Protein AF-0000000072961557 (afdb_homodimer)

Foldseek 3Di:
DPPQDPPFDWDADPDPVGTQGPDDPFQWDDRRSDTDGDQLCVPQVQEEPQWDWDCDPRWIKTDQDAAQWDWDNIDIDTHNVVSNVRRTDTHGDQCCVVPVPAPLQFRWDRDGNDTDTHHDVAADQDVVVRDGDHQQHDPPGDGWDPQWGWFALDRRRIFIGGAFQWADQRNDIAGQQQRQRAHCDQAPDPDPSNHHQQDRLHRDNLQDQLCPPSHRLRPDQQRNPLPDGQVQALDSSHHDVVSDQQCPLSHRCRQALCSNDRDVVQDQLCPPSHGCVPDQQRNPLVDGPVQALDSSHRDVPQDQPCPLSHRLVQALCSNDRDVPQDDPFPLSHGPRLQDADQQQQQLDHLVQALDSNFHDVQQDQLCPPSRGPRPDQQRNPLPDGQVQALQRSDRDVPQDDPPPPSHRPRPPQQNNPLPDGSLQAQESVDSVGRWAALVAWDKFAQAPPDDPFDGWDWDADPRHQKIKTAGQGAKMWTWGDDWAFWKKKKWKKAFADPPDWQWWWKWWLDSTLQWTKTKIATAAKDWDPDQPPHTAIAHHFIWIKTFRAPVGRHDVLSRCVRHDADDPRGMHTQFTFPVSHGDDHSFMKMKIWTAHLQQQWIWIWIDGSNHTPDIGATTGDNNGGITIIIIIDHRGGTMMIHSITMHHDNAAAPVNLVSDDPVCNVVHHHDRRHDRDSNPRPCPPD/DQDQDPPFDWDADPDPVGTQGPADPFQWDDSRSDTHGDQLCVPQVQEEPQWDWDCDVRWIKTDQDAAQWDWDNIDIDTHNVVSNVRRTDTHGDQCCVVPVPAPLQFRWDRDRNDTDTHHDVAADQDVVVRDGDHQQHDPPGDGWDPQWGWFALDRRQIFIGGAFQWADQRNDIAGQQQRQRAHCDQAPDPDPSNDHQLDRQHRDNLQDQLCPPSHRLRPDQQRNPLPDGQVQALDSSHHDVVSDQQCPLSHRCRQALCSNDRDVVQDQLCPPSHGCVPDQQRNPLVDGPVQALDSSHRDVPQDQPCPLSHRLVQALCSNDRDVPQDDPFPLSHGPVLQDADQQQQQLDHLVQALDSNFRDVQQDQLCPPSRGPRPDQQRNPLPDGQVQALQRSDRDVPQDDPPPPSHRPRPPQQNNPLPDGSLQAQESVDSVGRWAALVAWDKFALAPPDPPFDGWDWDADPRHQKIKTAGQGAKMWTWGDDWAFWKKKKWKKAFADPPDWQWWWKWWLDSGLQWTKTKIATAAKDWDPDQPPHTAIAHHFIWIKTFRAPVGRHDLLSRCVRHDADDPRGMHTQFTFPVSHGDDHSFMKMKIWTAHLQQQWIWIWIDGSNHTDDIGATTGDNNGGITIIIIIDHRGGTMMIHSITMHHDNAAAPVNLVSDDPVCNVVHHHDRRHDRDSNPRPSPPD

Nearest PDB structures (foldseek):
  2rhp-assembly1_A  TM=7.991E-01  e=2.447E-78  unclassified
  3fby-assembly3_C  TM=9.555E-01  e=1.127E-70  Homo sapiens
  1yo8-assembly1_A  TM=7.985E-01  e=4.852E-77  Homo sapiens
  1ux6-assembly1_A  TM=9.608E-01  e=1.301E-47  Homo sapiens
  7bre-assembly1_A  TM=4.359E-01  e=3.534E-04  Homo sapiens

Radius of gyration: 40.3 Å; Cα contacts (8 Å, |Δi|>4): 3473; chains: 2; bounding box: 108×128×76 Å

Sequence (1372 aa):
MGTPLIGVRCYPIEEYPFYHCEGCPPGSTGNGTNCHDLDECDLAQPCDENVRCTNLSPGYRCDPCPPGFTGSRGSQGVGLEEARRNKQRCEDIDECRQAAPCGQNAYCVNTVGSYDCVECANGRYDPSIGSCLGENYCPGGIQCDANAKCVQHGPNSYSCECKTGWAGNGLYCGPDHDLDGWSDQRLPCRDPRCKLDNCLDVPNSGQEDSDGDGVGDACDNDADKDRIPNDKDNCPFVPNFDQKDSDGDRVGDACDNCPYDSNPDQKDTDHDRKGDRCDDDIDNDGIRNERDNCPLIANRDQSDRDHDGIGDVCDNCPHNYNPKQKDSDFDNIGDECDVGPDQDHDGIPDQIDNCPTVPNGNQLDTDGDNIGDACDDDKDNDGHKDHQDNCYLVYNPDQLDSDGDGRGDACQCDTDNDTRCDNVDNCPNNSLIYQTDFSKYQTVALDPEGSSQMDPVWEIYNQGAEITQTVNSDPGLAVGNDKFDGVDFEGTFYVGTDVDDDYAGFIFSYQSNKQFYVVMWKQNQQTYWDSNPFRAVGEAGIQIKLVDSQTGPGKMLRNSLWHTGDTPNQVKLLWKDARNMGWRPKTSYRWYLIHRPRIGLIRLQIYEKDKKITDSGNIFDRTLHGGRLGVFCFSQETIVWSDLAYRCNERLPESMWNELPNNLRGSINKDFNRAHRISSGNPFLQMGTPLIGVRCYPIEEYPFYHCEGCPPGSTGNGTNCHDLDECDLAQPCDENVRCTNLSPGYRCDPCPPGFTGSRGSQGVGLEEARRNKQRCEDIDECRQAAPCGQNAYCVNTVGSYDCVECANGRYDPSIGSCLGENYCPGGIQCDANAKCVQHGPNSYSCECKTGWAGNGLYCGPDHDLDGWSDQRLPCRDPRCKLDNCLDVPNSGQEDSDGDGVGDACDNDADKDRIPNDKDNCPFVPNFDQKDSDGDRVGDACDNCPYDSNPDQKDTDHDRKGDRCDDDIDNDGIRNERDNCPLIANRDQSDRDHDGIGDVCDNCPHNYNPKQKDSDFDNIGDECDVGPDQDHDGIPDQIDNCPTVPNGNQLDTDGDNIGDACDDDKDNDGHKDHQDNCYLVYNPDQLDSDGDGRGDACQCDTDNDTRCDNVDNCPNNSLIYQTDFSKYQTVALDPEGSSQMDPVWEIYNQGAEITQTVNSDPGLAVGNDKFDGVDFEGTFYVGTDVDDDYAGFIFSYQSNKQFYVVMWKQNQQTYWDSNPFRAVGEAGIQIKLVDSQTGPGKMLRNSLWHTGDTPNQVKLLWKDARNMGWRPKTSYRWYLIHRPRIGLIRLQIYEKDKKITDSGNIFDRTLHGGRLGVFCFSQETIVWSDLAYRCNERLPESMWNELPNNLRGSINKDFNRAHRISSGNPFLQ

Organism: Tribolium castaneum (NCBI:txid7070)

Solvent-accessible surface area (backbone atoms only — not comparable to full-atom values): 70438 Å² total; per-residue (Å²): 131,84,76,77,65,93,81,41,63,57,47,79,42,94,54,92,91,33,52,52,26,64,47,35,51,77,13,32,49,45,76,28,82,59,57,39,67,34,56,32,40,81,75,41,48,20,35,25,94,85,30,61,53,43,62,34,90,64,7,33,37,24,49,39,43,47,83,36,34,46,60,55,80,40,52,73,48,55,25,58,65,48,27,58,71,58,53,47,61,58,40,64,34,49,38,34,70,42,62,50,75,31,56,93,70,24,45,46,41,61,37,92,45,37,62,43,61,47,64,36,94,48,32,23,68,36,75,92,74,72,40,61,35,57,42,24,22,27,74,59,71,48,65,29,15,90,57,14,30,43,19,34,73,48,91,68,33,59,30,30,39,36,36,74,28,32,9,30,54,2,60,49,50,31,56,8,71,23,48,24,59,35,3,69,43,69,45,68,48,85,44,69,41,19,40,54,41,36,38,62,76,48,61,46,50,56,55,51,41,65,58,66,79,66,49,12,39,91,74,34,61,43,25,26,68,48,85,48,46,39,95,76,32,41,34,40,62,44,62,52,78,78,57,51,39,78,47,65,44,67,44,12,42,85,71,33,38,35,43,80,48,70,51,72,80,56,54,40,77,59,67,77,72,45,11,44,90,72,36,63,38,34,33,67,46,83,50,46,43,94,76,33,42,36,41,79,47,66,52,74,78,58,52,40,83,43,68,44,68,46,14,41,92,73,33,46,35,44,83,48,75,52,72,80,60,52,41,89,48,65,55,73,44,13,56,89,64,60,52,79,58,43,81,40,35,19,66,50,30,36,89,80,33,48,38,44,78,47,61,49,47,57,56,52,37,76,59,65,78,68,46,13,42,86,76,36,61,40,31,31,69,43,83,46,44,41,95,76,30,43,37,44,55,42,74,50,70,79,57,53,38,87,48,54,78,65,46,11,45,66,27,62,47,21,48,34,68,61,54,37,27,43,66,64,24,36,21,42,86,37,63,89,40,48,63,50,52,43,68,54,56,43,80,43,64,33,44,70,80,62,86,83,51,47,72,66,46,79,45,73,38,54,75,20,20,20,42,33,35,65,40,61,11,40,40,27,34,46,30,32,72,62,55,29,56,26,30,40,40,35,30,16,42,33,32,75,44,84,66,74,47,42,32,38,42,32,35,37,34,37,39,30,67,28,32,29,35,36,41,39,33,15,32,51,65,45,65,53,87,63,44,69,82,46,80,23,46,24,56,33,10,42,35,36,33,40,35,53,29,76,80,27,55,24,56,64,44,46,37,36,68,47,22,69,47,70,33,92,65,31,25,41,59,76,46,64,52,88,79,38,56,37,68,55,61,69,40,42,32,39,39,42,34,41,36,35,35,92,77,10,37,35,34,46,36,35,23,46,44,71,41,76,77,44,68,69,50,88,37,76,56,70,76,54,29,16,19,19,40,37,37,35,36,34,50,37,37,35,35,36,41,18,46,39,42,53,30,59,41,76,53,31,49,53,78,60,48,72,68,46,58,77,89,52,49,83,78,46,52,69,35,72,54,57,59,84,53,72,48,37,38,57,62,47,83,85,131,84,74,77,63,93,78,39,63,58,50,78,44,95,56,91,89,34,52,52,27,62,46,37,49,77,13,32,49,46,76,28,84,58,58,40,70,34,53,33,40,80,75,41,47,20,34,26,94,82,31,61,52,42,62,35,90,63,8,32,34,25,51,40,44,49,82,36,32,47,60,54,82,41,50,75,47,55,22,56,67,49,26,56,70,59,53,45,60,57,41,64,33,48,38,34,68,43,61,48,74,30,57,96,69,25,47,46,41,60,36,91,45,37,62,43,60,46,63,36,93,48,32,20,67,36,77,91,72,69,41,59,35,57,42,22,23,26,73,62,71,49,64,30,16,91,58,14,30,41,20,34,74,49,90,67,33,60,29,28,38,34,34,74,28,32,9,31,54,2,59,48,52,32,55,7,71,24,48,25,57,34,4,68,44,69,44,69,48,86,42,68,40,18,39,54,40,36,39,61,75,47,60,49,49,55,54,50,40,64,59,66,80,66,52,12,40,91,73,34,62,42,24,27,69,47,86,48,46,38,96,77,33,42,36,40,62,45,63,49,78,79,59,50,39,77,47,66,44,68,42,11,42,84,72,34,40,36,45,80,47,70,50,71,80,57,53,39,77,60,68,77,73,44,11,43,92,74,35,63,38,33,33,68,47,83,50,44,43,94,77,33,42,37,43,80,48,66,52,75,80,58,53,39,82,46,67,44,68,45,13,40,93,73,33,46,36,46,82,47,75,51,72,80,60,55,40,89,50,66,54,73,43,13,56,90,63,60,50,80,59,42,79,42,36,18,66,49,31,37,88,78,32,46,38,43,78,48,60,48,49,58,57,53,38,78,59,66,79,68,46,12,41,86,75,36,61,41,32,30,70,44,84,47,43,41,95,77,31,42,36,43,53,41,72,51,70,78,56,52,37,86,48,54,79,65,46,10,44,66,28,61,48,20,48,33,68,60,54,37,27,43,68,64,22,35,19,41,86,35,62,88,41,49,63,51,53,43,69,53,56,44,79,43,65,34,41,71,78,62,86,84,51,47,72,64,47,80,45,74,38,54,76,19,19,20,41,34,34,65,41,61,12,38,39,28,34,46,30,30,72,61,54,30,58,26,30,40,40,36,31,16,43,33,31,74,44,84,67,76,46,41,32,37,42,33,34,37,35,37,38,30,66,28,31,29,34,37,39,39,33,14,33,52,65,45,64,53,87,62,44,68,82,46,81,23,46,24,57,32,11,43,35,36,33,41,36,54,28,76,81,27,55,23,56,63,43,45,36,37,68,46,22,71,49,70,32,91,66,30,25,41,57,76,46,62,52,89,78,38,57,38,69,55,59,68,40,40,30,38,39,44,34,41,38,31,36,92,77,10,37,37,34,44,35,34,21,48,46,71,40,78,76,46,67,68,50,87,37,76,56,71,75,56,28,16,20,18,40,36,39,35,37,35,50,37,38,34,36,35,41,19,44,38,42,52,30,60,40,76,53,31,50,54,77,60,47,70,68,45,58,78,88,52,49,83,76,46,52,70,36,73,54,56,56,86,55,73,47,38,35,56,61,47,81,88

pLDDT: mean 86.51, std 14.73, range [19.45, 98.81]

Secondary structure (DSSP, 8-state):
-----TTS-EEE-SSTT-EEE-SPPTTEEESSSSEEE--HHHHT--S-TTSPEEEPSSSEEEPPPPTTEES-S-EEE-SHHHHHHS---PEE--HHHHT--S-TTEEEEEETTEEEEEE-SSS-EETTTTEE--TTB-TTSPBPPTTEEEEEEETTEEEEEEPTTEEESSSSEEE-TT-SS-BSS--SSSSGGGSBPS-SSS--TT---TT-SSS-GGG-TTTT-SSS-GGG-SSTTS--TT---TT-SSS-GGG-SSTTS--TT---TT-SSS-GGG-SSTT-SSS-GGG-SSTTS--TT---TT-SSS-GGG-SSTTS--TT---TTSSSS-TTT--S--TT-SSS-GGG-SSTTS--TT---TT-SS--GGG-SSTT-SSS-GGG-SSTTS--TT---TT-SSS-GGGSS-TT-SSS-GGG-S-TT-TT-SS---SSEEEEES--S-SSSBPP-EEEEGGGTEEEE-S-BSSEEEEEEEEESSEEEEEEEEE--SS---EEEEEEEEEETTEEEEEEEESS-EE-S--SSS--EEPSEEEEEEEE-SS-TTHHHHHHHHSSS-BTTTEEEEEE-TT-PPP-TT-EEEEEEEEETTTTEEEEEEEETTEEEEE---EE--S---EEEEEEEES--SEEEEEEEEEE---EEHHHHTTS-HHHHTTSPEEP-B-SS-----TT--/-----TTS-EEE-SSTT-EEE--PPTTEEESSSSEEEP-HHHHT--S-TTSPEEEPSSSEEEPPPPTTEES-S-EEE-SHHHHHHS---PEE--HHHHT--S-TTEEEEEETTEEEEEE-SSS-EETTTTEE--TTB-TTSPBPPTTEEEEEEETTEEEEEEPTTEEESSSSEEE-TT-SS-BSS--SSSSGGGSBPS-SSS--TT---TT-SSS-GGG-TTTT-SSS-GGG-SSTTS--TT---TT-SSS-GGG-SSTTS--TT---TT-SSS-GGG-SSTT-SSS-GGG-SSTTS--TT---TT-SSS-GGG-SSTTS--TT---TTSSSS-TTT--S--TT-SSS-GGG-SSTTS--TT---TT-SS--GGG-SSTT-SSS-GGG-SSTTS--TT---TT-SSS-GGGSS-TT-SSS-GGG-S-TT-TT-SS---SSEEEEES--S-SSSBPP-EEEEGGGTEEEE-S-BSSEEEEEEEEESSEEEEEEEEE--SS---EEEEEEEEEETTEEEEEEEESS-EE-S--SSS--EEPSEEEEEEEE-SS-TTHHHHHHHHSSS-BTTTEEEEEE-TT-PPP-TT-EEEEEEEEETTTTEEEEEEEETTEEEEE---EE--S---EEEEEEEES--SEEEEEEEEEE---EEHHHHTTS-HHHHTTS-EE--B-SS-----TT--

InterPro domains:
  IPR000742 EGF-like domain [PS01186] (160-173)
  IPR000742 EGF-like domain [PS50026] (37-75)
  IPR000742 EGF-like domain [PS50026] (134-174)
  IPR000742 EGF-like domain [SM00181] (40-91)
  IPR000742 EGF-like domain [SM00181] (95-133)
  IPR000742 EGF-like domain [SM00181] (137-174)
  IPR001881 EGF-like calcium-binding domain [SM00179] (37-91)
  IPR001881 EGF-like calcium-binding domain [SM00179] (92-133)
  IPR001881 EGF-like calcium-binding domain [SM00179] (134-174)
  IPR003367 Thrombospondin, type 3-like repeat [PF02412] (208-243)
  IPR003367 Thrombospondin, type 3-like repeat [PF02412] (267-302)
  IPR003367 Thrombospondin, type 3-like repeat [PF02412] (303-325)
  IPR003367 Thrombospondin, type 3-like repeat [PF02412] (326-363)
  IPR003367 Thrombospondin, type 3-like repeat [PF02412] (365-399)
  IPR003367 Thrombospondin, type 3-like repeat [PF02412] (401-433)
  IPR008859 Thrombospondin, C-terminal [PF05735] (453-650)
  IPR008859 Thrombospondin, C-terminal [PS51236] (439-653)
  IPR013320 Concanavalin A-like lectin/glucanase domain superfamily [SSF49899] (436-650)
  IPR017897 Thrombospondin, type 3 repeat [PS51234] (208-243)
  IPR017897 Thrombospondin, type 3 repeat [PS51234] (267-302)

Structure (mmCIF, N/CA/C/O backbone):
data_AF-0000000072961557-model_v1
#
loop_
_entity.id
_entity.type
_entity.pdbx_description
1 polymer 'Thrombospondin-4-B-like Protein'
#
loop_
_atom_site.group_PDB
_atom_site.id
_atom_site.type_symbol
_atom_site.label_atom_id
_atom_site.label_alt_id
_atom_site.label_comp_id
_atom_site.label_asym_id
_atom_site.label_entity_id
_atom_site.label_seq_id
_atom_site.pdbx_PDB_ins_code
_atom_site.Cartn_x
_atom_site.Cartn_y
_atom_site.Cartn_z
_atom_site.occupancy
_atom_site.B_iso_or_equiv
_atom_site.auth_seq_id
_atom_site.auth_comp_id
_atom_site.auth_asym_id
_atom_site.auth_atom_id
_atom_site.pdbx_PDB_model_num
ATOM 1 N N . MET A 1 1 ? 63.094 57.75 -36.5 1 27.75 1 MET A N 1
ATOM 2 C CA . MET A 1 1 ? 62.656 58.344 -35.25 1 27.75 1 MET A CA 1
ATOM 3 C C . MET A 1 1 ? 61.562 57.5 -34.594 1 27.75 1 MET A C 1
ATOM 5 O O . MET A 1 1 ? 60.438 57.469 -35.094 1 27.75 1 MET A O 1
ATOM 9 N N . GLY A 1 2 ? 62 56.312 -34.094 1 34.28 2 GLY A N 1
ATOM 10 C CA . GLY A 1 2 ? 61.031 55.344 -33.625 1 34.28 2 GLY A CA 1
ATOM 11 C C . GLY A 1 2 ? 60.188 55.844 -32.469 1 34.28 2 GLY A C 1
ATOM 12 O O . GLY A 1 2 ? 60.688 56.594 -31.609 1 34.28 2 GLY A O 1
ATOM 13 N N . THR A 1 3 ? 58.938 56.156 -32.688 1 39.62 3 THR A N 1
ATOM 14 C CA . THR A 1 3 ? 57.906 56.656 -31.781 1 39.62 3 THR A CA 1
ATOM 15 C C . THR A 1 3 ? 57.875 55.844 -30.484 1 39.62 3 THR A C 1
ATOM 17 O O . THR A 1 3 ? 57.906 54.625 -30.516 1 39.62 3 THR A O 1
ATOM 20 N N . PRO A 1 4 ? 58.344 56.406 -29.25 1 42.69 4 PRO A N 1
ATOM 21 C CA . PRO A 1 4 ? 58.156 55.812 -27.938 1 42.69 4 PRO A CA 1
ATOM 22 C C . PRO A 1 4 ? 56.781 55.188 -27.766 1 42.69 4 PRO A C 1
ATOM 24 O O . PRO A 1 4 ? 55.781 55.688 -28.312 1 42.69 4 PRO A O 1
ATOM 27 N N . LEU A 1 5 ? 56.75 53.969 -27.688 1 46.47 5 LEU A N 1
ATOM 28 C CA . LEU A 1 5 ? 55.5 53.281 -27.438 1 46.47 5 LEU A CA 1
ATOM 29 C C . LEU A 1 5 ? 54.781 53.875 -26.25 1 46.47 5 LEU A C 1
ATOM 31 O O . LEU A 1 5 ? 55.406 54.312 -25.281 1 46.47 5 LEU A O 1
ATOM 35 N N . ILE A 1 6 ? 53.5 54.375 -26.375 1 47.94 6 ILE A N 1
ATOM 36 C CA . ILE A 1 6 ? 52.531 54.969 -25.469 1 47.94 6 ILE A CA 1
ATOM 37 C C . ILE A 1 6 ? 52.344 54.062 -24.25 1 47.94 6 ILE A C 1
ATOM 39 O O . ILE A 1 6 ? 52.062 52.875 -24.391 1 47.94 6 ILE A O 1
ATOM 43 N N . GLY A 1 7 ? 52.906 54.594 -23 1 49.78 7 GLY A N 1
ATOM 44 C CA . GLY A 1 7 ? 52.688 54.094 -21.656 1 49.78 7 GLY A CA 1
ATOM 45 C C . GLY A 1 7 ? 54 53.906 -20.891 1 49.78 7 GLY A C 1
ATOM 46 O O . GLY A 1 7 ? 54 53.406 -19.75 1 49.78 7 GLY A O 1
ATOM 47 N N . VAL A 1 8 ? 55.188 53.75 -21.531 1 55.5 8 VAL A N 1
ATOM 48 C CA . VAL A 1 8 ? 56.406 53.625 -20.781 1 55.5 8 VAL A CA 1
ATOM 49 C C . VAL A 1 8 ? 57.031 55.031 -20.562 1 55.5 8 VAL A C 1
ATOM 51 O O . VAL A 1 8 ? 57 55.844 -21.469 1 55.5 8 VAL A O 1
ATOM 54 N N . ARG A 1 9 ? 57.312 55.5 -19.312 1 61.22 9 ARG A N 1
ATOM 55 C CA . ARG A 1 9 ? 57.969 56.781 -18.984 1 61.22 9 ARG A CA 1
ATOM 56 C C . ARG A 1 9 ? 59.375 56.844 -19.547 1 61.22 9 ARG A C 1
ATOM 58 O O . ARG A 1 9 ? 60.188 55.938 -19.312 1 61.22 9 ARG A O 1
ATOM 65 N N . CYS A 1 10 ? 59.656 57.562 -20.641 1 61.03 10 CYS A N 1
ATOM 66 C CA . CYS A 1 10 ? 60.969 57.781 -21.219 1 61.03 10 CYS A CA 1
ATOM 67 C C . CYS A 1 10 ? 61.594 59.062 -20.719 1 61.03 10 CYS A C 1
ATOM 69 O O . CYS A 1 10 ? 60.875 60.062 -20.516 1 61.03 10 CYS A O 1
ATOM 71 N N . TYR A 1 11 ? 62.719 59.031 -19.953 1 67.31 11 TYR A N 1
ATOM 72 C CA . TYR A 1 11 ? 63.438 60.219 -19.547 1 67.31 11 TYR A CA 1
ATOM 73 C C . TYR A 1 11 ? 64.5 60.594 -20.562 1 67.31 11 TYR A C 1
ATOM 75 O O . TYR A 1 11 ? 65.062 59.75 -21.219 1 67.31 11 TYR A O 1
ATOM 83 N N . PRO A 1 12 ? 64.625 61.875 -20.938 1 65.06 12 PRO A N 1
ATOM 84 C CA . PRO A 1 12 ? 65.625 62.344 -21.891 1 65.06 12 PRO A CA 1
ATOM 85 C C . PRO A 1 12 ? 67.062 62.156 -21.406 1 65.06 12 PRO A C 1
ATOM 87 O O . PRO A 1 12 ? 67.312 62.312 -20.219 1 65.06 12 PRO A O 1
ATOM 90 N N . ILE A 1 13 ? 67.875 61.281 -21.938 1 66.5 13 ILE A N 1
ATOM 91 C CA . ILE A 1 13 ? 69.312 61.281 -21.609 1 66.5 13 ILE A CA 1
ATOM 92 C C . ILE A 1 13 ? 70.125 62.031 -22.688 1 66.5 13 ILE A C 1
ATOM 94 O O . ILE A 1 13 ? 69.562 62.25 -23.781 1 66.5 13 ILE A O 1
ATOM 98 N N . GLU A 1 14 ? 71.25 62.656 -22.312 1 64.81 14 GLU A N 1
ATOM 99 C CA . GLU A 1 14 ? 72.062 63.531 -23.125 1 64.81 14 GLU A CA 1
ATOM 100 C C . GLU A 1 14 ? 72.688 62.812 -24.297 1 64.81 14 GLU A C 1
ATOM 102 O O . GLU A 1 14 ? 73.188 63.438 -25.25 1 64.81 14 GLU A O 1
ATOM 107 N N . GLU A 1 15 ? 73 61.531 -24.141 1 61.16 15 GLU A N 1
ATOM 108 C CA . GLU A 1 15 ? 73.625 60.844 -25.266 1 61.16 15 GLU A CA 1
ATOM 109 C C . GLU A 1 15 ? 72.625 60.188 -26.172 1 61.16 15 GLU A C 1
ATOM 111 O O . GLU A 1 15 ? 71.5 59.906 -25.75 1 61.16 15 GLU A O 1
ATOM 116 N N . TYR A 1 16 ? 73 60.125 -27.531 1 56.25 16 TYR A N 1
ATOM 117 C CA . TYR A 1 16 ? 72.125 59.469 -28.5 1 56.25 16 TYR A CA 1
ATOM 118 C C . TYR A 1 16 ? 71.688 58.094 -28 1 56.25 16 TYR A C 1
ATOM 120 O O . TYR A 1 16 ? 72.5 57.344 -27.391 1 56.25 16 TYR A O 1
ATOM 128 N N . PRO A 1 17 ? 70.312 57.562 -28.203 1 60.47 17 PRO A N 1
ATOM 129 C CA . PRO A 1 17 ? 69.188 58.094 -28.906 1 60.47 17 PRO A CA 1
ATOM 130 C C . PRO A 1 17 ? 68.312 58.969 -28 1 60.47 17 PRO A C 1
ATOM 132 O O . PRO A 1 17 ? 67.125 59.281 -28.359 1 60.47 17 PRO A O 1
ATOM 135 N N . PHE A 1 18 ? 68.625 59.594 -27.047 1 60.66 18 PHE A N 1
ATOM 136 C CA . PHE A 1 18 ? 68.25 60.719 -26.203 1 60.66 18 PHE A CA 1
ATOM 137 C C . PHE A 1 18 ? 67.125 60.344 -25.297 1 60.66 18 PHE A C 1
ATOM 139 O O . PHE A 1 18 ? 66.5 61.219 -24.703 1 60.66 18 PHE A O 1
ATOM 146 N N . TYR A 1 19 ? 66.562 59.375 -25.547 1 57.16 19 TYR A N 1
ATOM 147 C CA . TYR A 1 19 ? 65.5 59.031 -24.578 1 57.16 19 TYR A CA 1
ATOM 148 C C . TYR A 1 19 ? 65.75 57.625 -24.016 1 57.16 19 TYR A C 1
ATOM 150 O O . TYR A 1 19 ? 66.375 56.781 -24.672 1 57.16 19 TYR A O 1
ATOM 158 N N . HIS A 1 20 ? 66.062 57.312 -22.766 1 60.91 20 HIS A N 1
ATOM 159 C CA . HIS A 1 20 ? 66.062 56 -22.094 1 60.91 20 HIS A CA 1
ATOM 160 C C . HIS A 1 20 ? 64.688 55.688 -21.469 1 60.91 20 HIS A C 1
ATOM 162 O O . HIS A 1 20 ? 64.188 56.469 -20.688 1 60.91 20 HIS A O 1
ATOM 168 N N . CYS A 1 21 ? 63.844 55 -22.109 1 55.91 21 CYS A N 1
ATOM 169 C CA . CYS A 1 21 ? 62.531 54.625 -21.578 1 55.91 21 CYS A CA 1
ATOM 170 C C . CYS A 1 21 ? 62.656 53.438 -20.625 1 55.91 21 CYS A C 1
ATOM 172 O O . CYS A 1 21 ? 63.406 52.5 -20.891 1 55.91 21 CYS A O 1
ATOM 174 N N . GLU A 1 22 ? 62.562 53.656 -19.312 1 59.53 22 GLU A N 1
ATOM 175 C CA . GLU A 1 22 ? 62.625 52.625 -18.266 1 59.53 22 GLU A CA 1
ATOM 176 C C . GLU A 1 22 ? 61.344 51.812 -18.219 1 59.53 22 GLU A C 1
ATOM 178 O O . GLU A 1 22 ? 60.25 52.344 -18.016 1 59.53 22 GLU A O 1
ATOM 183 N N . GLY A 1 23 ? 61.5 50.688 -18.656 1 61.03 23 GLY A N 1
ATOM 184 C CA . GLY A 1 23 ? 60.625 49.562 -18.328 1 61.03 23 GLY A CA 1
ATOM 185 C C . GLY A 1 23 ? 59.594 49.281 -19.422 1 61.03 23 GLY A C 1
ATOM 186 O O . GLY A 1 23 ? 59.562 50 -20.438 1 61.03 23 GLY A O 1
ATOM 187 N N . CYS A 1 24 ? 59.125 48.125 -19.891 1 68.69 24 CYS A N 1
ATOM 188 C CA . CYS A 1 24 ? 58.062 47.75 -20.828 1 68.69 24 CYS A CA 1
ATOM 189 C C . CYS A 1 24 ? 56.719 47.625 -20.109 1 68.69 24 CYS A C 1
ATOM 191 O O . CYS A 1 24 ? 56.688 47.344 -18.922 1 68.69 24 CYS A O 1
ATOM 193 N N . PRO A 1 25 ? 55.594 48.188 -20.719 1 67.31 25 PRO A N 1
ATOM 194 C CA . PRO A 1 25 ? 54.281 48.031 -20.078 1 67.31 25 PRO A CA 1
ATOM 195 C C . PRO A 1 25 ? 54.031 46.594 -19.625 1 67.31 25 PRO A C 1
ATOM 197 O O . PRO A 1 25 ? 54.656 45.656 -20.109 1 67.31 25 PRO A O 1
ATOM 200 N N . PRO A 1 26 ? 53.188 46.438 -18.594 1 70.12 26 PRO A N 1
ATOM 201 C CA . PRO A 1 26 ? 52.812 45.094 -18.156 1 70.12 26 PRO A CA 1
ATOM 202 C C . PRO A 1 26 ? 52.375 44.188 -19.297 1 70.12 26 PRO A C 1
ATOM 204 O O . PRO A 1 26 ? 51.656 44.625 -20.188 1 70.12 26 PRO A O 1
ATOM 207 N N . GLY A 1 27 ? 52.969 42.969 -19.469 1 69.5 27 GLY A N 1
ATOM 208 C CA . GLY A 1 27 ? 52.75 42 -20.531 1 69.5 27 GLY A CA 1
ATOM 209 C C . GLY A 1 27 ? 53.844 42 -21.578 1 69.5 27 GLY A C 1
ATOM 210 O O . GLY A 1 27 ? 53.75 41.25 -22.562 1 69.5 27 GLY A O 1
ATOM 211 N N . SER A 1 28 ? 54.844 42.938 -21.484 1 74.5 28 SER A N 1
ATOM 212 C CA . SER A 1 28 ? 56 43 -22.375 1 74.5 28 SER A CA 1
ATOM 213 C C . SER A 1 28 ? 57.281 43.062 -21.594 1 74.5 28 SER A C 1
ATOM 215 O O . SER A 1 28 ? 57.312 43.406 -20.406 1 74.5 28 SER A O 1
ATOM 217 N N . THR A 1 29 ? 58.312 42.344 -22.109 1 72.94 29 THR A N 1
ATOM 218 C CA . THR A 1 29 ? 59.656 42.438 -21.547 1 72.94 29 THR A CA 1
ATOM 219 C C . THR A 1 29 ? 60.625 43.031 -22.562 1 72.94 29 THR A C 1
ATOM 221 O O . THR A 1 29 ? 60.438 42.906 -23.781 1 72.94 29 THR A O 1
ATOM 224 N N . GLY A 1 30 ? 61.469 43.969 -22.141 1 71.06 30 GLY A N 1
ATOM 225 C CA . GLY A 1 30 ? 62.438 44.625 -22.984 1 71.06 30 GLY A CA 1
ATOM 226 C C . GLY A 1 30 ? 63.156 45.75 -22.281 1 71.06 30 GLY A C 1
ATOM 227 O O . GLY A 1 30 ? 63 45.938 -21.062 1 71.06 30 GLY A O 1
ATOM 228 N N . ASN A 1 31 ? 64.062 46.312 -22.938 1 63.22 31 ASN A N 1
ATOM 229 C CA . ASN A 1 31 ? 64.938 47.344 -22.391 1 63.22 31 ASN A CA 1
ATOM 230 C C . ASN A 1 31 ? 64.312 48.719 -22.531 1 63.22 31 ASN A C 1
ATOM 232 O O . ASN A 1 31 ? 64.938 49.75 -22.469 1 63.22 31 ASN A O 1
ATOM 236 N N . GLY A 1 32 ? 62.906 48.688 -22.672 1 60.88 32 GLY A N 1
ATOM 237 C CA . GLY A 1 32 ? 62.25 49.969 -22.75 1 60.88 32 GLY A CA 1
ATOM 238 C C . GLY A 1 32 ? 62.062 50.469 -24.172 1 60.88 32 GLY A C 1
ATOM 239 O O . GLY A 1 32 ? 61.062 51.125 -24.484 1 60.88 32 GLY A O 1
ATOM 240 N N . THR A 1 33 ? 63.062 50.406 -25.141 1 63.53 33 THR A N 1
ATOM 241 C CA . THR A 1 33 ? 63 50.812 -26.531 1 63.53 33 THR A CA 1
ATOM 242 C C . THR A 1 33 ? 62.469 49.688 -27.406 1 63.53 33 THR A C 1
ATOM 244 O O . THR A 1 33 ? 61.812 49.938 -28.422 1 63.53 33 THR A O 1
ATOM 247 N N . ASN A 1 34 ? 62.781 48.531 -27.203 1 62.78 34 ASN A N 1
ATOM 248 C CA . ASN A 1 34 ? 62.281 47.312 -27.891 1 62.78 34 ASN A CA 1
ATOM 249 C C . ASN A 1 34 ? 61.562 46.375 -26.938 1 62.78 34 ASN A C 1
ATOM 251 O O . ASN A 1 34 ? 62.188 45.688 -26.125 1 62.78 34 ASN A O 1
ATOM 255 N N . CYS A 1 35 ? 60.344 46.688 -26.812 1 68.25 35 CYS A N 1
ATOM 256 C CA . CYS A 1 35 ? 59.562 45.844 -25.922 1 68.25 35 CYS A CA 1
ATOM 257 C C . CYS A 1 35 ? 58.906 44.719 -26.688 1 68.25 35 CYS A C 1
ATOM 259 O O . CYS A 1 35 ? 58.406 44.906 -27.812 1 68.25 35 CYS A O 1
ATOM 261 N N . HIS A 1 36 ? 59.281 43.469 -26.281 1 74.25 36 HIS A N 1
ATOM 262 C CA . HIS A 1 36 ? 58.656 42.312 -26.906 1 74.25 36 HIS A CA 1
ATOM 263 C C . HIS A 1 36 ? 57.625 41.688 -25.984 1 74.25 36 HIS A C 1
ATOM 265 O O . HIS A 1 36 ? 57.719 41.75 -24.75 1 74.25 36 HIS A O 1
ATOM 271 N N . ASP A 1 37 ? 56.562 41.312 -26.547 1 78.75 37 ASP A N 1
ATOM 272 C CA . ASP A 1 37 ? 55.469 40.688 -25.797 1 78.75 37 ASP A CA 1
ATOM 273 C C . ASP A 1 37 ? 55.969 39.5 -24.984 1 78.75 37 ASP A C 1
ATOM 275 O O . ASP A 1 37 ? 56.844 38.75 -25.438 1 78.75 37 ASP A O 1
ATOM 279 N N . LEU A 1 38 ? 55.5 39.5 -23.703 1 76.5 38 LEU A N 1
ATOM 280 C CA . LEU A 1 38 ? 55.719 38.344 -22.844 1 76.5 38 LEU A CA 1
ATOM 281 C C . LEU A 1 38 ? 54.656 37.281 -23.078 1 76.5 38 LEU A C 1
ATOM 283 O O . LEU A 1 38 ? 53.438 37.594 -23.109 1 76.5 38 LEU A O 1
ATOM 287 N N . ASP A 1 39 ? 55.156 36.125 -23.438 1 80.12 39 ASP A N 1
ATOM 288 C CA . ASP A 1 39 ? 54.219 35.031 -23.562 1 80.12 39 ASP A CA 1
ATOM 289 C C . ASP A 1 39 ? 53.875 34.438 -22.188 1 80.12 39 ASP A C 1
ATOM 291 O O . ASP A 1 39 ? 54.562 33.562 -21.688 1 80.12 39 ASP A O 1
ATOM 295 N N . GLU A 1 40 ? 52.844 35.031 -21.656 1 82.94 40 GLU A N 1
ATOM 296 C CA . GLU A 1 40 ? 52.406 34.625 -20.328 1 82.94 40 GLU A CA 1
ATOM 297 C C . GLU A 1 40 ? 52 33.156 -20.297 1 82.94 40 GLU A C 1
ATOM 299 O O . GLU A 1 40 ? 52.062 32.5 -19.266 1 82.94 40 GLU A O 1
ATOM 304 N N . CYS A 1 41 ? 51.5 32.625 -21.344 1 81 41 CYS A N 1
ATOM 305 C CA . CYS A 1 41 ? 51.031 31.234 -21.422 1 81 41 CYS A CA 1
ATOM 306 C C . CYS A 1 41 ? 52.188 30.25 -21.219 1 81 41 CYS A C 1
ATOM 308 O O . CYS A 1 41 ? 52 29.219 -20.562 1 81 41 CYS A O 1
ATOM 310 N N . ASP A 1 42 ? 53.344 30.531 -21.734 1 80.69 42 ASP A N 1
ATOM 311 C CA . ASP A 1 42 ? 54.5 29.656 -21.656 1 80.69 42 ASP A CA 1
ATOM 312 C C . ASP A 1 42 ? 55.25 29.844 -20.344 1 80.69 42 ASP A C 1
ATOM 314 O O . ASP A 1 42 ? 55.719 28.859 -19.734 1 80.69 42 ASP A O 1
ATOM 318 N N . LEU A 1 43 ? 55.219 31.109 -19.844 1 79.62 43 LEU A N 1
ATOM 319 C CA . LEU A 1 43 ? 56.094 31.422 -18.719 1 79.62 43 LEU A CA 1
ATOM 320 C C . LEU A 1 43 ? 55.375 31.141 -17.391 1 79.62 43 LEU A C 1
ATOM 322 O O . LEU A 1 43 ? 56 30.719 -16.422 1 79.62 43 LEU A O 1
ATOM 326 N N . ALA A 1 44 ? 54.062 31.438 -17.297 1 79.94 44 ALA A N 1
ATOM 327 C CA . ALA A 1 44 ? 53.344 31.359 -16.031 1 79.94 44 ALA A CA 1
ATOM 328 C C . ALA A 1 44 ? 52.25 30.297 -16.094 1 79.94 44 ALA A C 1
ATOM 330 O O . ALA A 1 44 ? 51.719 29.891 -15.062 1 79.94 44 ALA A O 1
ATOM 331 N N . GLN A 1 45 ? 51.875 29.75 -17.172 1 81 45 GLN A N 1
ATOM 332 C CA . GLN A 1 45 ? 50.844 28.766 -17.375 1 81 45 GLN A CA 1
ATOM 333 C C . GLN A 1 45 ? 49.594 29.125 -16.562 1 81 45 GLN A C 1
ATOM 335 O O . GLN A 1 45 ? 49.188 28.359 -15.664 1 81 45 GLN A O 1
ATOM 340 N N . PRO A 1 46 ? 49.094 30.281 -16.844 1 83.31 46 PRO A N 1
ATOM 341 C CA . PRO A 1 46 ? 47.938 30.75 -16.062 1 83.31 46 PRO A CA 1
ATOM 342 C C . PRO A 1 46 ? 46.688 29.891 -16.266 1 83.31 46 PRO A C 1
ATOM 344 O O . PRO A 1 46 ? 45.781 29.891 -15.43 1 83.31 46 PRO A O 1
ATOM 347 N N . CYS A 1 47 ? 46.562 29.359 -17.328 1 81.31 47 CYS A N 1
ATOM 348 C CA . CYS A 1 47 ? 45.375 28.562 -17.656 1 81.31 47 CYS A CA 1
ATOM 349 C C . CYS A 1 47 ? 45.531 27.125 -17.188 1 81.31 47 CYS A C 1
ATOM 351 O O . CYS A 1 47 ? 46.656 26.625 -17.062 1 81.31 47 CYS A O 1
ATOM 353 N N . ASP A 1 48 ? 44.406 26.438 -16.844 1 80.81 48 ASP A N 1
ATOM 354 C CA . ASP A 1 48 ? 44.375 25.031 -16.469 1 80.81 48 ASP A CA 1
ATOM 355 C C . ASP A 1 48 ? 45 24.156 -17.578 1 80.81 48 ASP A C 1
ATOM 357 O O . ASP A 1 48 ? 44.906 24.5 -18.75 1 80.81 48 ASP A O 1
ATOM 361 N N . GLU A 1 49 ? 45.594 23.062 -17.234 1 78.62 49 GLU A N 1
ATOM 362 C CA . GLU A 1 49 ? 46.312 22.188 -18.156 1 78.62 49 GLU A CA 1
ATOM 363 C C . GLU A 1 49 ? 45.406 21.719 -19.297 1 78.62 49 GLU A C 1
ATOM 365 O O . GLU A 1 49 ? 45.875 21.422 -20.391 1 78.62 49 GLU A O 1
ATOM 370 N N . ASN A 1 50 ? 44.094 21.797 -19.094 1 76 50 ASN A N 1
ATOM 371 C CA . ASN A 1 50 ? 43.156 21.266 -20.094 1 76 50 ASN A CA 1
ATOM 372 C C . ASN A 1 50 ? 42.531 22.391 -20.906 1 76 50 ASN A C 1
ATOM 374 O O . ASN A 1 50 ? 41.625 22.156 -21.703 1 76 50 ASN A O 1
ATOM 378 N N . VAL A 1 51 ? 43.094 23.656 -20.656 1 80.25 51 VAL A N 1
ATOM 379 C CA . VAL A 1 51 ? 42.562 24.828 -21.328 1 80.25 51 VAL A CA 1
ATOM 380 C C . VAL A 1 51 ? 43.625 25.484 -22.188 1 80.25 51 VAL A C 1
ATOM 382 O O . VAL A 1 51 ? 44.812 25.516 -21.812 1 80.25 51 VAL A O 1
ATOM 385 N N . ARG A 1 52 ? 43.25 25.953 -23.344 1 81.19 52 ARG A N 1
ATOM 386 C CA . ARG A 1 52 ? 44.156 26.656 -24.234 1 81.19 52 ARG A CA 1
ATOM 387 C C . ARG A 1 52 ? 44.5 28.047 -23.703 1 81.19 52 ARG A C 1
ATOM 389 O O . ARG A 1 52 ? 43.594 28.812 -23.359 1 81.19 52 ARG A O 1
ATOM 396 N N . CYS A 1 53 ? 45.656 28.234 -23.594 1 80.88 53 CYS A N 1
ATOM 397 C CA . CYS A 1 53 ? 46.156 29.578 -23.266 1 80.88 53 CYS A CA 1
ATOM 398 C C . CYS A 1 53 ? 46.594 30.312 -24.516 1 80.88 53 CYS A C 1
ATOM 400 O O . CYS A 1 53 ? 47.406 29.812 -25.297 1 80.88 53 CYS A O 1
ATOM 402 N N . THR A 1 54 ? 45.875 31.422 -24.766 1 81.12 54 THR A N 1
ATOM 403 C CA . THR A 1 54 ? 46.25 32.25 -25.906 1 81.12 54 THR A CA 1
ATOM 404 C C . THR A 1 54 ? 47.031 33.5 -25.438 1 81.12 54 THR A C 1
ATOM 406 O O . THR A 1 54 ? 46.562 34.25 -24.594 1 81.12 54 THR A O 1
ATOM 409 N N . ASN A 1 55 ? 48.219 33.531 -25.984 1 80.81 55 ASN A N 1
ATOM 410 C CA . ASN A 1 55 ? 49.031 34.719 -25.719 1 80.81 55 ASN A CA 1
ATOM 411 C C . ASN A 1 55 ? 48.5 35.906 -26.516 1 80.81 55 ASN A C 1
ATOM 413 O O . ASN A 1 55 ? 48.375 35.844 -27.75 1 80.81 55 ASN A O 1
ATOM 417 N N . LEU A 1 56 ? 48.156 36.938 -25.734 1 79.75 56 LEU A N 1
ATOM 418 C CA . LEU A 1 56 ? 47.75 38.219 -26.344 1 79.75 56 LEU A CA 1
ATOM 419 C C . LEU A 1 56 ? 48.906 39.219 -26.281 1 79.75 56 LEU A C 1
ATOM 421 O O . LEU A 1 56 ? 49.875 39.031 -25.547 1 79.75 56 LEU A O 1
ATOM 425 N N . SER A 1 57 ? 48.875 40.25 -27.172 1 77.06 57 SER A N 1
ATOM 426 C CA . SER A 1 57 ? 49.75 41.406 -27.156 1 77.06 57 SER A CA 1
ATOM 427 C C . SER A 1 57 ? 49 42.688 -26.828 1 77.06 57 SER A C 1
ATOM 429 O O . SER A 1 57 ? 48.375 43.281 -27.703 1 77.06 57 SER A O 1
ATOM 431 N N . PRO A 1 58 ? 48.969 42.969 -25.578 1 76 58 PRO A N 1
ATOM 432 C CA . PRO A 1 58 ? 49.562 42.406 -24.359 1 76 58 PRO A CA 1
ATOM 433 C C . PRO A 1 58 ? 48.594 41.469 -23.609 1 76 58 PRO A C 1
ATOM 435 O O . PRO A 1 58 ? 47.375 41.5 -23.859 1 76 58 PRO A O 1
ATOM 438 N N . GLY A 1 59 ? 49.156 40.531 -22.844 1 81.38 59 GLY A N 1
ATOM 439 C CA . GLY A 1 59 ? 48.312 39.75 -21.938 1 81.38 59 GLY A CA 1
ATOM 440 C C . GLY A 1 59 ? 48.062 38.344 -22.422 1 81.38 59 GLY A C 1
ATOM 441 O O . GLY A 1 59 ? 48.75 37.875 -23.344 1 81.38 59 GLY A O 1
ATOM 442 N N . TYR A 1 60 ? 47.188 37.562 -21.609 1 82.88 60 TYR A N 1
ATOM 443 C CA . TYR A 1 60 ? 46.812 36.188 -21.922 1 82.88 60 TYR A CA 1
ATOM 444 C C . TYR A 1 60 ? 45.312 35.969 -21.75 1 82.88 60 TYR A C 1
ATOM 446 O O . TYR A 1 60 ? 44.625 36.781 -21.109 1 82.88 60 TYR A O 1
ATOM 454 N N . ARG A 1 61 ? 44.844 35.125 -22.5 1 82.25 61 ARG A N 1
ATOM 455 C CA . ARG A 1 61 ? 43.469 34.688 -22.375 1 82.25 61 ARG A CA 1
ATOM 456 C C . ARG A 1 61 ? 43.344 33.188 -22.188 1 82.25 61 ARG A C 1
ATOM 458 O O . ARG A 1 61 ? 43.969 32.406 -22.953 1 82.25 61 ARG A O 1
ATOM 465 N N . CYS A 1 62 ? 42.688 32.812 -21.078 1 82.5 62 CYS A N 1
ATOM 466 C CA . CYS A 1 62 ? 42.375 31.406 -20.875 1 82.5 62 CYS A CA 1
ATOM 467 C C . CYS A 1 62 ? 40.969 31.109 -21.375 1 82.5 62 CYS A C 1
ATOM 469 O O . CYS A 1 62 ? 40 31.828 -21.047 1 82.5 62 CYS A O 1
ATOM 471 N N . ASP A 1 63 ? 40.75 30.109 -22.203 1 80.06 63 ASP A N 1
ATOM 472 C CA . ASP A 1 63 ? 39.438 29.672 -22.641 1 80.06 63 ASP A CA 1
ATOM 473 C C . ASP A 1 63 ? 38.625 29.094 -21.469 1 80.06 63 ASP A C 1
ATOM 475 O O . ASP A 1 63 ? 39.188 28.719 -20.438 1 80.06 63 ASP A O 1
ATOM 479 N N . PRO A 1 64 ? 37.312 29.141 -21.656 1 78.56 64 PRO A N 1
ATOM 480 C CA . PRO A 1 64 ? 36.469 28.531 -20.609 1 78.56 64 PRO A CA 1
ATOM 481 C C . PRO A 1 64 ? 36.812 27.062 -20.375 1 78.56 64 PRO A C 1
ATOM 483 O O . PRO A 1 64 ? 37.281 26.375 -21.281 1 78.56 64 PRO A O 1
ATOM 486 N N . CYS A 1 65 ? 36.656 26.656 -19.125 1 79.69 65 CYS A N 1
ATOM 487 C CA . CYS A 1 65 ? 36.844 25.234 -18.828 1 79.69 65 CYS A CA 1
ATOM 488 C C . CYS A 1 65 ? 36.031 24.359 -19.75 1 79.69 65 CYS A C 1
ATOM 490 O O . CYS A 1 65 ? 34.875 24.672 -20.031 1 79.69 65 CYS A O 1
ATOM 492 N N . PRO A 1 66 ? 36.75 23.344 -20.406 1 74.5 66 PRO A N 1
ATOM 493 C CA . PRO A 1 66 ? 36.031 22.484 -21.344 1 74.5 66 PRO A CA 1
ATOM 494 C C . PRO A 1 66 ? 34.844 21.766 -20.719 1 74.5 66 PRO A C 1
ATOM 496 O O . PRO A 1 66 ? 34.719 21.734 -19.5 1 74.5 66 PRO A O 1
ATOM 499 N N . PRO A 1 67 ? 33.875 21.219 -21.656 1 72.25 67 PRO A N 1
ATOM 500 C CA . PRO A 1 67 ? 32.75 20.438 -21.125 1 72.25 67 PRO A CA 1
ATOM 501 C C . PRO A 1 67 ? 33.219 19.266 -20.25 1 72.25 67 PRO A C 1
ATOM 503 O O . PRO A 1 67 ? 34.219 18.609 -20.562 1 72.25 67 PRO A O 1
ATOM 506 N N . GLY A 1 68 ? 32.625 19 -19.016 1 69 68 GLY A N 1
ATOM 507 C CA . GLY A 1 68 ? 32.969 17.984 -18.047 1 69 68 GLY A CA 1
ATOM 508 C C . GLY A 1 68 ? 33.719 18.531 -16.859 1 69 68 GLY A C 1
ATOM 509 O O . GLY A 1 68 ? 34 17.812 -15.898 1 69 68 GLY A O 1
ATOM 510 N N . PHE A 1 69 ? 34.156 19.75 -17 1 71.81 69 PHE A N 1
ATOM 511 C CA . PHE A 1 69 ? 34.844 20.453 -15.922 1 71.81 69 PHE A CA 1
ATOM 512 C C . PHE A 1 69 ? 34.062 21.688 -15.484 1 71.81 69 PHE A C 1
ATOM 514 O O . PHE A 1 69 ? 33.312 22.25 -16.281 1 71.81 69 PHE A O 1
ATOM 521 N N . THR A 1 70 ? 34 21.859 -14.094 1 71.5 70 THR A N 1
ATOM 522 C CA . THR A 1 70 ? 33.438 23.109 -13.602 1 71.5 70 THR A CA 1
ATOM 523 C C . THR A 1 70 ? 34.562 24.062 -13.148 1 71.5 70 THR A C 1
ATOM 525 O O . THR A 1 70 ? 35.625 23.625 -12.703 1 71.5 70 THR A O 1
ATOM 528 N N . GLY A 1 71 ? 34.469 25.391 -13.484 1 66.62 71 GLY A N 1
ATOM 529 C CA . GLY A 1 71 ? 35.406 26.453 -13.141 1 66.62 71 GLY A CA 1
ATOM 530 C C . GLY A 1 71 ? 35.094 27.766 -13.82 1 66.62 71 GLY A C 1
ATOM 531 O O . GLY A 1 71 ? 33.938 28.016 -14.188 1 66.62 71 GLY A O 1
ATOM 532 N N . SER A 1 72 ? 36.219 28.516 -14.234 1 64.94 72 SER A N 1
ATOM 533 C CA . SER A 1 72 ? 36.125 29.859 -14.789 1 64.94 72 SER A CA 1
ATOM 534 C C . SER A 1 72 ? 35.594 29.828 -16.219 1 64.94 72 SER A C 1
ATOM 536 O O . SER A 1 72 ? 35.875 28.891 -16.969 1 64.94 72 SER A O 1
ATOM 538 N N . ARG A 1 73 ? 34.688 30.625 -16.672 1 71 73 ARG A N 1
ATOM 539 C CA . ARG A 1 73 ? 34.188 30.812 -18.031 1 71 73 ARG A CA 1
ATOM 540 C C . ARG A 1 73 ? 35.25 31.453 -18.906 1 71 73 ARG A C 1
ATOM 542 O O . ARG A 1 73 ? 34.969 31.891 -20.031 1 71 73 ARG A O 1
ATOM 549 N N . GLY A 1 74 ? 36.344 31.469 -18.531 1 69.44 74 GLY A N 1
ATOM 550 C CA . GLY A 1 74 ? 37.406 32.156 -19.203 1 69.44 74 GLY A CA 1
ATOM 551 C C . GLY A 1 74 ? 38 33.281 -18.375 1 69.44 74 GLY A C 1
ATOM 552 O O . GLY A 1 74 ? 37.312 33.875 -17.531 1 69.44 74 GLY A O 1
ATOM 553 N N . SER A 1 75 ? 39.344 33.375 -18.312 1 75.06 75 SER A N 1
ATOM 554 C CA . SER A 1 75 ? 40 34.5 -17.641 1 75.06 75 SER A CA 1
ATOM 555 C C . SER A 1 75 ? 41 35.156 -18.562 1 75.06 75 SER A C 1
ATOM 557 O O . SER A 1 75 ? 41.5 34.562 -19.5 1 75.06 75 SER A O 1
ATOM 559 N N . GLN A 1 76 ? 40.969 36.531 -18.453 1 76.75 76 GLN A N 1
ATOM 560 C CA . GLN A 1 76 ? 41.969 37.312 -19.172 1 76.75 76 GLN A CA 1
ATOM 561 C C . GLN A 1 76 ? 42.781 38.156 -18.203 1 76.75 76 GLN A C 1
ATOM 563 O O . GLN A 1 76 ? 42.281 38.562 -17.156 1 76.75 76 GLN A O 1
ATOM 568 N N . GLY A 1 77 ? 44.125 38.25 -18.469 1 77.69 77 GLY A N 1
ATOM 569 C CA . GLY A 1 77 ? 45.031 39.062 -17.656 1 77.69 77 GLY A CA 1
ATOM 570 C C . GLY A 1 77 ? 46.219 39.562 -18.438 1 77.69 77 GLY A C 1
ATOM 571 O O . GLY A 1 77 ? 46.406 39.219 -19.594 1 77.69 77 GLY A O 1
ATOM 572 N N . VAL A 1 78 ? 46.812 40.562 -17.828 1 79.5 78 VAL A N 1
ATOM 573 C CA . VAL A 1 78 ? 48.031 41.156 -18.406 1 79.5 78 VAL A CA 1
ATOM 574 C C . VAL A 1 78 ? 49.156 41.062 -17.391 1 79.5 78 VAL A C 1
ATOM 576 O O . VAL A 1 78 ? 49 41.375 -16.219 1 79.5 78 VAL A O 1
ATOM 579 N N . GLY A 1 79 ? 50.406 40.531 -17.828 1 78.25 79 GLY A N 1
ATOM 580 C CA . GLY A 1 79 ? 51.594 40.531 -17.016 1 78.25 79 GLY A CA 1
ATOM 581 C C . GLY A 1 79 ? 51.844 39.219 -16.312 1 78.25 79 GLY A C 1
ATOM 582 O O . GLY A 1 79 ? 50.938 38.438 -16.109 1 78.25 79 GLY A O 1
ATOM 583 N N . LEU A 1 80 ? 53 38.844 -16 1 77.25 80 LEU A N 1
ATOM 584 C CA . LEU A 1 80 ? 53.438 37.562 -15.406 1 77.25 80 LEU A CA 1
ATOM 585 C C . LEU A 1 80 ? 52.938 37.438 -13.969 1 77.25 80 LEU A C 1
ATOM 587 O O . LEU A 1 80 ? 52.562 36.344 -13.531 1 77.25 80 LEU A O 1
ATOM 591 N N . GLU A 1 81 ? 52.875 38.531 -13.312 1 75.69 81 GLU A N 1
ATOM 592 C CA . GLU A 1 81 ? 52.469 38.469 -11.922 1 75.69 81 GLU A CA 1
ATOM 593 C C . GLU A 1 81 ? 50.969 38.094 -11.812 1 75.69 81 GLU A C 1
ATOM 595 O O . GLU A 1 81 ? 50.594 37.281 -10.969 1 75.69 81 GLU A O 1
ATOM 600 N N . GLU A 1 82 ? 50.281 38.719 -12.641 1 77.81 82 GLU A N 1
ATOM 601 C CA . GLU A 1 82 ? 48.875 38.406 -12.656 1 77.81 82 GLU A CA 1
ATOM 602 C C . GLU A 1 82 ? 48.625 36.969 -13.094 1 77.81 82 GLU A C 1
ATOM 604 O O . GLU A 1 82 ? 47.75 36.281 -12.547 1 77.81 82 GLU A O 1
ATOM 609 N N . ALA A 1 83 ? 49.312 36.562 -14.023 1 78.31 83 ALA A N 1
ATOM 610 C CA . ALA A 1 83 ? 49.188 35.219 -14.555 1 78.31 83 ALA A CA 1
ATOM 611 C C . ALA A 1 83 ? 49.531 34.156 -13.492 1 78.31 83 ALA A C 1
ATOM 613 O O . ALA A 1 83 ? 48.906 33.094 -13.453 1 78.31 83 ALA A O 1
ATOM 614 N N . ARG A 1 84 ? 50.438 34.469 -12.695 1 77.81 84 ARG A N 1
ATOM 615 C CA . ARG A 1 84 ? 50.875 33.562 -11.641 1 77.81 84 ARG A CA 1
ATOM 616 C C . ARG A 1 84 ? 49.875 33.562 -10.484 1 77.81 84 ARG A C 1
ATOM 618 O O . ARG A 1 84 ? 49.688 32.531 -9.82 1 77.81 84 ARG A O 1
ATOM 625 N N . ARG A 1 85 ? 49.219 34.625 -10.25 1 74.69 85 ARG A N 1
ATOM 626 C CA . ARG A 1 85 ? 48.344 34.812 -9.109 1 74.69 85 ARG A CA 1
ATOM 627 C C . ARG A 1 85 ? 46.938 34.25 -9.414 1 74.69 85 ARG A C 1
ATOM 629 O O . ARG A 1 85 ? 46.281 33.719 -8.523 1 74.69 85 ARG A O 1
ATOM 636 N N . ASN A 1 86 ? 46.531 34.406 -10.602 1 74.75 86 ASN A N 1
ATOM 637 C CA . ASN A 1 86 ? 45.156 34.062 -10.945 1 74.75 86 ASN A CA 1
ATOM 638 C C . ASN A 1 86 ? 45.125 32.844 -11.867 1 74.75 86 ASN A C 1
ATOM 640 O O . ASN A 1 86 ? 44.812 32.938 -13.047 1 74.75 86 ASN A O 1
ATOM 644 N N . LYS A 1 87 ? 45.594 31.828 -11.375 1 78.88 87 LYS A N 1
ATOM 645 C CA . LYS A 1 87 ? 45.594 30.609 -12.18 1 78.88 87 LYS A CA 1
ATOM 646 C C . LYS A 1 87 ? 44.188 30 -12.258 1 78.88 87 LYS A C 1
ATOM 648 O O . LYS A 1 87 ? 43.5 29.875 -11.242 1 78.88 87 LYS A O 1
ATOM 653 N N . GLN A 1 88 ? 43.875 29.812 -13.562 1 78.31 88 GLN A N 1
ATOM 654 C CA . GLN A 1 88 ? 42.625 29.141 -13.805 1 78.31 88 GLN A CA 1
ATOM 655 C C . GLN A 1 88 ? 42.688 27.688 -13.352 1 78.31 88 GLN A C 1
ATOM 657 O O . GLN A 1 88 ? 43.656 26.984 -13.633 1 78.31 88 GLN A O 1
ATOM 662 N N . ARG A 1 89 ? 41.75 27.188 -12.578 1 78.44 89 ARG A N 1
ATOM 663 C CA . ARG A 1 89 ? 41.625 25.797 -12.172 1 78.44 89 ARG A CA 1
ATOM 664 C C . ARG A 1 89 ? 40.25 25.234 -12.578 1 78.44 89 ARG A C 1
ATOM 666 O O . ARG A 1 89 ? 39.219 25.797 -12.234 1 78.44 89 ARG A O 1
ATOM 673 N N . CYS A 1 90 ? 40.375 24.297 -13.5 1 75 90 CYS A N 1
ATOM 674 C CA . CYS A 1 90 ? 39.156 23.562 -13.891 1 75 90 CYS A CA 1
ATOM 675 C C . CYS A 1 90 ? 39.031 22.266 -13.086 1 75 90 CYS A C 1
ATOM 677 O O . CYS A 1 90 ? 39.969 21.453 -13.055 1 75 90 CYS A O 1
ATOM 679 N N . GLU A 1 91 ? 38 22.141 -12.312 1 74.88 91 GLU A N 1
ATOM 680 C CA . GLU A 1 91 ? 37.75 20.953 -11.516 1 74.88 91 GLU A CA 1
ATOM 681 C C . GLU A 1 91 ? 36.781 20.016 -12.219 1 74.88 91 GLU A C 1
ATOM 683 O O . GLU A 1 91 ? 35.844 20.453 -12.875 1 74.88 91 GLU A O 1
ATOM 688 N N . ASP A 1 92 ? 37.156 18.719 -12.219 1 70.69 92 ASP A N 1
ATOM 689 C CA . ASP A 1 92 ? 36.344 17.703 -12.852 1 70.69 92 ASP A CA 1
ATOM 690 C C . ASP A 1 92 ? 34.906 17.703 -12.266 1 70.69 92 ASP A C 1
ATOM 692 O O . ASP A 1 92 ? 34.75 17.812 -11.055 1 70.69 92 ASP A O 1
ATOM 696 N N . ILE A 1 93 ? 34.031 17.844 -13.266 1 65.94 93 ILE A N 1
ATOM 697 C CA . ILE A 1 93 ? 32.625 17.656 -12.883 1 65.94 93 ILE A CA 1
ATOM 698 C C . ILE A 1 93 ? 32.344 16.172 -12.727 1 65.94 93 ILE A C 1
ATOM 700 O O . ILE A 1 93 ? 32.625 15.367 -13.625 1 65.94 93 ILE A O 1
ATOM 704 N N . ASP A 1 94 ? 32.062 15.734 -11.562 1 63.03 94 ASP A N 1
ATOM 705 C CA . ASP A 1 94 ? 31.562 14.367 -11.414 1 63.03 94 ASP A CA 1
ATOM 706 C C . ASP A 1 94 ? 30.156 14.234 -11.984 1 63.03 94 ASP A C 1
ATOM 708 O O . ASP A 1 94 ? 29.172 14.391 -11.266 1 63.03 94 ASP A O 1
ATOM 712 N N . GLU A 1 95 ? 30.219 13.969 -13.297 1 65.56 95 GLU A N 1
ATOM 713 C CA . GLU A 1 95 ? 28.953 13.859 -14.023 1 65.56 95 GLU A CA 1
ATOM 714 C C . GLU A 1 95 ? 28.062 12.773 -13.422 1 65.56 95 GLU A C 1
ATOM 716 O O . GLU A 1 95 ? 26.844 12.828 -13.539 1 65.56 95 GLU A O 1
ATOM 721 N N . CYS A 1 96 ? 28.75 11.859 -12.953 1 62.97 96 CYS A N 1
ATOM 722 C CA . CYS A 1 96 ? 27.984 10.75 -12.406 1 62.97 96 CYS A CA 1
ATOM 723 C C . CYS A 1 96 ? 27.188 11.18 -11.18 1 62.97 96 CYS A C 1
ATOM 725 O O . CYS A 1 96 ? 26.078 10.703 -10.953 1 62.97 96 CYS A O 1
ATOM 727 N N . ARG A 1 97 ? 27.844 12.016 -10.516 1 59.66 97 ARG A N 1
ATOM 728 C CA . ARG A 1 97 ? 27.188 12.531 -9.312 1 59.66 97 ARG A CA 1
ATOM 729 C C . ARG A 1 97 ? 26.188 13.625 -9.664 1 59.66 97 ARG A C 1
ATOM 731 O O . ARG A 1 97 ? 25.141 13.75 -9.008 1 59.66 97 ARG A O 1
ATOM 738 N N . GLN A 1 98 ? 26.562 14.422 -10.695 1 54.88 98 GLN A N 1
ATOM 739 C CA . GLN A 1 98 ? 25.797 15.625 -10.977 1 54.88 98 GLN A CA 1
ATOM 740 C C . GLN A 1 98 ? 24.562 15.32 -11.812 1 54.88 98 GLN A C 1
ATOM 742 O O . GLN A 1 98 ? 23.484 15.867 -11.57 1 54.88 98 GLN A O 1
ATOM 747 N N . ALA A 1 99 ? 24.75 14.461 -12.945 1 53.09 99 ALA A N 1
ATOM 748 C CA . ALA A 1 99 ? 23.672 14.328 -13.914 1 53.09 99 ALA A CA 1
ATOM 749 C C . ALA A 1 99 ? 23.297 12.867 -14.133 1 53.09 99 ALA A C 1
ATOM 751 O O . ALA A 1 99 ? 22.344 12.562 -14.844 1 53.09 99 ALA A O 1
ATOM 752 N N . ALA A 1 100 ? 23.812 12.031 -13.367 1 52.94 100 ALA A N 1
ATOM 753 C CA . ALA A 1 100 ? 23.594 10.602 -13.555 1 52.94 100 ALA A CA 1
ATOM 754 C C . ALA A 1 100 ? 23.359 10.266 -15.031 1 52.94 100 ALA A C 1
ATOM 756 O O . ALA A 1 100 ? 22.297 9.766 -15.406 1 52.94 100 ALA A O 1
ATOM 757 N N . PRO A 1 101 ? 24.312 10.711 -15.828 1 59.22 101 PRO A N 1
ATOM 758 C CA . PRO A 1 101 ? 24.109 10.602 -17.281 1 59.22 101 PRO A CA 1
ATOM 759 C C . PRO A 1 101 ? 23.922 9.164 -17.75 1 59.22 101 PRO A C 1
ATOM 761 O O . PRO A 1 101 ? 23.484 8.922 -18.875 1 59.22 101 PRO A O 1
ATOM 764 N N . CYS A 1 102 ? 24.359 8.336 -16.922 1 59.38 102 CYS A N 1
ATOM 765 C CA . CYS A 1 102 ? 24.266 6.953 -17.391 1 59.38 102 CYS A CA 1
ATOM 766 C C . CYS A 1 102 ? 22.891 6.375 -17.094 1 59.38 102 CYS A C 1
ATOM 768 O O . CYS A 1 102 ? 22.219 6.789 -16.141 1 59.38 102 CYS A O 1
ATOM 770 N N . GLY A 1 103 ? 22.406 5.719 -18.094 1 53 103 GLY A N 1
ATOM 771 C CA . GLY A 1 103 ? 21.109 5.09 -17.938 1 53 103 GLY A CA 1
ATOM 772 C C . GLY A 1 103 ? 21 4.238 -16.688 1 53 103 GLY A C 1
ATOM 773 O O . GLY A 1 103 ? 21.969 4.07 -15.953 1 53 103 GLY A O 1
ATOM 774 N N . GLN A 1 104 ? 19.891 3.908 -16.25 1 50.41 104 GLN A N 1
ATOM 775 C CA . GLN A 1 104 ? 19.516 3.203 -15.031 1 50.41 104 GLN A CA 1
ATOM 776 C C . GLN A 1 104 ? 20.422 1.997 -14.805 1 50.41 104 GLN A C 1
ATOM 778 O O . GLN A 1 104 ? 20.734 1.653 -13.656 1 50.41 104 GLN A O 1
ATOM 783 N N . ASN A 1 105 ? 20.891 1.36 -15.82 1 51.12 105 ASN A N 1
ATOM 784 C CA . ASN A 1 105 ? 21.625 0.11 -15.672 1 51.12 105 ASN A CA 1
ATOM 785 C C . ASN A 1 105 ? 23.125 0.307 -15.914 1 51.12 105 ASN A C 1
ATOM 787 O O . ASN A 1 105 ? 23.844 -0.655 -16.172 1 51.12 105 ASN A O 1
ATOM 791 N N . ALA A 1 106 ? 23.516 1.533 -15.93 1 57.59 106 ALA A N 1
ATOM 792 C CA . ALA A 1 106 ? 24.938 1.771 -16.172 1 57.59 106 ALA A CA 1
ATOM 793 C C . ALA A 1 106 ? 25.562 2.545 -15.023 1 57.59 106 ALA A C 1
ATOM 795 O O . ALA A 1 106 ? 24.906 3.355 -14.375 1 57.59 106 ALA A O 1
ATOM 796 N N . TYR A 1 107 ? 26.641 1.968 -14.547 1 59.34 107 TYR A N 1
ATOM 797 C CA . TYR A 1 107 ? 27.406 2.688 -13.539 1 59.34 107 TYR A CA 1
ATOM 798 C C . TYR A 1 107 ? 28.188 3.838 -14.172 1 59.34 107 TYR A C 1
ATOM 800 O O . TYR A 1 107 ? 28.891 3.648 -15.164 1 59.34 107 TYR A O 1
ATOM 808 N N . CYS A 1 108 ? 27.734 4.945 -13.703 1 61.97 108 CYS A N 1
ATOM 809 C CA . CYS A 1 108 ? 28.484 6.121 -14.148 1 61.97 108 CYS A CA 1
ATOM 810 C C . CYS A 1 108 ? 29.828 6.215 -13.445 1 61.97 108 CYS A C 1
ATOM 812 O O . CYS A 1 108 ? 29.891 6.215 -12.211 1 61.97 108 CYS A O 1
ATOM 814 N N . VAL A 1 109 ? 30.844 5.887 -14.172 1 62.84 109 VAL A N 1
ATOM 815 C CA . VAL A 1 109 ? 32.188 6.074 -13.672 1 62.84 109 VAL A CA 1
ATOM 816 C C . VAL A 1 109 ? 32.719 7.434 -14.117 1 62.84 109 VAL A C 1
ATOM 818 O O . VAL A 1 109 ? 32.875 7.688 -15.312 1 62.84 109 VAL A O 1
ATOM 821 N N . ASN A 1 110 ? 32.812 8.25 -13.031 1 65.88 110 ASN A N 1
ATOM 822 C CA . ASN A 1 110 ? 33.375 9.555 -13.344 1 65.88 110 ASN A CA 1
ATOM 823 C C . ASN A 1 110 ? 34.844 9.438 -13.789 1 65.88 110 ASN A C 1
ATOM 825 O O . ASN A 1 110 ? 35.656 8.805 -13.102 1 65.88 110 ASN A O 1
ATOM 829 N N . THR A 1 111 ? 35.094 9.844 -15.023 1 65.5 111 THR A N 1
ATOM 830 C CA . THR A 1 111 ? 36.438 9.984 -15.531 1 65.5 111 THR A CA 1
ATOM 831 C C . THR A 1 111 ? 36.844 11.453 -15.672 1 65.5 111 THR A C 1
ATOM 833 O O . THR A 1 111 ? 35.969 12.32 -15.75 1 65.5 111 THR A O 1
ATOM 836 N N . VAL A 1 112 ? 38.094 11.773 -15.461 1 65 112 VAL A N 1
ATOM 837 C CA . VAL A 1 112 ? 38.531 13.156 -15.547 1 65 112 VAL A CA 1
ATOM 838 C C . VAL A 1 112 ? 38.062 13.773 -16.859 1 65 112 VAL A C 1
ATOM 840 O O . VAL A 1 112 ? 38.438 13.328 -17.938 1 65 112 VAL A O 1
ATOM 843 N N . GLY A 1 113 ? 37.188 14.898 -16.844 1 64.38 113 GLY A N 1
ATOM 844 C CA . GLY A 1 113 ? 36.688 15.641 -17.969 1 64.38 113 GLY A CA 1
ATOM 845 C C . GLY A 1 113 ? 35.469 14.984 -18.625 1 64.38 113 GLY A C 1
ATOM 846 O O . GLY A 1 113 ? 34.875 15.539 -19.547 1 64.38 113 GLY A O 1
ATOM 847 N N . SER A 1 114 ? 35.219 13.711 -18.328 1 71.56 114 SER A N 1
ATOM 848 C CA . SER A 1 114 ? 34.125 12.961 -18.922 1 71.56 114 SER A CA 1
ATOM 849 C C . SER A 1 114 ? 33.594 11.906 -17.969 1 71.56 114 SER A C 1
ATOM 851 O O . SER A 1 114 ? 33.844 11.953 -16.766 1 71.56 114 SER A O 1
ATOM 853 N N . TYR A 1 115 ? 32.594 11.164 -18.359 1 67.62 115 TYR A N 1
ATOM 854 C CA . TYR A 1 115 ? 32.031 10.023 -17.625 1 67.62 115 TYR A CA 1
ATOM 855 C C . TYR A 1 115 ? 31.859 8.82 -18.531 1 67.62 115 TYR A C 1
ATOM 857 O O . TYR A 1 115 ? 31.812 8.961 -19.766 1 67.62 115 TYR A O 1
ATOM 865 N N . ASP A 1 116 ? 32.281 7.688 -18.031 1 66.25 116 ASP A N 1
ATOM 866 C CA . ASP A 1 116 ? 31.969 6.453 -18.75 1 66.25 116 ASP A CA 1
ATOM 867 C C . ASP A 1 116 ? 30.812 5.703 -18.109 1 66.25 116 ASP A C 1
ATOM 869 O O . ASP A 1 116 ? 30.641 5.727 -16.891 1 66.25 116 ASP A O 1
ATOM 873 N N . CYS A 1 117 ? 29.922 5.375 -19 1 64.44 117 CYS A N 1
ATOM 874 C CA . CYS A 1 117 ? 28.844 4.516 -18.531 1 64.44 117 CYS A CA 1
ATOM 875 C C . CYS A 1 117 ? 29.188 3.043 -18.719 1 64.44 117 CYS A C 1
ATOM 877 O O . CYS A 1 117 ? 29.422 2.596 -19.844 1 64.44 117 CYS A O 1
ATOM 879 N N . VAL A 1 118 ? 29.672 2.447 -17.672 1 61.59 118 VAL A N 1
ATOM 880 C CA . VAL A 1 118 ? 29.984 1.022 -17.719 1 61.59 118 VAL A CA 1
ATOM 881 C C . VAL A 1 118 ? 28.719 0.209 -17.453 1 61.59 118 VAL A C 1
ATOM 883 O O . VAL A 1 118 ? 28.047 0.407 -16.438 1 61.59 118 VAL A O 1
ATOM 886 N N . GLU A 1 119 ? 28.344 -0.434 -18.469 1 59.34 119 GLU A N 1
ATOM 887 C CA . GLU A 1 119 ? 27.203 -1.319 -18.328 1 59.34 119 GLU A CA 1
ATOM 888 C C . GLU A 1 119 ? 27.625 -2.717 -17.891 1 59.34 119 GLU A C 1
ATOM 890 O O . GLU A 1 119 ? 28.484 -3.334 -18.531 1 59.34 119 GLU A O 1
ATOM 895 N N . CYS A 1 120 ? 27.516 -2.967 -16.656 1 60.38 120 CYS A N 1
ATOM 896 C CA . CYS A 1 120 ? 27.703 -4.359 -16.266 1 60.38 120 CYS A CA 1
ATOM 897 C C . CYS A 1 120 ? 26.484 -5.195 -16.625 1 60.38 120 CYS A C 1
ATOM 899 O O . CYS A 1 120 ? 25.359 -4.832 -16.281 1 60.38 120 CYS A O 1
ATOM 901 N N . ALA A 1 121 ? 26.609 -6.027 -17.672 1 54.69 121 ALA A N 1
ATOM 902 C CA . ALA A 1 121 ? 25.484 -6.879 -18.047 1 54.69 121 ALA A CA 1
ATOM 903 C C . ALA A 1 121 ? 24.828 -7.496 -16.828 1 54.69 121 ALA A C 1
ATOM 905 O O . ALA A 1 121 ? 23.594 -7.625 -16.766 1 54.69 121 ALA A O 1
ATOM 906 N N . ASN A 1 122 ? 25.703 -8.086 -15.984 1 56.78 122 ASN A N 1
ATOM 907 C CA . ASN A 1 122 ? 25.312 -8.648 -14.695 1 56.78 122 ASN A CA 1
ATOM 908 C C . ASN A 1 122 ? 26.234 -8.18 -13.578 1 56.78 122 ASN A C 1
ATOM 910 O O . ASN A 1 122 ? 27.422 -7.965 -13.797 1 56.78 122 ASN A O 1
ATOM 914 N N . GLY A 1 123 ? 25.797 -7.699 -12.43 1 58.91 123 GLY A N 1
ATOM 915 C CA . GLY A 1 123 ? 26.625 -7.363 -11.281 1 58.91 123 GLY A CA 1
ATOM 916 C C . GLY A 1 123 ? 26.828 -5.867 -11.109 1 58.91 123 GLY A C 1
ATOM 917 O O . GLY A 1 123 ? 25.953 -5.07 -11.477 1 58.91 123 GLY A O 1
ATOM 918 N N . ARG A 1 124 ? 27.766 -5.496 -10.227 1 61.22 124 ARG A N 1
ATOM 919 C CA . ARG A 1 124 ? 28.062 -4.109 -9.898 1 61.22 124 ARG A CA 1
ATOM 920 C C . ARG A 1 124 ? 29.469 -3.725 -10.359 1 61.22 124 ARG A C 1
ATOM 922 O O . ARG A 1 124 ? 30.375 -4.559 -10.359 1 61.22 124 ARG A O 1
ATOM 929 N N . TYR A 1 125 ? 29.438 -2.574 -10.961 1 58.59 125 TYR A N 1
ATOM 930 C CA . TYR A 1 125 ? 30.766 -2.043 -11.281 1 58.59 125 TYR A CA 1
ATOM 931 C C . TYR A 1 125 ? 31.484 -1.581 -10.016 1 58.59 125 TYR A C 1
ATOM 933 O O . TYR A 1 125 ? 30.906 -0.875 -9.188 1 58.59 125 TYR A O 1
ATOM 941 N N . ASP A 1 126 ? 32.5 -2.164 -9.648 1 56.47 126 ASP A N 1
ATOM 942 C CA . ASP A 1 126 ? 33.375 -1.731 -8.547 1 56.47 126 ASP A CA 1
ATOM 943 C C . ASP A 1 126 ? 34.438 -0.761 -9.047 1 56.47 126 ASP A C 1
ATOM 945 O O . ASP A 1 126 ? 35.406 -1.174 -9.672 1 56.47 126 ASP A O 1
ATOM 949 N N . PRO A 1 127 ? 34.188 0.506 -8.773 1 56.78 127 PRO A N 1
ATOM 950 C CA . PRO A 1 127 ? 35.156 1.472 -9.258 1 56.78 127 PRO A CA 1
ATOM 951 C C . PRO A 1 127 ? 36.562 1.219 -8.703 1 56.78 127 PRO A C 1
ATOM 953 O O . PRO A 1 127 ? 37.562 1.612 -9.32 1 56.78 127 PRO A O 1
ATOM 956 N N . SER A 1 128 ? 36.656 0.68 -7.543 1 53.56 128 SER A N 1
ATOM 957 C CA . SER A 1 128 ? 37.969 0.464 -6.922 1 53.56 128 SER A CA 1
ATOM 958 C C . SER A 1 128 ? 38.812 -0.527 -7.727 1 53.56 128 SER A C 1
ATOM 960 O O . SER A 1 128 ? 40.031 -0.398 -7.801 1 53.56 128 SER A O 1
ATOM 962 N N . ILE A 1 129 ? 38.031 -1.443 -8.328 1 55.72 129 ILE A N 1
ATOM 963 C CA . ILE A 1 129 ? 38.781 -2.434 -9.102 1 55.72 129 ILE A CA 1
ATOM 964 C C . ILE A 1 129 ? 38.531 -2.195 -10.594 1 55.72 129 ILE A C 1
ATOM 966 O O . ILE A 1 129 ? 39.25 -2.768 -11.43 1 55.72 129 ILE A O 1
ATOM 970 N N . GLY A 1 130 ? 37.812 -1.193 -10.836 1 55.19 130 GLY A N 1
ATOM 971 C CA . GLY A 1 130 ? 37.562 -0.835 -12.227 1 55.19 130 GLY A CA 1
ATOM 972 C C . GLY A 1 130 ? 36.906 -1.945 -13.016 1 55.19 130 GLY A C 1
ATOM 973 O O . GLY A 1 130 ? 37.156 -2.094 -14.211 1 55.19 130 GLY A O 1
ATOM 974 N N . SER A 1 131 ? 36.312 -2.998 -12.32 1 58.91 131 SER A N 1
ATOM 975 C CA . SER A 1 131 ? 35.719 -4.125 -13.031 1 58.91 131 SER A CA 1
ATOM 976 C C . SER A 1 131 ? 34.312 -4.426 -12.523 1 58.91 131 SER A C 1
ATOM 978 O O . SER A 1 131 ? 33.938 -4.027 -11.406 1 58.91 131 SER A O 1
ATOM 980 N N . CYS A 1 132 ? 33.5 -5 -13.516 1 63.47 132 CYS A N 1
ATOM 981 C CA . CYS A 1 132 ? 32.188 -5.48 -13.148 1 63.47 132 CYS A CA 1
ATOM 982 C C . CYS A 1 132 ? 32.281 -6.727 -12.281 1 63.47 132 CYS A C 1
ATOM 984 O O . CYS A 1 132 ? 33.031 -7.645 -12.578 1 63.47 132 CYS A O 1
ATOM 986 N N . LEU A 1 133 ? 31.828 -6.543 -11.125 1 65.44 133 LEU A N 1
ATOM 987 C CA . LEU A 1 133 ? 31.734 -7.707 -10.258 1 65.44 133 LEU A CA 1
ATOM 988 C C . LEU A 1 133 ? 30.641 -8.664 -10.75 1 65.44 133 LEU A C 1
ATOM 990 O O . LEU A 1 133 ? 29.75 -8.266 -11.492 1 65.44 133 LEU A O 1
ATOM 994 N N . GLY A 1 134 ? 30.797 -9.93 -10.477 1 66.75 134 GLY A N 1
ATOM 995 C CA . GLY A 1 134 ? 29.953 -11.016 -10.945 1 66.75 134 GLY A CA 1
ATOM 996 C C . GLY A 1 134 ? 28.484 -10.82 -10.617 1 66.75 134 GLY A C 1
ATOM 997 O O . GLY A 1 134 ? 28.109 -9.812 -10.016 1 66.75 134 GLY A O 1
ATOM 998 N N . GLU A 1 135 ? 27.594 -11.719 -11.18 1 73.69 135 GLU A N 1
ATOM 999 C CA . GLU A 1 135 ? 26.141 -11.672 -11.07 1 73.69 135 GLU A CA 1
ATOM 1000 C C . GLU A 1 135 ? 25.703 -11.742 -9.617 1 73.69 135 GLU A C 1
ATOM 1002 O O . GLU A 1 135 ? 24.547 -11.422 -9.297 1 73.69 135 GLU A O 1
ATOM 1007 N N . ASN A 1 136 ? 26.641 -12.102 -8.789 1 76.94 136 ASN A N 1
ATOM 1008 C CA . ASN A 1 136 ? 26.266 -12.234 -7.383 1 76.94 136 ASN A CA 1
ATOM 1009 C C . ASN A 1 136 ? 26.484 -10.938 -6.617 1 76.94 136 ASN A C 1
ATOM 1011 O O . ASN A 1 136 ? 26.484 -10.938 -5.383 1 76.94 136 ASN A O 1
ATOM 1015 N N . TYR A 1 137 ? 26.766 -9.953 -7.359 1 74.56 137 TYR A N 1
ATOM 1016 C CA . TYR A 1 137 ? 26.906 -8.656 -6.699 1 74.56 137 TYR A CA 1
ATOM 1017 C C . TYR A 1 137 ? 25.781 -7.715 -7.109 1 74.56 137 TYR A C 1
ATOM 1019 O O . TYR A 1 137 ? 25.469 -7.598 -8.297 1 74.56 137 TYR A O 1
ATOM 1027 N N . CYS A 1 138 ? 25.094 -7.172 -6.16 1 71.12 138 CYS A N 1
ATOM 1028 C CA . CYS A 1 138 ? 24.047 -6.195 -6.43 1 71.12 138 CYS A CA 1
ATOM 1029 C C . CYS A 1 138 ? 24.594 -4.773 -6.367 1 71.12 138 CYS A C 1
ATOM 1031 O O . CYS A 1 138 ? 25.578 -4.516 -5.676 1 71.12 138 CYS A O 1
ATOM 1033 N N . PRO A 1 139 ? 23.797 -3.959 -7.051 1 60.12 139 PRO A N 1
ATOM 1034 C CA . PRO A 1 139 ? 24.141 -2.545 -6.863 1 60.12 139 PRO A CA 1
ATOM 1035 C C . PRO A 1 139 ? 23.953 -2.08 -5.422 1 60.12 139 PRO A C 1
ATOM 1037 O O . PRO A 1 139 ? 23.109 -2.609 -4.699 1 60.12 139 PRO A O 1
ATOM 1040 N N . GLY A 1 140 ? 24.875 -1.549 -4.672 1 54 140 GLY A N 1
ATOM 1041 C CA . GLY A 1 140 ? 24.812 -1.086 -3.295 1 54 140 GLY A CA 1
ATOM 1042 C C . GLY A 1 140 ? 25.781 -1.817 -2.381 1 54 140 GLY A C 1
ATOM 1043 O O . GLY A 1 140 ? 25.844 -1.53 -1.183 1 54 140 GLY A O 1
ATOM 1044 N N . GLY A 1 141 ? 26.297 -2.863 -2.941 1 59.5 141 GLY A N 1
ATOM 1045 C CA . GLY A 1 141 ? 27.375 -3.486 -2.191 1 59.5 141 GLY A CA 1
ATOM 1046 C C . GLY A 1 141 ? 27 -4.836 -1.608 1 59.5 141 GLY A C 1
ATOM 1047 O O . GLY A 1 141 ? 27.828 -5.492 -0.968 1 59.5 141 GLY A O 1
ATOM 1048 N N . ILE A 1 142 ? 25.781 -5.199 -1.885 1 64.56 142 ILE A N 1
ATOM 1049 C CA . ILE A 1 142 ? 25.359 -6.496 -1.369 1 64.56 142 ILE A CA 1
ATOM 1050 C C . ILE A 1 142 ? 25.984 -7.609 -2.211 1 64.56 142 ILE A C 1
ATOM 1052 O O . ILE A 1 142 ? 25.922 -7.574 -3.443 1 64.56 142 ILE A O 1
ATOM 1056 N N . GLN A 1 143 ? 26.641 -8.453 -1.548 1 72.56 143 GLN A N 1
ATOM 1057 C CA . GLN A 1 143 ? 27.172 -9.633 -2.23 1 72.56 143 GLN A CA 1
ATOM 1058 C C . GLN A 1 143 ? 26.281 -10.852 -1.972 1 72.56 143 GLN A C 1
ATOM 1060 O O . GLN A 1 143 ? 26.156 -11.305 -0.831 1 72.56 143 GLN A O 1
ATOM 1065 N N . CYS A 1 144 ? 25.719 -11.375 -2.979 1 82.69 144 CYS A N 1
ATOM 1066 C CA . CYS A 1 144 ? 24.906 -12.578 -2.891 1 82.69 144 CYS A CA 1
ATOM 1067 C C . CYS A 1 144 ? 25.766 -13.828 -2.777 1 82.69 144 CYS A C 1
ATOM 1069 O O . CYS A 1 144 ? 26.984 -13.758 -2.953 1 82.69 144 CYS A O 1
ATOM 1071 N N . ASP A 1 145 ? 25.141 -14.891 -2.393 1 86.31 145 ASP A N 1
ATOM 1072 C CA . ASP A 1 145 ? 25.797 -16.203 -2.414 1 86.31 145 ASP A CA 1
ATOM 1073 C C . ASP A 1 145 ? 26.359 -16.5 -3.799 1 86.31 145 ASP A C 1
ATOM 1075 O O . ASP A 1 145 ? 25.859 -15.992 -4.805 1 86.31 145 ASP A O 1
ATOM 1079 N N . ALA A 1 146 ? 27.422 -17.281 -3.832 1 86 146 ALA A N 1
ATOM 1080 C CA . ALA A 1 146 ? 28.031 -17.656 -5.102 1 86 146 ALA A CA 1
ATOM 1081 C C . ALA A 1 146 ? 27.031 -18.344 -6.02 1 86 146 ALA A C 1
ATOM 1083 O O . ALA A 1 146 ? 27.141 -18.266 -7.246 1 86 146 ALA A O 1
ATOM 1084 N N . ASN A 1 147 ? 26.125 -19.031 -5.391 1 91.12 147 ASN A N 1
ATOM 1085 C CA . ASN A 1 147 ? 25.109 -19.75 -6.156 1 91.12 147 ASN A CA 1
ATOM 1086 C C . ASN A 1 147 ? 23.797 -18.969 -6.215 1 91.12 147 ASN A C 1
ATOM 1088 O O . ASN A 1 147 ? 22.719 -19.547 -6.293 1 91.12 147 ASN A O 1
ATOM 1092 N N . ALA A 1 148 ? 23.891 -17.688 -6.066 1 89.88 148 ALA A N 1
ATOM 1093 C CA . ALA A 1 148 ? 22.75 -16.781 -6.168 1 89.88 148 ALA A CA 1
ATOM 1094 C C . ALA A 1 148 ? 23.031 -15.672 -7.18 1 89.88 148 ALA A C 1
ATOM 1096 O O . ALA A 1 148 ? 24.172 -15.492 -7.621 1 89.88 148 ALA A O 1
ATOM 1097 N N . LYS A 1 149 ? 22 -15.055 -7.598 1 84.31 149 LYS A N 1
ATOM 1098 C CA . LYS A 1 149 ? 22.109 -13.898 -8.484 1 84.31 149 LYS A CA 1
ATOM 1099 C C . LYS A 1 149 ? 21.406 -12.688 -7.883 1 84.31 149 LYS A C 1
ATOM 1101 O O . LYS A 1 149 ? 20.5 -12.828 -7.059 1 84.31 149 LYS A O 1
ATOM 1106 N N . CYS A 1 150 ? 21.938 -11.555 -8.305 1 80.44 150 CYS A N 1
ATOM 1107 C CA . CYS A 1 150 ? 21.297 -10.305 -7.914 1 80.44 150 CYS A CA 1
ATOM 1108 C C . CYS A 1 150 ? 20.094 -10.008 -8.812 1 80.44 150 CYS A C 1
ATOM 1110 O O . CYS A 1 150 ? 20.203 -10.109 -10.039 1 80.44 150 CYS A O 1
ATOM 1112 N N . VAL A 1 151 ? 18.969 -9.766 -8.18 1 78.5 151 VAL A N 1
ATOM 1113 C CA . VAL A 1 151 ? 17.75 -9.477 -8.945 1 78.5 151 VAL A CA 1
ATOM 1114 C C . VAL A 1 151 ? 17.219 -8.094 -8.57 1 78.5 151 VAL A C 1
ATOM 1116 O O . VAL A 1 151 ? 17.406 -7.629 -7.445 1 78.5 151 VAL A O 1
ATOM 1119 N N . GLN A 1 152 ? 16.641 -7.469 -9.516 1 71.06 152 GLN A N 1
ATOM 1120 C CA . GLN A 1 152 ? 16.125 -6.121 -9.32 1 71.06 152 GLN A CA 1
ATOM 1121 C C . GLN A 1 152 ? 14.602 -6.137 -9.18 1 71.06 152 GLN A C 1
ATOM 1123 O O . GLN A 1 152 ? 13.906 -6.777 -9.977 1 71.06 152 GLN A O 1
ATOM 1128 N N . HIS A 1 153 ? 14.031 -5.543 -8.141 1 65.81 153 HIS A N 1
ATOM 1129 C CA . HIS A 1 153 ? 12.594 -5.441 -7.93 1 65.81 153 HIS A CA 1
ATOM 1130 C C . HIS A 1 153 ? 12.062 -4.086 -8.391 1 65.81 153 HIS A C 1
ATOM 1132 O O . HIS A 1 153 ? 10.867 -3.945 -8.664 1 65.81 153 HIS A O 1
ATOM 1138 N N . GLY A 1 154 ? 12.758 -3.137 -8.398 1 59.75 154 GLY A N 1
ATOM 1139 C CA . GLY A 1 154 ? 12.43 -1.766 -8.758 1 59.75 154 GLY A CA 1
ATOM 1140 C C . GLY A 1 154 ? 13.656 -0.88 -8.914 1 59.75 154 GLY A C 1
ATOM 1141 O O . GLY A 1 154 ? 14.781 -1.368 -8.898 1 59.75 154 GLY A O 1
ATOM 1142 N N . PRO A 1 155 ? 13.227 0.333 -9.125 1 55.12 155 PRO A N 1
ATOM 1143 C CA . PRO A 1 155 ? 14.367 1.242 -9.227 1 55.12 155 PRO A CA 1
ATOM 1144 C C . PRO A 1 155 ? 15.234 1.238 -7.965 1 55.12 155 PRO A C 1
ATOM 1146 O O . PRO A 1 155 ? 14.742 1.516 -6.871 1 55.12 155 PRO A O 1
ATOM 1149 N N . ASN A 1 156 ? 16.406 0.704 -8.023 1 54.41 156 ASN A N 1
ATOM 1150 C CA . ASN A 1 156 ? 17.438 0.686 -6.984 1 54.41 156 ASN A CA 1
ATOM 1151 C C . ASN A 1 156 ? 17.094 -0.309 -5.879 1 54.41 156 ASN A C 1
ATOM 1153 O O . ASN A 1 156 ? 17.422 -0.082 -4.711 1 54.41 156 ASN A O 1
ATOM 1157 N N . SER A 1 157 ? 16.203 -1.104 -6.148 1 63.03 157 SER A N 1
ATOM 1158 C CA . SER A 1 157 ? 15.844 -2.164 -5.211 1 63.03 157 SER A CA 1
ATOM 1159 C C . SER A 1 157 ? 16.297 -3.529 -5.723 1 63.03 157 SER A C 1
ATOM 1161 O O . SER A 1 157 ? 15.883 -3.967 -6.793 1 63.03 157 SER A O 1
ATOM 1163 N N . TYR A 1 158 ? 17.281 -4.098 -4.945 1 67.38 158 TYR A N 1
ATOM 1164 C CA . TYR A 1 158 ? 17.875 -5.359 -5.379 1 67.38 158 TYR A CA 1
ATOM 1165 C C . TYR A 1 158 ? 17.781 -6.414 -4.281 1 67.38 158 TYR A C 1
ATOM 1167 O O . TYR A 1 158 ? 17.625 -6.082 -3.104 1 67.38 158 TYR A O 1
ATOM 1175 N N . SER A 1 159 ? 17.703 -7.609 -4.699 1 74.62 159 SER A N 1
ATOM 1176 C CA . SER A 1 159 ? 17.75 -8.742 -3.783 1 74.62 159 SER A CA 1
ATOM 1177 C C . SER A 1 159 ? 18.516 -9.914 -4.391 1 74.62 159 SER A C 1
ATOM 1179 O O . SER A 1 159 ? 18.859 -9.891 -5.574 1 74.62 159 SER A O 1
ATOM 1181 N N . CYS A 1 160 ? 18.906 -10.781 -3.545 1 80.31 160 CYS A N 1
ATOM 1182 C CA . CYS A 1 160 ? 19.609 -11.984 -3.994 1 80.31 160 CYS A CA 1
ATOM 1183 C C . CYS A 1 160 ? 18.641 -13.148 -4.16 1 80.31 160 CYS A C 1
ATOM 1185 O O . CYS A 1 160 ? 17.719 -13.312 -3.365 1 80.31 160 CYS A O 1
ATOM 1187 N N . GLU A 1 161 ? 18.781 -13.891 -5.207 1 87.5 161 GLU A N 1
ATOM 1188 C CA . GLU A 1 161 ? 17.984 -15.078 -5.477 1 87.5 161 GLU A CA 1
ATOM 1189 C C . GLU A 1 161 ? 18.875 -16.266 -5.832 1 87.5 161 GLU A C 1
ATOM 1191 O O . GLU A 1 161 ? 19.734 -16.156 -6.699 1 87.5 161 GLU A O 1
ATOM 1196 N N . CYS A 1 162 ? 18.641 -17.375 -5.16 1 91.5 162 CYS A N 1
ATOM 1197 C CA . CYS A 1 162 ? 19.422 -18.562 -5.453 1 91.5 162 CYS A CA 1
ATOM 1198 C C . CYS A 1 162 ? 19.156 -19.062 -6.867 1 91.5 162 CYS A C 1
ATOM 1200 O O . CYS A 1 162 ? 18.016 -19 -7.348 1 91.5 162 CYS A O 1
ATOM 1202 N N . LYS A 1 163 ? 20.156 -19.625 -7.473 1 90.88 163 LYS A N 1
ATOM 1203 C CA . LYS A 1 163 ? 20.031 -20.203 -8.805 1 90.88 163 LYS A CA 1
ATOM 1204 C C . LYS A 1 163 ? 19.25 -21.516 -8.766 1 90.88 163 LYS A C 1
ATOM 1206 O O . LYS A 1 163 ? 19.047 -22.094 -7.695 1 90.88 163 LYS A O 1
ATOM 1211 N N . THR A 1 164 ? 18.797 -21.938 -9.992 1 92.56 164 THR A N 1
ATOM 1212 C CA . THR A 1 164 ? 18.094 -23.219 -10.07 1 92.56 164 THR A CA 1
ATOM 1213 C C . THR A 1 164 ? 18.969 -24.344 -9.531 1 92.56 164 THR A C 1
ATOM 1215 O O . THR A 1 164 ? 20.156 -24.422 -9.852 1 92.56 164 THR A O 1
ATOM 1218 N N . GLY A 1 165 ? 18.391 -25.219 -8.766 1 95.25 165 GLY A N 1
ATOM 1219 C CA . GLY A 1 165 ? 19.141 -26.281 -8.133 1 95.25 165 GLY A CA 1
ATOM 1220 C C . GLY A 1 165 ? 19.609 -25.953 -6.73 1 95.25 165 GLY A C 1
ATOM 1221 O O . GLY A 1 165 ? 20.109 -26.812 -6.012 1 95.25 165 GLY A O 1
ATOM 1222 N N . TRP A 1 166 ? 19.484 -24.703 -6.383 1 94.81 166 TRP A N 1
ATOM 1223 C CA . TRP A 1 166 ? 19.844 -24.188 -5.062 1 94.81 166 TRP A CA 1
ATOM 1224 C C . TRP A 1 166 ? 18.656 -23.5 -4.402 1 94.81 166 TRP A C 1
ATOM 1226 O O . TRP A 1 166 ? 17.75 -23.016 -5.09 1 94.81 166 TRP A O 1
ATOM 1236 N N . ALA A 1 167 ? 18.656 -23.531 -3.072 1 94.56 167 ALA A N 1
ATOM 1237 C CA . ALA A 1 167 ? 17.578 -22.875 -2.338 1 94.56 167 ALA A CA 1
ATOM 1238 C C . ALA A 1 167 ? 18.125 -22.156 -1.105 1 94.56 167 ALA A C 1
ATOM 1240 O O . ALA A 1 167 ? 19.188 -22.516 -0.579 1 94.56 167 ALA A O 1
ATOM 1241 N N . GLY A 1 168 ? 17.422 -21.125 -0.712 1 92 168 GLY A N 1
ATOM 1242 C CA . GLY A 1 168 ? 17.797 -20.266 0.395 1 92 168 GLY A CA 1
ATOM 1243 C C . GLY A 1 168 ? 17.266 -18.844 0.256 1 92 168 GLY A C 1
ATOM 1244 O O . GLY A 1 168 ? 16.266 -18.625 -0.44 1 92 168 GLY A O 1
ATOM 1245 N N . ASN A 1 169 ? 17.891 -17.969 0.985 1 83.94 169 ASN A N 1
ATOM 1246 C CA . ASN A 1 169 ? 17.422 -16.594 0.942 1 83.94 169 ASN A CA 1
ATOM 1247 C C . ASN A 1 169 ? 18.25 -15.758 -0.041 1 83.94 169 ASN A C 1
ATOM 1249 O O . ASN A 1 169 ? 18.109 -14.531 -0.091 1 83.94 169 ASN A O 1
ATOM 1253 N N . GLY A 1 170 ? 19.062 -16.406 -0.802 1 87.75 170 GLY A N 1
ATOM 1254 C CA . GLY A 1 170 ? 19.875 -15.711 -1.778 1 87.75 170 GLY A CA 1
ATOM 1255 C C . GLY A 1 170 ? 21.234 -15.32 -1.238 1 87.75 170 GLY A C 1
ATOM 1256 O O . GLY A 1 170 ? 22.234 -15.328 -1.971 1 87.75 170 GLY A O 1
ATOM 1257 N N . LEU A 1 171 ? 21.328 -14.844 0.034 1 80.81 171 LEU A N 1
ATOM 1258 C CA . LEU A 1 171 ? 22.609 -14.562 0.689 1 80.81 171 LEU A CA 1
ATOM 1259 C C . LEU A 1 171 ? 23.328 -15.859 1.052 1 80.81 171 LEU A C 1
ATOM 1261 O O . LEU A 1 171 ? 24.562 -15.914 1.06 1 80.81 171 LEU A O 1
ATOM 1265 N N . TYR A 1 172 ? 22.453 -16.75 1.407 1 85.88 172 TYR A N 1
ATOM 1266 C CA . TYR A 1 172 ? 22.891 -18.125 1.629 1 85.88 172 TYR A CA 1
ATOM 1267 C C . TYR A 1 172 ? 22.109 -19.109 0.759 1 85.88 172 TYR A C 1
ATOM 1269 O O . TYR A 1 172 ? 20.875 -19.062 0.731 1 85.88 172 TYR A O 1
ATOM 1277 N N . CYS A 1 173 ? 22.797 -19.875 0.045 1 93.44 173 CYS A N 1
ATOM 1278 C CA . CYS A 1 173 ? 22.172 -20.891 -0.796 1 93.44 173 CYS A CA 1
ATOM 1279 C C . CYS A 1 173 ? 22.781 -22.266 -0.562 1 93.44 173 CYS A C 1
ATOM 1281 O O . CYS A 1 173 ? 24 -22.375 -0.365 1 93.44 173 CYS A O 1
ATOM 1283 N N . GLY A 1 174 ? 21.984 -23.219 -0.42 1 95.25 174 GLY A N 1
ATOM 1284 C CA . GLY A 1 174 ? 22.391 -24.625 -0.377 1 95.25 174 GLY A CA 1
ATOM 1285 C C . GLY A 1 174 ? 21.766 -25.453 -1.484 1 95.25 174 GLY A C 1
ATOM 1286 O O . GLY A 1 174 ? 20.875 -24.984 -2.186 1 95.25 174 GLY A O 1
ATOM 1287 N N . PRO A 1 175 ? 22.328 -26.656 -1.615 1 95.06 175 PRO A N 1
ATOM 1288 C CA . PRO A 1 175 ? 21.781 -27.5 -2.672 1 95.06 175 PRO A CA 1
ATOM 1289 C C . PRO A 1 175 ? 20.312 -27.875 -2.432 1 95.06 175 PRO A C 1
ATOM 1291 O O . PRO A 1 175 ? 19.906 -28.078 -1.285 1 95.06 175 PRO A O 1
ATOM 1294 N N . ASP A 1 176 ? 19.562 -27.938 -3.451 1 96.75 176 ASP A N 1
ATOM 1295 C CA . ASP A 1 176 ? 18.156 -28.328 -3.443 1 96.75 176 ASP A CA 1
ATOM 1296 C C . ASP A 1 176 ? 17.906 -29.5 -4.395 1 96.75 176 ASP A C 1
ATOM 1298 O O . ASP A 1 176 ? 17.516 -29.281 -5.547 1 96.75 176 ASP A O 1
ATOM 1302 N N . HIS A 1 177 ? 17.969 -30.609 -3.889 1 94 177 HIS A N 1
ATOM 1303 C CA . HIS A 1 177 ? 17.969 -31.828 -4.703 1 94 177 HIS A CA 1
ATOM 1304 C C . HIS A 1 177 ? 16.594 -32.094 -5.305 1 94 177 HIS A C 1
ATOM 1306 O O . HIS A 1 177 ? 16.484 -32.562 -6.434 1 94 177 HIS A O 1
ATOM 1312 N N . ASP A 1 178 ? 15.562 -31.797 -4.617 1 96.31 178 ASP A N 1
ATOM 1313 C CA . ASP A 1 178 ? 14.234 -32.125 -5.121 1 96.31 178 ASP A CA 1
ATOM 1314 C C . ASP A 1 178 ? 13.531 -30.891 -5.68 1 96.31 178 ASP A C 1
ATOM 1316 O O . ASP A 1 178 ? 12.367 -30.953 -6.059 1 96.31 178 ASP A O 1
ATOM 1320 N N . LEU A 1 179 ? 14.195 -29.766 -5.703 1 96.94 179 LEU A N 1
ATOM 1321 C CA . LEU A 1 179 ? 13.812 -28.531 -6.406 1 96.94 179 LEU A CA 1
ATOM 1322 C C . LEU A 1 179 ? 12.477 -28.016 -5.895 1 96.94 179 LEU A C 1
ATOM 1324 O O . LEU A 1 179 ? 11.625 -27.609 -6.688 1 96.94 179 LEU A O 1
ATOM 1328 N N . ASP A 1 180 ? 12.266 -28.078 -4.566 1 95.44 180 ASP A N 1
ATOM 1329 C CA . ASP A 1 180 ? 11.008 -27.578 -4.023 1 95.44 180 ASP A CA 1
ATOM 1330 C C . ASP A 1 180 ? 11.211 -26.266 -3.275 1 95.44 180 ASP A C 1
ATOM 1332 O O . ASP A 1 180 ? 10.328 -25.828 -2.533 1 95.44 180 ASP A O 1
ATOM 1336 N N . GLY A 1 181 ? 12.422 -25.766 -3.426 1 93.5 181 GLY A N 1
ATOM 1337 C CA . GLY A 1 181 ? 12.68 -24.438 -2.891 1 93.5 181 GLY A CA 1
ATOM 1338 C C . GLY A 1 181 ? 13.273 -24.453 -1.494 1 93.5 181 GLY A C 1
ATOM 1339 O O . GLY A 1 181 ? 13.453 -23.406 -0.874 1 93.5 181 GLY A O 1
ATOM 1340 N N . TRP A 1 182 ? 13.547 -25.656 -0.962 1 95.12 182 TRP A N 1
ATOM 1341 C CA . TRP A 1 182 ? 14.148 -25.781 0.36 1 95.12 182 TRP A CA 1
ATOM 1342 C C . TRP A 1 182 ? 15.5 -26.484 0.274 1 95.12 182 TRP A C 1
ATOM 1344 O O . TRP A 1 182 ? 15.641 -27.484 -0.45 1 95.12 182 TRP A O 1
ATOM 1354 N N . SER A 1 183 ? 16.469 -25.953 1.007 1 95.94 183 SER A N 1
ATOM 1355 C CA . SER A 1 183 ? 17.844 -26.453 0.944 1 95.94 183 SER A CA 1
ATOM 1356 C C . SER A 1 183 ? 17.969 -27.812 1.638 1 95.94 183 SER A C 1
ATOM 1358 O O . SER A 1 183 ? 17.328 -28.047 2.662 1 95.94 183 SER A O 1
ATOM 1360 N N . ASP A 1 184 ? 18.844 -28.656 1.087 1 96.12 184 ASP A N 1
ATOM 1361 C CA . ASP A 1 184 ? 19.125 -29.984 1.644 1 96.12 184 ASP A CA 1
ATOM 1362 C C . ASP A 1 184 ? 19.859 -29.875 2.975 1 96.12 184 ASP A C 1
ATOM 1364 O O . ASP A 1 184 ? 19.953 -30.844 3.721 1 96.12 184 ASP A O 1
ATOM 1368 N N . GLN A 1 185 ? 20.391 -28.688 3.236 1 93.19 185 GLN A N 1
ATOM 1369 C CA . GLN A 1 185 ? 21.109 -28.422 4.477 1 93.19 185 GLN A CA 1
ATOM 1370 C C . GLN A 1 185 ? 20.594 -27.172 5.168 1 93.19 185 GLN A C 1
ATOM 1372 O O . GLN A 1 185 ? 19.984 -26.312 4.527 1 93.19 185 GLN A O 1
ATOM 1377 N N . ARG A 1 186 ? 20.688 -27.219 6.445 1 91.31 186 ARG A N 1
ATOM 1378 C CA . ARG A 1 186 ? 20.344 -26 7.184 1 91.31 186 ARG A CA 1
ATOM 1379 C C . ARG A 1 186 ? 21.328 -24.875 6.883 1 91.31 186 ARG A C 1
ATOM 1381 O O . ARG A 1 186 ? 22.547 -25.094 6.867 1 91.31 186 ARG A O 1
ATOM 1388 N N . LEU A 1 187 ? 20.812 -23.734 6.516 1 88.19 187 LEU A N 1
ATOM 1389 C CA . LEU A 1 187 ? 21.641 -22.578 6.195 1 88.19 187 LEU A CA 1
ATOM 1390 C C . LEU A 1 187 ? 21.781 -21.656 7.402 1 88.19 187 LEU A C 1
ATOM 1392 O O . LEU A 1 187 ? 20.938 -21.688 8.305 1 88.19 187 LEU A O 1
ATOM 1396 N N . PRO A 1 188 ? 22.812 -20.875 7.488 1 76.75 188 PRO A N 1
ATOM 1397 C CA . PRO A 1 188 ? 23.094 -20.047 8.664 1 76.75 188 PRO A CA 1
ATOM 1398 C C . PRO A 1 188 ? 22.344 -18.719 8.641 1 76.75 188 PRO A C 1
ATOM 1400 O O . PRO A 1 188 ? 22.969 -17.641 8.688 1 76.75 188 PRO A O 1
ATOM 1403 N N . CYS A 1 189 ? 21.109 -18.719 8.531 1 74.56 189 CYS A N 1
ATOM 1404 C CA . CYS A 1 189 ? 20.297 -17.516 8.57 1 74.56 189 CYS A CA 1
ATOM 1405 C C . CYS A 1 189 ? 18.953 -17.781 9.258 1 74.56 189 CYS A C 1
ATOM 1407 O O . CYS A 1 189 ? 18.609 -18.938 9.523 1 74.56 189 CYS A O 1
ATOM 1409 N N . ARG A 1 190 ? 18.25 -16.75 9.664 1 69.81 190 ARG A N 1
ATOM 1410 C CA . ARG A 1 190 ? 16.984 -16.859 10.391 1 69.81 190 ARG A CA 1
ATOM 1411 C C . ARG A 1 190 ? 15.797 -16.875 9.438 1 69.81 190 ARG A C 1
ATOM 1413 O O . ARG A 1 190 ? 14.664 -17.125 9.852 1 69.81 190 ARG A O 1
ATOM 1420 N N . ASP A 1 191 ? 16.078 -16.703 8.172 1 76.31 191 ASP A N 1
ATOM 1421 C CA . ASP A 1 191 ? 15.023 -16.734 7.168 1 76.31 191 ASP A CA 1
ATOM 1422 C C . ASP A 1 191 ? 14.359 -18.109 7.113 1 76.31 191 ASP A C 1
ATOM 1424 O O . ASP A 1 191 ? 15.031 -19.141 7.234 1 76.31 191 ASP A O 1
ATOM 1428 N N . PRO A 1 192 ? 13.078 -18.094 6.969 1 80.38 192 PRO A N 1
ATOM 1429 C CA . PRO A 1 192 ? 12.391 -19.375 6.875 1 80.38 192 PRO A CA 1
ATOM 1430 C C . PRO A 1 192 ? 12.953 -20.266 5.77 1 80.38 192 PRO A C 1
ATOM 1432 O O . PRO A 1 192 ? 12.945 -21.5 5.898 1 80.38 192 PRO A O 1
ATOM 1435 N N . ARG A 1 193 ? 13.43 -19.703 4.73 1 87.69 193 ARG A N 1
ATOM 1436 C CA . ARG A 1 193 ? 13.922 -20.469 3.59 1 87.69 193 ARG A CA 1
ATOM 1437 C C . ARG A 1 193 ? 15.305 -21.062 3.879 1 87.69 193 ARG A C 1
ATOM 1439 O O . ARG A 1 193 ? 15.82 -21.844 3.088 1 87.69 193 ARG A O 1
ATOM 1446 N N . CYS A 1 194 ? 15.797 -20.703 5.062 1 87.12 194 CYS A N 1
ATOM 1447 C CA . CYS A 1 194 ? 17.109 -21.219 5.445 1 87.12 194 CYS A CA 1
ATOM 1448 C C . CYS A 1 194 ? 16.969 -22.5 6.266 1 87.12 194 CYS A C 1
ATOM 1450 O O . CYS A 1 194 ? 17.969 -23.141 6.586 1 87.12 194 CYS A O 1
ATOM 1452 N N . LYS A 1 195 ? 15.727 -22.906 6.488 1 89.81 195 LYS A N 1
ATOM 1453 C CA . LYS A 1 195 ? 15.484 -24.141 7.23 1 89.81 195 LYS A CA 1
ATOM 1454 C C . LYS A 1 195 ? 15.789 -25.359 6.371 1 89.81 195 LYS A C 1
ATOM 1456 O O . LYS A 1 195 ? 15.836 -25.281 5.145 1 89.81 195 LYS A O 1
ATOM 1461 N N . LEU A 1 196 ? 15.977 -26.375 7.082 1 94.62 196 LEU A N 1
ATOM 1462 C CA . LEU A 1 196 ? 16.25 -27.641 6.426 1 94.62 196 LEU A CA 1
ATOM 1463 C C . LEU A 1 196 ? 14.984 -28.188 5.758 1 94.62 196 LEU A C 1
ATOM 1465 O O . LEU A 1 196 ? 13.891 -28.125 6.336 1 94.62 196 LEU A O 1
ATOM 1469 N N . ASP A 1 197 ? 15.141 -28.734 4.531 1 96.25 197 ASP A N 1
ATOM 1470 C CA . ASP A 1 197 ? 14.078 -29.453 3.842 1 96.25 197 ASP A CA 1
ATOM 1471 C C . ASP A 1 197 ? 13.609 -30.656 4.66 1 96.25 197 ASP A C 1
ATOM 1473 O O . ASP A 1 197 ? 14.422 -31.516 5.035 1 96.25 197 ASP A O 1
ATOM 1477 N N . ASN A 1 198 ? 12.281 -30.688 4.836 1 96.62 198 ASN A N 1
ATOM 1478 C CA . ASN A 1 198 ? 11.82 -31.766 5.715 1 96.62 198 ASN A CA 1
ATOM 1479 C C . ASN A 1 198 ? 11.453 -33.031 4.93 1 96.62 198 ASN A C 1
ATOM 1481 O O . ASN A 1 198 ? 11.008 -34 5.508 1 96.62 198 ASN A O 1
ATOM 1485 N N . CYS A 1 199 ? 11.57 -33.031 3.67 1 97.12 199 CYS A N 1
ATOM 1486 C CA . CYS A 1 199 ? 11.555 -34.188 2.773 1 97.12 199 CYS A CA 1
ATOM 1487 C C . CYS A 1 199 ? 12.617 -34.031 1.688 1 97.12 199 CYS A C 1
ATOM 1489 O O . CYS A 1 199 ? 12.367 -33.438 0.644 1 97.12 199 CYS A O 1
ATOM 1491 N N . LEU A 1 200 ? 13.664 -34.625 1.747 1 95 200 LEU A N 1
ATOM 1492 C CA . LEU A 1 200 ? 14.859 -34.375 0.941 1 95 200 LEU A CA 1
ATOM 1493 C C . LEU A 1 200 ? 14.656 -34.875 -0.49 1 95 200 LEU A C 1
ATOM 1495 O O . LEU A 1 200 ? 15.18 -34.281 -1.435 1 95 200 LEU A O 1
ATOM 1499 N N . ASP A 1 201 ? 13.859 -35.969 -0.618 1 94.56 201 ASP A N 1
ATOM 1500 C CA . ASP A 1 201 ? 13.805 -36.594 -1.927 1 94.56 201 ASP A CA 1
ATOM 1501 C C . ASP A 1 201 ? 12.43 -36.406 -2.572 1 94.56 201 ASP A C 1
ATOM 1503 O O . ASP A 1 201 ? 12.227 -36.812 -3.723 1 94.56 201 ASP A O 1
ATOM 1507 N N . VAL A 1 202 ? 11.5 -35.844 -1.91 1 96.12 202 VAL A N 1
ATOM 1508 C CA . VAL A 1 202 ? 10.141 -35.625 -2.402 1 96.12 202 VAL A CA 1
ATOM 1509 C C . VAL A 1 202 ? 9.797 -34.125 -2.311 1 96.12 202 VAL A C 1
ATOM 1511 O O . VAL A 1 202 ? 9.859 -33.531 -1.229 1 96.12 202 VAL A O 1
ATOM 1514 N N . PRO A 1 203 ? 9.492 -33.594 -3.451 1 97.69 203 PRO A N 1
ATOM 1515 C CA . PRO A 1 203 ? 9.172 -32.156 -3.389 1 97.69 203 PRO A CA 1
ATOM 1516 C C . PRO A 1 203 ? 7.902 -31.875 -2.588 1 97.69 203 PRO A C 1
ATOM 1518 O O . PRO A 1 203 ? 6.887 -32.531 -2.777 1 97.69 203 PRO A O 1
ATOM 1521 N N . ASN A 1 204 ? 7.965 -31.047 -1.643 1 96.94 204 ASN A N 1
ATOM 1522 C CA . ASN A 1 204 ? 6.883 -30.547 -0.8 1 96.94 204 ASN A CA 1
ATOM 1523 C C . ASN A 1 204 ? 7.133 -29.109 -0.358 1 96.94 204 ASN A C 1
ATOM 1525 O O . ASN A 1 204 ? 7.414 -28.844 0.815 1 96.94 204 ASN A O 1
ATOM 1529 N N . SER A 1 205 ? 6.844 -28.219 -1.229 1 94.88 205 SER A N 1
ATOM 1530 C CA . SER A 1 205 ? 7.242 -26.828 -1.058 1 94.88 205 SER A CA 1
ATOM 1531 C C . SER A 1 205 ? 6.609 -26.219 0.191 1 94.88 205 SER A C 1
ATOM 1533 O O . SER A 1 205 ? 7.148 -25.281 0.772 1 94.88 205 SER A O 1
ATOM 1535 N N . GLY A 1 206 ? 5.48 -26.734 0.677 1 93.31 206 GLY A N 1
ATOM 1536 C CA . GLY A 1 206 ? 4.816 -26.234 1.867 1 93.31 206 GLY A CA 1
ATOM 1537 C C . GLY A 1 206 ? 5.441 -26.734 3.156 1 93.31 206 GLY A C 1
ATOM 1538 O O . GLY A 1 206 ? 5.191 -26.172 4.23 1 93.31 206 GLY A O 1
ATOM 1539 N N . GLN A 1 207 ? 6.203 -27.75 3.109 1 95.5 207 GLN A N 1
ATOM 1540 C CA . GLN A 1 207 ? 6.922 -28.344 4.23 1 95.5 207 GLN A CA 1
ATOM 1541 C C . GLN A 1 207 ? 5.969 -28.688 5.371 1 95.5 207 GLN A C 1
ATOM 1543 O O . GLN A 1 207 ? 6.324 -28.562 6.547 1 95.5 207 GLN A O 1
ATOM 1548 N N . GLU A 1 208 ? 4.719 -29.109 5.039 1 95.06 208 GLU A N 1
ATOM 1549 C CA . GLU A 1 208 ? 3.742 -29.484 6.059 1 95.06 208 GLU A CA 1
ATOM 1550 C C . GLU A 1 208 ? 4.27 -30.609 6.941 1 95.06 208 GLU A C 1
ATOM 1552 O O . GLU A 1 208 ? 4.906 -31.547 6.453 1 95.06 208 GLU A O 1
ATOM 1557 N N . ASP A 1 209 ? 4.109 -30.422 8.203 1 95.75 209 ASP A N 1
ATOM 1558 C CA . ASP A 1 209 ? 4.543 -31.359 9.227 1 95.75 209 ASP A CA 1
ATOM 1559 C C . ASP A 1 209 ? 3.521 -31.453 10.359 1 95.75 209 ASP A C 1
ATOM 1561 O O . ASP A 1 209 ? 3.695 -30.844 11.414 1 95.75 209 ASP A O 1
ATOM 1565 N N . SER A 1 210 ? 2.531 -32.281 10.172 1 94.88 210 SER A N 1
ATOM 1566 C CA . SER A 1 210 ? 1.342 -32.344 11.016 1 94.88 210 SER A CA 1
ATOM 1567 C C . SER A 1 210 ? 1.69 -32.719 12.445 1 94.88 210 SER A C 1
ATOM 1569 O O . SER A 1 210 ? 1.07 -32.25 13.398 1 94.88 210 SER A O 1
ATOM 1571 N N . ASP A 1 211 ? 2.678 -33.594 12.734 1 94.5 211 ASP A N 1
ATOM 1572 C CA . ASP A 1 211 ? 2.996 -34.062 14.086 1 94.5 211 ASP A CA 1
ATOM 1573 C C . ASP A 1 211 ? 4.234 -33.344 14.633 1 94.5 211 ASP A C 1
ATOM 1575 O O . ASP A 1 211 ? 4.648 -33.594 15.766 1 94.5 211 ASP A O 1
ATOM 1579 N N . GLY A 1 212 ? 4.91 -32.562 13.781 1 93.38 212 GLY A N 1
ATOM 1580 C CA . GLY A 1 212 ? 6.016 -31.719 14.211 1 93.38 212 GLY A CA 1
ATOM 1581 C C . GLY A 1 212 ? 7.289 -32.5 14.484 1 93.38 212 GLY A C 1
ATOM 1582 O O . GLY A 1 212 ? 8.125 -32.062 15.273 1 93.38 212 GLY A O 1
ATOM 1583 N N . ASP A 1 213 ? 7.438 -33.625 13.945 1 93.31 213 ASP A N 1
ATOM 1584 C CA . ASP A 1 213 ? 8.602 -34.438 14.258 1 93.31 213 ASP A CA 1
ATOM 1585 C C . ASP A 1 213 ? 9.766 -34.125 13.328 1 93.31 213 ASP A C 1
ATOM 1587 O O . ASP A 1 213 ? 10.797 -34.781 13.359 1 93.31 213 ASP A O 1
ATOM 1591 N N . GLY A 1 214 ? 9.57 -33.156 12.367 1 93.06 214 GLY A N 1
ATOM 1592 C CA . GLY A 1 214 ? 10.641 -32.719 11.484 1 93.06 214 GLY A CA 1
ATOM 1593 C C . GLY A 1 214 ? 10.625 -33.438 10.141 1 93.06 214 GLY A C 1
ATOM 1594 O O . GLY A 1 214 ? 11.375 -33.062 9.234 1 93.06 214 GLY A O 1
ATOM 1595 N N . VAL A 1 215 ? 9.797 -34.406 10.07 1 94.56 215 VAL A N 1
ATOM 1596 C CA . VAL A 1 215 ? 9.617 -35.094 8.797 1 94.56 215 VAL A CA 1
ATOM 1597 C C . VAL A 1 215 ? 8.336 -34.625 8.117 1 94.56 215 VAL A C 1
ATOM 1599 O O . VAL A 1 215 ? 7.258 -34.656 8.719 1 94.56 215 VAL A O 1
ATOM 1602 N N . GLY A 1 216 ? 8.461 -34.156 6.871 1 96.94 216 GLY A N 1
ATOM 1603 C CA . GLY A 1 216 ? 7.312 -33.594 6.168 1 96.94 216 GLY A CA 1
ATOM 1604 C C . GLY A 1 216 ? 6.223 -34.625 5.914 1 96.94 216 GLY A C 1
ATOM 1605 O O . GLY A 1 216 ? 6.508 -35.812 5.746 1 96.94 216 GLY A O 1
ATOM 1606 N N . ASP A 1 217 ? 5.039 -34.25 5.875 1 95.94 217 ASP A N 1
ATOM 1607 C CA . ASP A 1 217 ? 3.891 -35.094 5.637 1 95.94 217 ASP A CA 1
ATOM 1608 C C . ASP A 1 217 ? 4.047 -35.875 4.324 1 95.94 217 ASP A C 1
ATOM 1610 O O . ASP A 1 217 ? 3.613 -37.031 4.211 1 95.94 217 ASP A O 1
ATOM 1614 N N . ALA A 1 218 ? 4.66 -35.281 3.326 1 95.31 218 ALA A N 1
ATOM 1615 C CA . ALA A 1 218 ? 4.785 -35.844 1.979 1 95.31 218 ALA A CA 1
ATOM 1616 C C . ALA A 1 218 ? 5.645 -37.094 1.979 1 95.31 218 ALA A C 1
ATOM 1618 O O . ALA A 1 218 ? 5.543 -37.906 1.072 1 95.31 218 ALA A O 1
ATOM 1619 N N . CYS A 1 219 ? 6.516 -37.281 3.068 1 95.38 219 CYS A N 1
ATOM 1620 C CA . CYS A 1 219 ? 7.41 -38.438 3.098 1 95.38 219 CYS A CA 1
ATOM 1621 C C . CYS A 1 219 ? 7.293 -39.188 4.422 1 95.38 219 CYS A C 1
ATOM 1623 O O . CYS A 1 219 ? 8.188 -39.938 4.793 1 95.38 219 CYS A O 1
ATOM 1625 N N . ASP A 1 220 ? 6.246 -38.875 5.125 1 95.88 220 ASP A N 1
ATOM 1626 C CA . ASP A 1 220 ? 5.973 -39.531 6.402 1 95.88 220 ASP A CA 1
ATOM 1627 C C . ASP A 1 220 ? 4.84 -40.531 6.27 1 95.88 220 ASP A C 1
ATOM 1629 O O . ASP A 1 220 ? 3.721 -40.188 5.887 1 95.88 220 ASP A O 1
ATOM 1633 N N . ASN A 1 221 ? 5.07 -41.719 6.637 1 95.31 221 ASN A N 1
ATOM 1634 C CA . ASN A 1 221 ? 4.082 -42.781 6.461 1 95.31 221 ASN A CA 1
ATOM 1635 C C . ASN A 1 221 ? 2.998 -42.719 7.531 1 95.31 221 ASN A C 1
ATOM 1637 O O . ASN A 1 221 ? 1.949 -43.344 7.395 1 95.31 221 ASN A O 1
ATOM 1641 N N . ASP A 1 222 ? 3.277 -42.156 8.57 1 96.31 222 ASP A N 1
ATOM 1642 C CA . ASP A 1 222 ? 2.338 -41.844 9.648 1 96.31 222 ASP A CA 1
ATOM 1643 C C . ASP A 1 222 ? 2.408 -40.375 10.047 1 96.31 222 ASP A C 1
ATOM 1645 O O . ASP A 1 222 ? 2.971 -40.031 11.094 1 96.31 222 ASP A O 1
ATOM 1649 N N . ALA A 1 223 ? 1.798 -39.531 9.258 1 96.38 223 ALA A N 1
ATOM 1650 C CA . ALA A 1 223 ? 1.999 -38.094 9.266 1 96.38 223 ALA A CA 1
ATOM 1651 C C . ALA A 1 223 ? 1.529 -37.469 10.586 1 96.38 223 ALA A C 1
ATOM 1653 O O . ALA A 1 223 ? 1.994 -36.406 10.984 1 96.38 223 ALA A O 1
ATOM 1654 N N . ASP A 1 224 ? 0.584 -38.188 11.375 1 96.06 224 ASP A N 1
ATOM 1655 C CA . ASP A 1 224 ? 0.05 -37.625 12.602 1 96.06 224 ASP A CA 1
ATOM 1656 C C . ASP A 1 224 ? 0.437 -38.469 13.82 1 96.06 224 ASP A C 1
ATOM 1658 O O . ASP A 1 224 ? -0.016 -38.188 14.93 1 96.06 224 ASP A O 1
ATOM 1662 N N . LYS A 1 225 ? 1.144 -39.469 13.625 1 95 225 LYS A N 1
ATOM 1663 C CA . LYS A 1 225 ? 1.742 -40.312 14.672 1 95 225 LYS A CA 1
ATOM 1664 C C . LYS A 1 225 ? 0.669 -40.969 15.539 1 95 225 LYS A C 1
ATOM 1666 O O . LYS A 1 225 ? 0.8 -41 16.766 1 95 225 LYS A O 1
ATOM 1671 N N . ASP A 1 226 ? -0.412 -41.375 14.914 1 95.06 226 ASP A N 1
ATOM 1672 C CA . ASP A 1 226 ? -1.443 -42.062 15.68 1 95.06 226 ASP A CA 1
ATOM 1673 C C . ASP A 1 226 ? -1.327 -43.594 15.531 1 95.06 226 ASP A C 1
ATOM 1675 O O . ASP A 1 226 ? -2.254 -44.312 15.875 1 95.06 226 ASP A O 1
ATOM 1679 N N . ARG A 1 227 ? -0.252 -44.062 14.891 1 94.12 227 ARG A N 1
ATOM 1680 C CA . ARG A 1 227 ? 0.114 -45.469 14.75 1 94.12 227 ARG A CA 1
ATOM 1681 C C . ARG A 1 227 ? -0.674 -46.125 13.617 1 94.12 227 ARG A C 1
ATOM 1683 O O . ARG A 1 227 ? -0.664 -47.344 13.477 1 94.12 227 ARG A O 1
ATOM 1690 N N . ILE A 1 228 ? -1.441 -45.375 12.883 1 95.38 228 ILE A N 1
ATOM 1691 C CA . ILE A 1 228 ? -2.133 -45.875 11.688 1 95.38 228 ILE A CA 1
ATOM 1692 C C . ILE A 1 228 ? -1.499 -45.25 10.445 1 95.38 228 ILE A C 1
ATOM 1694 O O . ILE A 1 228 ? -1.456 -44 10.305 1 95.38 228 ILE A O 1
ATOM 1698 N N . PRO A 1 229 ? -1.016 -46.156 9.602 1 95.62 229 PRO A N 1
ATOM 1699 C CA . PRO A 1 229 ? -0.378 -45.594 8.398 1 95.62 229 PRO A CA 1
ATOM 1700 C C . PRO A 1 229 ? -1.327 -44.75 7.559 1 95.62 229 PRO A C 1
ATOM 1702 O O . PRO A 1 229 ? -2.535 -45 7.535 1 95.62 229 PRO A O 1
ATOM 1705 N N . ASN A 1 230 ? -0.781 -43.812 6.824 1 95.25 230 ASN A N 1
ATOM 1706 C CA . ASN A 1 230 ? -1.555 -42.844 6.07 1 95.25 230 ASN A CA 1
ATOM 1707 C C . ASN A 1 230 ? -2.543 -43.5 5.125 1 95.25 230 ASN A C 1
ATOM 1709 O O . ASN A 1 230 ? -3.674 -43.031 4.969 1 95.25 230 ASN A O 1
ATOM 1713 N N . ASP A 1 231 ? -2.182 -44.625 4.453 1 91.38 231 ASP A N 1
ATOM 1714 C CA . ASP A 1 231 ? -2.984 -45.281 3.418 1 91.38 231 ASP A CA 1
ATOM 1715 C C . ASP A 1 231 ? -4.211 -45.938 4.02 1 91.38 231 ASP A C 1
ATOM 1717 O O . ASP A 1 231 ? -5.164 -46.25 3.307 1 91.38 231 ASP A O 1
ATOM 1721 N N . LYS A 1 232 ? -4.211 -46.094 5.344 1 95 232 LYS A N 1
ATOM 1722 C CA . LYS A 1 232 ? -5.324 -46.75 6.027 1 95 232 LYS A CA 1
ATOM 1723 C C . LYS A 1 232 ? -6 -45.812 7.012 1 95 232 LYS A C 1
ATOM 1725 O O . LYS A 1 232 ? -7.008 -46.156 7.629 1 95 232 LYS A O 1
ATOM 1730 N N . ASP A 1 233 ? -5.465 -44.656 7.086 1 96.06 233 ASP A N 1
ATOM 1731 C CA . ASP A 1 233 ? -5.914 -43.656 8.039 1 96.06 233 ASP A CA 1
ATOM 1732 C C . ASP A 1 233 ? -7.016 -42.781 7.438 1 96.06 233 ASP A C 1
ATOM 1734 O O . ASP A 1 233 ? -6.848 -42.25 6.348 1 96.06 233 ASP A O 1
ATOM 1738 N N . ASN A 1 234 ? -8.156 -42.688 8.086 1 96.12 234 ASN A N 1
ATOM 1739 C CA . ASN A 1 234 ? -9.242 -41.875 7.555 1 96.12 234 ASN A CA 1
ATOM 1740 C C . ASN A 1 234 ? -9.109 -40.406 7.977 1 96.12 234 ASN A C 1
ATOM 1742 O O . ASN A 1 234 ? -9.938 -39.562 7.613 1 96.12 234 ASN A O 1
ATOM 1746 N N . CYS A 1 235 ? -8.094 -40.094 8.758 1 96.62 235 CYS A N 1
ATOM 1747 C CA . CYS A 1 235 ? -7.613 -38.75 9.062 1 96.62 235 CYS A CA 1
ATOM 1748 C C . CYS A 1 235 ? -6.09 -38.719 9.086 1 96.62 235 CYS A C 1
ATOM 1750 O O . CYS A 1 235 ? -5.48 -38.562 10.148 1 96.62 235 CYS A O 1
ATOM 1752 N N . PRO A 1 236 ? -5.457 -38.719 8 1 95 236 PRO A N 1
ATOM 1753 C CA . PRO A 1 236 ? -4.012 -38.938 7.926 1 95 236 PRO A CA 1
ATOM 1754 C C . PRO A 1 236 ? -3.217 -37.844 8.633 1 95 236 PRO A C 1
ATOM 1756 O O . PRO A 1 236 ? -2.074 -38.062 9.039 1 95 236 PRO A O 1
ATOM 1759 N N . PHE A 1 237 ? -3.787 -36.625 8.82 1 95.75 237 PHE A N 1
ATOM 1760 C CA . PHE A 1 237 ? -3.021 -35.5 9.336 1 95.75 237 PHE A CA 1
ATOM 1761 C C . PHE A 1 237 ? -3.506 -35.125 10.727 1 95.75 237 PHE A C 1
ATOM 1763 O O . PHE A 1 237 ? -2.992 -34.156 11.32 1 95.75 237 PHE A O 1
ATOM 1770 N N . VAL A 1 238 ? -4.559 -35.781 11.258 1 96.38 238 VAL A N 1
ATOM 1771 C CA . VAL A 1 238 ? -5.117 -35.531 12.594 1 96.38 238 VAL A CA 1
ATOM 1772 C C . VAL A 1 238 ? -5.211 -36.875 13.344 1 96.38 238 VAL A C 1
ATOM 1774 O O . VAL A 1 238 ? -5.84 -37.812 12.867 1 96.38 238 VAL A O 1
ATOM 1777 N N . PRO A 1 239 ? -4.598 -36.812 14.453 1 96.06 239 PRO A N 1
ATOM 1778 C CA . PRO A 1 239 ? -4.574 -38.094 15.188 1 96.06 239 PRO A CA 1
ATOM 1779 C C . PRO A 1 239 ? -5.969 -38.562 15.602 1 96.06 239 PRO A C 1
ATOM 1781 O O . PRO A 1 239 ? -6.785 -37.75 16.047 1 96.06 239 PRO A O 1
ATOM 1784 N N . ASN A 1 240 ? -6.348 -39.812 15.25 1 96.25 240 ASN A N 1
ATOM 1785 C CA . ASN A 1 240 ? -7.57 -40.469 15.68 1 96.25 240 ASN A CA 1
ATOM 1786 C C . ASN A 1 240 ? -7.375 -42 15.75 1 96.25 240 ASN A C 1
ATOM 1788 O O . ASN A 1 240 ? -7.75 -42.719 14.828 1 96.25 240 ASN A O 1
ATOM 1792 N N . PHE A 1 241 ? -7.102 -42.438 16.812 1 94.31 241 PHE A N 1
ATOM 1793 C CA . PHE A 1 241 ? -6.73 -43.844 17.047 1 94.31 241 PHE A CA 1
ATOM 1794 C C . PHE A 1 241 ? -7.906 -44.75 16.766 1 94.31 241 PHE A C 1
ATOM 1796 O O . PHE A 1 241 ? -7.719 -45.875 16.281 1 94.31 241 PHE A O 1
ATOM 1803 N N . ASP A 1 242 ? -9.062 -44.344 16.969 1 95 242 ASP A N 1
ATOM 1804 C CA . ASP A 1 242 ? -10.242 -45.188 16.859 1 95 242 ASP A CA 1
ATOM 1805 C C . ASP A 1 242 ? -10.797 -45.188 15.438 1 95 242 ASP A C 1
ATOM 1807 O O . ASP A 1 242 ? -11.664 -46 15.109 1 95 242 ASP A O 1
ATOM 1811 N N . GLN A 1 243 ? -10.328 -44.281 14.531 1 96.31 243 GLN A N 1
ATOM 1812 C CA . GLN A 1 243 ? -10.734 -44.188 13.133 1 96.31 243 GLN A CA 1
ATOM 1813 C C . GLN A 1 243 ? -12.25 -44.094 13 1 96.31 243 GLN A C 1
ATOM 1815 O O . GLN A 1 243 ? -12.836 -44.688 12.078 1 96.31 243 GLN A O 1
ATOM 1820 N N . LYS A 1 244 ? -12.859 -43.469 13.992 1 96.81 244 LYS A N 1
ATOM 1821 C CA . LYS A 1 244 ? -14.312 -43.344 14 1 96.81 244 LYS A CA 1
ATOM 1822 C C . LYS A 1 244 ? -14.805 -42.531 12.805 1 96.81 244 LYS A C 1
ATOM 1824 O O . LYS A 1 244 ? -14.227 -41.5 12.477 1 96.81 244 LYS A O 1
ATOM 1829 N N . ASP A 1 245 ? -15.781 -43.062 12.031 1 97.44 245 ASP A N 1
ATOM 1830 C CA . ASP A 1 245 ? -16.453 -42.438 10.891 1 97.44 245 ASP A CA 1
ATOM 1831 C C . ASP A 1 245 ? -17.969 -42.562 11.008 1 97.44 245 ASP A C 1
ATOM 1833 O O . ASP A 1 245 ? -18.562 -43.469 10.461 1 97.44 245 ASP A O 1
ATOM 1837 N N . SER A 1 246 ? -18.516 -41.562 11.633 1 96.5 246 SER A N 1
ATOM 1838 C CA . SER A 1 246 ? -19.906 -41.656 12.062 1 96.5 246 SER A CA 1
ATOM 1839 C C . SER A 1 246 ? -20.859 -41.656 10.867 1 96.5 246 SER A C 1
ATOM 1841 O O . SER A 1 246 ? -21.922 -42.281 10.914 1 96.5 246 SER A O 1
ATOM 1843 N N . ASP A 1 247 ? -20.531 -41.062 9.773 1 96.19 247 ASP A N 1
ATOM 1844 C CA . ASP A 1 247 ? -21.469 -40.938 8.648 1 96.19 247 ASP A CA 1
ATOM 1845 C C . ASP A 1 247 ? -21.016 -41.844 7.488 1 96.19 247 ASP A C 1
ATOM 1847 O O . ASP A 1 247 ? -21.703 -41.938 6.469 1 96.19 247 ASP A O 1
ATOM 1851 N N . GLY A 1 248 ? -19.781 -42.438 7.586 1 95.06 248 GLY A N 1
ATOM 1852 C CA . GLY A 1 248 ? -19.328 -43.438 6.645 1 95.06 248 GLY A CA 1
ATOM 1853 C C . GLY A 1 248 ? -18.812 -42.844 5.344 1 95.06 248 GLY A C 1
ATOM 1854 O O . GLY A 1 248 ? -18.828 -43.531 4.309 1 95.06 248 GLY A O 1
ATOM 1855 N N . ASP A 1 249 ? -18.531 -41.688 5.332 1 94.75 249 ASP A N 1
ATOM 1856 C CA . ASP A 1 249 ? -18.094 -41.062 4.078 1 94.75 249 ASP A CA 1
ATOM 1857 C C . ASP A 1 249 ? -16.578 -41.219 3.908 1 94.75 249 ASP A C 1
ATOM 1859 O O . ASP A 1 249 ? -15.969 -40.469 3.131 1 94.75 249 ASP A O 1
ATOM 1863 N N . ARG A 1 250 ? -15.922 -41.969 4.785 1 93.69 250 ARG A N 1
ATOM 1864 C CA . ARG A 1 250 ? -14.516 -42.344 4.707 1 93.69 250 ARG A CA 1
ATOM 1865 C C . ARG A 1 250 ? -13.617 -41.25 5.27 1 93.69 250 ARG A C 1
ATOM 1867 O O . ARG A 1 250 ? -12.391 -41.312 5.117 1 93.69 250 ARG A O 1
ATOM 1874 N N . VAL A 1 251 ? -14.219 -40.25 5.816 1 96 251 VAL A N 1
ATOM 1875 C CA . VAL A 1 251 ? -13.492 -39.219 6.547 1 96 251 VAL A CA 1
ATOM 1876 C C . VAL A 1 251 ? -13.758 -39.375 8.047 1 96 251 VAL A C 1
ATOM 1878 O O . VAL A 1 251 ? -14.914 -39.375 8.477 1 96 251 VAL A O 1
ATOM 1881 N N . GLY A 1 252 ? -12.68 -39.562 8.805 1 97.19 252 GLY A N 1
ATOM 1882 C CA . GLY A 1 252 ? -12.82 -39.75 10.242 1 97.19 252 GLY A CA 1
ATOM 1883 C C . GLY A 1 252 ? -13.477 -38.562 10.945 1 97.19 252 GLY A C 1
ATOM 1884 O O . GLY A 1 252 ? -13.32 -37.438 10.523 1 97.19 252 GLY A O 1
ATOM 1885 N N . ASP A 1 253 ? -14.18 -38.781 11.961 1 96.62 253 ASP A N 1
ATOM 1886 C CA . ASP A 1 253 ? -14.891 -37.781 12.719 1 96.62 253 ASP A CA 1
ATOM 1887 C C . ASP A 1 253 ? -13.945 -36.688 13.195 1 96.62 253 ASP A C 1
ATOM 1889 O O . ASP A 1 253 ? -14.32 -35.5 13.273 1 96.62 253 ASP A O 1
ATOM 1893 N N . ALA A 1 254 ? -12.688 -37.031 13.469 1 95.94 254 ALA A N 1
ATOM 1894 C CA . ALA A 1 254 ? -11.703 -36.125 14.047 1 95.94 254 ALA A CA 1
ATOM 1895 C C . ALA A 1 254 ? -11.367 -35 13.07 1 95.94 254 ALA A C 1
ATOM 1897 O O . ALA A 1 254 ? -10.992 -33.906 13.484 1 95.94 254 ALA A O 1
ATOM 1898 N N . CYS A 1 255 ? -11.469 -35.312 11.766 1 96.19 255 CYS A N 1
ATOM 1899 C CA . CYS A 1 255 ? -11.109 -34.312 10.773 1 96.19 255 CYS A CA 1
ATOM 1900 C C . CYS A 1 255 ? -12.281 -34 9.844 1 96.19 255 CYS A C 1
ATOM 1902 O O . CYS A 1 255 ? -12.117 -33.344 8.82 1 96.19 255 CYS A O 1
ATOM 1904 N N . ASP A 1 256 ? -13.453 -34.469 10.203 1 96.12 256 ASP A N 1
ATOM 1905 C CA . ASP A 1 256 ? -14.68 -34.312 9.422 1 96.12 256 ASP A CA 1
ATOM 1906 C C . ASP A 1 256 ? -15.383 -33 9.773 1 96.12 256 ASP A C 1
ATOM 1908 O O . ASP A 1 256 ? -15.766 -32.781 10.922 1 96.12 256 ASP A O 1
ATOM 1912 N N . ASN A 1 257 ? -15.586 -32.156 8.742 1 96.31 257 ASN A N 1
ATOM 1913 C CA . ASN A 1 257 ? -16.219 -30.859 9.016 1 96.31 257 ASN A CA 1
ATOM 1914 C C . ASN A 1 257 ? -17.734 -30.969 9.008 1 96.31 257 ASN A C 1
ATOM 1916 O O . ASN A 1 257 ? -18.438 -29.984 9.289 1 96.31 257 ASN A O 1
ATOM 1920 N N . CYS A 1 258 ? -18.234 -32.094 8.68 1 96.94 258 CYS A N 1
ATOM 1921 C CA . CYS A 1 258 ? -19.625 -32.5 8.867 1 96.94 258 CYS A CA 1
ATOM 1922 C C . CYS A 1 258 ? -19.719 -33.938 9.391 1 96.94 258 CYS A C 1
ATOM 1924 O O . CYS A 1 258 ? -20.062 -34.844 8.641 1 96.94 258 CYS A O 1
ATOM 1926 N N . PRO A 1 259 ? -19.484 -34.125 10.609 1 95.44 259 PRO A N 1
ATOM 1927 C CA . PRO A 1 259 ? -19.312 -35.469 11.164 1 95.44 259 PRO A CA 1
ATOM 1928 C C . PRO A 1 259 ? -20.547 -36.344 10.984 1 95.44 259 PRO A C 1
ATOM 1930 O O . PRO A 1 259 ? -20.438 -37.562 11 1 95.44 259 PRO A O 1
ATOM 1933 N N . TYR A 1 260 ? -21.719 -35.688 10.789 1 95.81 260 TYR A N 1
ATOM 1934 C CA . TYR A 1 260 ? -22.938 -36.5 10.75 1 95.81 260 TYR A CA 1
ATOM 1935 C C . TYR A 1 260 ? -23.609 -36.406 9.391 1 95.81 260 TYR A C 1
ATOM 1937 O O . TYR A 1 260 ? -24.719 -36.938 9.195 1 95.81 260 TYR A O 1
ATOM 1945 N N . ASP A 1 261 ? -23.062 -35.75 8.453 1 96.38 261 ASP A N 1
ATOM 1946 C CA . ASP A 1 261 ? -23.531 -35.656 7.07 1 96.38 261 ASP A CA 1
ATOM 1947 C C . ASP A 1 261 ? -22.422 -36 6.082 1 96.38 261 ASP A C 1
ATOM 1949 O O . ASP A 1 261 ? -21.344 -35.406 6.117 1 96.38 261 ASP A O 1
ATOM 1953 N N . SER A 1 262 ? -22.719 -36.875 5.258 1 96.12 262 SER A N 1
ATOM 1954 C CA . SER A 1 262 ? -21.703 -37.375 4.324 1 96.12 262 SER A CA 1
ATOM 1955 C C . SER A 1 262 ? -21.234 -36.281 3.377 1 96.12 262 SER A C 1
ATOM 1957 O O . SER A 1 262 ? -22.047 -35.656 2.703 1 96.12 262 SER A O 1
ATOM 1959 N N . ASN A 1 263 ? -20.078 -36 3.354 1 95.38 263 ASN A N 1
ATOM 1960 C CA . ASN A 1 263 ? -19.406 -35.062 2.453 1 95.38 263 ASN A CA 1
ATOM 1961 C C . ASN A 1 263 ? -17.938 -35.406 2.271 1 95.38 263 ASN A C 1
ATOM 1963 O O . ASN A 1 263 ? -17.062 -34.688 2.744 1 95.38 263 ASN A O 1
ATOM 1967 N N . PRO A 1 264 ? -17.609 -36.312 1.516 1 91 264 PRO A N 1
ATOM 1968 C CA . PRO A 1 264 ? -16.25 -36.812 1.362 1 91 264 PRO A CA 1
ATOM 1969 C C . PRO A 1 264 ? -15.273 -35.75 0.902 1 91 264 PRO A C 1
ATOM 1971 O O . PRO A 1 264 ? -14.07 -35.812 1.187 1 91 264 PRO A O 1
ATOM 1974 N N . ASP A 1 265 ? -15.688 -34.719 0.24 1 88.5 265 ASP A N 1
ATOM 1975 C CA . ASP A 1 265 ? -14.797 -33.688 -0.284 1 88.5 265 ASP A CA 1
ATOM 1976 C C . ASP A 1 265 ? -14.508 -32.625 0.772 1 88.5 265 ASP A C 1
ATOM 1978 O O . ASP A 1 265 ? -13.602 -31.797 0.603 1 88.5 265 ASP A O 1
ATOM 1982 N N . GLN A 1 266 ? -15.203 -32.625 1.863 1 93.5 266 GLN A N 1
ATOM 1983 C CA . GLN A 1 266 ? -14.977 -31.766 3.029 1 93.5 266 GLN A CA 1
ATOM 1984 C C . GLN A 1 266 ? -14.922 -30.297 2.641 1 93.5 266 GLN A C 1
ATOM 1986 O O . GLN A 1 266 ? -14.148 -29.531 3.207 1 93.5 266 GLN A O 1
ATOM 1991 N N . LYS A 1 267 ? -15.68 -29.859 1.615 1 91.38 267 LYS A N 1
ATOM 1992 C CA . LYS A 1 267 ? -15.688 -28.484 1.151 1 91.38 267 LYS A CA 1
ATOM 1993 C C . LYS A 1 267 ? -16.125 -27.531 2.266 1 91.38 267 LYS A C 1
ATOM 1995 O O . LYS A 1 267 ? -17.047 -27.828 3.021 1 91.38 267 LYS A O 1
ATOM 2000 N N . ASP A 1 268 ? -15.352 -26.5 2.484 1 93.06 268 ASP A N 1
ATOM 2001 C CA . ASP A 1 268 ? -15.594 -25.438 3.447 1 93.06 268 ASP A CA 1
ATOM 2002 C C . ASP A 1 268 ? -15.328 -24.062 2.824 1 93.06 268 ASP A C 1
ATOM 2004 O O . ASP A 1 268 ? -14.25 -23.5 2.988 1 93.06 268 ASP A O 1
ATOM 2008 N N . THR A 1 269 ? -16.328 -23.516 2.217 1 89.62 269 THR A N 1
ATOM 2009 C CA . THR A 1 269 ? -16.219 -22.344 1.356 1 89.62 269 THR A CA 1
ATOM 2010 C C . THR A 1 269 ? -15.734 -21.125 2.15 1 89.62 269 THR A C 1
ATOM 2012 O O . THR A 1 269 ? -14.867 -20.391 1.688 1 89.62 269 THR A O 1
ATOM 2015 N N . ASP A 1 270 ? -16.25 -20.891 3.342 1 87.06 270 ASP A N 1
ATOM 2016 C CA . ASP A 1 270 ? -15.922 -19.688 4.105 1 87.06 270 ASP A CA 1
ATOM 2017 C C . ASP A 1 270 ? -14.844 -19.984 5.145 1 87.06 270 ASP A C 1
ATOM 2019 O O . ASP A 1 270 ? -14.469 -19.109 5.93 1 87.06 270 ASP A O 1
ATOM 2023 N N . HIS A 1 271 ? -14.367 -21.297 5.223 1 86 271 HIS A N 1
ATOM 2024 C CA . HIS A 1 271 ? -13.273 -21.734 6.078 1 86 271 HIS A CA 1
ATOM 2025 C C . HIS A 1 271 ? -13.602 -21.516 7.551 1 86 271 HIS A C 1
ATOM 2027 O O . HIS A 1 271 ? -12.734 -21.125 8.336 1 86 271 HIS A O 1
ATOM 2033 N N . ASP A 1 272 ? -14.891 -21.609 7.945 1 85.81 272 ASP A N 1
ATOM 2034 C CA . ASP A 1 272 ? -15.289 -21.453 9.336 1 85.81 272 ASP A CA 1
ATOM 2035 C C . ASP A 1 272 ? -15.305 -22.797 10.062 1 85.81 272 ASP A C 1
ATOM 2037 O O . ASP A 1 272 ? -15.961 -22.938 11.102 1 85.81 272 ASP A O 1
ATOM 2041 N N . ARG A 1 273 ? -14.797 -24.047 9.539 1 88.31 273 ARG A N 1
ATOM 2042 C CA . ARG A 1 273 ? -14.625 -25.391 10.078 1 88.31 273 ARG A CA 1
ATOM 2043 C C . ARG A 1 273 ? -15.938 -26.156 10.07 1 88.31 273 ARG A C 1
ATOM 2045 O O . ARG A 1 273 ? -16 -27.312 10.516 1 88.31 273 ARG A O 1
ATOM 2052 N N . LYS A 1 274 ? -16.859 -25.359 9.422 1 93.19 274 LYS A N 1
ATOM 2053 C CA . LYS A 1 274 ? -18.109 -26.047 9.133 1 93.19 274 LYS A CA 1
ATOM 2054 C C . LYS A 1 274 ? -18.25 -26.344 7.645 1 93.19 274 LYS A C 1
ATOM 2056 O O . LYS A 1 274 ? -18.219 -25.438 6.816 1 93.19 274 LYS A O 1
ATOM 2061 N N . GLY A 1 275 ? -18.328 -27.609 7.328 1 95.88 275 GLY A N 1
ATOM 2062 C CA . GLY A 1 275 ? -18.422 -27.984 5.926 1 95.88 275 GLY A CA 1
ATOM 2063 C C . GLY A 1 275 ? -19.641 -27.422 5.23 1 95.88 275 GLY A C 1
ATOM 2064 O O . GLY A 1 275 ? -20.656 -27.172 5.871 1 95.88 275 GLY A O 1
ATOM 2065 N N . ASP A 1 276 ? -19.609 -27.156 4.039 1 95.75 276 ASP A N 1
ATOM 2066 C CA . ASP A 1 276 ? -20.688 -26.578 3.24 1 95.75 276 ASP A CA 1
ATOM 2067 C C . ASP A 1 276 ? -21.969 -27.391 3.396 1 95.75 276 ASP A C 1
ATOM 2069 O O . ASP A 1 276 ? -23.062 -26.828 3.424 1 95.75 276 ASP A O 1
ATOM 2073 N N . ARG A 1 277 ? -21.828 -28.688 3.523 1 96.12 277 ARG A N 1
ATOM 2074 C CA . ARG A 1 277 ? -22.969 -29.609 3.568 1 96.12 277 ARG A CA 1
ATOM 2075 C C . ARG A 1 277 ? -23.812 -29.359 4.809 1 96.12 277 ARG A C 1
ATOM 2077 O O . ARG A 1 277 ? -25.047 -29.5 4.77 1 96.12 277 ARG A O 1
ATOM 2084 N N . CYS A 1 278 ? -23.188 -28.953 5.926 1 96.81 278 CYS A N 1
ATOM 2085 C CA . CYS A 1 278 ? -23.922 -28.812 7.184 1 96.81 278 CYS A CA 1
ATOM 2086 C C . CYS A 1 278 ? -23.953 -27.359 7.641 1 96.81 278 CYS A C 1
ATOM 2088 O O . CYS A 1 278 ? -24.266 -27.062 8.797 1 96.81 278 CYS A O 1
ATOM 2090 N N . ASP A 1 279 ? -23.594 -26.469 6.793 1 97.12 279 ASP A N 1
ATOM 2091 C CA . ASP A 1 279 ? -23.547 -25.047 7.102 1 97.12 279 ASP A CA 1
ATOM 2092 C C . ASP A 1 279 ? -24.797 -24.344 6.594 1 97.12 279 ASP A C 1
ATOM 2094 O O . ASP A 1 279 ? -25.125 -24.422 5.41 1 97.12 279 ASP A O 1
ATOM 2098 N N . ASP A 1 280 ? -25.438 -23.562 7.445 1 96.19 280 ASP A N 1
ATOM 2099 C CA . ASP A 1 280 ? -26.672 -22.875 7.086 1 96.19 280 ASP A CA 1
ATOM 2100 C C . ASP A 1 280 ? -26.391 -21.594 6.312 1 96.19 280 ASP A C 1
ATOM 2102 O O . ASP A 1 280 ? -27.297 -21.031 5.68 1 96.19 280 ASP A O 1
ATOM 2106 N N . ASP A 1 281 ? -25.281 -21.141 6.383 1 96.94 281 ASP A N 1
ATOM 2107 C CA . ASP A 1 281 ? -24.781 -19.969 5.66 1 96.94 281 ASP A CA 1
ATOM 2108 C C . ASP A 1 281 ? -23.375 -20.234 5.125 1 96.94 281 ASP A C 1
ATOM 2110 O O . ASP A 1 281 ? -22.391 -19.797 5.727 1 96.94 281 ASP A O 1
ATOM 2114 N N . ILE A 1 282 ? -23.25 -20.812 4.07 1 95.81 282 ILE A N 1
ATOM 2115 C CA . ILE A 1 282 ? -22.047 -21.406 3.523 1 95.81 282 ILE A CA 1
ATOM 2116 C C . ILE A 1 282 ? -20.969 -20.344 3.312 1 95.81 282 ILE A C 1
ATOM 2118 O O . ILE A 1 282 ? -19.781 -20.578 3.512 1 95.81 282 ILE A O 1
ATOM 2122 N N . ASP A 1 283 ? -21.438 -19.078 2.977 1 93.81 283 ASP A N 1
ATOM 2123 C CA . ASP A 1 283 ? -20.469 -18.031 2.662 1 93.81 283 ASP A CA 1
ATOM 2124 C C . ASP A 1 283 ? -20.453 -16.953 3.734 1 93.81 283 ASP A C 1
ATOM 2126 O O . ASP A 1 283 ? -19.766 -15.938 3.594 1 93.81 283 ASP A O 1
ATOM 2130 N N . ASN A 1 284 ? -21.266 -17.094 4.766 1 92.31 284 ASN A N 1
ATOM 2131 C CA . ASN A 1 284 ? -21.328 -16.234 5.938 1 92.31 284 ASN A CA 1
ATOM 2132 C C . ASN A 1 284 ? -21.594 -14.781 5.547 1 92.31 284 ASN A C 1
ATOM 2134 O O . ASN A 1 284 ? -20.969 -13.867 6.09 1 92.31 284 ASN A O 1
ATOM 2138 N N . ASP A 1 285 ? -22.406 -14.516 4.578 1 91.38 285 ASP A N 1
ATOM 2139 C CA . ASP A 1 285 ? -22.734 -13.141 4.188 1 91.38 285 ASP A CA 1
ATOM 2140 C C . ASP A 1 285 ? -23.984 -12.641 4.898 1 91.38 285 ASP A C 1
ATOM 2142 O O . ASP A 1 285 ? -24.516 -11.578 4.566 1 91.38 285 ASP A O 1
ATOM 2146 N N . GLY A 1 286 ? -24.469 -13.484 5.809 1 92.62 286 GLY A N 1
ATOM 2147 C CA . GLY A 1 286 ? -25.578 -13.078 6.641 1 92.62 286 GLY A CA 1
ATOM 2148 C C . GLY A 1 286 ? -26.922 -13.516 6.09 1 92.62 286 GLY A C 1
ATOM 2149 O O . GLY A 1 286 ? -27.969 -13.297 6.719 1 92.62 286 GLY A O 1
ATOM 2150 N N . ILE A 1 287 ? -26.906 -14.133 4.914 1 94.25 287 ILE A N 1
ATOM 2151 C CA . ILE A 1 287 ? -28.125 -14.633 4.293 1 94.25 287 ILE A CA 1
ATOM 2152 C C . ILE A 1 287 ? -28.109 -16.156 4.289 1 94.25 287 ILE A C 1
ATOM 2154 O O . ILE A 1 287 ? -27.172 -16.781 3.789 1 94.25 287 ILE A O 1
ATOM 2158 N N . ARG A 1 288 ? -29.062 -16.75 4.816 1 95.69 288 ARG A N 1
ATOM 2159 C CA . ARG A 1 288 ? -29.109 -18.203 4.887 1 95.69 288 ARG A CA 1
ATOM 2160 C C . ARG A 1 288 ? -29.141 -18.812 3.492 1 95.69 288 ARG A C 1
ATOM 2162 O O . ARG A 1 288 ? -29.656 -18.219 2.553 1 95.69 288 ARG A O 1
ATOM 2169 N N . ASN A 1 289 ? -28.734 -20.062 3.332 1 96.88 289 ASN A N 1
ATOM 2170 C CA . ASN A 1 289 ? -28.578 -20.719 2.045 1 96.88 289 ASN A CA 1
ATOM 2171 C C . ASN A 1 289 ? -29.875 -20.766 1.266 1 96.88 289 ASN A C 1
ATOM 2173 O O . ASN A 1 289 ? -29.891 -20.562 0.052 1 96.88 289 ASN A O 1
ATOM 2177 N N . GLU A 1 290 ? -31.047 -20.969 1.943 1 95.31 290 GLU A N 1
ATOM 2178 C CA . GLU A 1 290 ? -32.344 -21.172 1.299 1 95.31 290 GLU A CA 1
ATOM 2179 C C . GLU A 1 290 ? -32.844 -19.875 0.64 1 95.31 290 GLU A C 1
ATOM 2181 O O . GLU A 1 290 ? -33.656 -19.922 -0.288 1 95.31 290 GLU A O 1
ATOM 2186 N N . ARG A 1 291 ? -32.281 -18.844 1.109 1 96.69 291 ARG A N 1
ATOM 2187 C CA . ARG A 1 291 ? -32.719 -17.547 0.599 1 96.69 291 ARG A CA 1
ATOM 2188 C C . ARG A 1 291 ? -31.578 -16.875 -0.165 1 96.69 291 ARG A C 1
ATOM 2190 O O . ARG A 1 291 ? -31.781 -15.805 -0.754 1 96.69 291 ARG A O 1
ATOM 2197 N N . ASP A 1 292 ? -30.438 -17.422 -0.224 1 97.44 292 ASP A N 1
ATOM 2198 C CA . ASP A 1 292 ? -29.234 -16.859 -0.826 1 97.44 292 ASP A CA 1
ATOM 2199 C C . ASP A 1 292 ? -29.156 -17.188 -2.316 1 97.44 292 ASP A C 1
ATOM 2201 O O . ASP A 1 292 ? -29.188 -18.359 -2.703 1 97.44 292 ASP A O 1
ATOM 2205 N N . ASN A 1 293 ? -29.109 -16.141 -3.094 1 97.5 293 ASN A N 1
ATOM 2206 C CA . ASN A 1 293 ? -29.078 -16.391 -4.531 1 97.5 293 ASN A CA 1
ATOM 2207 C C . ASN A 1 293 ? -27.672 -16.688 -5.027 1 97.5 293 ASN A C 1
ATOM 2209 O O . ASN A 1 293 ? -27.469 -16.984 -6.203 1 97.5 293 ASN A O 1
ATOM 2213 N N . CYS A 1 294 ? -26.672 -16.578 -4.211 1 97.44 294 CYS A N 1
ATOM 2214 C CA . CYS A 1 294 ? -25.312 -17.062 -4.414 1 97.44 294 CYS A CA 1
ATOM 2215 C C . CYS A 1 294 ? -24.781 -17.719 -3.145 1 97.44 294 CYS A C 1
ATOM 2217 O O . CYS A 1 294 ? -23.922 -17.141 -2.465 1 97.44 294 CYS A O 1
ATOM 2219 N N . PRO A 1 295 ? -25.094 -18.812 -2.842 1 96.12 295 PRO A N 1
ATOM 2220 C CA . PRO A 1 295 ? -24.797 -19.438 -1.546 1 96.12 295 PRO A CA 1
ATOM 2221 C C . PRO A 1 295 ? -23.297 -19.625 -1.317 1 96.12 295 PRO A C 1
ATOM 2223 O O . PRO A 1 295 ? -22.859 -19.734 -0.171 1 96.12 295 PRO A O 1
ATOM 2226 N N . LEU A 1 296 ? -22.5 -19.719 -2.396 1 94.75 296 LEU A N 1
ATOM 2227 C CA . LEU A 1 296 ? -21.078 -20.031 -2.268 1 94.75 296 LEU A CA 1
ATOM 2228 C C . LEU A 1 296 ? -20.234 -18.766 -2.34 1 94.75 296 LEU A C 1
ATOM 2230 O O . LEU A 1 296 ? -19.031 -18.797 -2.092 1 94.75 296 LEU A O 1
ATOM 2234 N N . ILE A 1 297 ? -20.859 -17.656 -2.688 1 94.31 297 ILE A N 1
ATOM 2235 C CA . ILE A 1 297 ? -20.172 -16.391 -2.824 1 94.31 297 ILE A CA 1
ATOM 2236 C C . ILE A 1 297 ? -20.938 -15.297 -2.074 1 94.31 297 ILE A C 1
ATOM 2238 O O . ILE A 1 297 ? -22.125 -15.117 -2.285 1 94.31 297 ILE A O 1
ATOM 2242 N N . ALA A 1 298 ? -20.25 -14.633 -1.276 1 93.69 298 ALA A N 1
ATOM 2243 C CA . ALA A 1 298 ? -20.891 -13.617 -0.433 1 93.69 298 ALA A CA 1
ATOM 2244 C C . ALA A 1 298 ? -21.438 -12.469 -1.273 1 93.69 298 ALA A C 1
ATOM 2246 O O . ALA A 1 298 ? -20.766 -11.984 -2.189 1 93.69 298 ALA A O 1
ATOM 2247 N N . ASN A 1 299 ? -22.625 -12.078 -1.182 1 94.06 299 ASN A N 1
ATOM 2248 C CA . ASN A 1 299 ? -23.312 -10.945 -1.797 1 94.06 299 ASN A CA 1
ATOM 2249 C C . ASN A 1 299 ? -24.5 -10.492 -0.969 1 94.06 299 ASN A C 1
ATOM 2251 O O . ASN A 1 299 ? -25.656 -10.742 -1.341 1 94.06 299 ASN A O 1
ATOM 2255 N N . ARG A 1 300 ? -24.25 -9.773 -0.069 1 90.31 300 ARG A N 1
ATOM 2256 C CA . ARG A 1 300 ? -25.266 -9.367 0.902 1 90.31 300 ARG A CA 1
ATOM 2257 C C . ARG A 1 300 ? -26.406 -8.617 0.223 1 90.31 300 ARG A C 1
ATOM 2259 O O . ARG A 1 300 ? -27.547 -8.688 0.661 1 90.31 300 ARG A O 1
ATOM 2266 N N . ASP A 1 301 ? -26.156 -7.953 -0.879 1 91.38 301 ASP A N 1
ATOM 2267 C CA . ASP A 1 301 ? -27.156 -7.141 -1.564 1 91.38 301 ASP A CA 1
ATOM 2268 C C . ASP A 1 301 ? -28.078 -8.016 -2.414 1 91.38 301 ASP A C 1
ATOM 2270 O O . ASP A 1 301 ? -29.141 -7.555 -2.861 1 91.38 301 ASP A O 1
ATOM 2274 N N . GLN A 1 302 ? -27.734 -9.25 -2.697 1 95.25 302 GLN A N 1
ATOM 2275 C CA . GLN A 1 302 ? -28.531 -10.234 -3.414 1 95.25 302 GLN A CA 1
ATOM 2276 C C . GLN A 1 302 ? -28.969 -9.703 -4.77 1 95.25 302 GLN A C 1
ATOM 2278 O O . GLN A 1 302 ? -30.078 -10.008 -5.238 1 95.25 302 GLN A O 1
ATOM 2283 N N . SER A 1 303 ? -28.062 -8.836 -5.332 1 95.5 303 SER A N 1
ATOM 2284 C CA . SER A 1 303 ? -28.359 -8.242 -6.625 1 95.5 303 SER A CA 1
ATOM 2285 C C . SER A 1 303 ? -28.562 -9.305 -7.699 1 95.5 303 SER A C 1
ATOM 2287 O O . SER A 1 303 ? -27.766 -10.242 -7.793 1 95.5 303 SER A O 1
ATOM 2289 N N . ASP A 1 304 ? -29.625 -9.234 -8.445 1 96.38 304 ASP A N 1
ATOM 2290 C CA . ASP A 1 304 ? -30.016 -10.125 -9.539 1 96.38 304 ASP A CA 1
ATOM 2291 C C . ASP A 1 304 ? -30.625 -9.344 -10.695 1 96.38 304 ASP A C 1
ATOM 2293 O O . ASP A 1 304 ? -31.844 -9.281 -10.836 1 96.38 304 ASP A O 1
ATOM 2297 N N . ARG A 1 305 ? -29.875 -8.867 -11.539 1 92 305 ARG A N 1
ATOM 2298 C CA . ARG A 1 305 ? -30.234 -7.863 -12.523 1 92 305 ARG A CA 1
ATOM 2299 C C . ARG A 1 305 ? -31.188 -8.445 -13.578 1 92 305 ARG A C 1
ATOM 2301 O O . ARG A 1 305 ? -32.062 -7.746 -14.086 1 92 305 ARG A O 1
ATOM 2308 N N . ASP A 1 306 ? -31 -9.742 -14.016 1 95.38 306 ASP A N 1
ATOM 2309 C CA . ASP A 1 306 ? -31.812 -10.336 -15.07 1 95.38 306 ASP A CA 1
ATOM 2310 C C . ASP A 1 306 ? -32.938 -11.18 -14.484 1 95.38 306 ASP A C 1
ATOM 2312 O O . ASP A 1 306 ? -33.688 -11.805 -15.219 1 95.38 306 ASP A O 1
ATOM 2316 N N . HIS A 1 307 ? -33.031 -11.32 -13.133 1 95.75 307 HIS A N 1
ATOM 2317 C CA . HIS A 1 307 ? -34.125 -11.922 -12.359 1 95.75 307 HIS A CA 1
ATOM 2318 C C . HIS A 1 307 ? -34.281 -13.406 -12.688 1 95.75 307 HIS A C 1
ATOM 2320 O O . HIS A 1 307 ? -35.375 -13.898 -12.859 1 95.75 307 HIS A O 1
ATOM 2326 N N . ASP A 1 308 ? -33.188 -14.07 -12.898 1 96.38 308 ASP A N 1
ATOM 2327 C CA . ASP A 1 308 ? -33.281 -15.5 -13.188 1 96.38 308 ASP A CA 1
ATOM 2328 C C . ASP A 1 308 ? -33.062 -16.328 -11.93 1 96.38 308 ASP A C 1
ATOM 2330 O O . ASP A 1 308 ? -32.969 -17.562 -11.992 1 96.38 308 ASP A O 1
ATOM 2334 N N . GLY A 1 309 ? -32.875 -15.641 -10.805 1 96.56 309 GLY A N 1
ATOM 2335 C CA . GLY A 1 309 ? -32.75 -16.312 -9.523 1 96.56 309 GLY A CA 1
ATOM 2336 C C . GLY A 1 309 ? -31.312 -16.531 -9.086 1 96.56 309 GLY A C 1
ATOM 2337 O O . GLY A 1 309 ? -31.062 -17 -7.98 1 96.56 309 GLY A O 1
ATOM 2338 N N . ILE A 1 310 ? -30.375 -16.219 -9.969 1 97.06 310 ILE A N 1
ATOM 2339 C CA . ILE A 1 310 ? -28.953 -16.328 -9.664 1 97.06 310 ILE A CA 1
ATOM 2340 C C . ILE A 1 310 ? -28.359 -14.938 -9.477 1 97.06 310 ILE A C 1
ATOM 2342 O O . ILE A 1 310 ? -28.531 -14.055 -10.32 1 97.06 310 ILE A O 1
ATOM 2346 N N . GLY A 1 311 ? -27.688 -14.766 -8.328 1 97.5 311 GLY A N 1
ATOM 2347 C CA . GLY A 1 311 ? -27.094 -13.469 -8.047 1 97.5 311 GLY A CA 1
ATOM 2348 C C . GLY A 1 311 ? -26.062 -13.047 -9.078 1 97.5 311 GLY A C 1
ATOM 2349 O O . GLY A 1 311 ? -25.375 -13.891 -9.664 1 97.5 311 GLY A O 1
ATOM 2350 N N . ASP A 1 312 ? -25.922 -11.812 -9.32 1 96 312 ASP A N 1
ATOM 2351 C CA . ASP A 1 312 ? -25.047 -11.25 -10.344 1 96 312 ASP A CA 1
ATOM 2352 C C . ASP A 1 312 ? -23.594 -11.703 -10.133 1 96 312 ASP A C 1
ATOM 2354 O O . ASP A 1 312 ? -22.875 -11.969 -11.102 1 96 312 ASP A O 1
ATOM 2358 N N . VAL A 1 313 ? -23.125 -11.898 -8.891 1 95.06 313 VAL A N 1
ATOM 2359 C CA . VAL A 1 313 ? -21.719 -12.156 -8.562 1 95.06 313 VAL A CA 1
ATOM 2360 C C . VAL A 1 313 ? -21.359 -13.586 -8.945 1 95.06 313 VAL A C 1
ATOM 2362 O O . VAL A 1 313 ? -20.188 -13.891 -9.164 1 95.06 313 VAL A O 1
ATOM 2365 N N . CYS A 1 314 ? -22.344 -14.414 -9.023 1 95.94 314 CYS A N 1
ATOM 2366 C CA . CYS A 1 314 ? -22.062 -15.805 -9.352 1 95.94 314 CYS A CA 1
ATOM 2367 C C . CYS A 1 314 ? -22.75 -16.203 -10.648 1 95.94 314 CYS A C 1
ATOM 2369 O O . CYS A 1 314 ? -22.766 -17.391 -11.016 1 95.94 314 CYS A O 1
ATOM 2371 N N . ASP A 1 315 ? -23.359 -15.266 -11.281 1 96.94 315 ASP A N 1
ATOM 2372 C CA . ASP A 1 315 ? -24.062 -15.477 -12.547 1 96.94 315 ASP A CA 1
ATOM 2373 C C . ASP A 1 315 ? -23.078 -15.453 -13.727 1 96.94 315 ASP A C 1
ATOM 2375 O O . ASP A 1 315 ? -22.359 -14.477 -13.914 1 96.94 315 ASP A O 1
ATOM 2379 N N . ASN A 1 316 ? -23.094 -16.547 -14.57 1 96.75 316 ASN A N 1
ATOM 2380 C CA . ASN A 1 316 ? -22.172 -16.609 -15.688 1 96.75 316 ASN A CA 1
ATOM 2381 C C . ASN A 1 316 ? -22.703 -15.859 -16.906 1 96.75 316 ASN A C 1
ATOM 2383 O O . ASN A 1 316 ? -22.016 -15.781 -17.938 1 96.75 316 ASN A O 1
ATOM 2387 N N . CYS A 1 317 ? -23.891 -15.344 -16.797 1 96.56 317 CYS A N 1
ATOM 2388 C CA . CYS A 1 317 ? -24.5 -14.383 -17.719 1 96.56 317 CYS A CA 1
ATOM 2389 C C . CYS A 1 317 ? -25.344 -13.367 -16.969 1 96.56 317 CYS A C 1
ATOM 2391 O O . CYS A 1 317 ? -26.578 -13.398 -17.062 1 96.56 317 CYS A O 1
ATOM 2393 N N . PRO A 1 318 ? -24.766 -12.438 -16.312 1 95.25 318 PRO A N 1
ATOM 2394 C CA . PRO A 1 318 ? -25.484 -11.562 -15.375 1 95.25 318 PRO A CA 1
ATOM 2395 C C . PRO A 1 318 ? -26.562 -10.734 -16.062 1 95.25 318 PRO A C 1
ATOM 2397 O O . PRO A 1 318 ? -27.5 -10.289 -15.406 1 95.25 318 PRO A O 1
ATOM 2400 N N . HIS A 1 319 ? -26.547 -10.602 -17.438 1 94.19 319 HIS A N 1
ATOM 2401 C CA . HIS A 1 319 ? -27.5 -9.742 -18.125 1 94.19 319 HIS A CA 1
ATOM 2402 C C . HIS A 1 319 ? -28.453 -10.562 -19 1 94.19 319 HIS A C 1
ATOM 2404 O O . HIS A 1 319 ? -29.297 -10 -19.703 1 94.19 319 HIS A O 1
ATOM 2410 N N . ASN A 1 320 ? -28.25 -11.82 -19 1 95.19 320 ASN A N 1
ATOM 2411 C CA . ASN A 1 320 ? -29.078 -12.719 -19.797 1 95.19 320 ASN A CA 1
ATOM 2412 C C . ASN A 1 320 ? -29.734 -13.789 -18.938 1 95.19 320 ASN A C 1
ATOM 2414 O O . ASN A 1 320 ? -29.078 -14.414 -18.094 1 95.19 320 ASN A O 1
ATOM 2418 N N . TYR A 1 321 ? -31.016 -13.969 -19.125 1 96.44 321 TYR A N 1
ATOM 2419 C CA . TYR A 1 321 ? -31.781 -14.953 -18.359 1 96.44 321 TYR A CA 1
ATOM 2420 C C . TYR A 1 321 ? -31.281 -16.375 -18.656 1 96.44 321 TYR A C 1
ATOM 2422 O O . TYR A 1 321 ? -31.391 -16.844 -19.797 1 96.44 321 TYR A O 1
ATOM 2430 N N . ASN A 1 322 ? -30.672 -17.094 -17.719 1 96.94 322 ASN A N 1
ATOM 2431 C CA . ASN A 1 322 ? -30.203 -18.469 -17.844 1 96.94 322 ASN A CA 1
ATOM 2432 C C . ASN A 1 322 ? -30.141 -19.172 -16.484 1 96.94 322 ASN A C 1
ATOM 2434 O O . ASN A 1 322 ? -29.062 -19.547 -16.031 1 96.94 322 ASN A O 1
ATOM 2438 N N . PRO A 1 323 ? -31.172 -19.484 -15.836 1 96.06 323 PRO A N 1
ATOM 2439 C CA . PRO A 1 323 ? -31.266 -20.031 -14.477 1 96.06 323 PRO A CA 1
ATOM 2440 C C . PRO A 1 323 ? -30.453 -21.312 -14.305 1 96.06 323 PRO A C 1
ATOM 2442 O O . PRO A 1 323 ? -30.031 -21.625 -13.188 1 96.06 323 PRO A O 1
ATOM 2445 N N . LYS A 1 324 ? -30.188 -22.047 -15.398 1 96.81 324 LYS A N 1
ATOM 2446 C CA . LYS A 1 324 ? -29.469 -23.312 -15.281 1 96.81 324 LYS A CA 1
ATOM 2447 C C . LYS A 1 324 ? -27.969 -23.094 -15.336 1 96.81 324 LYS A C 1
ATOM 2449 O O . LYS A 1 324 ? -27.188 -24 -15.016 1 96.81 324 LYS A O 1
ATOM 2454 N N . GLN A 1 325 ? -27.484 -22 -15.734 1 97.44 325 GLN A N 1
ATOM 2455 C CA . GLN A 1 325 ? -26.078 -21.594 -15.734 1 97.44 325 GLN A CA 1
ATOM 2456 C C . GLN A 1 325 ? -25.219 -22.547 -16.547 1 97.44 325 GLN A C 1
ATOM 2458 O O . GLN A 1 325 ? -24.094 -22.875 -16.156 1 97.44 325 GLN A O 1
ATOM 2463 N N . LYS A 1 326 ? -25.797 -23.047 -17.609 1 96.88 326 LYS A N 1
ATOM 2464 C CA . LYS A 1 326 ? -25.078 -24 -18.453 1 96.88 326 LYS A CA 1
ATOM 2465 C C . LYS A 1 326 ? -23.844 -23.359 -19.078 1 96.88 326 LYS A C 1
ATOM 2467 O O . LYS A 1 326 ? -23.891 -22.234 -19.547 1 96.88 326 LYS A O 1
ATOM 2472 N N . ASP A 1 327 ? -22.672 -24.031 -19.016 1 97.06 327 ASP A N 1
ATOM 2473 C CA . ASP A 1 327 ? -21.375 -23.656 -19.594 1 97.06 327 ASP A CA 1
ATOM 2474 C C . ASP A 1 327 ? -20.703 -24.859 -20.266 1 97.06 327 ASP A C 1
ATOM 2476 O O . ASP A 1 327 ? -19.875 -25.531 -19.656 1 97.06 327 ASP A O 1
ATOM 2480 N N . SER A 1 328 ? -20.984 -25.078 -21.438 1 95.25 328 SER A N 1
ATOM 2481 C CA . SER A 1 328 ? -20.641 -26.312 -22.141 1 95.25 328 SER A CA 1
ATOM 2482 C C . SER A 1 328 ? -19.141 -26.391 -22.406 1 95.25 328 SER A C 1
ATOM 2484 O O . SER A 1 328 ? -18.578 -27.484 -22.422 1 95.25 328 SER A O 1
ATOM 2486 N N . ASP A 1 329 ? -18.516 -25.328 -22.578 1 95.81 329 ASP A N 1
ATOM 2487 C CA . ASP A 1 329 ? -17.109 -25.406 -22.922 1 95.81 329 ASP A CA 1
ATOM 2488 C C . ASP A 1 329 ? -16.234 -25 -21.75 1 95.81 329 ASP A C 1
ATOM 2490 O O . ASP A 1 329 ? -15.016 -24.844 -21.891 1 95.81 329 ASP A O 1
ATOM 2494 N N . PHE A 1 330 ? -16.75 -24.75 -20.531 1 96.75 330 PHE A N 1
ATOM 2495 C CA . PHE A 1 330 ? -16.062 -24.594 -19.25 1 96.75 330 PHE A CA 1
ATOM 2496 C C . PHE A 1 330 ? -15.133 -23.391 -19.281 1 96.75 330 PHE A C 1
ATOM 2498 O O . PHE A 1 330 ? -13.992 -23.469 -18.812 1 96.75 330 PHE A O 1
ATOM 2505 N N . ASP A 1 331 ? -15.57 -22.297 -19.922 1 96.12 331 ASP A N 1
ATOM 2506 C CA . ASP A 1 331 ? -14.781 -21.062 -19.922 1 96.12 331 ASP A CA 1
ATOM 2507 C C . ASP A 1 331 ? -15.359 -20.031 -18.953 1 96.12 331 ASP A C 1
ATOM 2509 O O . ASP A 1 331 ? -14.953 -18.875 -18.953 1 96.12 331 ASP A O 1
ATOM 2513 N N . ASN A 1 332 ? -16.359 -20.406 -18.125 1 95.25 332 ASN A N 1
ATOM 2514 C CA . ASN A 1 332 ? -17.016 -19.609 -17.094 1 95.25 332 ASN A CA 1
ATOM 2515 C C . ASN A 1 332 ? -17.953 -18.562 -17.688 1 95.25 332 ASN A C 1
ATOM 2517 O O . ASN A 1 332 ? -18.344 -17.609 -17.016 1 95.25 332 ASN A O 1
ATOM 2521 N N . ILE A 1 333 ? -18.172 -18.688 -18.984 1 96.06 333 ILE A N 1
ATOM 2522 C CA . ILE A 1 333 ? -19.203 -17.891 -19.656 1 96.06 333 ILE A CA 1
ATOM 2523 C C . ILE A 1 333 ? -20.359 -18.781 -20.078 1 96.06 333 ILE A C 1
ATOM 2525 O O . ILE A 1 333 ? -20.156 -19.797 -20.766 1 96.06 333 ILE A O 1
ATOM 2529 N N . GLY A 1 334 ? -21.516 -18.422 -19.656 1 97.25 334 GLY A N 1
ATOM 2530 C CA . GLY A 1 334 ? -22.688 -19.234 -19.938 1 97.25 334 GLY A CA 1
ATOM 2531 C C . GLY A 1 334 ? -22.969 -19.359 -21.422 1 97.25 334 GLY A C 1
ATOM 2532 O O . GLY A 1 334 ? -22.672 -18.453 -22.203 1 97.25 334 GLY A O 1
ATOM 2533 N N . ASP A 1 335 ? -23.594 -20.391 -21.812 1 96.81 335 ASP A N 1
ATOM 2534 C CA . ASP A 1 335 ? -23.906 -20.688 -23.203 1 96.81 335 ASP A CA 1
ATOM 2535 C C . ASP A 1 335 ? -24.75 -19.578 -23.828 1 96.81 335 ASP A C 1
ATOM 2537 O O . ASP A 1 335 ? -24.594 -19.25 -25 1 96.81 335 ASP A O 1
ATOM 2541 N N . GLU A 1 336 ? -25.625 -18.984 -22.984 1 96 336 GLU A N 1
ATOM 2542 C CA . GLU A 1 336 ? -26.594 -18 -23.484 1 96 336 GLU A CA 1
ATOM 2543 C C . GLU A 1 336 ? -25.891 -16.703 -23.906 1 96 336 GLU A C 1
ATOM 2545 O O . GLU A 1 336 ? -26.391 -15.992 -24.781 1 96 336 GLU A O 1
ATOM 2550 N N . CYS A 1 337 ? -24.781 -16.453 -23.234 1 95 337 CYS A N 1
ATOM 2551 C CA . CYS A 1 337 ? -24.109 -15.203 -23.562 1 95 337 CYS A CA 1
ATOM 2552 C C . CYS A 1 337 ? -22.766 -15.469 -24.234 1 95 337 CYS A C 1
ATOM 2554 O O . CYS A 1 337 ? -22.031 -14.531 -24.578 1 95 337 CYS A O 1
ATOM 2556 N N . ASP A 1 338 ? -22.391 -16.656 -24.391 1 94.69 338 ASP A N 1
ATOM 2557 C CA . ASP A 1 338 ? -21.188 -17.062 -25.109 1 94.69 338 ASP A CA 1
ATOM 2558 C C . ASP A 1 338 ? -21.453 -17.234 -26.594 1 94.69 338 ASP A C 1
ATOM 2560 O O . ASP A 1 338 ? -21.312 -18.328 -27.141 1 94.69 338 ASP A O 1
ATOM 2564 N N . VAL A 1 339 ? -21.906 -16.188 -27.203 1 91.94 339 VAL A N 1
ATOM 2565 C CA . VAL A 1 339 ? -22.312 -16.203 -28.609 1 91.94 339 VAL A CA 1
ATOM 2566 C C . VAL A 1 339 ? -21.609 -15.055 -29.344 1 91.94 339 VAL A C 1
ATOM 2568 O O . VAL A 1 339 ? -21.156 -14.102 -28.734 1 91.94 339 VAL A O 1
ATOM 2571 N N . GLY A 1 340 ? -21.359 -15.297 -30.625 1 90.38 340 GLY A N 1
ATOM 2572 C CA . GLY A 1 340 ? -20.828 -14.219 -31.453 1 90.38 340 GLY A CA 1
ATOM 2573 C C . GLY A 1 340 ? -19.344 -14.344 -31.703 1 90.38 340 GLY A C 1
ATOM 2574 O O . GLY A 1 340 ? -18.719 -15.328 -31.312 1 90.38 340 GLY A O 1
ATOM 2575 N N . PRO A 1 341 ? -18.797 -13.383 -32.312 1 94.06 341 PRO A N 1
ATOM 2576 C CA . PRO A 1 341 ? -17.375 -13.422 -32.688 1 94.06 341 PRO A CA 1
ATOM 2577 C C . PRO A 1 341 ? -16.469 -12.992 -31.547 1 94.06 341 PRO A C 1
ATOM 2579 O O . PRO A 1 341 ? -16.922 -12.352 -30.594 1 94.06 341 PRO A O 1
ATOM 2582 N N . ASP A 1 342 ? -15.336 -13.406 -31.5 1 95.38 342 ASP A N 1
ATOM 2583 C CA . ASP A 1 342 ? -14.203 -12.984 -30.672 1 95.38 342 ASP A CA 1
ATOM 2584 C C . ASP A 1 342 ? -13.062 -12.461 -31.531 1 95.38 342 ASP A C 1
ATOM 2586 O O . ASP A 1 342 ? -12.109 -13.188 -31.828 1 95.38 342 ASP A O 1
ATOM 2590 N N . GLN A 1 343 ? -13.117 -11.258 -31.922 1 94.19 343 GLN A N 1
ATOM 2591 C CA . GLN A 1 343 ? -12.266 -10.672 -32.969 1 94.19 343 GLN A CA 1
ATOM 2592 C C . GLN A 1 343 ? -10.805 -10.695 -32.531 1 94.19 343 GLN A C 1
ATOM 2594 O O . GLN A 1 343 ? -9.914 -10.898 -33.375 1 94.19 343 GLN A O 1
ATOM 2599 N N . ASP A 1 344 ? -10.555 -10.547 -31.297 1 94.12 344 ASP A N 1
ATOM 2600 C CA . ASP A 1 344 ? -9.156 -10.43 -30.875 1 94.12 344 ASP A CA 1
ATOM 2601 C C . ASP A 1 344 ? -8.656 -11.734 -30.266 1 94.12 344 ASP A C 1
ATOM 2603 O O . ASP A 1 344 ? -7.5 -11.82 -29.844 1 94.12 344 ASP A O 1
ATOM 2607 N N . HIS A 1 345 ? -9.461 -12.789 -30.156 1 93.19 345 HIS A N 1
ATOM 2608 C CA . HIS A 1 345 ? -9.125 -14.164 -29.781 1 93.19 345 HIS A CA 1
ATOM 2609 C C . HIS A 1 345 ? -8.594 -14.234 -28.359 1 93.19 345 HIS A C 1
ATOM 2611 O O . HIS A 1 345 ? -7.625 -14.945 -28.094 1 93.19 345 HIS A O 1
ATOM 2617 N N . ASP A 1 346 ? -9.172 -13.414 -27.438 1 94.81 346 ASP A N 1
ATOM 2618 C CA . ASP A 1 346 ? -8.711 -13.461 -26.062 1 94.81 346 ASP A CA 1
ATOM 2619 C C . ASP A 1 346 ? -9.648 -14.297 -25.188 1 94.81 346 ASP A C 1
ATOM 2621 O O . ASP A 1 346 ? -9.523 -14.32 -23.969 1 94.81 346 ASP A O 1
ATOM 2625 N N . GLY A 1 347 ? -10.594 -14.922 -25.828 1 94.75 347 GLY A N 1
ATOM 2626 C CA . GLY A 1 347 ? -11.461 -15.867 -25.141 1 94.75 347 GLY A CA 1
ATOM 2627 C C . GLY A 1 347 ? -12.758 -15.25 -24.672 1 94.75 347 GLY A C 1
ATOM 2628 O O . GLY A 1 347 ? -13.602 -15.93 -24.078 1 94.75 347 GLY A O 1
ATOM 2629 N N . ILE A 1 348 ? -12.969 -13.945 -24.922 1 96 348 ILE A N 1
ATOM 2630 C CA . ILE A 1 348 ? -14.18 -13.242 -24.516 1 96 348 ILE A CA 1
ATOM 2631 C C . ILE A 1 348 ? -14.93 -12.758 -25.75 1 96 348 ILE A C 1
ATOM 2633 O O . ILE A 1 348 ? -14.398 -11.984 -26.547 1 96 348 ILE A O 1
ATOM 2637 N N . PRO A 1 349 ? -16.141 -13.203 -25.906 1 95.94 349 PRO A N 1
ATOM 2638 C CA . PRO A 1 349 ? -16.922 -12.75 -27.062 1 95.94 349 PRO A CA 1
ATOM 2639 C C . PRO A 1 349 ? -17.062 -11.227 -27.109 1 95.94 349 PRO A C 1
ATOM 2641 O O . PRO A 1 349 ? -17.203 -10.586 -26.062 1 95.94 349 PRO A O 1
ATOM 2644 N N . ASP A 1 350 ? -17.156 -10.695 -28.297 1 96.19 350 ASP A N 1
ATOM 2645 C CA . ASP A 1 350 ? -17.141 -9.258 -28.516 1 96.19 350 ASP A CA 1
ATOM 2646 C C . ASP A 1 350 ? -18.266 -8.57 -27.766 1 96.19 350 ASP A C 1
ATOM 2648 O O . ASP A 1 350 ? -18.109 -7.449 -27.281 1 96.19 350 ASP A O 1
ATOM 2652 N N . GLN A 1 351 ? -19.406 -9.188 -27.609 1 93.81 351 GLN A N 1
ATOM 2653 C CA . GLN A 1 351 ? -20.594 -8.57 -27.031 1 93.81 351 GLN A CA 1
ATOM 2654 C C . GLN A 1 351 ? -20.406 -8.281 -25.547 1 93.81 351 GLN A C 1
ATOM 2656 O O . GLN A 1 351 ? -21.078 -7.41 -24.984 1 93.81 351 GLN A O 1
ATOM 2661 N N . ILE A 1 352 ? -19.531 -9.062 -24.922 1 95.19 352 ILE A N 1
ATOM 2662 C CA . ILE A 1 352 ? -19.344 -8.859 -23.484 1 95.19 352 ILE A CA 1
ATOM 2663 C C . ILE A 1 352 ? -17.906 -8.461 -23.203 1 95.19 352 ILE A C 1
ATOM 2665 O O . ILE A 1 352 ? -17.484 -8.398 -22.047 1 95.19 352 ILE A O 1
ATOM 2669 N N . ASP A 1 353 ? -17.141 -8.234 -24.219 1 96.19 353 ASP A N 1
ATOM 2670 C CA . ASP A 1 353 ? -15.727 -7.844 -24.156 1 96.19 353 ASP A CA 1
ATOM 2671 C C . ASP A 1 353 ? -15.578 -6.34 -23.953 1 96.19 353 ASP A C 1
ATOM 2673 O O . ASP A 1 353 ? -16.125 -5.547 -24.719 1 96.19 353 ASP A O 1
ATOM 2677 N N . ASN A 1 354 ? -14.805 -5.934 -22.891 1 96.94 354 ASN A N 1
ATOM 2678 C CA . ASN A 1 354 ? -14.664 -4.508 -22.625 1 96.94 354 ASN A CA 1
ATOM 2679 C C . ASN A 1 354 ? -13.562 -3.879 -23.469 1 96.94 354 ASN A C 1
ATOM 2681 O O . ASN A 1 354 ? -13.32 -2.672 -23.391 1 96.94 354 ASN A O 1
ATOM 2685 N N . CYS A 1 355 ? -12.844 -4.68 -24.25 1 97.31 355 CYS A N 1
ATOM 2686 C CA . CYS A 1 355 ? -11.961 -4.262 -25.328 1 97.31 355 CYS A CA 1
ATOM 2687 C C . CYS A 1 355 ? -12.102 -5.184 -26.531 1 97.31 355 CYS A C 1
ATOM 2689 O O . CYS A 1 355 ? -11.242 -6.023 -26.797 1 97.31 355 CYS A O 1
ATOM 2691 N N . PRO A 1 356 ? -13.047 -5.059 -27.328 1 96.12 356 PRO A N 1
ATOM 2692 C CA . PRO A 1 356 ? -13.406 -6.043 -28.359 1 96.12 356 PRO A CA 1
ATOM 2693 C C . PRO A 1 356 ? -12.305 -6.238 -29.391 1 96.12 356 PRO A C 1
ATOM 2695 O O . PRO A 1 356 ? -12.227 -7.301 -30.016 1 96.12 356 PRO A O 1
ATOM 2698 N N . THR A 1 357 ? -11.43 -5.238 -29.562 1 95.69 357 THR A N 1
ATOM 2699 C CA . THR A 1 357 ? -10.445 -5.34 -30.641 1 95.69 357 THR A CA 1
ATOM 2700 C C . THR A 1 357 ? -9.031 -5.434 -30.078 1 95.69 357 THR A C 1
ATOM 2702 O O . THR A 1 357 ? -8.062 -5.543 -30.828 1 95.69 357 THR A O 1
ATOM 2705 N N . VAL A 1 358 ? -8.875 -5.34 -28.812 1 95.44 358 VAL A N 1
ATOM 2706 C CA . VAL A 1 358 ? -7.582 -5.441 -28.125 1 95.44 358 VAL A CA 1
ATOM 2707 C C . VAL A 1 358 ? -7.625 -6.57 -27.109 1 95.44 358 VAL A C 1
ATOM 2709 O O . VAL A 1 358 ? -8.453 -6.555 -26.188 1 95.44 358 VAL A O 1
ATOM 2712 N N . PRO A 1 359 ? -6.77 -7.488 -27.25 1 95.44 359 PRO A N 1
ATOM 2713 C CA . PRO A 1 359 ? -6.828 -8.648 -26.344 1 95.44 359 PRO A CA 1
ATOM 2714 C C . PRO A 1 359 ? -6.617 -8.266 -24.891 1 95.44 359 PRO A C 1
ATOM 2716 O O . PRO A 1 359 ? -5.703 -7.5 -24.562 1 95.44 359 PRO A O 1
ATOM 2719 N N . ASN A 1 360 ? -7.461 -8.688 -24.047 1 95.44 360 ASN A N 1
ATOM 2720 C CA . ASN A 1 360 ? -7.395 -8.547 -22.594 1 95.44 360 ASN A CA 1
ATOM 2721 C C . ASN A 1 360 ? -8.289 -9.562 -21.891 1 95.44 360 ASN A C 1
ATOM 2723 O O . ASN A 1 360 ? -9.258 -9.188 -21.219 1 95.44 360 ASN A O 1
ATOM 2727 N N . GLY A 1 361 ? -7.859 -10.758 -21.906 1 92.69 361 GLY A N 1
ATOM 2728 C CA . GLY A 1 361 ? -8.648 -11.852 -21.359 1 92.69 361 GLY A CA 1
ATOM 2729 C C . GLY A 1 361 ? -9.023 -11.656 -19.906 1 92.69 361 GLY A C 1
ATOM 2730 O O . GLY A 1 361 ? -10.047 -12.18 -19.453 1 92.69 361 GLY A O 1
ATOM 2731 N N . ASN A 1 362 ? -8.344 -10.867 -19.172 1 93.19 362 ASN A N 1
ATOM 2732 C CA . ASN A 1 362 ? -8.617 -10.625 -17.766 1 93.19 362 ASN A CA 1
ATOM 2733 C C . ASN A 1 362 ? -9.703 -9.562 -17.578 1 93.19 362 ASN A C 1
ATOM 2735 O O . ASN A 1 362 ? -10.258 -9.422 -16.484 1 93.19 362 ASN A O 1
ATOM 2739 N N . GLN A 1 363 ? -9.969 -8.789 -18.562 1 95.06 363 GLN A N 1
ATOM 2740 C CA . GLN A 1 363 ? -11.031 -7.785 -18.609 1 95.06 363 GLN A CA 1
ATOM 2741 C C . GLN A 1 363 ? -10.859 -6.762 -17.484 1 95.06 363 GLN A C 1
ATOM 2743 O O . GLN A 1 363 ? -11.844 -6.27 -16.938 1 95.06 363 GLN A O 1
ATOM 2748 N N . LEU A 1 364 ? -9.641 -6.508 -17.062 1 95.62 364 LEU A N 1
ATOM 2749 C CA . LEU A 1 364 ? -9.359 -5.531 -16 1 95.62 364 LEU A CA 1
ATOM 2750 C C . LEU A 1 364 ? -9.961 -4.176 -16.359 1 95.62 364 LEU A C 1
ATOM 2752 O O . LEU A 1 364 ? -9.852 -3.723 -17.5 1 95.62 364 LEU A O 1
ATOM 2756 N N . ASP A 1 365 ? -10.648 -3.668 -15.422 1 96.19 365 ASP A N 1
ATOM 2757 C CA . ASP A 1 365 ? -11.297 -2.363 -15.508 1 96.19 365 ASP A CA 1
ATOM 2758 C C . ASP A 1 365 ? -11.102 -1.565 -14.219 1 96.19 365 ASP A C 1
ATOM 2760 O O . ASP A 1 365 ? -12 -1.508 -13.383 1 96.19 365 ASP A O 1
ATOM 2764 N N . THR A 1 366 ? -9.992 -0.873 -14.102 1 94.81 366 THR A N 1
ATOM 2765 C CA . THR A 1 366 ? -9.523 -0.268 -12.859 1 94.81 366 THR A CA 1
ATOM 2766 C C . THR A 1 366 ? -10.523 0.76 -12.344 1 94.81 366 THR A C 1
ATOM 2768 O O . THR A 1 366 ? -10.828 0.794 -11.148 1 94.81 366 THR A O 1
ATOM 2771 N N . ASP A 1 367 ? -11.133 1.604 -13.188 1 92.81 367 ASP A N 1
ATOM 2772 C CA . ASP A 1 367 ? -12.016 2.668 -12.727 1 92.81 367 ASP A CA 1
ATOM 2773 C C . ASP A 1 367 ? -13.484 2.26 -12.852 1 92.81 367 ASP A C 1
ATOM 2775 O O . ASP A 1 367 ? -14.383 3.012 -12.461 1 92.81 367 ASP A O 1
ATOM 2779 N N . GLY A 1 368 ? -13.781 1.093 -13.477 1 92.5 368 GLY A N 1
ATOM 2780 C CA . GLY A 1 368 ? -15.125 0.539 -13.523 1 92.5 368 GLY A CA 1
ATOM 2781 C C . GLY A 1 368 ? -16.016 1.228 -14.531 1 92.5 368 GLY A C 1
ATOM 2782 O O . GLY A 1 368 ? -17.25 1.239 -14.383 1 92.5 368 GLY A O 1
ATOM 2783 N N . ASP A 1 369 ? -15.484 1.862 -15.555 1 92.5 369 ASP A N 1
ATOM 2784 C CA . ASP A 1 369 ? -16.297 2.582 -16.531 1 92.5 369 ASP A CA 1
ATOM 2785 C C . ASP A 1 369 ? -16.641 1.688 -17.719 1 92.5 369 ASP A C 1
ATOM 2787 O O . ASP A 1 369 ? -17.062 2.18 -18.766 1 92.5 369 ASP A O 1
ATOM 2791 N N . ASN A 1 370 ? -16.297 0.374 -17.594 1 94.12 370 ASN A N 1
ATOM 2792 C CA . ASN A 1 370 ? -16.641 -0.664 -18.562 1 94.12 370 ASN A CA 1
ATOM 2793 C C . ASN A 1 370 ? -15.734 -0.607 -19.797 1 94.12 370 ASN A C 1
ATOM 2795 O O . ASN A 1 370 ? -16.062 -1.178 -20.828 1 94.12 370 ASN A O 1
ATOM 2799 N N . ILE A 1 371 ? -14.727 0.18 -19.703 1 96.25 371 ILE A N 1
ATOM 2800 C CA . ILE A 1 371 ? -13.656 0.136 -20.688 1 96.25 371 ILE A CA 1
ATOM 2801 C C . ILE A 1 371 ? -12.422 -0.531 -20.078 1 96.25 371 ILE A C 1
ATOM 2803 O O . ILE A 1 371 ? -11.891 -0.065 -19.078 1 96.25 371 ILE A O 1
ATOM 2807 N N . GLY A 1 372 ? -12.062 -1.599 -20.703 1 97.19 372 GLY A N 1
ATOM 2808 C CA . GLY A 1 372 ? -10.938 -2.342 -20.141 1 97.19 372 GLY A CA 1
ATOM 2809 C C . GLY A 1 372 ? -9.648 -1.548 -20.125 1 97.19 372 GLY A C 1
ATOM 2810 O O . GLY A 1 372 ? -9.43 -0.689 -20.984 1 97.19 372 GLY A O 1
ATOM 2811 N N . ASP A 1 373 ? -8.828 -1.763 -19.219 1 96.5 373 ASP A N 1
ATOM 2812 C CA . ASP A 1 373 ? -7.551 -1.07 -19.047 1 96.5 373 ASP A CA 1
ATOM 2813 C C . ASP A 1 373 ? -6.719 -1.137 -20.328 1 96.5 373 ASP A C 1
ATOM 2815 O O . ASP A 1 373 ? -6.008 -0.187 -20.656 1 96.5 373 ASP A O 1
ATOM 2819 N N . ALA A 1 374 ? -6.781 -2.234 -21.047 1 95.44 374 ALA A N 1
ATOM 2820 C CA . ALA A 1 374 ? -5.949 -2.49 -22.219 1 95.44 374 ALA A CA 1
ATOM 2821 C C . ALA A 1 374 ? -6.223 -1.47 -23.328 1 95.44 374 ALA A C 1
ATOM 2823 O O . ALA A 1 374 ? -5.344 -1.173 -24.141 1 95.44 374 ALA A O 1
ATOM 2824 N N . CYS A 1 375 ? -7.453 -0.921 -23.359 1 96.44 375 CYS A N 1
ATOM 2825 C CA . CYS A 1 375 ? -7.797 0.01 -24.438 1 96.44 375 CYS A CA 1
ATOM 2826 C C . CYS A 1 375 ? -8.234 1.354 -23.859 1 96.44 375 CYS A C 1
ATOM 2828 O O . CYS A 1 375 ? -8.883 2.145 -24.547 1 96.44 375 CYS A O 1
ATOM 2830 N N . ASP A 1 376 ? -7.992 1.539 -22.578 1 96.44 376 ASP A N 1
ATOM 2831 C CA . ASP A 1 376 ? -8.328 2.787 -21.906 1 96.44 376 ASP A CA 1
ATOM 2832 C C . ASP A 1 376 ? -7.102 3.684 -21.766 1 96.44 376 ASP A C 1
ATOM 2834 O O . ASP A 1 376 ? -6.074 3.254 -21.234 1 96.44 376 ASP A O 1
ATOM 2838 N N . ASP A 1 377 ? -7.152 4.922 -22.172 1 95.19 377 ASP A N 1
ATOM 2839 C CA . ASP A 1 377 ? -6.008 5.824 -22.141 1 95.19 377 ASP A CA 1
ATOM 2840 C C . ASP A 1 377 ? -5.922 6.555 -20.797 1 95.19 377 ASP A C 1
ATOM 2842 O O . ASP A 1 377 ? -4.93 7.23 -20.516 1 95.19 377 ASP A O 1
ATOM 2846 N N . ASP A 1 378 ? -6.953 6.477 -20.047 1 96.06 378 ASP A N 1
ATOM 2847 C CA . ASP A 1 378 ? -7.004 6.988 -18.672 1 96.06 378 ASP A CA 1
ATOM 2848 C C . ASP A 1 378 ? -7.613 5.957 -17.719 1 96.06 378 ASP A C 1
ATOM 2850 O O . ASP A 1 378 ? -8.773 6.078 -17.344 1 96.06 378 ASP A O 1
ATOM 2854 N N . LYS A 1 379 ? -6.875 5.035 -17.25 1 96.81 379 LYS A N 1
ATOM 2855 C CA . LYS A 1 379 ? -7.336 3.805 -16.609 1 96.81 379 LYS A CA 1
ATOM 2856 C C . LYS A 1 379 ? -8 4.102 -15.266 1 96.81 379 LYS A C 1
ATOM 2858 O O . LYS A 1 379 ? -8.836 3.326 -14.797 1 96.81 379 LYS A O 1
ATOM 2863 N N . ASP A 1 380 ? -7.621 5.234 -14.594 1 95.06 380 ASP A N 1
ATOM 2864 C CA . ASP A 1 380 ? -8.188 5.523 -13.281 1 95.06 380 ASP A CA 1
ATOM 2865 C C . ASP A 1 380 ? -9.078 6.758 -13.328 1 95.06 380 ASP A C 1
ATOM 2867 O O . ASP A 1 380 ? -9.609 7.191 -12.305 1 95.06 380 ASP A O 1
ATOM 2871 N N . ASN A 1 381 ? -9.242 7.359 -14.484 1 94.38 381 ASN A N 1
ATOM 2872 C CA . ASN A 1 381 ? -10.141 8.484 -14.742 1 94.38 381 ASN A CA 1
ATOM 2873 C C . ASN A 1 381 ? -9.859 9.648 -13.797 1 94.38 381 ASN A C 1
ATOM 2875 O O . ASN A 1 381 ? -10.789 10.25 -13.25 1 94.38 381 ASN A O 1
ATOM 2879 N N . ASP A 1 382 ? -8.594 9.961 -13.516 1 90.69 382 ASP A N 1
ATOM 2880 C CA . ASP A 1 382 ? -8.281 11.078 -12.625 1 90.69 382 ASP A CA 1
ATOM 2881 C C . ASP A 1 382 ? -7.949 12.336 -13.422 1 90.69 382 ASP A C 1
ATOM 2883 O O . ASP A 1 382 ? -7.496 13.336 -12.852 1 90.69 382 ASP A O 1
ATOM 2887 N N . GLY A 1 383 ? -8.125 12.234 -14.773 1 91.56 383 GLY A N 1
ATOM 2888 C CA . GLY A 1 383 ? -7.961 13.414 -15.617 1 91.56 383 GLY A CA 1
ATOM 2889 C C . GLY A 1 383 ? -6.602 13.477 -16.281 1 91.56 383 GLY A C 1
ATOM 2890 O O . GLY A 1 383 ? -6.355 14.352 -17.109 1 91.56 383 GLY A O 1
ATOM 2891 N N . HIS A 1 384 ? -5.711 12.594 -15.906 1 91.69 384 HIS A N 1
ATOM 2892 C CA . HIS A 1 384 ? -4.391 12.5 -16.516 1 91.69 384 HIS A CA 1
ATOM 2893 C C . HIS A 1 384 ? -4.258 11.227 -17.344 1 91.69 384 HIS A C 1
ATOM 2895 O O . HIS A 1 384 ? -4.504 10.125 -16.844 1 91.69 384 HIS A O 1
ATOM 2901 N N . LYS A 1 385 ? -3.91 11.391 -18.562 1 94 385 LYS A N 1
ATOM 2902 C CA . LYS A 1 385 ? -3.715 10.219 -19.406 1 94 385 LYS A CA 1
ATOM 2903 C C . LYS A 1 385 ? -2.574 9.344 -18.906 1 94 385 LYS A C 1
ATOM 2905 O O . LYS A 1 385 ? -1.639 9.844 -18.266 1 94 385 LYS A O 1
ATOM 2910 N N . ASP A 1 386 ? -2.574 8.07 -19.234 1 93.75 386 ASP A N 1
ATOM 2911 C CA . ASP A 1 386 ? -1.67 7.074 -18.672 1 93.75 386 ASP A CA 1
ATOM 2912 C C . ASP A 1 386 ? -0.211 7.461 -18.906 1 93.75 386 ASP A C 1
ATOM 2914 O O . ASP A 1 386 ? 0.625 7.32 -18 1 93.75 386 ASP A O 1
ATOM 2918 N N . HIS A 1 387 ? 0.155 7.988 -20.047 1 90.25 387 HIS A N 1
ATOM 2919 C CA . HIS A 1 387 ? 1.545 8.273 -20.391 1 90.25 387 HIS A CA 1
ATOM 2920 C C . HIS A 1 387 ? 2.057 9.5 -19.641 1 90.25 387 HIS A C 1
ATOM 2922 O O . HIS A 1 387 ? 3.268 9.719 -19.547 1 90.25 387 HIS A O 1
ATOM 2928 N N . GLN A 1 388 ? 1.125 10.258 -19.031 1 91.56 388 GLN A N 1
ATOM 2929 C CA . GLN A 1 388 ? 1.49 11.445 -18.266 1 91.56 388 GLN A CA 1
ATOM 2930 C C . GLN A 1 388 ? 1.11 11.297 -16.797 1 91.56 388 GLN A C 1
ATOM 2932 O O . GLN A 1 388 ? 1.349 12.203 -15.992 1 91.56 388 GLN A O 1
ATOM 2937 N N . ASP A 1 389 ? 0.568 10.219 -16.484 1 93.44 389 ASP A N 1
ATOM 2938 C CA . ASP A 1 389 ? 0.056 9.938 -15.141 1 93.44 389 ASP A CA 1
ATOM 2939 C C . ASP A 1 389 ? 1.118 9.266 -14.273 1 93.44 389 ASP A C 1
ATOM 2941 O O . ASP A 1 389 ? 1.681 8.234 -14.656 1 93.44 389 ASP A O 1
ATOM 2945 N N . ASN A 1 390 ? 1.414 9.82 -13.086 1 92.56 390 ASN A N 1
ATOM 2946 C CA . ASN A 1 390 ? 2.467 9.242 -12.25 1 92.56 390 ASN A CA 1
ATOM 2947 C C . ASN A 1 390 ? 1.94 8.109 -11.383 1 92.56 390 ASN A C 1
ATOM 2949 O O . ASN A 1 390 ? 2.711 7.441 -10.688 1 92.56 390 ASN A O 1
ATOM 2953 N N . CYS A 1 391 ? 0.66 7.914 -11.328 1 95.31 391 CYS A N 1
ATOM 2954 C CA . CYS A 1 391 ? -0.015 6.73 -10.805 1 95.31 391 CYS A CA 1
ATOM 2955 C C . CYS A 1 391 ? -1.142 6.293 -11.734 1 95.31 391 CYS A C 1
ATOM 2957 O O . CYS A 1 391 ? -2.312 6.562 -11.469 1 95.31 391 CYS A O 1
ATOM 2959 N N . TYR A 1 392 ? -0.887 5.555 -12.711 1 95 392 TYR A N 1
ATOM 2960 C CA . TYR A 1 392 ? -1.81 5.352 -13.82 1 95 392 TYR A CA 1
ATOM 2961 C C . TYR A 1 392 ? -2.908 4.363 -13.445 1 95 392 TYR A C 1
ATOM 2963 O O . TYR A 1 392 ? -3.922 4.258 -14.141 1 95 392 TYR A O 1
ATOM 2971 N N . LEU A 1 393 ? -2.758 3.59 -12.289 1 96.44 393 LEU A N 1
ATOM 2972 C CA . LEU A 1 393 ? -3.787 2.645 -11.867 1 96.44 393 LEU A CA 1
ATOM 2973 C C . LEU A 1 393 ? -4.461 3.115 -10.578 1 96.44 393 LEU A C 1
ATOM 2975 O O . LEU A 1 393 ? -5.32 2.418 -10.039 1 96.44 393 LEU A O 1
ATOM 2979 N N . VAL A 1 394 ? -4.051 4.25 -10.016 1 95.12 394 VAL A N 1
ATOM 2980 C CA . VAL A 1 394 ? -4.586 4.754 -8.758 1 95.12 394 VAL A CA 1
ATOM 2981 C C . VAL A 1 394 ? -5.039 6.203 -8.93 1 95.12 394 VAL A C 1
ATOM 2983 O O . VAL A 1 394 ? -4.285 7.035 -9.445 1 95.12 394 VAL A O 1
ATOM 2986 N N . TYR A 1 395 ? -6.238 6.469 -8.492 1 92.81 395 TYR A N 1
ATOM 2987 C CA . TYR A 1 395 ? -6.82 7.801 -8.609 1 92.81 395 TYR A CA 1
ATOM 2988 C C . TYR A 1 395 ? -6.043 8.812 -7.773 1 92.81 395 TYR A C 1
ATOM 2990 O O . TYR A 1 395 ? -5.992 8.703 -6.547 1 92.81 395 TYR A O 1
ATOM 2998 N N . ASN A 1 396 ? -5.309 9.75 -8.375 1 91.5 396 ASN A N 1
ATOM 2999 C CA . ASN A 1 396 ? -4.566 10.82 -7.727 1 91.5 396 ASN A CA 1
ATOM 3000 C C . ASN A 1 396 ? -4.508 12.07 -8.602 1 91.5 396 ASN A C 1
ATOM 3002 O O . ASN A 1 396 ? -3.441 12.438 -9.102 1 91.5 396 ASN A O 1
ATOM 3006 N N . PRO A 1 397 ? -5.574 12.781 -8.672 1 87.31 397 PRO A N 1
ATOM 3007 C CA . PRO A 1 397 ? -5.664 13.93 -9.578 1 87.31 397 PRO A CA 1
ATOM 3008 C C . PRO A 1 397 ? -4.594 14.984 -9.297 1 87.31 397 PRO A C 1
ATOM 3010 O O . PRO A 1 397 ? -4.195 15.719 -10.211 1 87.31 397 PRO A O 1
ATOM 3013 N N . ASP A 1 398 ? -4.012 15.094 -8.148 1 83.69 398 ASP A N 1
ATOM 3014 C CA . ASP A 1 398 ? -3.033 16.109 -7.781 1 83.69 398 ASP A CA 1
ATOM 3015 C C . ASP A 1 398 ? -1.628 15.703 -8.219 1 83.69 398 ASP A C 1
ATOM 3017 O O . ASP A 1 398 ? -0.709 16.531 -8.219 1 83.69 398 ASP A O 1
ATOM 3021 N N . GLN A 1 399 ? -1.422 14.414 -8.609 1 89 399 GLN A N 1
ATOM 3022 C CA . GLN A 1 399 ? -0.153 13.898 -9.109 1 89 399 GLN A CA 1
ATOM 3023 C C . GLN A 1 399 ? 0.983 14.195 -8.133 1 89 399 GLN A C 1
ATOM 3025 O O . GLN A 1 399 ? 2.113 14.453 -8.547 1 89 399 GLN A O 1
ATOM 3030 N N . LEU A 1 400 ? 0.596 14.234 -6.863 1 84.81 400 LEU A N 1
ATOM 3031 C CA . LEU A 1 400 ? 1.58 14.57 -5.84 1 84.81 400 LEU A CA 1
ATOM 3032 C C . LEU A 1 400 ? 2.752 13.594 -5.875 1 84.81 400 LEU A C 1
ATOM 3034 O O . LEU A 1 400 ? 2.551 12.375 -5.945 1 84.81 400 LEU A O 1
ATOM 3038 N N . ASP A 1 401 ? 3.98 14.062 -5.992 1 82.88 401 ASP A N 1
ATOM 3039 C CA . ASP A 1 401 ? 5.246 13.336 -5.988 1 82.88 401 ASP A CA 1
ATOM 3040 C C . ASP A 1 401 ? 6.273 14.023 -5.098 1 82.88 401 ASP A C 1
ATOM 3042 O O . ASP A 1 401 ? 7.145 14.742 -5.59 1 82.88 401 ASP A O 1
ATOM 3046 N N . SER A 1 402 ? 6.156 13.719 -3.869 1 71 402 SER A N 1
ATOM 3047 C CA . SER A 1 402 ? 6.895 14.461 -2.852 1 71 402 SER A CA 1
ATOM 3048 C C . SER A 1 402 ? 8.398 14.25 -2.998 1 71 402 SER A C 1
ATOM 3050 O O . SER A 1 402 ? 9.188 15.141 -2.672 1 71 402 SER A O 1
ATOM 3052 N N . ASP A 1 403 ? 8.789 13.078 -3.619 1 69.06 403 ASP A N 1
ATOM 3053 C CA . ASP A 1 403 ? 10.219 12.82 -3.705 1 69.06 403 ASP A CA 1
ATOM 3054 C C . ASP A 1 403 ? 10.734 13.039 -5.125 1 69.06 403 ASP A C 1
ATOM 3056 O O . ASP A 1 403 ? 11.93 12.906 -5.387 1 69.06 403 ASP A O 1
ATOM 3060 N N . GLY A 1 404 ? 9.852 13.289 -6.043 1 70.62 404 GLY A N 1
ATOM 3061 C CA . GLY A 1 404 ? 10.219 13.688 -7.395 1 70.62 404 GLY A CA 1
ATOM 3062 C C . GLY A 1 404 ? 10.766 12.539 -8.227 1 70.62 404 GLY A C 1
ATOM 3063 O O . GLY A 1 404 ? 11.492 12.766 -9.195 1 70.62 404 GLY A O 1
ATOM 3064 N N . ASP A 1 405 ? 10.508 11.328 -7.898 1 72.31 405 ASP A N 1
ATOM 3065 C CA . ASP A 1 405 ? 11.07 10.203 -8.633 1 72.31 405 ASP A CA 1
ATOM 3066 C C . ASP A 1 405 ? 10.195 9.828 -9.828 1 72.31 405 ASP A C 1
ATOM 3068 O O . ASP A 1 405 ? 10.477 8.859 -10.531 1 72.31 405 ASP A O 1
ATOM 3072 N N . GLY A 1 406 ? 9.234 10.57 -9.977 1 80.44 406 GLY A N 1
ATOM 3073 C CA . GLY A 1 406 ? 8.359 10.336 -11.109 1 80.44 406 GLY A CA 1
ATOM 3074 C C . GLY A 1 406 ? 7.172 9.445 -10.781 1 80.44 406 GLY A C 1
ATOM 3075 O O . GLY A 1 406 ? 6.23 9.336 -11.57 1 80.44 406 GLY A O 1
ATOM 3076 N N . ARG A 1 407 ? 7.215 8.812 -9.656 1 85.69 407 ARG A N 1
ATOM 3077 C CA . ARG A 1 407 ? 6.102 8.008 -9.172 1 85.69 407 ARG A CA 1
ATOM 3078 C C . ARG A 1 407 ? 5.301 8.758 -8.109 1 85.69 407 ARG A C 1
ATOM 3080 O O . ARG A 1 407 ? 5.879 9.352 -7.191 1 85.69 407 ARG A O 1
ATOM 3087 N N . GLY A 1 408 ? 4.035 8.773 -8.273 1 87.94 408 GLY A N 1
ATOM 3088 C CA . GLY A 1 408 ? 3.186 9.492 -7.336 1 87.94 408 GLY A CA 1
ATOM 3089 C C . GLY A 1 408 ? 3.199 8.891 -5.941 1 87.94 408 GLY A C 1
ATOM 3090 O O . GLY A 1 408 ? 3.494 7.707 -5.77 1 87.94 408 GLY A O 1
ATOM 3091 N N . ASP A 1 409 ? 2.91 9.656 -4.93 1 85.81 409 ASP A N 1
ATOM 3092 C CA . ASP A 1 409 ? 2.855 9.219 -3.539 1 85.81 409 ASP A CA 1
ATOM 3093 C C . ASP A 1 409 ? 1.775 8.156 -3.336 1 85.81 409 ASP A C 1
ATOM 3095 O O . ASP A 1 409 ? 1.953 7.227 -2.551 1 85.81 409 ASP A O 1
ATOM 3099 N N . ALA A 1 410 ? 0.699 8.266 -4.09 1 89.44 410 ALA A N 1
ATOM 3100 C CA . ALA A 1 410 ? -0.473 7.41 -3.918 1 89.44 410 ALA A CA 1
ATOM 3101 C C . ALA A 1 410 ? -0.163 5.969 -4.312 1 89.44 410 ALA A C 1
ATOM 3103 O O . ALA A 1 410 ? -0.841 5.039 -3.873 1 89.44 410 ALA A O 1
ATOM 3104 N N . CYS A 1 411 ? 0.837 5.75 -5.203 1 92.25 411 CYS A N 1
ATOM 3105 C CA . CYS A 1 411 ? 1.172 4.406 -5.668 1 92.25 411 CYS A CA 1
ATOM 3106 C C . CYS A 1 411 ? 2.656 4.117 -5.48 1 92.25 411 CYS A C 1
ATOM 3108 O O . CYS A 1 411 ? 3.223 3.271 -6.176 1 92.25 411 CYS A O 1
ATOM 3110 N N . GLN A 1 412 ? 3.264 4.812 -4.594 1 85.75 412 GLN A N 1
ATOM 3111 C CA . GLN A 1 412 ? 4.707 4.789 -4.398 1 85.75 412 GLN A CA 1
ATOM 3112 C C . GLN A 1 412 ? 5.215 3.359 -4.219 1 85.75 412 GLN A C 1
ATOM 3114 O O . GLN A 1 412 ? 6.273 3.004 -4.738 1 85.75 412 GLN A O 1
ATOM 3119 N N . CYS A 1 413 ? 4.477 2.523 -3.498 1 84.19 413 CYS A N 1
ATOM 3120 C CA . CYS A 1 413 ? 4.977 1.188 -3.193 1 84.19 413 CYS A CA 1
ATOM 3121 C C . CYS A 1 413 ? 3.971 0.12 -3.602 1 84.19 413 CYS A C 1
ATOM 3123 O O . CYS A 1 413 ? 4.238 -1.075 -3.461 1 84.19 413 CYS A O 1
ATOM 3125 N N . ASP A 1 414 ? 2.906 0.513 -4.012 1 89.94 414 ASP A N 1
ATOM 3126 C CA . ASP A 1 414 ? 1.827 -0.367 -4.449 1 89.94 414 ASP A CA 1
ATOM 3127 C C . ASP A 1 414 ? 1.155 0.17 -5.711 1 89.94 414 ASP A C 1
ATOM 3129 O O . ASP A 1 414 ? 0.22 0.969 -5.633 1 89.94 414 ASP A O 1
ATOM 3133 N N . THR A 1 415 ? 1.567 -0.303 -6.77 1 91.31 415 THR A N 1
ATOM 3134 C CA . THR A 1 415 ? 1.214 0.245 -8.07 1 91.31 415 THR A CA 1
ATOM 3135 C C . THR A 1 415 ? -0.284 0.106 -8.328 1 91.31 415 THR A C 1
ATOM 3137 O O . THR A 1 415 ? -0.905 0.998 -8.914 1 91.31 415 THR A O 1
ATOM 3140 N N . ASP A 1 416 ? -0.9 -1.029 -7.879 1 93.06 416 ASP A N 1
ATOM 3141 C CA . ASP A 1 416 ? -2.289 -1.286 -8.242 1 93.06 416 ASP A CA 1
ATOM 3142 C C . ASP A 1 416 ? -3.207 -1.182 -7.031 1 93.06 416 ASP A C 1
ATOM 3144 O O . ASP A 1 416 ? -4.395 -1.501 -7.113 1 93.06 416 ASP A O 1
ATOM 3148 N N . ASN A 1 417 ? -2.629 -0.774 -5.898 1 90.69 417 ASN A N 1
ATOM 3149 C CA . ASN A 1 417 ? -3.375 -0.46 -4.688 1 90.69 417 ASN A CA 1
ATOM 3150 C C . ASN A 1 417 ? -4.227 -1.642 -4.23 1 90.69 417 ASN A C 1
ATOM 3152 O O . ASN A 1 417 ? -5.414 -1.486 -3.953 1 90.69 417 ASN A O 1
ATOM 3156 N N . ASP A 1 418 ? -3.586 -2.891 -4.211 1 89.44 418 ASP A N 1
ATOM 3157 C CA . ASP A 1 418 ? -4.301 -4.078 -3.754 1 89.44 418 ASP A CA 1
ATOM 3158 C C . ASP A 1 418 ? -3.811 -4.523 -2.377 1 89.44 418 ASP A C 1
ATOM 3160 O O . ASP A 1 418 ? -3.877 -5.707 -2.041 1 89.44 418 ASP A O 1
ATOM 3164 N N . THR A 1 419 ? -3.16 -3.609 -1.658 1 85 419 THR A N 1
ATOM 3165 C CA . THR A 1 419 ? -2.711 -3.779 -0.281 1 85 419 THR A CA 1
ATOM 3166 C C . THR A 1 419 ? -1.412 -4.582 -0.23 1 85 419 THR A C 1
ATOM 3168 O O . THR A 1 419 ? -0.878 -4.84 0.851 1 85 419 THR A O 1
ATOM 3171 N N . ARG A 1 420 ? -0.934 -5.035 -1.373 1 87.44 420 ARG A N 1
ATOM 3172 C CA . ARG A 1 420 ? 0.356 -5.715 -1.43 1 87.44 420 ARG A CA 1
ATOM 3173 C C . ARG A 1 420 ? 1.4 -4.852 -2.129 1 87.44 420 ARG A C 1
ATOM 3175 O O . ARG A 1 420 ? 1.193 -4.414 -3.264 1 87.44 420 ARG A O 1
ATOM 3182 N N . CYS A 1 421 ? 2.5 -4.715 -1.438 1 84.94 421 CYS A N 1
ATOM 3183 C CA . CYS A 1 421 ? 3.58 -3.941 -2.041 1 84.94 421 CYS A CA 1
ATOM 3184 C C . CYS A 1 421 ? 4.133 -4.652 -3.271 1 84.94 421 CYS A C 1
ATOM 3186 O O . CYS A 1 421 ? 4.09 -5.879 -3.357 1 84.94 421 CYS A O 1
ATOM 3188 N N . ASP A 1 422 ? 4.664 -3.877 -4.172 1 84.06 422 ASP A N 1
ATOM 3189 C CA . ASP A 1 422 ? 5.137 -4.383 -5.457 1 84.06 422 ASP A CA 1
ATOM 3190 C C . ASP A 1 422 ? 6.188 -5.477 -5.266 1 84.06 422 ASP A C 1
ATOM 3192 O O . ASP A 1 422 ? 6.25 -6.426 -6.047 1 84.06 422 ASP A O 1
ATOM 3196 N N . ASN A 1 423 ? 6.957 -5.434 -4.238 1 77.19 423 ASN A N 1
ATOM 3197 C CA . ASN A 1 423 ? 8.07 -6.363 -4.062 1 77.19 423 ASN A CA 1
ATOM 3198 C C . ASN A 1 423 ? 7.59 -7.719 -3.555 1 77.19 423 ASN A C 1
ATOM 3200 O O . ASN A 1 423 ? 8.336 -8.695 -3.586 1 77.19 423 ASN A O 1
ATOM 3204 N N . VAL A 1 424 ? 6.355 -7.812 -3.074 1 81.06 424 VAL A N 1
ATOM 3205 C CA . VAL A 1 424 ? 5.809 -9.086 -2.617 1 81.06 424 VAL A CA 1
ATOM 3206 C C . VAL A 1 424 ? 4.539 -9.414 -3.402 1 81.06 424 VAL A C 1
ATOM 3208 O O . VAL A 1 424 ? 3.713 -10.211 -2.953 1 81.06 424 VAL A O 1
ATOM 3211 N N . ASP A 1 425 ? 4.375 -8.727 -4.512 1 86.62 425 ASP A N 1
ATOM 3212 C CA . ASP A 1 425 ? 3.207 -8.883 -5.375 1 86.62 425 ASP A CA 1
ATOM 3213 C C . ASP A 1 425 ? 3.586 -9.555 -6.691 1 86.62 425 ASP A C 1
ATOM 3215 O O . ASP A 1 425 ? 4.402 -9.031 -7.449 1 86.62 425 ASP A O 1
ATOM 3219 N N . ASN A 1 426 ? 2.924 -10.664 -7.035 1 90 426 ASN A N 1
ATOM 3220 C CA . ASN A 1 426 ? 3.193 -11.391 -8.273 1 90 426 ASN A CA 1
ATOM 3221 C C . ASN A 1 426 ? 2.779 -10.578 -9.5 1 90 426 ASN A C 1
ATOM 3223 O O . ASN A 1 426 ? 3.363 -10.719 -10.57 1 90 426 ASN A O 1
ATOM 3227 N N . CYS A 1 427 ? 1.773 -9.805 -9.312 1 92.94 427 CYS A N 1
ATOM 3228 C CA . CYS A 1 427 ? 1.233 -9 -10.406 1 92.94 427 CYS A CA 1
ATOM 3229 C C . CYS A 1 427 ? 0.986 -7.566 -9.953 1 92.94 427 CYS A C 1
ATOM 3231 O O . CYS A 1 427 ? -0.161 -7.164 -9.75 1 92.94 427 CYS A O 1
ATOM 3233 N N . PRO A 1 428 ? 2.021 -6.75 -9.922 1 89.81 428 PRO A N 1
ATOM 3234 C CA . PRO A 1 428 ? 1.911 -5.387 -9.398 1 89.81 428 PRO A CA 1
ATOM 3235 C C . PRO A 1 428 ? 0.977 -4.508 -10.227 1 89.81 428 PRO A C 1
ATOM 3237 O O . PRO A 1 428 ? 0.58 -3.43 -9.781 1 89.81 428 PRO A O 1
ATOM 3240 N N . ASN A 1 429 ? 0.619 -4.953 -11.453 1 92.44 429 ASN A N 1
ATOM 3241 C CA . ASN A 1 429 ? -0.252 -4.141 -12.297 1 92.44 429 ASN A CA 1
ATOM 3242 C C . ASN A 1 429 ? -1.627 -4.777 -12.461 1 92.44 429 ASN A C 1
ATOM 3244 O O . ASN A 1 429 ? -2.383 -4.41 -13.359 1 92.44 429 ASN A O 1
ATOM 3248 N N . ASN A 1 430 ? -1.901 -5.801 -11.672 1 94.56 430 ASN A N 1
ATOM 3249 C CA . ASN A 1 430 ? -3.18 -6.504 -11.641 1 94.56 430 ASN A CA 1
ATOM 3250 C C . ASN A 1 430 ? -3.672 -6.703 -10.211 1 94.56 430 ASN A C 1
ATOM 3252 O O . ASN A 1 430 ? -3.213 -7.605 -9.508 1 94.56 430 ASN A O 1
ATOM 3256 N N . SER A 1 431 ? -4.598 -5.879 -9.836 1 92.88 431 SER A N 1
ATOM 3257 C CA . SER A 1 431 ? -5.039 -5.844 -8.445 1 92.88 431 SER A CA 1
ATOM 3258 C C . SER A 1 431 ? -5.789 -7.117 -8.062 1 92.88 431 SER A C 1
ATOM 3260 O O . SER A 1 431 ? -6.043 -7.367 -6.887 1 92.88 431 SER A O 1
ATOM 3262 N N . LEU A 1 432 ? -6.035 -8.039 -9.023 1 92.62 432 LEU A N 1
ATOM 3263 C CA . LEU A 1 432 ? -6.809 -9.25 -8.758 1 92.62 432 LEU A CA 1
ATOM 3264 C C . LEU A 1 432 ? -5.895 -10.398 -8.359 1 92.62 432 LEU A C 1
ATOM 3266 O O . LEU A 1 432 ? -6.359 -11.414 -7.836 1 92.62 432 LEU A O 1
ATOM 3270 N N . ILE A 1 433 ? -4.633 -10.195 -8.633 1 93.56 433 ILE A N 1
ATOM 3271 C CA . ILE A 1 433 ? -3.684 -11.273 -8.391 1 93.56 433 ILE A CA 1
ATOM 3272 C C . ILE A 1 433 ? -2.484 -10.742 -7.609 1 93.56 433 ILE A C 1
ATOM 3274 O O . ILE A 1 433 ? -1.812 -9.805 -8.047 1 93.56 433 ILE A O 1
ATOM 3278 N N . TYR A 1 434 ? -2.207 -11.352 -6.488 1 89.81 434 TYR A N 1
ATOM 3279 C CA . TYR A 1 434 ? -1.036 -10.906 -5.742 1 89.81 434 TYR A CA 1
ATOM 3280 C C . TYR A 1 434 ? -0.207 -12.094 -5.266 1 89.81 434 TYR A C 1
ATOM 3282 O O . TYR A 1 434 ? 0.908 -11.922 -4.77 1 89.81 434 TYR A O 1
ATOM 3290 N N . GLN A 1 435 ? -0.694 -13.305 -5.461 1 89.06 435 GLN A N 1
ATOM 3291 C CA . GLN A 1 435 ? 0.02 -14.516 -5.082 1 89.06 435 GLN A CA 1
ATOM 3292 C C . GLN A 1 435 ? -0.431 -15.703 -5.926 1 89.06 435 GLN A C 1
ATOM 3294 O O . GLN A 1 435 ? -1.517 -15.688 -6.508 1 89.06 435 GLN A O 1
ATOM 3299 N N . THR A 1 436 ? 0.434 -16.688 -6 1 92.62 436 THR A N 1
ATOM 3300 C CA . THR A 1 436 ? 0.056 -17.938 -6.645 1 92.62 436 THR A CA 1
ATOM 3301 C C . THR A 1 436 ? -0.947 -18.703 -5.789 1 92.62 436 THR A C 1
ATOM 3303 O O . THR A 1 436 ? -0.694 -18.969 -4.613 1 92.62 436 THR A O 1
ATOM 3306 N N . ASP A 1 437 ? -2.094 -18.984 -6.418 1 91.5 437 ASP A N 1
ATOM 3307 C CA . ASP A 1 437 ? -3.127 -19.672 -5.652 1 91.5 437 ASP A CA 1
ATOM 3308 C C . ASP A 1 437 ? -3.975 -20.562 -6.555 1 91.5 437 ASP A C 1
ATOM 3310 O O . ASP A 1 437 ? -4.914 -20.094 -7.199 1 91.5 437 ASP A O 1
ATOM 3314 N N . PHE A 1 438 ? -3.721 -21.828 -6.48 1 95.5 438 PHE A N 1
ATOM 3315 C CA . PHE A 1 438 ? -4.504 -22.797 -7.23 1 95.5 438 PHE A CA 1
ATOM 3316 C C . PHE A 1 438 ? -5.523 -23.484 -6.324 1 95.5 438 PHE A C 1
ATOM 3318 O O . PHE A 1 438 ? -6.07 -24.531 -6.676 1 95.5 438 PHE A O 1
ATOM 3325 N N . SER A 1 439 ? -5.691 -22.922 -5.125 1 90.81 439 SER A N 1
ATOM 3326 C CA . SER A 1 439 ? -6.695 -23.516 -4.242 1 90.81 439 SER A CA 1
ATOM 3327 C C . SER A 1 439 ? -8.102 -23.375 -4.828 1 90.81 439 SER A C 1
ATOM 3329 O O . SER A 1 439 ? -8.984 -24.172 -4.531 1 90.81 439 SER A O 1
ATOM 3331 N N . LYS A 1 440 ? -8.266 -22.344 -5.602 1 88.31 440 LYS A N 1
ATOM 3332 C CA . LYS A 1 440 ? -9.492 -22.188 -6.379 1 88.31 440 LYS A CA 1
ATOM 3333 C C . LYS A 1 440 ? -9.297 -22.672 -7.812 1 88.31 440 LYS A C 1
ATOM 3335 O O . LYS A 1 440 ? -8.727 -21.969 -8.641 1 88.31 440 LYS A O 1
ATOM 3340 N N . TYR A 1 441 ? -9.703 -23.891 -8.07 1 93 441 TYR A N 1
ATOM 3341 C CA . TYR A 1 441 ? -9.484 -24.469 -9.391 1 93 441 TYR A CA 1
ATOM 3342 C C . TYR A 1 441 ? -10.758 -25.125 -9.922 1 93 441 TYR A C 1
ATOM 3344 O O . TYR A 1 441 ? -11.703 -25.344 -9.164 1 93 441 TYR A O 1
ATOM 3352 N N . GLN A 1 442 ? -10.742 -25.344 -11.188 1 94.5 442 GLN A N 1
ATOM 3353 C CA . GLN A 1 442 ? -11.789 -26.047 -11.922 1 94.5 442 GLN A CA 1
ATOM 3354 C C . GLN A 1 442 ? -11.25 -27.344 -12.531 1 94.5 442 GLN A C 1
ATOM 3356 O O . GLN A 1 442 ? -10.18 -27.344 -13.148 1 94.5 442 GLN A O 1
ATOM 3361 N N . THR A 1 443 ? -11.969 -28.406 -12.25 1 94.88 443 THR A N 1
ATOM 3362 C CA . THR A 1 443 ? -11.594 -29.656 -12.891 1 94.88 443 THR A CA 1
ATOM 3363 C C . THR A 1 443 ? -12.258 -29.797 -14.258 1 94.88 443 THR A C 1
ATOM 3365 O O . THR A 1 443 ? -13.469 -29.594 -14.391 1 94.88 443 THR A O 1
ATOM 3368 N N . VAL A 1 444 ? -11.508 -30.109 -15.234 1 96.81 444 VAL A N 1
ATOM 3369 C CA . VAL A 1 444 ? -12.008 -30.297 -16.594 1 96.81 444 VAL A CA 1
ATOM 3370 C C . VAL A 1 444 ? -11.664 -31.703 -17.094 1 96.81 444 VAL A C 1
ATOM 3372 O O . VAL A 1 444 ? -10.484 -32.031 -17.25 1 96.81 444 VAL A O 1
ATOM 3375 N N . ALA A 1 445 ? -12.664 -32.438 -17.297 1 95 445 ALA A N 1
ATOM 3376 C CA . ALA A 1 445 ? -12.469 -33.75 -17.906 1 95 445 ALA A CA 1
ATOM 3377 C C . ALA A 1 445 ? -12.383 -33.656 -19.422 1 95 445 ALA A C 1
ATOM 3379 O O . ALA A 1 445 ? -13.266 -33.094 -20.062 1 95 445 ALA A O 1
ATOM 3380 N N . LEU A 1 446 ? -11.375 -34.188 -20.016 1 95.19 446 LEU A N 1
ATOM 3381 C CA . LEU A 1 446 ? -11.18 -34.062 -21.453 1 95.19 446 LEU A CA 1
ATOM 3382 C C . LEU A 1 446 ? -11.688 -35.312 -22.188 1 95.19 446 LEU A C 1
ATOM 3384 O O . LEU A 1 446 ? -11.773 -35.312 -23.422 1 95.19 446 LEU A O 1
ATOM 3388 N N . ASP A 1 447 ? -11.984 -36.312 -21.484 1 90.25 447 ASP A N 1
ATOM 3389 C CA . ASP A 1 447 ? -12.711 -37.469 -21.984 1 90.25 447 ASP A CA 1
ATOM 3390 C C . ASP A 1 447 ? -13.82 -37.875 -21.016 1 90.25 447 ASP A C 1
ATOM 3392 O O . ASP A 1 447 ? -13.711 -38.906 -20.328 1 90.25 447 ASP A O 1
ATOM 3396 N N . PRO A 1 448 ? -14.914 -37.219 -21.078 1 75.19 448 PRO A N 1
ATOM 3397 C CA . PRO A 1 448 ? -15.953 -37.438 -20.062 1 75.19 448 PRO A CA 1
ATOM 3398 C C . PRO A 1 448 ? -16.766 -38.688 -20.312 1 75.19 448 PRO A C 1
ATOM 3400 O O . PRO A 1 448 ? -17.438 -39.219 -19.391 1 75.19 448 PRO A O 1
ATOM 3403 N N . GLU A 1 449 ? -16.781 -39.062 -21.641 1 70.5 449 GLU A N 1
ATOM 3404 C CA . GLU A 1 449 ? -17.656 -40.188 -21.984 1 70.5 449 GLU A CA 1
ATOM 3405 C C . GLU A 1 449 ? -16.891 -41.5 -21.906 1 70.5 449 GLU A C 1
ATOM 3407 O O . GLU A 1 449 ? -15.766 -41.625 -22.375 1 70.5 449 GLU A O 1
ATOM 3412 N N . GLY A 1 450 ? -17.094 -42.344 -20.844 1 61.66 450 GLY A N 1
ATOM 3413 C CA . GLY A 1 450 ? -16.562 -43.688 -20.797 1 61.66 450 GLY A CA 1
ATOM 3414 C C . GLY A 1 450 ? -16.156 -44.125 -19.391 1 61.66 450 GLY A C 1
ATOM 3415 O O . GLY A 1 450 ? -15.914 -43.281 -18.531 1 61.66 450 GLY A O 1
ATOM 3416 N N . SER A 1 451 ? -16.641 -45.156 -18.984 1 56.62 451 SER A N 1
ATOM 3417 C CA . SER A 1 451 ? -16.547 -45.719 -17.641 1 56.62 451 SER A CA 1
ATOM 3418 C C . SER A 1 451 ? -15.18 -46.344 -17.391 1 56.62 451 SER A C 1
ATOM 3420 O O . SER A 1 451 ? -14.945 -46.938 -16.344 1 56.62 451 SER A O 1
ATOM 3422 N N . SER A 1 452 ? -14.211 -46.25 -18.375 1 54.44 452 SER A N 1
ATOM 3423 C CA . SER A 1 452 ? -13.086 -47.156 -18.188 1 54.44 452 SER A CA 1
ATOM 3424 C C . SER A 1 452 ? -12.102 -46.594 -17.156 1 54.44 452 SER A C 1
ATOM 3426 O O . SER A 1 452 ? -11.469 -47.375 -16.422 1 54.44 452 SER A O 1
ATOM 3428 N N . GLN A 1 453 ? -11.883 -45.25 -17.203 1 67.88 453 GLN A N 1
ATOM 3429 C CA . GLN A 1 453 ? -10.922 -44.75 -16.234 1 67.88 453 GLN A CA 1
ATOM 3430 C C . GLN A 1 453 ? -11.555 -43.656 -15.367 1 67.88 453 GLN A C 1
ATOM 3432 O O . GLN A 1 453 ? -12.594 -43.094 -15.719 1 67.88 453 GLN A O 1
ATOM 3437 N N . MET A 1 454 ? -11.039 -43.562 -14.188 1 85.06 454 MET A N 1
ATOM 3438 C CA . MET A 1 454 ? -11.469 -42.625 -13.18 1 85.06 454 MET A CA 1
ATOM 3439 C C . MET A 1 454 ? -11.062 -41.188 -13.562 1 85.06 454 MET A C 1
ATOM 3441 O O . MET A 1 454 ? -10.156 -41 -14.375 1 85.06 454 MET A O 1
ATOM 3445 N N . ASP A 1 455 ? -11.82 -40.312 -13.219 1 88.5 455 ASP A N 1
ATOM 3446 C CA . ASP A 1 455 ? -11.438 -38.906 -13.344 1 88.5 455 ASP A CA 1
ATOM 3447 C C . ASP A 1 455 ? -10.32 -38.531 -12.367 1 88.5 455 ASP A C 1
ATOM 3449 O O . ASP A 1 455 ? -10.156 -39.219 -11.336 1 88.5 455 ASP A O 1
ATOM 3453 N N . PRO A 1 456 ? -9.555 -37.562 -12.758 1 92.75 456 PRO A N 1
ATOM 3454 C CA . PRO A 1 456 ? -8.445 -37.188 -11.875 1 92.75 456 PRO A CA 1
ATOM 3455 C C . PRO A 1 456 ? -8.906 -36.688 -10.516 1 92.75 456 PRO A C 1
ATOM 3457 O O . PRO A 1 456 ? -9.961 -36.062 -10.414 1 92.75 456 PRO A O 1
ATOM 3460 N N . VAL A 1 457 ? -8.148 -36.969 -9.516 1 92.81 457 VAL A N 1
ATOM 3461 C CA . VAL A 1 457 ? -8.352 -36.5 -8.156 1 92.81 457 VAL A CA 1
ATOM 3462 C C . VAL A 1 457 ? -7.199 -35.562 -7.77 1 92.81 457 VAL A C 1
ATOM 3464 O O . VAL A 1 457 ? -6.035 -35.969 -7.77 1 92.81 457 VAL A O 1
ATOM 3467 N N . TRP A 1 458 ? -7.57 -34.344 -7.461 1 94.69 458 TRP A N 1
ATOM 3468 C CA . TRP A 1 458 ? -6.559 -33.344 -7.188 1 94.69 458 TRP A CA 1
ATOM 3469 C C . TRP A 1 458 ? -6.488 -33.031 -5.695 1 94.69 458 TRP A C 1
ATOM 3471 O O . TRP A 1 458 ? -7.52 -32.906 -5.031 1 94.69 458 TRP A O 1
ATOM 3481 N N . GLU A 1 459 ? -5.355 -32.938 -5.148 1 93.06 459 GLU A N 1
ATOM 3482 C CA . GLU A 1 459 ? -5.094 -32.5 -3.791 1 93.06 459 GLU A CA 1
ATOM 3483 C C . GLU A 1 459 ? -4.234 -31.234 -3.793 1 93.06 459 GLU A C 1
ATOM 3485 O O . GLU A 1 459 ? -3.211 -31.172 -4.477 1 93.06 459 GLU A O 1
ATOM 3490 N N . ILE A 1 460 ? -4.695 -30.219 -3.062 1 93.75 460 ILE A N 1
ATOM 3491 C CA . ILE A 1 460 ? -4.027 -28.922 -3.076 1 93.75 460 ILE A CA 1
ATOM 3492 C C . ILE A 1 460 ? -3.266 -28.719 -1.767 1 93.75 460 ILE A C 1
ATOM 3494 O O . ILE A 1 460 ? -3.809 -28.953 -0.684 1 93.75 460 ILE A O 1
ATOM 3498 N N . TYR A 1 461 ? -1.986 -28.312 -1.866 1 92.62 461 TYR A N 1
ATOM 3499 C CA . TYR A 1 461 ? -1.127 -28.047 -0.718 1 92.62 461 TYR A CA 1
ATOM 3500 C C . TYR A 1 461 ? -0.467 -26.672 -0.839 1 92.62 461 TYR A C 1
ATOM 3502 O O . TYR A 1 461 ? -0.644 -25.984 -1.842 1 92.62 461 TYR A O 1
ATOM 3510 N N . ASN A 1 462 ? 0.216 -26.234 0.239 1 91.75 462 ASN A N 1
ATOM 3511 C CA . ASN A 1 462 ? 1.007 -25 0.253 1 91.75 462 ASN A CA 1
ATOM 3512 C C . ASN A 1 462 ? 0.188 -23.797 -0.211 1 91.75 462 ASN A C 1
ATOM 3514 O O . ASN A 1 462 ? 0.614 -23.062 -1.098 1 91.75 462 ASN A O 1
ATOM 3518 N N . GLN A 1 463 ? -1.004 -23.781 0.23 1 85 463 GLN A N 1
ATOM 3519 C CA . GLN A 1 463 ? -1.888 -22.656 -0.039 1 85 463 GLN A CA 1
ATOM 3520 C C . GLN A 1 463 ? -2.084 -22.453 -1.539 1 85 463 GLN A C 1
ATOM 3522 O O . GLN A 1 463 ? -2.098 -21.328 -2.021 1 85 463 GLN A O 1
ATOM 3527 N N . GLY A 1 464 ? -2.021 -23.5 -2.295 1 91.75 464 GLY A N 1
ATOM 3528 C CA . GLY A 1 464 ? -2.326 -23.438 -3.715 1 91.75 464 GLY A CA 1
ATOM 3529 C C . GLY A 1 464 ? -1.088 -23.453 -4.594 1 91.75 464 GLY A C 1
ATOM 3530 O O . GLY A 1 464 ? -1.191 -23.484 -5.82 1 91.75 464 GLY A O 1
ATOM 3531 N N . ALA A 1 465 ? 0.087 -23.547 -4.004 1 94.44 465 ALA A N 1
ATOM 3532 C CA . ALA A 1 465 ? 1.316 -23.531 -4.793 1 94.44 465 ALA A CA 1
ATOM 3533 C C . ALA A 1 465 ? 1.84 -24.938 -5.031 1 94.44 465 ALA A C 1
ATOM 3535 O O . ALA A 1 465 ? 2.969 -25.125 -5.492 1 94.44 465 ALA A O 1
ATOM 3536 N N . GLU A 1 466 ? 1.02 -25.859 -4.648 1 96.19 466 GLU A N 1
ATOM 3537 C CA . GLU A 1 466 ? 1.358 -27.25 -4.879 1 96.19 466 GLU A CA 1
ATOM 3538 C C . GLU A 1 466 ? 0.11 -28.078 -5.164 1 96.19 466 GLU A C 1
ATOM 3540 O O . GLU A 1 466 ? -0.915 -27.922 -4.5 1 96.19 466 GLU A O 1
ATOM 3545 N N . ILE A 1 467 ? 0.19 -28.922 -6.23 1 97.5 467 ILE A N 1
ATOM 3546 C CA . ILE A 1 467 ? -0.91 -29.781 -6.641 1 97.5 467 ILE A CA 1
ATOM 3547 C C . ILE A 1 467 ? -0.411 -31.219 -6.777 1 97.5 467 ILE A C 1
ATOM 3549 O O . ILE A 1 467 ? 0.674 -31.453 -7.316 1 97.5 467 ILE A O 1
ATOM 3553 N N . THR A 1 468 ? -1.186 -32.094 -6.266 1 96.69 468 THR A N 1
ATOM 3554 C CA . THR A 1 468 ? -0.89 -33.531 -6.426 1 96.69 468 THR A CA 1
ATOM 3555 C C . THR A 1 468 ? -2.074 -34.25 -7.051 1 96.69 468 THR A C 1
ATOM 3557 O O . THR A 1 468 ? -3.227 -34 -6.699 1 96.69 468 THR A O 1
ATOM 3560 N N . GLN A 1 469 ? -1.816 -34.969 -8.039 1 96.44 469 GLN A N 1
ATOM 3561 C CA . GLN A 1 469 ? -2.789 -35.906 -8.641 1 96.44 469 GLN A CA 1
ATOM 3562 C C . GLN A 1 469 ? -2.49 -37.344 -8.258 1 96.44 469 GLN A C 1
ATOM 3564 O O . GLN A 1 469 ? -1.374 -37.812 -8.461 1 96.44 469 GLN A O 1
ATOM 3569 N N . THR A 1 470 ? -3.488 -38.156 -7.793 1 93.19 470 THR A N 1
ATOM 3570 C CA . THR A 1 470 ? -3.154 -39.375 -7.066 1 93.19 470 THR A CA 1
ATOM 3571 C C . THR A 1 470 ? -3.619 -40.625 -7.84 1 93.19 470 THR A C 1
ATOM 3573 O O . THR A 1 470 ? -3.205 -41.75 -7.539 1 93.19 470 THR A O 1
ATOM 3576 N N . VAL A 1 471 ? -4.398 -40.469 -8.852 1 93.31 471 VAL A N 1
ATOM 3577 C CA . VAL A 1 471 ? -5.004 -41.656 -9.461 1 93.31 471 VAL A CA 1
ATOM 3578 C C . VAL A 1 471 ? -4.594 -41.719 -10.93 1 93.31 471 VAL A C 1
ATOM 3580 O O . VAL A 1 471 ? -4.27 -40.719 -11.555 1 93.31 471 VAL A O 1
ATOM 3583 N N . ASN A 1 472 ? -4.504 -42.969 -11.391 1 93.5 472 ASN A N 1
ATOM 3584 C CA . ASN A 1 472 ? -4.391 -43.188 -12.828 1 93.5 472 ASN A CA 1
ATOM 3585 C C . ASN A 1 472 ? -5.699 -42.875 -13.547 1 93.5 472 ASN A C 1
ATOM 3587 O O . ASN A 1 472 ? -6.648 -43.688 -13.477 1 93.5 472 ASN A O 1
ATOM 3591 N N . SER A 1 473 ? -5.723 -41.812 -14.242 1 92.19 473 SER A N 1
ATOM 3592 C CA . SER A 1 473 ? -7.012 -41.312 -14.688 1 92.19 473 SER A CA 1
ATOM 3593 C C . SER A 1 473 ? -7.02 -41.062 -16.188 1 92.19 473 SER A C 1
ATOM 3595 O O . SER A 1 473 ? -5.973 -41.094 -16.844 1 92.19 473 SER A O 1
ATOM 3597 N N . ASP A 1 474 ? -8.258 -40.812 -16.672 1 92.56 474 ASP A N 1
ATOM 3598 C CA . ASP A 1 474 ? -8.453 -40.25 -18 1 92.56 474 ASP A CA 1
ATOM 3599 C C . ASP A 1 474 ? -7.848 -38.844 -18.094 1 92.56 474 ASP A C 1
ATOM 3601 O O . ASP A 1 474 ? -7.531 -38.219 -17.062 1 92.56 474 ASP A O 1
ATOM 3605 N N . PRO A 1 475 ? -7.582 -38.375 -19.375 1 95.19 475 PRO A N 1
ATOM 3606 C CA . PRO A 1 475 ? -7.008 -37.031 -19.469 1 95.19 475 PRO A CA 1
ATOM 3607 C C . PRO A 1 475 ? -7.879 -35.969 -18.812 1 95.19 475 PRO A C 1
ATOM 3609 O O . PRO A 1 475 ? -9.102 -35.969 -19 1 95.19 475 PRO A O 1
ATOM 3612 N N . GLY A 1 476 ? -7.262 -35.156 -18.016 1 96.56 476 GLY A N 1
ATOM 3613 C CA . GLY A 1 476 ? -7.969 -34.125 -17.281 1 96.56 476 GLY A CA 1
ATOM 3614 C C . GLY A 1 476 ? -7.09 -32.938 -16.906 1 96.56 476 GLY A C 1
ATOM 3615 O O . GLY A 1 476 ? -5.867 -33 -17.047 1 96.56 476 GLY A O 1
ATOM 3616 N N . LEU A 1 477 ? -7.809 -31.844 -16.547 1 97.94 477 LEU A N 1
ATOM 3617 C CA . LEU A 1 477 ? -7.137 -30.594 -16.203 1 97.94 477 LEU A CA 1
ATOM 3618 C C . LEU A 1 477 ? -7.594 -30.094 -14.828 1 97.94 477 LEU A C 1
ATOM 3620 O O . LEU A 1 477 ? -8.75 -30.312 -14.438 1 97.94 477 LEU A O 1
ATOM 3624 N N . ALA A 1 478 ? -6.699 -29.562 -14.055 1 98.19 478 ALA A N 1
ATOM 3625 C CA . ALA A 1 478 ? -7.008 -28.641 -12.969 1 98.19 478 ALA A CA 1
ATOM 3626 C C . ALA A 1 478 ? -6.641 -27.203 -13.352 1 98.19 478 ALA A C 1
ATOM 3628 O O . ALA A 1 478 ? -5.457 -26.875 -13.453 1 98.19 478 ALA A O 1
ATOM 3629 N N . VAL A 1 479 ? -7.66 -26.375 -13.531 1 98.25 479 VAL A N 1
ATOM 3630 C CA . VAL A 1 479 ? -7.453 -25.031 -14.086 1 98.25 479 VAL A CA 1
ATOM 3631 C C . VAL A 1 479 ? -7.68 -23.984 -13 1 98.25 479 VAL A C 1
ATOM 3633 O O . VAL A 1 479 ? -8.734 -23.969 -12.359 1 98.25 479 VAL A O 1
ATOM 3636 N N . GLY A 1 480 ? -6.648 -23.172 -12.836 1 97.38 480 GLY A N 1
ATOM 3637 C CA . GLY A 1 480 ? -6.785 -22.094 -11.875 1 97.38 480 GLY A CA 1
ATOM 3638 C C . GLY A 1 480 ? -7.777 -21.016 -12.312 1 97.38 480 GLY A C 1
ATOM 3639 O O . GLY A 1 480 ? -8.203 -21 -13.461 1 97.38 480 GLY A O 1
ATOM 3640 N N . ASN A 1 481 ? -8.094 -20.109 -11.398 1 94.44 481 ASN A N 1
ATOM 3641 C CA . ASN A 1 481 ? -9.117 -19.094 -11.648 1 94.44 481 ASN A CA 1
ATOM 3642 C C . ASN A 1 481 ? -8.516 -17.828 -12.25 1 94.44 481 ASN A C 1
ATOM 3644 O O . ASN A 1 481 ? -9.203 -17.078 -12.938 1 94.44 481 ASN A O 1
ATOM 3648 N N . ASP A 1 482 ? -7.258 -17.578 -12.023 1 95.31 482 ASP A N 1
ATOM 3649 C CA . ASP A 1 482 ? -6.621 -16.328 -12.43 1 95.31 482 ASP A CA 1
ATOM 3650 C C . ASP A 1 482 ? -6.367 -16.297 -13.93 1 95.31 482 ASP A C 1
ATOM 3652 O O . ASP A 1 482 ? -6 -17.312 -14.523 1 95.31 482 ASP A O 1
ATOM 3656 N N . LYS A 1 483 ? -6.586 -15.141 -14.523 1 96.25 483 LYS A N 1
ATOM 3657 C CA . LYS A 1 483 ? -6.387 -14.961 -15.953 1 96.25 483 LYS A CA 1
ATOM 3658 C C . LYS A 1 483 ? -5.195 -14.055 -16.234 1 96.25 483 LYS A C 1
ATOM 3660 O O . LYS A 1 483 ? -4.988 -13.055 -15.539 1 96.25 483 LYS A O 1
ATOM 3665 N N . PHE A 1 484 ? -4.5 -14.43 -17.312 1 96.38 484 PHE A N 1
ATOM 3666 C CA . PHE A 1 484 ? -3.256 -13.719 -17.594 1 96.38 484 PHE A CA 1
ATOM 3667 C C . PHE A 1 484 ? -3.178 -13.32 -19.062 1 96.38 484 PHE A C 1
ATOM 3669 O O . PHE A 1 484 ? -3.744 -13.992 -19.922 1 96.38 484 PHE A O 1
ATOM 3676 N N . ASP A 1 485 ? -2.518 -12.227 -19.328 1 94.38 485 ASP A N 1
ATOM 3677 C CA . ASP A 1 485 ? -1.925 -11.961 -20.641 1 94.38 485 ASP A CA 1
ATOM 3678 C C . ASP A 1 485 ? -0.492 -12.477 -20.719 1 94.38 485 ASP A C 1
ATOM 3680 O O . ASP A 1 485 ? -0.264 -13.688 -20.688 1 94.38 485 ASP A O 1
ATOM 3684 N N . GLY A 1 486 ? 0.493 -11.57 -20.547 1 94.56 486 GLY A N 1
ATOM 3685 C CA . GLY A 1 486 ? 1.856 -12.055 -20.406 1 94.56 486 GLY A CA 1
ATOM 3686 C C . GLY A 1 486 ? 2.139 -12.672 -19.062 1 94.56 486 GLY A C 1
ATOM 3687 O O . GLY A 1 486 ? 1.751 -12.125 -18.031 1 94.56 486 GLY A O 1
ATOM 3688 N N . VAL A 1 487 ? 2.787 -13.883 -19.047 1 96.31 487 VAL A N 1
ATOM 3689 C CA . VAL A 1 487 ? 2.951 -14.547 -17.766 1 96.31 487 VAL A CA 1
ATOM 3690 C C . VAL A 1 487 ? 4.25 -15.359 -17.766 1 96.31 487 VAL A C 1
ATOM 3692 O O . VAL A 1 487 ? 4.68 -15.852 -18.812 1 96.31 487 VAL A O 1
ATOM 3695 N N . ASP A 1 488 ? 4.973 -15.312 -16.703 1 95.19 488 ASP A N 1
ATOM 3696 C CA . ASP A 1 488 ? 6.012 -16.266 -16.344 1 95.19 488 ASP A CA 1
ATOM 3697 C C . ASP A 1 488 ? 5.453 -17.359 -15.43 1 95.19 488 ASP A C 1
ATOM 3699 O O . ASP A 1 488 ? 4.945 -17.078 -14.352 1 95.19 488 ASP A O 1
ATOM 3703 N N . PHE A 1 489 ? 5.426 -18.562 -15.922 1 96.88 489 PHE A N 1
ATOM 3704 C CA . PHE A 1 489 ? 4.879 -19.703 -15.18 1 96.88 489 PHE A CA 1
ATOM 3705 C C . PHE A 1 489 ? 5.961 -20.734 -14.898 1 96.88 489 PHE A C 1
ATOM 3707 O O . PHE A 1 489 ? 6.664 -21.172 -15.812 1 96.88 489 PHE A O 1
ATOM 3714 N N . GLU A 1 490 ? 6.141 -21.109 -13.594 1 96.31 490 GLU A N 1
ATOM 3715 C CA . GLU A 1 490 ? 7.184 -22.062 -13.234 1 96.31 490 GLU A CA 1
ATOM 3716 C C . GLU A 1 490 ? 6.688 -23.047 -12.188 1 96.31 490 GLU A C 1
ATOM 3718 O O . GLU A 1 490 ? 5.652 -22.828 -11.555 1 96.31 490 GLU A O 1
ATOM 3723 N N . GLY A 1 491 ? 7.367 -24.141 -12.039 1 96.88 491 GLY A N 1
ATOM 3724 C CA . GLY A 1 491 ? 7.039 -25.172 -11.062 1 96.88 491 GLY A CA 1
ATOM 3725 C C . GLY A 1 491 ? 7.984 -26.359 -11.102 1 96.88 491 GLY A C 1
ATOM 3726 O O . GLY A 1 491 ? 8.867 -26.422 -11.961 1 96.88 491 GLY A O 1
ATOM 3727 N N . THR A 1 492 ? 7.863 -27.188 -10.117 1 97.94 492 THR A N 1
ATOM 3728 C CA . THR A 1 492 ? 8.609 -28.438 -10.062 1 97.94 492 THR A CA 1
ATOM 3729 C C . THR A 1 492 ? 7.707 -29.625 -10.391 1 97.94 492 THR A C 1
ATOM 3731 O O . THR A 1 492 ? 6.629 -29.766 -9.812 1 97.94 492 THR A O 1
ATOM 3734 N N . PHE A 1 493 ? 8.172 -30.406 -11.352 1 96.88 493 PHE A N 1
ATOM 3735 C CA . PHE A 1 493 ? 7.473 -31.609 -11.797 1 96.88 493 PHE A CA 1
ATOM 3736 C C . PHE A 1 493 ? 8.117 -32.875 -11.211 1 96.88 493 PHE A C 1
ATOM 3738 O O . PHE A 1 493 ? 9.344 -33 -11.234 1 96.88 493 PHE A O 1
ATOM 3745 N N . TYR A 1 494 ? 7.18 -33.75 -10.633 1 97.88 494 TYR A N 1
ATOM 3746 C CA . TYR A 1 494 ? 7.66 -34.969 -9.969 1 97.88 494 TYR A CA 1
ATOM 3747 C C . TYR A 1 494 ? 6.633 -36.094 -10.055 1 97.88 494 TYR A C 1
ATOM 3749 O O . TYR A 1 494 ? 5.445 -35.875 -9.797 1 97.88 494 TYR A O 1
ATOM 3757 N N . VAL A 1 495 ? 7.09 -37.281 -10.508 1 97.44 495 VAL A N 1
ATOM 3758 C CA . VAL A 1 495 ? 6.25 -38.469 -10.477 1 97.44 495 VAL A CA 1
ATOM 3759 C C . VAL A 1 495 ? 6.75 -39.438 -9.406 1 97.44 495 VAL A C 1
ATOM 3761 O O . VAL A 1 495 ? 7.871 -39.938 -9.5 1 97.44 495 VAL A O 1
ATOM 3764 N N . GLY A 1 496 ? 5.93 -39.75 -8.438 1 95.56 496 GLY A N 1
ATOM 3765 C CA . GLY A 1 496 ? 6.355 -40.469 -7.234 1 95.56 496 GLY A CA 1
ATOM 3766 C C . GLY A 1 496 ? 6.184 -41.969 -7.332 1 95.56 496 GLY A C 1
ATOM 3767 O O . GLY A 1 496 ? 6.148 -42.656 -6.312 1 95.56 496 GLY A O 1
ATOM 3768 N N . THR A 1 497 ? 6.031 -42.469 -8.508 1 94.12 497 THR A N 1
ATOM 3769 C CA . THR A 1 497 ? 5.848 -43.906 -8.68 1 94.12 497 THR A CA 1
ATOM 3770 C C . THR A 1 497 ? 6.648 -44.406 -9.875 1 94.12 497 THR A C 1
ATOM 3772 O O . THR A 1 497 ? 7.039 -43.625 -10.742 1 94.12 497 THR A O 1
ATOM 3775 N N . ASP A 1 498 ? 6.965 -45.719 -9.828 1 93.06 498 ASP A N 1
ATOM 3776 C CA . ASP A 1 498 ? 7.641 -46.375 -10.953 1 93.06 498 ASP A CA 1
ATOM 3777 C C . ASP A 1 498 ? 6.641 -47.094 -11.836 1 93.06 498 ASP A C 1
ATOM 3779 O O . ASP A 1 498 ? 7.027 -47.75 -12.805 1 93.06 498 ASP A O 1
ATOM 3783 N N . VAL A 1 499 ? 5.461 -46.844 -11.438 1 92.69 499 VAL A N 1
ATOM 3784 C CA . VAL A 1 499 ? 4.41 -47.531 -12.172 1 92.69 499 VAL A CA 1
ATOM 3785 C C . VAL A 1 499 ? 3.881 -46.656 -13.297 1 92.69 499 VAL A C 1
ATOM 3787 O O . VAL A 1 499 ? 3.637 -45.469 -13.086 1 92.69 499 VAL A O 1
ATOM 3790 N N . ASP A 1 500 ? 3.746 -47.312 -14.508 1 91.75 500 ASP A N 1
ATOM 3791 C CA . ASP A 1 500 ? 3.215 -46.625 -15.68 1 91.75 500 ASP A CA 1
ATOM 3792 C C . ASP A 1 500 ? 4.203 -45.594 -16.203 1 91.75 500 ASP A C 1
ATOM 3794 O O . ASP A 1 500 ? 5.219 -45.312 -15.562 1 91.75 500 ASP A O 1
ATOM 3798 N N . ASP A 1 501 ? 4.02 -45 -17.312 1 95.38 501 ASP A N 1
ATOM 3799 C CA . ASP A 1 501 ? 4.977 -44.094 -17.922 1 95.38 501 ASP A CA 1
ATOM 3800 C C . ASP A 1 501 ? 4.285 -43.125 -18.906 1 95.38 501 ASP A C 1
ATOM 3802 O O . ASP A 1 501 ? 4.852 -42.781 -19.938 1 95.38 501 ASP A O 1
ATOM 3806 N N . ASP A 1 502 ? 3.121 -42.688 -18.547 1 96.69 502 ASP A N 1
ATOM 3807 C CA . ASP A 1 502 ? 2.281 -42 -19.516 1 96.69 502 ASP A CA 1
ATOM 3808 C C . ASP A 1 502 ? 2.393 -40.469 -19.328 1 96.69 502 ASP A C 1
ATOM 3810 O O . ASP A 1 502 ? 3.391 -39.969 -18.812 1 96.69 502 ASP A O 1
ATOM 3814 N N . TYR A 1 503 ? 1.433 -39.688 -19.891 1 97.56 503 TYR A N 1
ATOM 3815 C CA . TYR A 1 503 ? 1.591 -38.25 -20.078 1 97.56 503 TYR A CA 1
ATOM 3816 C C . TYR A 1 503 ? 1.27 -37.5 -18.781 1 97.56 503 TYR A C 1
ATOM 3818 O O . TYR A 1 503 ? 0.327 -37.844 -18.078 1 97.56 503 TYR A O 1
ATOM 3826 N N . ALA A 1 504 ? 2.035 -36.5 -18.484 1 97.88 504 ALA A N 1
ATOM 3827 C CA . ALA A 1 504 ? 1.804 -35.469 -17.469 1 97.88 504 ALA A CA 1
ATOM 3828 C C . ALA A 1 504 ? 2.383 -34.156 -17.906 1 97.88 504 ALA A C 1
ATOM 3830 O O . ALA A 1 504 ? 3.314 -34.094 -18.719 1 97.88 504 ALA A O 1
ATOM 3831 N N . GLY A 1 505 ? 1.803 -33.062 -17.438 1 98.31 505 GLY A N 1
ATOM 3832 C CA . GLY A 1 505 ? 2.281 -31.75 -17.797 1 98.31 505 GLY A CA 1
ATOM 3833 C C . GLY A 1 505 ? 1.436 -30.625 -17.234 1 98.31 505 GLY A C 1
ATOM 3834 O O . GLY A 1 505 ? 0.987 -30.703 -16.094 1 98.31 505 GLY A O 1
ATOM 3835 N N . PHE A 1 506 ? 1.403 -29.484 -17.938 1 98.62 506 PHE A N 1
ATOM 3836 C CA . PHE A 1 506 ? 0.65 -28.328 -17.484 1 98.62 506 PHE A CA 1
ATOM 3837 C C . PHE A 1 506 ? 0.123 -27.531 -18.672 1 98.62 506 PHE A C 1
ATOM 3839 O O . PHE A 1 506 ? 0.488 -27.797 -19.828 1 98.62 506 PHE A O 1
ATOM 3846 N N . ILE A 1 507 ? -0.8 -26.641 -18.406 1 98.75 507 ILE A N 1
ATOM 3847 C CA . ILE A 1 507 ? -1.455 -25.891 -19.484 1 98.75 507 ILE A CA 1
ATOM 3848 C C . ILE A 1 507 ? -1.299 -24.391 -19.234 1 98.75 507 ILE A C 1
ATOM 3850 O O . ILE A 1 507 ? -1.036 -23.969 -18.109 1 98.75 507 ILE A O 1
ATOM 3854 N N . PHE A 1 508 ? -1.407 -23.609 -20.266 1 98.56 508 PHE A N 1
ATOM 3855 C CA . PHE A 1 508 ? -1.432 -22.156 -20.219 1 98.56 508 PHE A CA 1
ATOM 3856 C C . PHE A 1 508 ? -2.301 -21.594 -21.328 1 98.56 508 PHE A C 1
ATOM 3858 O O . PHE A 1 508 ? -2.691 -22.312 -22.25 1 98.56 508 PHE A O 1
ATOM 3865 N N . SER A 1 509 ? -2.74 -20.328 -21.141 1 98.19 509 SER A N 1
ATOM 3866 C CA . SER A 1 509 ? -3.664 -19.672 -22.062 1 98.19 509 SER A CA 1
ATOM 3867 C C . SER A 1 509 ? -4.934 -20.484 -22.25 1 98.19 509 SER A C 1
ATOM 3869 O O . SER A 1 509 ? -5.395 -20.656 -23.391 1 98.19 509 SER A O 1
ATOM 3871 N N . TYR A 1 510 ? -5.418 -21.031 -21.203 1 98.56 510 TYR A N 1
ATOM 3872 C CA . TYR A 1 510 ? -6.688 -21.75 -21.25 1 98.56 510 TYR A CA 1
ATOM 3873 C C . TYR A 1 510 ? -7.852 -20.781 -21.438 1 98.56 510 TYR A C 1
ATOM 3875 O O . TYR A 1 510 ? -8.102 -19.922 -20.594 1 98.56 510 TYR A O 1
ATOM 3883 N N . GLN A 1 511 ? -8.57 -20.969 -22.516 1 97.88 511 GLN A N 1
ATOM 3884 C CA . GLN A 1 511 ? -9.727 -20.125 -22.797 1 97.88 511 GLN A CA 1
ATOM 3885 C C . GLN A 1 511 ? -11.023 -20.922 -22.734 1 97.88 511 GLN A C 1
ATOM 3887 O O . GLN A 1 511 ? -12.094 -20.359 -22.5 1 97.88 511 GLN A O 1
ATOM 3892 N N . SER A 1 512 ? -10.93 -22.25 -22.984 1 97.75 512 SER A N 1
ATOM 3893 C CA . SER A 1 512 ? -12.031 -23.203 -22.891 1 97.75 512 SER A CA 1
ATOM 3894 C C . SER A 1 512 ? -11.516 -24.641 -22.906 1 97.75 512 SER A C 1
ATOM 3896 O O . SER A 1 512 ? -10.32 -24.875 -23.078 1 97.75 512 SER A O 1
ATOM 3898 N N . ASN A 1 513 ? -12.461 -25.562 -22.703 1 97.88 513 ASN A N 1
ATOM 3899 C CA . ASN A 1 513 ? -12.047 -26.953 -22.75 1 97.88 513 ASN A CA 1
ATOM 3900 C C . ASN A 1 513 ? -11.742 -27.406 -24.172 1 97.88 513 ASN A C 1
ATOM 3902 O O . ASN A 1 513 ? -11.281 -28.531 -24.391 1 97.88 513 ASN A O 1
ATOM 3906 N N . LYS A 1 514 ? -11.805 -26.406 -25.125 1 97.12 514 LYS A N 1
ATOM 3907 C CA . LYS A 1 514 ? -11.516 -26.688 -26.531 1 97.12 514 LYS A CA 1
ATOM 3908 C C . LYS A 1 514 ? -10.242 -25.969 -26.984 1 97.12 514 LYS A C 1
ATOM 3910 O O . LYS A 1 514 ? -9.672 -26.297 -28.031 1 97.12 514 LYS A O 1
ATOM 3915 N N . GLN A 1 515 ? -9.898 -25 -26.234 1 98.06 515 GLN A N 1
ATOM 3916 C CA . GLN A 1 515 ? -8.812 -24.141 -26.703 1 98.06 515 GLN A CA 1
ATOM 3917 C C . GLN A 1 515 ? -7.844 -23.812 -25.562 1 98.06 515 GLN A C 1
ATOM 3919 O O . GLN A 1 515 ? -8.188 -23.094 -24.641 1 98.06 515 GLN A O 1
ATOM 3924 N N . PHE A 1 516 ? -6.625 -24.297 -25.641 1 98.62 516 PHE A N 1
ATOM 3925 C CA . PHE A 1 516 ? -5.539 -24.031 -24.688 1 98.62 516 PHE A CA 1
ATOM 3926 C C . PHE A 1 516 ? -4.223 -24.578 -25.219 1 98.62 516 PHE A C 1
ATOM 3928 O O . PHE A 1 516 ? -4.207 -25.359 -26.172 1 98.62 516 PHE A O 1
ATOM 3935 N N . TYR A 1 517 ? -3.123 -24.094 -24.656 1 98.81 517 TYR A N 1
ATOM 3936 C CA . TYR A 1 517 ? -1.822 -24.719 -24.891 1 98.81 517 TYR A CA 1
ATOM 3937 C C . TYR A 1 517 ? -1.501 -25.75 -23.828 1 98.81 517 TYR A C 1
ATOM 3939 O O . TYR A 1 517 ? -1.918 -25.609 -22.672 1 98.81 517 TYR A O 1
ATOM 3947 N N . VAL A 1 518 ? -0.768 -26.766 -24.203 1 98.75 518 VAL A N 1
ATOM 3948 C CA . VAL A 1 518 ? -0.431 -27.812 -23.234 1 98.75 518 VAL A CA 1
ATOM 3949 C C . VAL A 1 518 ? 1.009 -28.266 -23.438 1 98.75 518 VAL A C 1
ATOM 3951 O O . VAL A 1 518 ? 1.467 -28.391 -24.578 1 98.75 518 VAL A O 1
ATOM 3954 N N . VAL A 1 519 ? 1.734 -28.344 -22.375 1 98.75 519 VAL A N 1
ATOM 3955 C CA . VAL A 1 519 ? 3.025 -29.031 -22.344 1 98.75 519 VAL A CA 1
ATOM 3956 C C . VAL A 1 519 ? 2.848 -30.453 -21.844 1 98.75 519 VAL A C 1
ATOM 3958 O O . VAL A 1 519 ? 2.312 -30.672 -20.75 1 98.75 519 VAL A O 1
ATOM 3961 N N . MET A 1 520 ? 3.24 -31.406 -22.594 1 98.31 520 MET A N 1
ATOM 3962 C CA . MET A 1 520 ? 3.086 -32.812 -22.266 1 98.31 520 MET A CA 1
ATOM 3963 C C . MET A 1 520 ? 4.438 -33.531 -22.234 1 98.31 520 MET A C 1
ATOM 3965 O O . MET A 1 520 ? 5.285 -33.281 -23.094 1 98.31 520 MET A O 1
ATOM 3969 N N . TRP A 1 521 ? 4.602 -34.344 -21.297 1 98.38 521 TRP A N 1
ATOM 3970 C CA . TRP A 1 521 ? 5.84 -35.094 -21.141 1 98.38 521 TRP A CA 1
ATOM 3971 C C . TRP A 1 521 ? 5.559 -36.562 -20.922 1 98.38 521 TRP A C 1
ATOM 3973 O O . TRP A 1 521 ? 4.789 -36.938 -20.016 1 98.38 521 TRP A O 1
ATOM 3983 N N . LYS A 1 522 ? 6.086 -37.406 -21.703 1 97.75 522 LYS A N 1
ATOM 3984 C CA . LYS A 1 522 ? 5.887 -38.844 -21.641 1 97.75 522 LYS A CA 1
ATOM 3985 C C . LYS A 1 522 ? 7.215 -39.594 -21.469 1 97.75 522 LYS A C 1
ATOM 3987 O O . LYS A 1 522 ? 8.227 -39.188 -22.031 1 97.75 522 LYS A O 1
ATOM 3992 N N . GLN A 1 523 ? 7.203 -40.688 -20.75 1 96.19 523 GLN A N 1
ATOM 3993 C CA . GLN A 1 523 ? 8.422 -41.438 -20.469 1 96.19 523 GLN A CA 1
ATOM 3994 C C . GLN A 1 523 ? 8.844 -42.312 -21.641 1 96.19 523 GLN A C 1
ATOM 3996 O O . GLN A 1 523 ? 9.992 -42.25 -22.078 1 96.19 523 GLN A O 1
ATOM 4001 N N . ASN A 1 524 ? 7.945 -43.188 -22.156 1 95.75 524 ASN A N 1
ATOM 4002 C CA . ASN A 1 524 ? 8.25 -44.094 -23.25 1 95.75 524 ASN A CA 1
ATOM 4003 C C . ASN A 1 524 ? 7.172 -44.062 -24.328 1 95.75 524 ASN A C 1
ATOM 4005 O O . ASN A 1 524 ? 6.027 -43.688 -24.047 1 95.75 524 ASN A O 1
ATOM 4009 N N . GLN A 1 525 ? 7.594 -44.5 -25.484 1 95.5 525 GLN A N 1
ATOM 4010 C CA . GLN A 1 525 ? 6.648 -44.562 -26.594 1 95.5 525 GLN A CA 1
ATOM 4011 C C . GLN A 1 525 ? 5.594 -45.625 -26.359 1 95.5 525 GLN A C 1
ATOM 4013 O O . GLN A 1 525 ? 5.898 -46.719 -25.828 1 95.5 525 GLN A O 1
ATOM 4018 N N . GLN A 1 526 ? 4.414 -45.281 -26.781 1 95.94 526 GLN A N 1
ATOM 4019 C CA . GLN A 1 526 ? 3.326 -46.25 -26.609 1 95.94 526 GLN A CA 1
ATOM 4020 C C . GLN A 1 526 ? 2.158 -45.938 -27.547 1 95.94 526 GLN A C 1
ATOM 4022 O O . GLN A 1 526 ? 1.816 -44.75 -27.734 1 95.94 526 GLN A O 1
ATOM 4027 N N . THR A 1 527 ? 1.634 -46.938 -28.016 1 96.06 527 THR A N 1
ATOM 4028 C CA . THR A 1 527 ? 0.379 -46.781 -28.75 1 96.06 527 THR A CA 1
ATOM 4029 C C . THR A 1 527 ? -0.809 -46.812 -27.797 1 96.06 527 THR A C 1
ATOM 4031 O O . THR A 1 527 ? -0.876 -47.688 -26.906 1 96.06 527 THR A O 1
ATOM 4034 N N . TYR A 1 528 ? -1.686 -45.875 -28 1 94.06 528 TYR A N 1
ATOM 4035 C CA . TYR A 1 528 ? -2.867 -45.875 -27.141 1 94.06 528 TYR A CA 1
ATOM 4036 C C . TYR A 1 528 ? -3.662 -47.156 -27.297 1 94.06 528 TYR A C 1
ATOM 4038 O O . TYR A 1 528 ? -3.812 -47.688 -28.422 1 94.06 528 TYR A O 1
ATOM 4046 N N . TRP A 1 529 ? -4.199 -47.656 -26.297 1 89.19 529 TRP A N 1
ATOM 4047 C CA . TRP A 1 529 ? -4.805 -48.969 -26.297 1 89.19 529 TRP A CA 1
ATOM 4048 C C . TRP A 1 529 ? -6.094 -48.969 -27.125 1 89.19 529 TRP A C 1
ATOM 4050 O O . TRP A 1 529 ? -6.465 -50 -27.688 1 89.19 529 TRP A O 1
ATOM 4060 N N . ASP A 1 530 ? -6.828 -47.844 -27.062 1 88.19 530 ASP A N 1
ATOM 4061 C CA . ASP A 1 530 ? -8.055 -47.75 -27.844 1 88.19 530 ASP A CA 1
ATOM 4062 C C . ASP A 1 530 ? -7.797 -47.094 -29.188 1 88.19 530 ASP A C 1
ATOM 4064 O O . ASP A 1 530 ? -7.523 -45.875 -29.234 1 88.19 530 ASP A O 1
ATOM 4068 N N . SER A 1 531 ? -7.977 -47.781 -30.25 1 91.19 531 SER A N 1
ATOM 4069 C CA . SER A 1 531 ? -7.645 -47.281 -31.578 1 91.19 531 SER A CA 1
ATOM 4070 C C . SER A 1 531 ? -8.797 -46.469 -32.156 1 91.19 531 SER A C 1
ATOM 4072 O O . SER A 1 531 ? -8.68 -45.906 -33.25 1 91.19 531 SER A O 1
ATOM 4074 N N . ASN A 1 532 ? -9.922 -46.562 -31.547 1 89.5 532 ASN A N 1
ATOM 4075 C CA . ASN A 1 532 ? -11.031 -45.719 -31.969 1 89.5 532 ASN A CA 1
ATOM 4076 C C . ASN A 1 532 ? -10.922 -44.312 -31.375 1 89.5 532 ASN A C 1
ATOM 4078 O O . ASN A 1 532 ? -10.664 -44.156 -30.188 1 89.5 532 ASN A O 1
ATOM 4082 N N . PRO A 1 533 ? -11.086 -43.219 -32.031 1 93 533 PRO A N 1
ATOM 4083 C CA . PRO A 1 533 ? -11.523 -43.062 -33.406 1 93 533 PRO A CA 1
ATOM 4084 C C . PRO A 1 533 ? -10.383 -43.25 -34.406 1 93 533 PRO A C 1
ATOM 4086 O O . PRO A 1 533 ? -10.625 -43.406 -35.625 1 93 533 PRO A O 1
ATOM 4089 N N . PHE A 1 534 ? -9.133 -43.125 -34.031 1 94.44 534 PHE A N 1
ATOM 4090 C CA . PHE A 1 534 ? -7.977 -43.406 -34.875 1 94.44 534 PHE A CA 1
ATOM 4091 C C . PHE A 1 534 ? -6.809 -43.938 -34.031 1 94.44 534 PHE A C 1
ATOM 4093 O O . PHE A 1 534 ? -6.785 -43.75 -32.812 1 94.44 534 PHE A O 1
ATOM 4100 N N . ARG A 1 535 ? -5.906 -44.562 -34.688 1 95.69 535 ARG A N 1
ATOM 4101 C CA . ARG A 1 535 ? -4.719 -45.062 -34.031 1 95.69 535 ARG A CA 1
ATOM 4102 C C . ARG A 1 535 ? -3.781 -43.938 -33.625 1 95.69 535 ARG A C 1
ATOM 4104 O O . ARG A 1 535 ? -3.326 -43.156 -34.5 1 95.69 535 ARG A O 1
ATOM 4111 N N . ALA A 1 536 ? -3.543 -43.781 -32.312 1 96.5 536 ALA A N 1
ATOM 4112 C CA . ALA A 1 536 ? -2.691 -42.688 -31.812 1 96.5 536 ALA A CA 1
ATOM 4113 C C . ALA A 1 536 ? -1.426 -43.281 -31.172 1 96.5 536 ALA A C 1
ATOM 4115 O O . ALA A 1 536 ? -1.491 -44.219 -30.375 1 96.5 536 ALA A O 1
ATOM 4116 N N . VAL A 1 537 ? -0.326 -42.75 -31.547 1 97.31 537 VAL A N 1
ATOM 4117 C CA . VAL A 1 537 ? 0.952 -43.188 -30.984 1 97.31 537 VAL A CA 1
ATOM 4118 C C . VAL A 1 537 ? 1.592 -42 -30.219 1 97.31 537 VAL A C 1
ATOM 4120 O O . VAL A 1 537 ? 1.797 -40.938 -30.781 1 97.31 537 VAL A O 1
ATOM 4123 N N . GLY A 1 538 ? 1.847 -42.281 -28.984 1 97 538 GLY A N 1
ATOM 4124 C CA . GLY A 1 538 ? 2.553 -41.312 -28.156 1 97 538 GLY A CA 1
ATOM 4125 C C . GLY A 1 538 ? 4.047 -41.562 -28.078 1 97 538 GLY A C 1
ATOM 4126 O O . GLY A 1 538 ? 4.477 -42.625 -27.625 1 97 538 GLY A O 1
ATOM 4127 N N . GLU A 1 539 ? 4.805 -40.625 -28.5 1 97 539 GLU A N 1
ATOM 4128 C CA . GLU A 1 539 ? 6.262 -40.75 -28.438 1 97 539 GLU A CA 1
ATOM 4129 C C . GLU A 1 539 ? 6.801 -40.219 -27.109 1 97 539 GLU A C 1
ATOM 4131 O O . GLU A 1 539 ? 6.145 -39.438 -26.438 1 97 539 GLU A O 1
ATOM 4136 N N . ALA A 1 540 ? 7.953 -40.719 -26.781 1 96.88 540 ALA A N 1
ATOM 4137 C CA . ALA A 1 540 ? 8.609 -40.25 -25.562 1 96.88 540 ALA A CA 1
ATOM 4138 C C . ALA A 1 540 ? 9.109 -38.812 -25.734 1 96.88 540 ALA A C 1
ATOM 4140 O O . ALA A 1 540 ? 9.5 -38.406 -26.844 1 96.88 540 ALA A O 1
ATOM 4141 N N . GLY A 1 541 ? 9.102 -38.094 -24.562 1 97.25 541 GLY A N 1
ATOM 4142 C CA . GLY A 1 541 ? 9.703 -36.75 -24.594 1 97.25 541 GLY A CA 1
ATOM 4143 C C . GLY A 1 541 ? 8.711 -35.656 -24.281 1 97.25 541 GLY A C 1
ATOM 4144 O O . GLY A 1 541 ? 7.574 -35.906 -23.891 1 97.25 541 GLY A O 1
ATOM 4145 N N . ILE A 1 542 ? 9.234 -34.406 -24.438 1 98.06 542 ILE A N 1
ATOM 4146 C CA . ILE A 1 542 ? 8.477 -33.188 -24.109 1 98.06 542 ILE A CA 1
ATOM 4147 C C . ILE A 1 542 ? 7.875 -32.594 -25.375 1 98.06 542 ILE A C 1
ATOM 4149 O O . ILE A 1 542 ? 8.555 -32.5 -26.406 1 98.06 542 ILE A O 1
ATOM 4153 N N . GLN A 1 543 ? 6.637 -32.25 -25.297 1 98.12 543 GLN A N 1
ATOM 4154 C CA . GLN A 1 543 ? 5.926 -31.656 -26.422 1 98.12 543 GLN A CA 1
ATOM 4155 C C . GLN A 1 543 ? 5.137 -30.422 -25.984 1 98.12 543 GLN A C 1
ATOM 4157 O O . GLN A 1 543 ? 4.609 -30.391 -24.859 1 98.12 543 GLN A O 1
ATOM 4162 N N . ILE A 1 544 ? 5.098 -29.406 -26.828 1 98.69 544 ILE A N 1
ATOM 4163 C CA . ILE A 1 544 ? 4.176 -28.281 -26.703 1 98.69 544 ILE A CA 1
ATOM 4164 C C . ILE A 1 544 ? 3.123 -28.359 -27.812 1 98.69 544 ILE A C 1
ATOM 4166 O O . ILE A 1 544 ? 3.461 -28.438 -29 1 98.69 544 ILE A O 1
ATOM 4170 N N . LYS A 1 545 ? 1.871 -28.297 -27.406 1 98.75 545 LYS A N 1
ATOM 4171 C CA . LYS A 1 545 ? 0.789 -28.438 -28.375 1 98.75 545 LYS A CA 1
ATOM 4172 C C . LYS A 1 545 ? -0.236 -27.312 -28.219 1 98.75 545 LYS A C 1
ATOM 4174 O O . LYS A 1 545 ? -0.437 -26.797 -27.125 1 98.75 545 LYS A O 1
ATOM 4179 N N . LEU A 1 546 ? -0.807 -26.953 -29.312 1 98.69 546 LEU A N 1
ATOM 4180 C CA . LEU A 1 546 ? -2.002 -26.109 -29.344 1 98.69 546 LEU A CA 1
ATOM 4181 C C . LEU A 1 546 ? -3.258 -26.969 -29.484 1 98.69 546 LEU A C 1
ATOM 4183 O O . LEU A 1 546 ? -3.402 -27.703 -30.469 1 98.69 546 LEU A O 1
ATOM 4187 N N . VAL A 1 547 ? -4.035 -26.953 -28.531 1 98.69 547 VAL A N 1
ATOM 4188 C CA . VAL A 1 547 ? -5.348 -27.594 -28.625 1 98.69 547 VAL A CA 1
ATOM 4189 C C . VAL A 1 547 ? -6.363 -26.578 -29.156 1 98.69 547 VAL A C 1
ATOM 4191 O O . VAL A 1 547 ? -6.688 -25.594 -28.469 1 98.69 547 VAL A O 1
ATOM 4194 N N . ASP A 1 548 ? -6.75 -26.672 -30.266 1 97.88 548 ASP A N 1
ATOM 4195 C CA . ASP A 1 548 ? -7.82 -25.938 -30.938 1 97.88 548 ASP A CA 1
ATOM 4196 C C . ASP A 1 548 ? -8.836 -26.906 -31.547 1 97.88 548 ASP A C 1
ATOM 4198 O O . ASP A 1 548 ? -8.914 -27.016 -32.781 1 97.88 548 ASP A O 1
ATOM 4202 N N . SER A 1 549 ? -9.609 -27.453 -30.672 1 98 549 SER A N 1
ATOM 4203 C CA . SER A 1 549 ? -10.422 -28.609 -31.016 1 98 549 SER A CA 1
ATOM 4204 C C . SER A 1 549 ? -11.828 -28.188 -31.422 1 98 549 SER A C 1
ATOM 4206 O O . SER A 1 549 ? -12.508 -27.469 -30.688 1 98 549 SER A O 1
ATOM 4208 N N . GLN A 1 550 ? -12.25 -28.719 -32.531 1 95.5 550 GLN A N 1
ATOM 4209 C CA . GLN A 1 550 ? -13.602 -28.453 -33 1 95.5 550 GLN A CA 1
ATOM 4210 C C . GLN A 1 550 ? -14.633 -29.234 -32.188 1 95.5 550 GLN A C 1
ATOM 4212 O O . GLN A 1 550 ? -15.727 -28.719 -31.922 1 95.5 550 GLN A O 1
ATOM 4217 N N . THR A 1 551 ? -14.305 -30.406 -31.734 1 94.81 551 THR A N 1
ATOM 4218 C CA . THR A 1 551 ? -15.258 -31.281 -31.062 1 94.81 551 THR A CA 1
ATOM 4219 C C . THR A 1 551 ? -15.266 -31 -29.562 1 94.81 551 THR A C 1
ATOM 4221 O O . THR A 1 551 ? -16.281 -31.188 -28.891 1 94.81 551 THR A O 1
ATOM 4224 N N . GLY A 1 552 ? -14.141 -30.578 -29.016 1 95.69 552 GLY A N 1
ATOM 4225 C CA . GLY A 1 552 ? -14.008 -30.5 -27.562 1 95.69 552 GLY A CA 1
ATOM 4226 C C . GLY A 1 552 ? -13.75 -31.844 -26.906 1 95.69 552 GLY A C 1
ATOM 4227 O O . GLY A 1 552 ? -13.352 -32.812 -27.578 1 95.69 552 GLY A O 1
ATOM 4228 N N . PRO A 1 553 ? -13.984 -31.906 -25.656 1 95.62 553 PRO A N 1
ATOM 4229 C CA . PRO A 1 553 ? -13.727 -33.156 -24.922 1 95.62 553 PRO A CA 1
ATOM 4230 C C . PRO A 1 553 ? -14.438 -34.344 -25.531 1 95.62 553 PRO A C 1
ATOM 4232 O O . PRO A 1 553 ? -15.594 -34.219 -25.953 1 95.62 553 PRO A O 1
ATOM 4235 N N . GLY A 1 554 ? -13.781 -35.5 -25.562 1 93.44 554 GLY A N 1
ATOM 4236 C CA . GLY A 1 554 ? -14.281 -36.75 -26.156 1 93.44 554 GLY A CA 1
ATOM 4237 C C . GLY A 1 554 ? -13.188 -37.625 -26.719 1 93.44 554 GLY A C 1
ATOM 4238 O O . GLY A 1 554 ? -12 -37.344 -26.547 1 93.44 554 GLY A O 1
ATOM 4239 N N . LYS A 1 555 ? -13.562 -38.594 -27.438 1 93 555 LYS A N 1
ATOM 4240 C CA . LYS A 1 555 ? -12.625 -39.625 -27.938 1 93 555 LYS A CA 1
ATOM 4241 C C . LYS A 1 555 ? -11.672 -39 -28.969 1 93 555 LYS A C 1
ATOM 4243 O O . LYS A 1 555 ? -10.492 -39.375 -29 1 93 555 LYS A O 1
ATOM 4248 N N . MET A 1 556 ? -12.25 -38.125 -29.781 1 95.12 556 MET A N 1
ATOM 4249 C CA . MET A 1 556 ? -11.414 -37.531 -30.812 1 95.12 556 MET A CA 1
ATOM 4250 C C . MET A 1 556 ? -10.289 -36.719 -30.188 1 95.12 556 MET A C 1
ATOM 4252 O O . MET A 1 556 ? -9.125 -36.844 -30.578 1 95.12 556 MET A O 1
ATOM 4256 N N . LEU A 1 557 ? -10.617 -35.875 -29.25 1 96.44 557 LEU A N 1
ATOM 4257 C CA . LEU A 1 557 ? -9.602 -35.031 -28.594 1 96.44 557 LEU A CA 1
ATOM 4258 C C . LEU A 1 557 ? -8.656 -35.906 -27.781 1 96.44 557 LEU A C 1
ATOM 4260 O O . LEU A 1 557 ? -7.449 -35.656 -27.734 1 96.44 557 LEU A O 1
ATOM 4264 N N . ARG A 1 558 ? -9.172 -36.906 -27.094 1 95.19 558 ARG A N 1
ATOM 4265 C CA . ARG A 1 558 ? -8.359 -37.844 -26.312 1 95.19 558 ARG A CA 1
ATOM 4266 C C . ARG A 1 558 ? -7.234 -38.406 -27.156 1 95.19 558 ARG A C 1
ATOM 4268 O O . ARG A 1 558 ? -6.062 -38.312 -26.781 1 95.19 558 ARG A O 1
ATOM 4275 N N . ASN A 1 559 ? -7.613 -39 -28.328 1 96.19 559 ASN A N 1
ATOM 4276 C CA . ASN A 1 559 ? -6.609 -39.625 -29.188 1 96.19 559 ASN A CA 1
ATOM 4277 C C . ASN A 1 559 ? -5.668 -38.594 -29.781 1 96.19 559 ASN A C 1
ATOM 4279 O O . ASN A 1 559 ? -4.484 -38.844 -30 1 96.19 559 ASN A O 1
ATOM 4283 N N . SER A 1 560 ? -6.238 -37.438 -30.062 1 97.75 560 SER A N 1
ATOM 4284 C CA . SER A 1 560 ? -5.426 -36.375 -30.609 1 97.75 560 SER A CA 1
ATOM 4285 C C . SER A 1 560 ? -4.359 -35.906 -29.625 1 97.75 560 SER A C 1
ATOM 4287 O O . SER A 1 560 ? -3.246 -35.562 -30.016 1 97.75 560 SER A O 1
ATOM 4289 N N . LEU A 1 561 ? -4.711 -35.875 -28.344 1 97.88 561 LEU A N 1
ATOM 4290 C CA . LEU A 1 561 ? -3.77 -35.5 -27.297 1 97.88 561 LEU A CA 1
ATOM 4291 C C . LEU A 1 561 ? -2.689 -36.594 -27.141 1 97.88 561 LEU A C 1
ATOM 4293 O O . LEU A 1 561 ? -1.515 -36.25 -26.953 1 97.88 561 LEU A O 1
ATOM 4297 N N . TRP A 1 562 ? -3.051 -37.812 -27.25 1 97.25 562 TRP A N 1
ATOM 4298 C CA . TRP A 1 562 ? -2.098 -38.906 -27.094 1 97.25 562 TRP A CA 1
ATOM 4299 C C . TRP A 1 562 ? -1.115 -38.938 -28.25 1 97.25 562 TRP A C 1
ATOM 4301 O O . TRP A 1 562 ? 0.066 -39.25 -28.062 1 97.25 562 TRP A O 1
ATOM 4311 N N . HIS A 1 563 ? -1.588 -38.594 -29.422 1 97.75 563 HIS A N 1
ATOM 4312 C CA . HIS A 1 563 ? -0.816 -38.719 -30.656 1 97.75 563 HIS A CA 1
ATOM 4313 C C . HIS A 1 563 ? 0.269 -37.625 -30.734 1 97.75 563 HIS A C 1
ATOM 4315 O O . HIS A 1 563 ? -0.003 -36.438 -30.516 1 97.75 563 HIS A O 1
ATOM 4321 N N . THR A 1 564 ? 1.487 -38.094 -31.047 1 97.44 564 THR A N 1
ATOM 4322 C CA . THR A 1 564 ? 2.557 -37.125 -31.312 1 97.44 564 THR A CA 1
ATOM 4323 C C . THR A 1 564 ? 2.488 -36.625 -32.75 1 97.44 564 THR A C 1
ATOM 4325 O O . THR A 1 564 ? 2.854 -37.344 -33.688 1 97.44 564 THR A O 1
ATOM 4328 N N . GLY A 1 565 ? 2.055 -35.406 -32.906 1 96.5 565 GLY A N 1
ATOM 4329 C CA . GLY A 1 565 ? 1.889 -34.812 -34.219 1 96.5 565 GLY A CA 1
ATOM 4330 C C . GLY A 1 565 ? 0.619 -34 -34.344 1 96.5 565 GLY A C 1
ATOM 4331 O O . GLY A 1 565 ? -0.076 -33.75 -33.375 1 96.5 565 GLY A O 1
ATOM 4332 N N . ASP A 1 566 ? 0.371 -33.625 -35.531 1 97.5 566 ASP A N 1
ATOM 4333 C CA . ASP A 1 566 ? -0.812 -32.812 -35.812 1 97.5 566 ASP A CA 1
ATOM 4334 C C . ASP A 1 566 ? -2.037 -33.688 -36.031 1 97.5 566 ASP A C 1
ATOM 4336 O O . ASP A 1 566 ? -1.928 -34.781 -36.625 1 97.5 566 ASP A O 1
ATOM 4340 N N . THR A 1 567 ? -3.039 -33.312 -35.531 1 97.75 567 THR A N 1
ATOM 4341 C CA . THR A 1 567 ? -4.359 -33.844 -35.875 1 97.75 567 THR A CA 1
ATOM 4342 C C . THR A 1 567 ? -5.27 -32.719 -36.375 1 97.75 567 THR A C 1
ATOM 4344 O O . THR A 1 567 ? -5.609 -31.797 -35.625 1 97.75 567 THR A O 1
ATOM 4347 N N . PRO A 1 568 ? -5.699 -32.844 -37.625 1 96.62 568 PRO A N 1
ATOM 4348 C CA . PRO A 1 568 ? -6.453 -31.75 -38.25 1 96.62 568 PRO A CA 1
ATOM 4349 C C . PRO A 1 568 ? -7.684 -31.344 -37.438 1 96.62 568 PRO A C 1
ATOM 4351 O O . PRO A 1 568 ? -8.469 -32.219 -37.031 1 96.62 568 PRO A O 1
ATOM 4354 N N . ASN A 1 569 ? -7.844 -30.078 -37.156 1 96.75 569 ASN A N 1
ATOM 4355 C CA . ASN A 1 569 ? -8.984 -29.438 -36.5 1 96.75 569 ASN A CA 1
ATOM 4356 C C . ASN A 1 569 ? -9.086 -29.844 -35.031 1 96.75 569 ASN A C 1
ATOM 4358 O O . ASN A 1 569 ? -10.172 -29.812 -34.438 1 96.75 569 ASN A O 1
ATOM 4362 N N . GLN A 1 570 ? -7.984 -30.281 -34.469 1 97.94 570 GLN A N 1
ATOM 4363 C CA . GLN A 1 570 ? -7.992 -30.703 -33.062 1 97.94 570 GLN A CA 1
ATOM 4364 C C . GLN A 1 570 ? -6.77 -30.172 -32.312 1 97.94 570 GLN A C 1
ATOM 4366 O O . GLN A 1 570 ? -6.883 -29.281 -31.484 1 97.94 570 GLN A O 1
ATOM 4371 N N . VAL A 1 571 ? -5.602 -30.781 -32.719 1 98.5 571 VAL A N 1
ATOM 4372 C CA . VAL A 1 571 ? -4.375 -30.469 -31.984 1 98.5 571 VAL A CA 1
ATOM 4373 C C . VAL A 1 571 ? -3.242 -30.203 -32.969 1 98.5 571 VAL A C 1
ATOM 4375 O O . VAL A 1 571 ? -3.123 -30.891 -34 1 98.5 571 VAL A O 1
ATOM 4378 N N . LYS A 1 572 ? -2.49 -29.188 -32.75 1 98.5 572 LYS A N 1
ATOM 4379 C CA . LYS A 1 572 ? -1.297 -28.875 -33.531 1 98.5 572 LYS A CA 1
ATOM 4380 C C . LYS A 1 572 ? -0.036 -29 -32.688 1 98.5 572 LYS A C 1
ATOM 4382 O O . LYS A 1 572 ? 0.038 -28.422 -31.594 1 98.5 572 LYS A O 1
ATOM 4387 N N . LEU A 1 573 ? 0.909 -29.781 -33.125 1 98.5 573 LEU A N 1
ATOM 4388 C CA . LEU A 1 573 ? 2.197 -29.875 -32.438 1 98.5 573 LEU A CA 1
ATOM 4389 C C . LEU A 1 573 ? 3.074 -28.672 -32.75 1 98.5 573 LEU A C 1
ATOM 4391 O O . LEU A 1 573 ? 3.477 -28.469 -33.906 1 98.5 573 LEU A O 1
ATOM 4395 N N . LEU A 1 574 ? 3.402 -27.859 -31.781 1 98.5 574 LEU A N 1
ATOM 4396 C CA . LEU A 1 574 ? 4.188 -26.641 -31.984 1 98.5 574 LEU A CA 1
ATOM 4397 C C . LEU A 1 574 ? 5.68 -26.938 -31.875 1 98.5 574 LEU A C 1
ATOM 4399 O O . LEU A 1 574 ? 6.496 -26.297 -32.531 1 98.5 574 LEU A O 1
ATOM 4403 N N . TRP A 1 575 ? 6.02 -27.797 -30.953 1 98.31 575 TRP A N 1
ATOM 4404 C CA . TRP A 1 575 ? 7.422 -28.078 -30.672 1 98.31 575 TRP A CA 1
ATOM 4405 C C . TRP A 1 575 ? 7.578 -29.422 -29.969 1 98.31 575 TRP A C 1
ATOM 4407 O O . TRP A 1 575 ? 6.734 -29.828 -29.172 1 98.31 575 TRP A O 1
ATOM 4417 N N . LYS A 1 576 ? 8.539 -30.125 -30.219 1 97.56 576 LYS A N 1
ATOM 4418 C CA . LYS A 1 576 ? 8.953 -31.359 -29.562 1 97.56 576 LYS A CA 1
ATOM 4419 C C . LYS A 1 576 ? 10.461 -31.375 -29.328 1 97.56 576 LYS A C 1
ATOM 4421 O O . LYS A 1 576 ? 11.234 -30.969 -30.188 1 97.56 576 LYS A O 1
ATOM 4426 N N . ASP A 1 577 ? 10.789 -31.797 -28.188 1 96.62 577 ASP A N 1
ATOM 4427 C CA . ASP A 1 577 ? 12.211 -31.891 -27.875 1 96.62 577 ASP A CA 1
ATOM 4428 C C . ASP A 1 577 ? 12.898 -32.938 -28.75 1 96.62 577 ASP A C 1
ATOM 4430 O O . ASP A 1 577 ? 12.406 -34.031 -28.906 1 96.62 577 ASP A O 1
ATOM 4434 N N . ALA A 1 578 ? 14.008 -32.625 -29.266 1 93.06 578 ALA A N 1
ATOM 4435 C CA . ALA A 1 578 ? 14.711 -33.5 -30.203 1 93.06 578 ALA A CA 1
ATOM 4436 C C . ALA A 1 578 ? 15.352 -34.688 -29.484 1 93.06 578 ALA A C 1
ATOM 4438 O O . ALA A 1 578 ? 15.617 -35.719 -30.094 1 93.06 578 ALA A O 1
ATOM 4439 N N . ARG A 1 579 ? 15.586 -34.531 -28.234 1 91.56 579 ARG A N 1
ATOM 4440 C CA . ARG A 1 579 ? 16.281 -35.594 -27.484 1 91.56 579 ARG A CA 1
ATOM 4441 C C . ARG A 1 579 ? 15.32 -36.719 -27.125 1 91.56 579 ARG A C 1
ATOM 4443 O O . ARG A 1 579 ? 15.758 -37.812 -26.75 1 91.56 579 ARG A O 1
ATOM 4450 N N . ASN A 1 580 ? 14.086 -36.438 -27.156 1 93 580 ASN A N 1
ATOM 4451 C CA . ASN A 1 580 ? 13.047 -37.406 -26.828 1 93 580 ASN A CA 1
ATOM 4452 C C . ASN A 1 580 ? 13.281 -38.031 -25.453 1 93 580 ASN A C 1
ATOM 4454 O O . ASN A 1 580 ? 13.117 -39.25 -25.297 1 93 580 ASN A O 1
ATOM 4458 N N . MET A 1 581 ? 13.727 -37.281 -24.594 1 94.31 581 MET A N 1
ATOM 4459 C CA . MET A 1 581 ? 13.977 -37.781 -23.25 1 94.31 581 MET A CA 1
ATOM 4460 C C . MET A 1 581 ? 12.68 -37.875 -22.453 1 94.31 581 MET A C 1
ATOM 4462 O O . MET A 1 581 ? 11.938 -36.906 -22.344 1 94.31 581 MET A O 1
ATOM 4466 N N . GLY A 1 582 ? 12.43 -39 -21.938 1 96.25 582 GLY A N 1
ATOM 4467 C CA . GLY A 1 582 ? 11.289 -39.188 -21.047 1 96.25 582 GLY A CA 1
ATOM 4468 C C . GLY A 1 582 ? 11.578 -38.75 -19.625 1 96.25 582 GLY A C 1
ATOM 4469 O O . GLY A 1 582 ? 12.742 -38.625 -19.234 1 96.25 582 GLY A O 1
ATOM 4470 N N . TRP A 1 583 ? 10.508 -38.469 -18.938 1 97.12 583 TRP A N 1
ATOM 4471 C CA . TRP A 1 583 ? 10.711 -38.188 -17.531 1 97.12 583 TRP A CA 1
ATOM 4472 C C . TRP A 1 583 ? 11.125 -39.438 -16.781 1 97.12 583 TRP A C 1
ATOM 4474 O O . TRP A 1 583 ? 10.875 -40.562 -17.25 1 97.12 583 TRP A O 1
ATOM 4484 N N . ARG A 1 584 ? 11.805 -39.344 -15.625 1 96.88 584 ARG A N 1
ATOM 4485 C CA . ARG A 1 584 ? 12.227 -40.469 -14.797 1 96.88 584 ARG A CA 1
ATOM 4486 C C . ARG A 1 584 ? 11.469 -40.5 -13.477 1 96.88 584 ARG A C 1
ATOM 4488 O O . ARG A 1 584 ? 11.18 -39.438 -12.891 1 96.88 584 ARG A O 1
ATOM 4495 N N . PRO A 1 585 ? 11.156 -41.688 -13.07 1 96 585 PRO A N 1
ATOM 4496 C CA . PRO A 1 585 ? 10.461 -41.781 -11.789 1 96 585 PRO A CA 1
ATOM 4497 C C . PRO A 1 585 ? 11.289 -41.25 -10.625 1 96 585 PRO A C 1
ATOM 4499 O O . PRO A 1 585 ? 12.516 -41.375 -10.617 1 96 585 PRO A O 1
ATOM 4502 N N . LYS A 1 586 ? 10.625 -40.625 -9.719 1 96.44 586 LYS A N 1
ATOM 4503 C CA . LYS A 1 586 ? 11.219 -40.156 -8.469 1 96.44 586 LYS A CA 1
ATOM 4504 C C . LYS A 1 586 ? 12.375 -39.188 -8.742 1 96.44 586 LYS A C 1
ATOM 4506 O O . LYS A 1 586 ? 13.43 -39.281 -8.117 1 96.44 586 LYS A O 1
ATOM 4511 N N . THR A 1 587 ? 12.172 -38.469 -9.781 1 96.88 587 THR A N 1
ATOM 4512 C CA . THR A 1 587 ? 13.109 -37.406 -10.156 1 96.88 587 THR A CA 1
ATOM 4513 C C . THR A 1 587 ? 12.383 -36.062 -10.312 1 96.88 587 THR A C 1
ATOM 4515 O O . THR A 1 587 ? 11.336 -36 -10.961 1 96.88 587 THR A O 1
ATOM 4518 N N . SER A 1 588 ? 12.977 -35.062 -9.688 1 97.81 588 SER A N 1
ATOM 4519 C CA . SER A 1 588 ? 12.359 -33.719 -9.75 1 97.81 588 SER A CA 1
ATOM 4520 C C . SER A 1 588 ? 12.93 -32.906 -10.898 1 97.81 588 SER A C 1
ATOM 4522 O O . SER A 1 588 ? 14.133 -32.938 -11.156 1 97.81 588 SER A O 1
ATOM 4524 N N . TYR A 1 589 ? 12.039 -32.219 -11.633 1 97.88 589 TYR A N 1
ATOM 4525 C CA . TYR A 1 589 ? 12.414 -31.297 -12.703 1 97.88 589 TYR A CA 1
ATOM 4526 C C . TYR A 1 589 ? 11.797 -29.922 -12.484 1 97.88 589 TYR A C 1
ATOM 4528 O O . TYR A 1 589 ? 10.633 -29.812 -12.086 1 97.88 589 TYR A O 1
ATOM 4536 N N . ARG A 1 590 ? 12.57 -28.906 -12.617 1 97.31 590 ARG A N 1
ATOM 4537 C CA . ARG A 1 590 ? 12.055 -27.547 -12.539 1 97.31 590 ARG A CA 1
ATOM 4538 C C . ARG A 1 590 ? 11.805 -26.969 -13.93 1 97.31 590 ARG A C 1
ATOM 4540 O O . ARG A 1 590 ? 12.688 -27.016 -14.789 1 97.31 590 ARG A O 1
ATOM 4547 N N . TRP A 1 591 ? 10.641 -26.422 -14.195 1 96.88 591 TRP A N 1
ATOM 4548 C CA . TRP A 1 591 ? 10.367 -25.844 -15.508 1 96.88 591 TRP A CA 1
ATOM 4549 C C . TRP A 1 591 ? 10.109 -24.344 -15.398 1 96.88 591 TRP A C 1
ATOM 4551 O O . TRP A 1 591 ? 9.672 -23.859 -14.359 1 96.88 591 TRP A O 1
ATOM 4561 N N . TYR A 1 592 ? 10.414 -23.578 -16.453 1 95.75 592 TYR A N 1
ATOM 4562 C CA . TYR A 1 592 ? 10.133 -22.156 -16.656 1 95.75 592 TYR A CA 1
ATOM 4563 C C . TYR A 1 592 ? 9.438 -21.938 -18 1 95.75 592 TYR A C 1
ATOM 4565 O O . TYR A 1 592 ? 9.992 -22.234 -19.062 1 95.75 592 TYR A O 1
ATOM 4573 N N . LEU A 1 593 ? 8.25 -21.453 -17.906 1 97.5 593 LEU A N 1
ATOM 4574 C CA . LEU A 1 593 ? 7.488 -21.141 -19.109 1 97.5 593 LEU A CA 1
ATOM 4575 C C . LEU A 1 593 ? 7.242 -19.641 -19.234 1 97.5 593 LEU A C 1
ATOM 4577 O O . LEU A 1 593 ? 6.758 -19.016 -18.297 1 97.5 593 LEU A O 1
ATOM 4581 N N . ILE A 1 594 ? 7.633 -19.078 -20.344 1 96.62 594 ILE A N 1
ATOM 4582 C CA . ILE A 1 594 ? 7.379 -17.672 -20.641 1 96.62 594 ILE A CA 1
ATOM 4583 C C . ILE A 1 594 ? 6.379 -17.578 -21.797 1 96.62 594 ILE A C 1
ATOM 4585 O O . ILE A 1 594 ? 6.598 -18.141 -22.875 1 96.62 594 ILE A O 1
ATOM 4589 N N . HIS A 1 595 ? 5.281 -16.938 -21.594 1 97.75 595 HIS A N 1
ATOM 4590 C CA . HIS A 1 595 ? 4.273 -16.703 -22.625 1 97.75 595 HIS A CA 1
ATOM 4591 C C . HIS A 1 595 ? 3.98 -15.219 -22.781 1 97.75 595 HIS A C 1
ATOM 4593 O O . HIS A 1 595 ? 3.645 -14.539 -21.812 1 97.75 595 HIS A O 1
ATOM 4599 N N . ARG A 1 596 ? 4.266 -14.703 -23.969 1 96.69 596 ARG A N 1
ATOM 4600 C CA . ARG A 1 596 ? 3.961 -13.32 -24.328 1 96.69 596 ARG A CA 1
ATOM 4601 C C . ARG A 1 596 ? 2.988 -13.273 -25.5 1 96.69 596 ARG A C 1
ATOM 4603 O O . ARG A 1 596 ? 3.406 -13.164 -26.656 1 96.69 596 ARG A O 1
ATOM 4610 N N . PRO A 1 597 ? 1.686 -13.242 -25.172 1 95.62 597 PRO A N 1
ATOM 4611 C CA . PRO A 1 597 ? 0.685 -13.297 -26.234 1 95.62 597 PRO A CA 1
ATOM 4612 C C . PRO A 1 597 ? 0.792 -12.125 -27.219 1 95.62 597 PRO A C 1
ATOM 4614 O O . PRO A 1 597 ? 0.46 -12.266 -28.391 1 95.62 597 PRO A O 1
ATOM 4617 N N . ARG A 1 598 ? 1.238 -11.055 -26.797 1 91.81 598 ARG A N 1
ATOM 4618 C CA . ARG A 1 598 ? 1.323 -9.859 -27.625 1 91.81 598 ARG A CA 1
ATOM 4619 C C . ARG A 1 598 ? 2.117 -10.133 -28.906 1 91.81 598 ARG A C 1
ATOM 4621 O O . ARG A 1 598 ? 1.766 -9.641 -29.984 1 91.81 598 ARG A O 1
ATOM 4628 N N . ILE A 1 599 ? 3.168 -10.914 -28.781 1 94.56 599 ILE A N 1
ATOM 4629 C CA . ILE A 1 599 ? 3.982 -11.203 -29.969 1 94.56 599 ILE A CA 1
ATOM 4630 C C . ILE A 1 599 ? 3.916 -12.703 -30.281 1 94.56 599 ILE A C 1
ATOM 4632 O O . ILE A 1 599 ? 4.684 -13.203 -31.094 1 94.56 599 ILE A O 1
ATOM 4636 N N . GLY A 1 600 ? 3.117 -13.461 -29.516 1 96.19 600 GLY A N 1
ATOM 4637 C CA . GLY A 1 600 ? 2.904 -14.875 -29.75 1 96.19 600 GLY A CA 1
ATOM 4638 C C . GLY A 1 600 ? 4.078 -15.734 -29.312 1 96.19 600 GLY A C 1
ATOM 4639 O O . GLY A 1 600 ? 4.262 -16.844 -29.812 1 96.19 600 GLY A O 1
ATOM 4640 N N . LEU A 1 601 ? 4.859 -15.234 -28.438 1 97.44 601 LEU A N 1
ATOM 4641 C CA . LEU A 1 601 ? 6.082 -15.922 -28.047 1 97.44 601 LEU A CA 1
ATOM 4642 C C . LEU A 1 601 ? 5.812 -16.938 -26.953 1 97.44 601 LEU A C 1
ATOM 4644 O O . LEU A 1 601 ? 5.086 -16.656 -26 1 97.44 601 LEU A O 1
ATOM 4648 N N . ILE A 1 602 ? 6.363 -18.141 -27.094 1 98.25 602 ILE A N 1
ATOM 4649 C CA . ILE A 1 602 ? 6.367 -19.219 -26.094 1 98.25 602 ILE A CA 1
ATOM 4650 C C . ILE A 1 602 ? 7.785 -19.75 -25.922 1 98.25 602 ILE A C 1
ATOM 4652 O O . ILE A 1 602 ? 8.469 -20.047 -26.906 1 98.25 602 ILE A O 1
ATOM 4656 N N . ARG A 1 603 ? 8.203 -19.812 -24.75 1 97.88 603 ARG A N 1
ATOM 4657 C CA . ARG A 1 603 ? 9.508 -20.406 -24.484 1 97.88 603 ARG A CA 1
ATOM 4658 C C . ARG A 1 603 ? 9.477 -21.266 -23.219 1 97.88 603 ARG A C 1
ATOM 4660 O O . ARG A 1 603 ? 8.945 -20.844 -22.188 1 97.88 603 ARG A O 1
ATOM 4667 N N . LEU A 1 604 ? 10 -22.469 -23.359 1 98 604 LEU A N 1
ATOM 4668 C CA . LEU A 1 604 ? 10.016 -23.438 -22.266 1 98 604 LEU A CA 1
ATOM 4669 C C . LEU A 1 604 ? 11.438 -23.875 -21.953 1 98 604 LEU A C 1
ATOM 4671 O O . LEU A 1 604 ? 12.203 -24.219 -22.859 1 98 604 LEU A O 1
ATOM 4675 N N . GLN A 1 605 ? 11.789 -23.812 -20.688 1 97 605 GLN A N 1
ATOM 4676 C CA . GLN A 1 605 ? 13.047 -24.359 -20.188 1 97 605 GLN A CA 1
ATOM 4677 C C . GLN A 1 605 ? 12.805 -25.344 -19.047 1 97 605 GLN A C 1
ATOM 4679 O O . GLN A 1 605 ? 11.922 -25.125 -18.219 1 97 605 GLN A O 1
ATOM 4684 N N . ILE A 1 606 ? 13.5 -26.469 -19.031 1 97.44 606 ILE A N 1
ATOM 4685 C CA . ILE A 1 606 ? 13.375 -27.453 -17.969 1 97.44 606 ILE A CA 1
ATOM 4686 C C . ILE A 1 606 ? 14.758 -27.781 -17.406 1 97.44 606 ILE A C 1
ATOM 4688 O O . ILE A 1 606 ? 15.727 -27.906 -18.156 1 97.44 606 ILE A O 1
ATOM 4692 N N . TYR A 1 607 ? 14.812 -27.875 -16.109 1 96.69 607 TYR A N 1
ATOM 4693 C CA . TYR A 1 607 ? 16.062 -28.141 -15.398 1 96.69 607 TYR A CA 1
ATOM 4694 C C . TYR A 1 607 ? 15.961 -29.406 -14.562 1 96.69 607 TYR A C 1
ATOM 4696 O O . TYR A 1 607 ? 14.898 -29.703 -14.008 1 96.69 607 TYR A O 1
ATOM 4704 N N . GLU A 1 608 ? 16.969 -30.188 -14.523 1 95.81 608 GLU A N 1
ATOM 4705 C CA . GLU A 1 608 ? 17.234 -31.219 -13.523 1 95.81 608 GLU A CA 1
ATOM 4706 C C . GLU A 1 608 ? 18.359 -30.797 -12.578 1 95.81 608 GLU A C 1
ATOM 4708 O O . GLU A 1 608 ? 19.5 -30.625 -13.008 1 95.81 608 GLU A O 1
ATOM 4713 N N . LYS A 1 609 ? 17.969 -30.656 -11.352 1 93.31 609 LYS A N 1
ATOM 4714 C CA . LYS A 1 609 ? 18.906 -30.047 -10.406 1 93.31 609 LYS A CA 1
ATOM 4715 C C . LYS A 1 609 ? 19.406 -28.719 -10.93 1 93.31 609 LYS A C 1
ATOM 4717 O O . LYS A 1 609 ? 18.625 -27.828 -11.273 1 93.31 609 LYS A O 1
ATOM 4722 N N . ASP A 1 610 ? 20.734 -28.562 -11.133 1 92.06 610 ASP A N 1
ATOM 4723 C CA . ASP A 1 610 ? 21.281 -27.281 -11.578 1 92.06 610 ASP A CA 1
ATOM 4724 C C . ASP A 1 610 ? 21.609 -27.297 -13.07 1 92.06 610 ASP A C 1
ATOM 4726 O O . ASP A 1 610 ? 22.234 -26.375 -13.594 1 92.06 610 ASP A O 1
ATOM 4730 N N . LYS A 1 611 ? 21.109 -28.281 -13.766 1 94.25 611 LYS A N 1
ATOM 4731 C CA . LYS A 1 611 ? 21.453 -28.422 -15.18 1 94.25 611 LYS A CA 1
ATOM 4732 C C . LYS A 1 611 ? 20.203 -28.266 -16.062 1 94.25 611 LYS A C 1
ATOM 4734 O O . LYS A 1 611 ? 19.203 -28.922 -15.852 1 94.25 611 LYS A O 1
ATOM 4739 N N . LYS A 1 612 ? 20.281 -27.422 -17.062 1 93.62 612 LYS A N 1
ATOM 4740 C CA . LYS A 1 612 ? 19.219 -27.266 -18.062 1 93.62 612 LYS A CA 1
ATOM 4741 C C . LYS A 1 612 ? 19.203 -28.453 -19.016 1 93.62 612 LYS A C 1
ATOM 4743 O O . LYS A 1 612 ? 20.156 -28.688 -19.75 1 93.62 612 LYS A O 1
ATOM 4748 N N . ILE A 1 613 ? 18.141 -29.109 -19.047 1 94.31 613 ILE A N 1
ATOM 4749 C CA . ILE A 1 613 ? 18.094 -30.312 -19.875 1 94.31 613 ILE A CA 1
ATOM 4750 C C . ILE A 1 613 ? 17.359 -30.016 -21.188 1 94.31 613 ILE A C 1
ATOM 4752 O O . ILE A 1 613 ? 17.484 -30.75 -22.172 1 94.31 613 ILE A O 1
ATOM 4756 N N . THR A 1 614 ? 16.531 -29.016 -21.141 1 94.88 614 THR A N 1
ATOM 4757 C CA . THR A 1 614 ? 15.789 -28.688 -22.359 1 94.88 614 THR A CA 1
ATOM 4758 C C . THR A 1 614 ? 15.562 -27.188 -22.484 1 94.88 614 THR A C 1
ATOM 4760 O O . THR A 1 614 ? 15.414 -26.5 -21.469 1 94.88 614 THR A O 1
ATOM 4763 N N . ASP A 1 615 ? 15.602 -26.625 -23.656 1 95.94 615 ASP A N 1
ATOM 4764 C CA . ASP A 1 615 ? 15.242 -25.25 -24.047 1 95.94 615 ASP A CA 1
ATOM 4765 C C . ASP A 1 615 ? 14.57 -25.234 -25.406 1 95.94 615 ASP A C 1
ATOM 4767 O O . ASP A 1 615 ? 15.195 -25.578 -26.422 1 95.94 615 ASP A O 1
ATOM 4771 N N . SER A 1 616 ? 13.391 -24.844 -25.469 1 97.56 616 SER A N 1
ATOM 4772 C CA . SER A 1 616 ? 12.633 -24.906 -26.719 1 97.56 616 SER A CA 1
ATOM 4773 C C . SER A 1 616 ? 13.062 -23.812 -27.688 1 97.56 616 SER A C 1
ATOM 4775 O O . SER A 1 616 ? 12.711 -23.859 -28.875 1 97.56 616 SER A O 1
ATOM 4777 N N . GLY A 1 617 ? 13.812 -22.797 -27.188 1 96.31 617 GLY A N 1
ATOM 4778 C CA . GLY A 1 617 ? 13.945 -21.594 -27.984 1 96.31 617 GLY A CA 1
ATOM 4779 C C . GLY A 1 617 ? 12.648 -20.828 -28.141 1 96.31 617 GLY A C 1
ATOM 4780 O O . GLY A 1 617 ? 11.625 -21.219 -27.562 1 96.31 617 GLY A O 1
ATOM 4781 N N . ASN A 1 618 ? 12.773 -19.734 -28.812 1 96.75 618 ASN A N 1
ATOM 4782 C CA . ASN A 1 618 ? 11.578 -18.938 -29.031 1 96.75 618 ASN A CA 1
ATOM 4783 C C . ASN A 1 618 ? 10.633 -19.594 -30.031 1 96.75 618 ASN A C 1
ATOM 4785 O O . ASN A 1 618 ? 10.992 -19.766 -31.203 1 96.75 618 ASN A O 1
ATOM 4789 N N . ILE A 1 619 ? 9.492 -20 -29.578 1 97.38 619 ILE A N 1
ATOM 4790 C CA . ILE A 1 619 ? 8.414 -20.516 -30.422 1 97.38 619 ILE A CA 1
ATOM 4791 C C . ILE A 1 619 ? 7.344 -19.453 -30.594 1 97.38 619 ILE A C 1
ATOM 4793 O O . ILE A 1 619 ? 7.031 -18.703 -29.656 1 97.38 619 ILE A O 1
ATOM 4797 N N . PHE A 1 620 ? 6.789 -19.375 -31.828 1 97.12 620 PHE A N 1
ATOM 4798 C CA . PHE A 1 620 ? 5.805 -18.328 -32.062 1 97.12 620 PHE A CA 1
ATOM 4799 C C . PHE A 1 620 ? 4.473 -18.922 -32.5 1 97.12 620 PHE A C 1
ATOM 4801 O O . PHE A 1 620 ? 4.43 -19.75 -33.406 1 97.12 620 PHE A O 1
ATOM 4808 N N . ASP A 1 621 ? 3.467 -18.641 -31.828 1 97.75 621 ASP A N 1
ATOM 4809 C CA . ASP A 1 621 ? 2.084 -18.969 -32.156 1 97.75 621 ASP A CA 1
ATOM 4810 C C . ASP A 1 621 ? 1.12 -17.922 -31.609 1 97.75 621 ASP A C 1
ATOM 4812 O O . ASP A 1 621 ? 1.15 -17.609 -30.422 1 97.75 621 ASP A O 1
ATOM 4816 N N . ARG A 1 622 ? 0.24 -17.391 -32.406 1 94.62 622 ARG A N 1
ATOM 4817 C CA . ARG A 1 622 ? -0.618 -16.281 -32 1 94.62 622 ARG A CA 1
ATOM 4818 C C . ARG A 1 622 ? -2.084 -16.703 -32 1 94.62 622 ARG A C 1
ATOM 4820 O O . ARG A 1 622 ? -2.977 -15.852 -32.094 1 94.62 622 ARG A O 1
ATOM 4827 N N . THR A 1 623 ? -2.316 -17.938 -31.875 1 96.38 623 THR A N 1
ATOM 4828 C CA . THR A 1 623 ? -3.689 -18.422 -31.953 1 96.38 623 THR A CA 1
ATOM 4829 C C . THR A 1 623 ? -4.484 -18 -30.719 1 96.38 623 THR A C 1
ATOM 4831 O O . THR A 1 623 ? -5.645 -17.609 -30.812 1 96.38 623 THR A O 1
ATOM 4834 N N . LEU A 1 624 ? -3.904 -18.156 -29.547 1 96.62 624 LEU A N 1
ATOM 4835 C CA . LEU A 1 624 ? -4.594 -17.844 -28.297 1 96.62 624 LEU A CA 1
ATOM 4836 C C . LEU A 1 624 ? -3.889 -16.719 -27.562 1 96.62 624 LEU A C 1
ATOM 4838 O O . LEU A 1 624 ? -2.689 -16.797 -27.297 1 96.62 624 LEU A O 1
ATOM 4842 N N . HIS A 1 625 ? -4.715 -15.719 -27.234 1 95.12 625 HIS A N 1
ATOM 4843 C CA . HIS A 1 625 ? -4.133 -14.547 -26.594 1 95.12 625 HIS A CA 1
ATOM 4844 C C . HIS A 1 625 ? -4.477 -14.5 -25.109 1 95.12 625 HIS A C 1
ATOM 4846 O O . HIS A 1 625 ? -5.41 -13.805 -24.703 1 95.12 625 HIS A O 1
ATOM 4852 N N . GLY A 1 626 ? -3.705 -15.094 -24.344 1 92 626 GLY A N 1
ATOM 4853 C CA . GLY A 1 626 ? -3.893 -15.062 -22.891 1 92 626 GLY A CA 1
ATOM 4854 C C . GLY A 1 626 ? -4.926 -16.062 -22.406 1 92 626 GLY A C 1
ATOM 4855 O O . GLY A 1 626 ? -5.602 -16.703 -23.203 1 92 626 GLY A O 1
ATOM 4856 N N . GLY A 1 627 ? -4.98 -16.234 -21.094 1 97.19 627 GLY A N 1
ATOM 4857 C CA . GLY A 1 627 ? -5.902 -17.172 -20.469 1 97.19 627 GLY A CA 1
ATOM 4858 C C . GLY A 1 627 ? -5.426 -17.672 -19.125 1 97.19 627 GLY A C 1
ATOM 4859 O O . GLY A 1 627 ? -4.59 -17.047 -18.484 1 97.19 627 GLY A O 1
ATOM 4860 N N . ARG A 1 628 ? -6.051 -18.734 -18.719 1 98.19 628 ARG A N 1
ATOM 4861 C CA . ARG A 1 628 ? -5.805 -19.281 -17.391 1 98.19 628 ARG A CA 1
ATOM 4862 C C . ARG A 1 628 ? -4.695 -20.328 -17.422 1 98.19 628 ARG A C 1
ATOM 4864 O O . ARG A 1 628 ? -4.262 -20.734 -18.484 1 98.19 628 ARG A O 1
ATOM 4871 N N . LEU A 1 629 ? -4.152 -20.641 -16.234 1 98.5 629 LEU A N 1
ATOM 4872 C CA . LEU A 1 629 ? -3.102 -21.625 -16.078 1 98.5 629 LEU A CA 1
ATOM 4873 C C . LEU A 1 629 ? -3.631 -22.875 -15.359 1 98.5 629 LEU A C 1
ATOM 4875 O O . LEU A 1 629 ? -4.68 -22.812 -14.711 1 98.5 629 LEU A O 1
ATOM 4879 N N . GLY A 1 630 ? -2.914 -23.969 -15.516 1 98.62 630 GLY A N 1
ATOM 4880 C CA . GLY A 1 630 ? -3.301 -25.188 -14.828 1 98.62 630 GLY A CA 1
ATOM 4881 C C . GLY A 1 630 ? -2.328 -26.328 -15.039 1 98.62 630 GLY A C 1
ATOM 4882 O O . GLY A 1 630 ? -1.209 -26.109 -15.516 1 98.62 630 GLY A O 1
ATOM 4883 N N . VAL A 1 631 ? -2.766 -27.5 -14.547 1 98.69 631 VAL A N 1
ATOM 4884 C CA . VAL A 1 631 ? -1.953 -28.703 -14.711 1 98.69 631 VAL A CA 1
ATOM 4885 C C . VAL A 1 631 ? -2.74 -29.75 -15.484 1 98.69 631 VAL A C 1
ATOM 4887 O O . VAL A 1 631 ? -3.961 -29.656 -15.625 1 98.69 631 VAL A O 1
ATOM 4890 N N . PHE A 1 632 ? -1.957 -30.719 -16.078 1 98 632 PHE A N 1
ATOM 4891 C CA . PHE A 1 632 ? -2.498 -31.703 -17 1 98 632 PHE A CA 1
ATOM 4892 C C . PHE A 1 632 ? -2.016 -33.094 -16.641 1 98 632 PHE A C 1
ATOM 4894 O O . PHE A 1 632 ? -0.852 -33.281 -16.297 1 98 632 PHE A O 1
ATOM 4901 N N . CYS A 1 633 ? -2.951 -34.062 -16.766 1 97.44 633 CYS A N 1
ATOM 4902 C CA . CYS A 1 633 ? -2.58 -35.469 -16.609 1 97.44 633 CYS A CA 1
ATOM 4903 C C . CYS A 1 633 ? -3.311 -36.344 -17.625 1 97.44 633 CYS A C 1
ATOM 4905 O O . CYS A 1 633 ? -4.422 -36 -18.047 1 97.44 633 CYS A O 1
ATOM 4907 N N . PHE A 1 634 ? -2.678 -37.438 -18.125 1 97.06 634 PHE A N 1
ATOM 4908 C CA . PHE A 1 634 ? -3.244 -38.438 -19.031 1 97.06 634 PHE A CA 1
ATOM 4909 C C . PHE A 1 634 ? -2.682 -39.812 -18.734 1 97.06 634 PHE A C 1
ATOM 4911 O O . PHE A 1 634 ? -1.617 -40.188 -19.234 1 97.06 634 PHE A O 1
ATOM 4918 N N . SER A 1 635 ? -3.379 -40.625 -17.844 1 94.44 635 SER A N 1
ATOM 4919 C CA . SER A 1 635 ? -3.088 -42.031 -17.547 1 94.44 635 SER A CA 1
ATOM 4920 C C . SER A 1 635 ? -1.834 -42.156 -16.688 1 94.44 635 SER A C 1
ATOM 4922 O O . SER A 1 635 ? -1.01 -43.062 -16.922 1 94.44 635 SER A O 1
ATOM 4924 N N . GLN A 1 636 ? -1.548 -41.312 -15.875 1 94.5 636 GLN A N 1
ATOM 4925 C CA . GLN A 1 636 ? -0.416 -41.344 -14.961 1 94.5 636 GLN A CA 1
ATOM 4926 C C . GLN A 1 636 ? -0.841 -40.969 -13.547 1 94.5 636 GLN A C 1
ATOM 4928 O O . GLN A 1 636 ? -1.546 -39.969 -13.352 1 94.5 636 GLN A O 1
ATOM 4933 N N . GLU A 1 637 ? -0.548 -41.75 -12.602 1 94.31 637 GLU A N 1
ATOM 4934 C CA . GLU A 1 637 ? -0.871 -41.469 -11.203 1 94.31 637 GLU A CA 1
ATOM 4935 C C . GLU A 1 637 ? 0.332 -40.875 -10.461 1 94.31 637 GLU A C 1
ATOM 4937 O O . GLU A 1 637 ? 1.461 -40.938 -10.953 1 94.31 637 GLU A O 1
ATOM 4942 N N . THR A 1 638 ? 0.087 -40.312 -9.281 1 96.06 638 THR A N 1
ATOM 4943 C CA . THR A 1 638 ? 1.072 -39.844 -8.312 1 96.06 638 THR A CA 1
ATOM 4944 C C . THR A 1 638 ? 1.963 -38.75 -8.914 1 96.06 638 THR A C 1
ATOM 4946 O O . THR A 1 638 ? 3.191 -38.875 -8.867 1 96.06 638 THR A O 1
ATOM 4949 N N . ILE A 1 639 ? 1.324 -37.812 -9.516 1 97.75 639 ILE A N 1
ATOM 4950 C CA . ILE A 1 639 ? 2.029 -36.688 -10.062 1 97.75 639 ILE A CA 1
ATOM 4951 C C . ILE A 1 639 ? 2.004 -35.531 -9.062 1 97.75 639 ILE A C 1
ATOM 4953 O O . ILE A 1 639 ? 0.97 -35.25 -8.453 1 97.75 639 ILE A O 1
ATOM 4957 N N . VAL A 1 640 ? 3.148 -34.812 -8.898 1 98 640 VAL A N 1
ATOM 4958 C CA . VAL A 1 640 ? 3.244 -33.688 -8.008 1 98 640 VAL A CA 1
ATOM 4959 C C . VAL A 1 640 ? 3.764 -32.469 -8.781 1 98 640 VAL A C 1
ATOM 4961 O O . VAL A 1 640 ? 4.781 -32.562 -9.469 1 98 640 VAL A O 1
ATOM 4964 N N . TRP A 1 641 ? 3.033 -31.438 -8.805 1 98.31 641 TRP A N 1
ATOM 4965 C CA . TRP A 1 641 ? 3.514 -30.109 -9.188 1 98.31 641 TRP A CA 1
ATOM 4966 C C . TRP A 1 641 ? 3.752 -29.25 -7.961 1 98.31 641 TRP A C 1
ATOM 4968 O O . TRP A 1 641 ? 2.801 -28.812 -7.309 1 98.31 641 TRP A O 1
ATOM 4978 N N . SER A 1 642 ? 4.996 -28.969 -7.668 1 97.25 642 SER A N 1
ATOM 4979 C CA . SER A 1 642 ? 5.375 -28.281 -6.441 1 97.25 642 SER A CA 1
ATOM 4980 C C . SER A 1 642 ? 6.012 -26.922 -6.746 1 97.25 642 SER A C 1
ATOM 4982 O O . SER A 1 642 ? 6.434 -26.672 -7.879 1 97.25 642 SER A O 1
ATOM 4984 N N . ASP A 1 643 ? 5.98 -26.047 -5.727 1 95.44 643 ASP A N 1
ATOM 4985 C CA . ASP A 1 643 ? 6.602 -24.734 -5.82 1 95.44 643 ASP A CA 1
ATOM 4986 C C . ASP A 1 643 ? 6.137 -24 -7.074 1 95.44 643 ASP A C 1
ATOM 4988 O O . ASP A 1 643 ? 6.957 -23.469 -7.832 1 95.44 643 ASP A O 1
ATOM 4992 N N . LEU A 1 644 ? 4.832 -24.109 -7.309 1 96.38 644 LEU A N 1
ATOM 4993 C CA . LEU A 1 644 ? 4.234 -23.406 -8.438 1 96.38 644 LEU A CA 1
ATOM 4994 C C . LEU A 1 644 ? 4.289 -21.891 -8.219 1 96.38 644 LEU A C 1
ATOM 4996 O O . LEU A 1 644 ? 4.09 -21.422 -7.098 1 96.38 644 LEU A O 1
ATOM 5000 N N . ALA A 1 645 ? 4.625 -21.203 -9.266 1 94 645 ALA A N 1
ATOM 5001 C CA . ALA A 1 645 ? 4.66 -19.75 -9.203 1 94 645 ALA A CA 1
ATOM 5002 C C . ALA A 1 645 ? 4.336 -19.141 -10.562 1 94 645 ALA A C 1
ATOM 5004 O O . ALA A 1 645 ? 4.777 -19.641 -11.594 1 94 645 ALA A O 1
ATOM 5005 N N . TYR A 1 646 ? 3.455 -18.172 -10.547 1 95.31 646 TYR A N 1
ATOM 5006 C CA . TYR A 1 646 ? 3.201 -17.406 -11.758 1 95.31 646 TYR A CA 1
ATOM 5007 C C . TYR A 1 646 ? 3.322 -15.906 -11.492 1 95.31 646 TYR A C 1
ATOM 5009 O O . TYR A 1 646 ? 3.016 -15.438 -10.391 1 95.31 646 TYR A O 1
ATOM 5017 N N . ARG A 1 647 ? 3.768 -15.156 -12.469 1 92.62 647 ARG A N 1
ATOM 5018 C CA . ARG A 1 647 ? 3.961 -13.719 -12.398 1 92.62 647 ARG A CA 1
ATOM 5019 C C . ARG A 1 647 ? 3.49 -13.039 -13.68 1 92.62 647 ARG A C 1
ATOM 5021 O O . ARG A 1 647 ? 3.76 -13.523 -14.781 1 92.62 647 ARG A O 1
ATOM 5028 N N . CYS A 1 648 ? 2.785 -11.961 -13.484 1 93.62 648 CYS A N 1
ATOM 5029 C CA . CYS A 1 648 ? 2.428 -11.148 -14.641 1 93.62 648 CYS A CA 1
ATOM 5030 C C . CYS A 1 648 ? 3.645 -10.406 -15.18 1 93.62 648 CYS A C 1
ATOM 5032 O O . CYS A 1 648 ? 4.371 -9.758 -14.422 1 93.62 648 CYS A O 1
ATOM 5034 N N . ASN A 1 649 ? 3.922 -10.547 -16.438 1 91.81 649 ASN A N 1
ATOM 5035 C CA . ASN A 1 649 ? 5.07 -9.906 -17.062 1 91.81 649 ASN A CA 1
ATOM 5036 C C . ASN A 1 649 ? 4.859 -9.727 -18.562 1 91.81 649 ASN A C 1
ATOM 5038 O O . ASN A 1 649 ? 4.418 -10.648 -19.25 1 91.81 649 ASN A O 1
ATOM 5042 N N . GLU A 1 650 ? 5.113 -8.578 -19.062 1 91.25 650 GLU A N 1
ATOM 5043 C CA . GLU A 1 650 ? 4.977 -8.305 -20.484 1 91.25 650 GLU A CA 1
ATOM 5044 C C . GLU A 1 650 ? 6.332 -8.031 -21.125 1 91.25 650 GLU A C 1
ATOM 5046 O O . GLU A 1 650 ? 6.41 -7.715 -22.328 1 91.25 650 GLU A O 1
ATOM 5051 N N . ARG A 1 651 ? 7.348 -8.195 -20.359 1 90.5 651 ARG A N 1
ATOM 5052 C CA . ARG A 1 651 ? 8.703 -7.969 -20.859 1 90.5 651 ARG A CA 1
ATOM 5053 C C . ARG A 1 651 ? 9.438 -9.289 -21.062 1 90.5 651 ARG A C 1
ATOM 5055 O O . ARG A 1 651 ? 8.906 -10.359 -20.766 1 90.5 651 ARG A O 1
ATOM 5062 N N . LEU A 1 652 ? 10.594 -9.156 -21.703 1 90.69 652 LEU A N 1
ATOM 5063 C CA . LEU A 1 652 ? 11.352 -10.359 -22.016 1 90.69 652 LEU A CA 1
ATOM 5064 C C . LEU A 1 652 ? 12.781 -10.258 -21.484 1 90.69 652 LEU A C 1
ATOM 5066 O O . LEU A 1 652 ? 13.414 -9.211 -21.609 1 90.69 652 LEU A O 1
ATOM 5070 N N . PRO A 1 653 ? 13.219 -11.312 -20.828 1 85.75 653 PRO A N 1
ATOM 5071 C CA . PRO A 1 653 ? 14.641 -11.312 -20.469 1 85.75 653 PRO A CA 1
ATOM 5072 C C . PRO A 1 653 ? 15.562 -11 -21.641 1 85.75 653 PRO A C 1
ATOM 5074 O O . PRO A 1 653 ? 15.281 -11.406 -22.766 1 85.75 653 PRO A O 1
ATOM 5077 N N . GLU A 1 654 ? 16.656 -10.414 -21.375 1 81.5 654 GLU A N 1
ATOM 5078 C CA . GLU A 1 654 ? 17.562 -9.922 -22.406 1 81.5 654 GLU A CA 1
ATOM 5079 C C . GLU A 1 654 ? 18.016 -11.055 -23.328 1 81.5 654 GLU A C 1
ATOM 5081 O O . GLU A 1 654 ? 18.078 -10.883 -24.547 1 81.5 654 GLU A O 1
ATOM 5086 N N . SER A 1 655 ? 18.359 -12.219 -22.75 1 84.12 655 SER A N 1
ATOM 5087 C CA . SER A 1 655 ? 18.859 -13.344 -23.531 1 84.12 655 SER A CA 1
ATOM 5088 C C . SER A 1 655 ? 17.812 -13.805 -24.547 1 84.12 655 SER A C 1
ATOM 5090 O O . SER A 1 655 ? 18.156 -14.172 -25.672 1 84.12 655 SER A O 1
ATOM 5092 N N . MET A 1 656 ? 16.578 -13.727 -24.234 1 91.38 656 MET A N 1
ATOM 5093 C CA . MET A 1 656 ? 15.5 -14.156 -25.125 1 91.38 656 MET A CA 1
ATOM 5094 C C . MET A 1 656 ? 15.148 -13.055 -26.125 1 91.38 656 MET A C 1
ATOM 5096 O O . MET A 1 656 ? 14.82 -13.344 -27.281 1 91.38 656 MET A O 1
ATOM 5100 N N . TRP A 1 657 ? 15.227 -11.812 -25.609 1 91.06 657 TRP A N 1
ATOM 5101 C CA . TRP A 1 657 ? 14.961 -10.664 -26.469 1 91.06 657 TRP A CA 1
ATOM 5102 C C . TRP A 1 657 ? 15.961 -10.602 -27.625 1 91.06 657 TRP A C 1
ATOM 5104 O O . TRP A 1 657 ? 15.586 -10.305 -28.75 1 91.06 657 TRP A O 1
ATOM 5114 N N . ASN A 1 658 ? 17.25 -10.977 -27.359 1 88.38 658 ASN A N 1
ATOM 5115 C CA . ASN A 1 658 ? 18.312 -10.945 -28.359 1 88.38 658 ASN A CA 1
ATOM 5116 C C . ASN A 1 658 ? 18.078 -11.984 -29.453 1 88.38 658 ASN A C 1
ATOM 5118 O O . ASN A 1 658 ? 18.625 -11.859 -30.547 1 88.38 658 ASN A O 1
ATOM 5122 N N . GLU A 1 659 ? 17.266 -13 -29.141 1 94.31 659 GLU A N 1
ATOM 5123 C CA . GLU A 1 659 ? 17 -14.07 -30.109 1 94.31 659 GLU A CA 1
ATOM 5124 C C . GLU A 1 659 ? 15.75 -13.773 -30.938 1 94.31 659 GLU A C 1
ATOM 5126 O O . GLU A 1 659 ? 15.414 -14.531 -31.844 1 94.31 659 GLU A O 1
ATOM 5131 N N . LEU A 1 660 ? 15.164 -12.695 -30.688 1 94.38 660 LEU A N 1
ATOM 5132 C CA . LEU A 1 660 ? 13.969 -12.32 -31.438 1 94.38 660 LEU A CA 1
ATOM 5133 C C . LEU A 1 660 ? 14.312 -11.93 -32.875 1 94.38 660 LEU A C 1
ATOM 5135 O O . LEU A 1 660 ? 15.383 -11.383 -33.125 1 94.38 660 LEU A O 1
ATOM 5139 N N . PRO A 1 661 ? 13.375 -12.234 -33.781 1 93.06 661 PRO A N 1
ATOM 5140 C CA . PRO A 1 661 ? 13.523 -11.625 -35.094 1 93.06 661 PRO A CA 1
ATOM 5141 C C . PRO A 1 661 ? 13.5 -10.102 -35.062 1 93.06 661 PRO A C 1
ATOM 5143 O O . PRO A 1 661 ? 12.844 -9.516 -34.188 1 93.06 661 PRO A O 1
ATOM 5146 N N . ASN A 1 662 ? 14.125 -9.438 -35.938 1 87.44 662 ASN A N 1
ATOM 5147 C CA . ASN A 1 662 ? 14.289 -7.984 -35.938 1 87.44 662 ASN A CA 1
ATOM 5148 C C . ASN A 1 662 ? 12.945 -7.266 -35.969 1 87.44 662 ASN A C 1
ATOM 5150 O O . ASN A 1 662 ? 12.789 -6.211 -35.344 1 87.44 662 ASN A O 1
ATOM 5154 N N . ASN A 1 663 ? 12.016 -7.828 -36.625 1 89.5 663 ASN A N 1
ATOM 5155 C CA . ASN A 1 663 ? 10.727 -7.172 -36.781 1 89.5 663 ASN A CA 1
ATOM 5156 C C . ASN A 1 663 ? 9.938 -7.176 -35.469 1 89.5 663 ASN A C 1
ATOM 5158 O O . ASN A 1 663 ? 8.977 -6.414 -35.312 1 89.5 663 ASN A O 1
ATOM 5162 N N . LEU A 1 664 ? 10.367 -8.008 -34.469 1 92.31 664 LEU A N 1
ATOM 5163 C CA . LEU A 1 664 ? 9.609 -8.125 -33.219 1 92.31 664 LEU A CA 1
ATOM 5164 C C . LEU A 1 664 ? 10.32 -7.398 -32.094 1 92.31 664 LEU A C 1
ATOM 5166 O O . LEU A 1 664 ? 9.727 -7.16 -31.031 1 92.31 664 LEU A O 1
ATOM 5170 N N . ARG A 1 665 ? 11.531 -6.973 -32.219 1 86.62 665 ARG A N 1
ATOM 5171 C CA . ARG A 1 665 ? 12.328 -6.371 -31.141 1 86.62 665 ARG A CA 1
ATOM 5172 C C . ARG A 1 665 ? 11.742 -5.039 -30.703 1 86.62 665 ARG A C 1
ATOM 5174 O O . ARG A 1 665 ? 11.82 -4.676 -29.516 1 86.62 665 ARG A O 1
ATOM 5181 N N . GLY A 1 666 ? 11.07 -4.344 -31.562 1 85.81 666 GLY A N 1
ATOM 5182 C CA . GLY A 1 666 ? 10.461 -3.068 -31.234 1 85.81 666 GLY A CA 1
ATOM 5183 C C . GLY A 1 666 ? 9.117 -3.217 -30.531 1 85.81 666 GLY A C 1
ATOM 5184 O O . GLY A 1 666 ? 8.609 -2.266 -29.938 1 85.81 666 GLY A O 1
ATOM 5185 N N . SER A 1 667 ? 8.594 -4.402 -30.5 1 89.56 667 SER A N 1
ATOM 5186 C CA . SER A 1 667 ? 7.234 -4.613 -30.031 1 89.56 667 SER A CA 1
ATOM 5187 C C . SER A 1 667 ? 7.227 -5.043 -28.562 1 89.56 667 SER A C 1
ATOM 5189 O O . SER A 1 667 ? 6.168 -5.102 -27.938 1 89.56 667 SER A O 1
ATOM 5191 N N . ILE A 1 668 ? 8.398 -5.359 -28.016 1 91.12 668 ILE A N 1
ATOM 5192 C CA . ILE A 1 668 ? 8.461 -5.824 -26.625 1 91.12 668 ILE A CA 1
ATOM 5193 C C . ILE A 1 668 ? 9.758 -5.348 -25.984 1 91.12 668 ILE A C 1
ATOM 5195 O O . ILE A 1 668 ? 10.812 -5.34 -26.625 1 91.12 668 ILE A O 1
ATOM 5199 N N . ASN A 1 669 ? 9.664 -4.898 -24.75 1 86.25 669 ASN A N 1
ATOM 5200 C CA . ASN A 1 669 ? 10.812 -4.344 -24.047 1 86.25 669 ASN A CA 1
ATOM 5201 C C . ASN A 1 669 ? 11.586 -5.426 -23.297 1 86.25 669 ASN A C 1
ATOM 5203 O O . ASN A 1 669 ? 11.039 -6.484 -22.984 1 86.25 669 ASN A O 1
ATOM 5207 N N . LYS A 1 670 ? 12.82 -5.121 -23.062 1 83.94 670 LYS A N 1
ATOM 5208 C CA . LYS A 1 670 ? 13.672 -6 -22.266 1 83.94 670 LYS A CA 1
ATOM 5209 C C . LYS A 1 670 ? 13.312 -5.926 -20.797 1 83.94 670 LYS A C 1
ATOM 5211 O O . LYS A 1 670 ? 12.875 -4.879 -20.297 1 83.94 670 LYS A O 1
ATOM 5216 N N . ASP A 1 671 ? 13.297 -7.027 -20.203 1 78.88 671 ASP A N 1
ATOM 5217 C CA . ASP A 1 671 ? 13.078 -7.156 -18.766 1 78.88 671 ASP A CA 1
ATOM 5218 C C . ASP A 1 671 ? 14.406 -7.145 -18.016 1 78.88 671 ASP A C 1
ATOM 5220 O O . ASP A 1 671 ? 15.32 -7.902 -18.344 1 78.88 671 ASP A O 1
ATOM 5224 N N . PHE A 1 672 ? 14.578 -6.07 -17.141 1 63.22 672 PHE A N 1
ATOM 5225 C CA . PHE A 1 672 ? 15.805 -6.043 -16.359 1 63.22 672 PHE A CA 1
ATOM 5226 C C . PHE A 1 672 ? 15.68 -6.941 -15.125 1 63.22 672 PHE A C 1
ATOM 5228 O O . PHE A 1 672 ? 14.75 -6.785 -14.328 1 63.22 672 PHE A O 1
ATOM 5235 N N . ASN A 1 673 ? 16.484 -7.961 -15.008 1 55 673 ASN A N 1
ATOM 5236 C CA . ASN A 1 673 ? 16.688 -9.055 -14.062 1 55 673 ASN A CA 1
ATOM 5237 C C . ASN A 1 673 ? 15.672 -9 -12.93 1 55 673 ASN A C 1
ATOM 5239 O O . ASN A 1 673 ? 16.016 -8.688 -11.789 1 55 673 ASN A O 1
ATOM 5243 N N . ARG A 1 674 ? 14.445 -9.211 -13.203 1 59.34 674 ARG A N 1
ATOM 5244 C CA . ARG A 1 674 ? 13.391 -9.234 -12.195 1 59.34 674 ARG A CA 1
ATOM 5245 C C . ARG A 1 674 ? 13.391 -10.555 -11.438 1 59.34 674 ARG A C 1
ATOM 5247 O O . ARG A 1 674 ? 13.688 -11.609 -12.008 1 59.34 674 ARG A O 1
ATOM 5254 N N . ALA A 1 675 ? 13.242 -10.398 -10.102 1 53.03 675 ALA A N 1
ATOM 5255 C CA . ALA A 1 675 ? 13.203 -11.562 -9.227 1 53.03 675 ALA A CA 1
ATOM 5256 C C . ALA A 1 675 ? 12.039 -12.484 -9.578 1 53.03 675 ALA A C 1
ATOM 5258 O O . ALA A 1 675 ? 10.945 -12.008 -9.906 1 53.03 675 ALA A O 1
ATOM 5259 N N . HIS A 1 676 ? 12.289 -13.68 -10.008 1 47.47 676 HIS A N 1
ATOM 5260 C CA . HIS A 1 676 ? 11.25 -14.664 -10.297 1 47.47 676 HIS A CA 1
ATOM 5261 C C . HIS A 1 676 ? 10.453 -15 -9.039 1 47.47 676 HIS A C 1
ATOM 5263 O O . HIS A 1 676 ? 9.266 -15.32 -9.125 1 47.47 676 HIS A O 1
ATOM 5269 N N . ARG A 1 677 ? 11.195 -15.156 -7.992 1 51.88 677 ARG A N 1
ATOM 5270 C CA . ARG A 1 677 ? 10.531 -15.594 -6.766 1 51.88 677 ARG A CA 1
ATOM 5271 C C . ARG A 1 677 ? 10.391 -14.445 -5.777 1 51.88 677 ARG A C 1
ATOM 5273 O O . ARG A 1 677 ? 11.25 -13.562 -5.719 1 51.88 677 ARG A O 1
ATOM 5280 N N . ILE A 1 678 ? 9.133 -14.055 -5.543 1 45.28 678 ILE A N 1
ATOM 5281 C CA . ILE A 1 678 ? 8.922 -13.039 -4.516 1 45.28 678 ILE A CA 1
ATOM 5282 C C . ILE A 1 678 ? 9.867 -13.289 -3.346 1 45.28 678 ILE A C 1
ATOM 5284 O O . ILE A 1 678 ? 9.781 -14.32 -2.68 1 45.28 678 ILE A O 1
ATOM 5288 N N . SER A 1 679 ? 11.102 -13.258 -3.738 1 40.66 679 SER A N 1
ATOM 5289 C CA . SER A 1 679 ? 12.141 -13.5 -2.742 1 40.66 679 SER A CA 1
ATOM 5290 C C . SER A 1 679 ? 12 -12.555 -1.556 1 40.66 679 SER A C 1
ATOM 5292 O O . SER A 1 679 ? 11.477 -11.445 -1.696 1 40.66 679 SER A O 1
ATOM 5294 N N . SER A 1 680 ? 11.844 -13.117 -0.439 1 38.12 680 SER A N 1
ATOM 5295 C CA . SER A 1 680 ? 12.055 -12.5 0.865 1 38.12 680 SER A CA 1
ATOM 5296 C C . SER A 1 680 ? 13.211 -11.508 0.829 1 38.12 680 SER A C 1
ATOM 5298 O O . SER A 1 680 ? 14.359 -11.875 1.118 1 38.12 680 SER A O 1
ATOM 5300 N N . GLY A 1 681 ? 13.531 -11.078 -0.355 1 34.84 681 GLY A N 1
ATOM 5301 C CA . GLY A 1 681 ? 14.734 -10.297 -0.146 1 34.84 681 GLY A CA 1
ATOM 5302 C C . GLY A 1 681 ? 14.641 -9.359 1.048 1 34.84 681 GLY A C 1
ATOM 5303 O O . GLY A 1 681 ? 13.664 -8.625 1.192 1 34.84 681 GLY A O 1
ATOM 5304 N N . ASN A 1 682 ? 14.945 -9.938 2.104 1 31.91 682 ASN A N 1
ATOM 5305 C CA . ASN A 1 682 ? 15.305 -9.047 3.205 1 31.91 682 ASN A CA 1
ATOM 5306 C C . ASN A 1 682 ? 15.93 -7.75 2.697 1 31.91 682 ASN A C 1
ATOM 5308 O O . ASN A 1 682 ? 17.031 -7.762 2.15 1 31.91 682 ASN A O 1
ATOM 5312 N N . PRO A 1 683 ? 15.109 -7.051 2.156 1 31.81 683 PRO A N 1
ATOM 5313 C CA . PRO A 1 683 ? 15.93 -5.852 1.972 1 31.81 683 PRO A CA 1
ATOM 5314 C C . PRO A 1 683 ? 16.938 -5.645 3.098 1 31.81 683 PRO A C 1
ATOM 5316 O O . PRO A 1 683 ? 17.484 -4.547 3.254 1 31.81 683 PRO A O 1
ATOM 5319 N N . PHE A 1 684 ? 17.031 -6.461 4.008 1 26.55 684 PHE A N 1
ATOM 5320 C CA . PHE A 1 684 ? 17.859 -6.254 5.195 1 26.55 684 PHE A CA 1
ATOM 5321 C C . PHE A 1 684 ? 19.312 -6.07 4.82 1 26.55 684 PHE A C 1
ATOM 5323 O O . PHE A 1 684 ? 20.188 -6.059 5.688 1 26.55 684 PHE A O 1
ATOM 5330 N N . LEU A 1 685 ? 19.812 -6.633 3.686 1 24.3 685 LEU A N 1
ATOM 5331 C CA . LEU A 1 685 ? 21.25 -6.582 3.826 1 24.3 685 LEU A CA 1
ATOM 5332 C C . LEU A 1 685 ? 21.734 -5.152 4.078 1 24.3 685 LEU A C 1
ATOM 5334 O O . LEU A 1 685 ? 21.688 -4.316 3.174 1 24.3 685 LEU A O 1
ATOM 5338 N N . GLN A 1 686 ? 21.172 -4.348 4.891 1 19.8 686 GLN A N 1
ATOM 5339 C CA . GLN A 1 686 ? 22.219 -3.482 5.414 1 19.8 686 GLN A CA 1
ATOM 5340 C C . GLN A 1 686 ? 23.219 -4.277 6.254 1 19.8 686 GLN A C 1
ATOM 5342 O O . GLN A 1 686 ? 22.828 -5.117 7.066 1 19.8 686 GLN A O 1
ATOM 5347 N N . MET B 1 1 ? 62.094 -59.281 35.469 1 28.05 1 MET B N 1
ATOM 5348 C CA . MET B 1 1 ? 61.625 -59.812 34.188 1 28.05 1 MET B CA 1
ATOM 5349 C C . MET B 1 1 ? 60.531 -58.906 33.625 1 28.05 1 MET B C 1
ATOM 5351 O O . MET B 1 1 ? 59.438 -58.844 34.156 1 28.05 1 MET B O 1
ATOM 5355 N N . GLY B 1 2 ? 60.969 -57.719 33.125 1 35.06 2 GLY B N 1
ATOM 5356 C CA . GLY B 1 2 ? 60.031 -56.719 32.656 1 35.06 2 GLY B CA 1
ATOM 5357 C C . GLY B 1 2 ? 59.125 -57.219 31.562 1 35.06 2 GLY B C 1
ATOM 5358 O O . GLY B 1 2 ? 59.531 -57.969 30.688 1 35.06 2 GLY B O 1
ATOM 5359 N N . THR B 1 3 ? 57.906 -57.5 31.906 1 39.62 3 THR B N 1
ATOM 5360 C CA . THR B 1 3 ? 56.812 -57.969 31.062 1 39.62 3 THR B CA 1
ATOM 5361 C C . THR B 1 3 ? 56.719 -57.156 29.766 1 39.62 3 THR B C 1
ATOM 5363 O O . THR B 1 3 ? 56.812 -55.906 29.797 1 39.62 3 THR B O 1
ATOM 5366 N N . PRO B 1 4 ? 57.156 -57.75 28.562 1 42.56 4 PRO B N 1
ATOM 5367 C CA . PRO B 1 4 ? 56.938 -57.125 27.25 1 42.56 4 PRO B CA 1
ATOM 5368 C C . PRO B 1 4 ? 55.562 -56.469 27.141 1 42.56 4 PRO B C 1
ATOM 5370 O O . PRO B 1 4 ? 54.594 -56.969 27.703 1 42.56 4 PRO B O 1
ATOM 5373 N N . LEU B 1 5 ? 55.562 -55.25 27.094 1 46.47 5 LEU B N 1
ATOM 5374 C CA . LEU B 1 5 ? 54.312 -54.531 26.891 1 46.47 5 LEU B CA 1
ATOM 5375 C C . LEU B 1 5 ? 53.562 -55.125 25.703 1 46.47 5 LEU B C 1
ATOM 5377 O O . LEU B 1 5 ? 54.156 -55.531 24.703 1 46.47 5 LEU B O 1
ATOM 5381 N N . ILE B 1 6 ? 52.312 -55.594 25.859 1 47.25 6 ILE B N 1
ATOM 5382 C CA . ILE B 1 6 ? 51.312 -56.188 24.953 1 47.25 6 ILE B CA 1
ATOM 5383 C C . ILE B 1 6 ? 51.094 -55.25 23.75 1 47.25 6 ILE B C 1
ATOM 5385 O O . ILE B 1 6 ? 50.844 -54.062 23.922 1 47.25 6 ILE B O 1
ATOM 5389 N N . GLY B 1 7 ? 51.625 -55.781 22.5 1 49.72 7 GLY B N 1
ATOM 5390 C CA . GLY B 1 7 ? 51.438 -55.219 21.172 1 49.72 7 GLY B CA 1
ATOM 5391 C C . GLY B 1 7 ? 52.719 -55.031 20.406 1 49.72 7 GLY B C 1
ATOM 5392 O O . GLY B 1 7 ? 52.719 -54.531 19.281 1 49.72 7 GLY B O 1
ATOM 5393 N N . VAL B 1 8 ? 53.906 -54.969 21.031 1 55.59 8 VAL B N 1
ATOM 5394 C CA . VAL B 1 8 ? 55.125 -54.844 20.266 1 55.59 8 VAL B CA 1
ATOM 5395 C C . VAL B 1 8 ? 55.719 -56.25 20.031 1 55.59 8 VAL B C 1
ATOM 5397 O O . VAL B 1 8 ? 55.719 -57.094 20.922 1 55.59 8 VAL B O 1
ATOM 5400 N N . ARG B 1 9 ? 56 -56.719 18.797 1 61.69 9 ARG B N 1
ATOM 5401 C CA . ARG B 1 9 ? 56.594 -57.969 18.438 1 61.69 9 ARG B CA 1
ATOM 5402 C C . ARG B 1 9 ? 58.031 -58.094 18.969 1 61.69 9 ARG B C 1
ATOM 5404 O O . ARG B 1 9 ? 58.844 -57.188 18.734 1 61.69 9 ARG B O 1
ATOM 5411 N N . CYS B 1 10 ? 58.312 -58.844 20.016 1 61.38 10 CYS B N 1
ATOM 5412 C CA . CYS B 1 10 ? 59.656 -59.062 20.562 1 61.38 10 CYS B CA 1
ATOM 5413 C C . CYS B 1 10 ? 60.25 -60.375 20.016 1 61.38 10 CYS B C 1
ATOM 5415 O O . CYS B 1 10 ? 59.531 -61.344 19.797 1 61.38 10 CYS B O 1
ATOM 5417 N N . TYR B 1 11 ? 61.406 -60.312 19.219 1 67.69 11 TYR B N 1
ATOM 5418 C CA . TYR B 1 11 ? 62.094 -61.5 18.766 1 67.69 11 TYR B CA 1
ATOM 5419 C C . TYR B 1 11 ? 63.156 -61.906 19.75 1 67.69 11 TYR B C 1
ATOM 5421 O O . TYR B 1 11 ? 63.781 -61.062 20.406 1 67.69 11 TYR B O 1
ATOM 5429 N N . PRO B 1 12 ? 63.312 -63.188 20.094 1 65 12 PRO B N 1
ATOM 5430 C CA . PRO B 1 12 ? 64.312 -63.719 21.016 1 65 12 PRO B CA 1
ATOM 5431 C C . PRO B 1 12 ? 65.75 -63.5 20.516 1 65 12 PRO B C 1
ATOM 5433 O O . PRO B 1 12 ? 66 -63.625 19.312 1 65 12 PRO B O 1
ATOM 5436 N N . ILE B 1 13 ? 66.625 -62.656 21.031 1 66.81 13 ILE B N 1
ATOM 5437 C CA . ILE B 1 13 ? 68.062 -62.625 20.688 1 66.81 13 ILE B CA 1
ATOM 5438 C C . ILE B 1 13 ? 68.875 -63.406 21.719 1 66.81 13 ILE B C 1
ATOM 5440 O O . ILE B 1 13 ? 68.375 -63.688 22.828 1 66.81 13 ILE B O 1
ATOM 5444 N N . GLU B 1 14 ? 70 -64 21.328 1 64.94 14 GLU B N 1
ATOM 5445 C CA . GLU B 1 14 ? 70.812 -64.938 22.094 1 64.94 14 GLU B CA 1
ATOM 5446 C C . GLU B 1 14 ? 71.5 -64.25 23.281 1 64.94 14 GLU B C 1
ATOM 5448 O O . GLU B 1 14 ? 71.938 -64.875 24.219 1 64.94 14 GLU B O 1
ATOM 5453 N N . GLU B 1 15 ? 71.812 -63 23.172 1 61.09 15 GLU B N 1
ATOM 5454 C CA . GLU B 1 15 ? 72.438 -62.344 24.297 1 61.09 15 GLU B CA 1
ATOM 5455 C C . GLU B 1 15 ? 71.438 -61.719 25.234 1 61.09 15 GLU B C 1
ATOM 5457 O O . GLU B 1 15 ? 70.312 -61.406 24.844 1 61.09 15 GLU B O 1
ATOM 5462 N N . TYR B 1 16 ? 71.875 -61.656 26.594 1 56.59 16 TYR B N 1
ATOM 5463 C CA . TYR B 1 16 ? 71 -61.062 27.594 1 56.59 16 TYR B CA 1
ATOM 5464 C C . TYR B 1 16 ? 70.5 -59.688 27.141 1 56.59 16 TYR B C 1
ATOM 5466 O O . TYR B 1 16 ? 71.312 -58.906 26.531 1 56.59 16 TYR B O 1
ATOM 5474 N N . PRO B 1 17 ? 69.125 -59.156 27.438 1 60.88 17 PRO B N 1
ATOM 5475 C CA . PRO B 1 17 ? 68 -59.781 28.125 1 60.88 17 PRO B CA 1
ATOM 5476 C C . PRO B 1 17 ? 67.125 -60.625 27.188 1 60.88 17 PRO B C 1
ATOM 5478 O O . PRO B 1 17 ? 66 -60.969 27.547 1 60.88 17 PRO B O 1
ATOM 5481 N N . PHE B 1 18 ? 67.5 -61.188 26.219 1 60.91 18 PHE B N 1
ATOM 5482 C CA . PHE B 1 18 ? 67.125 -62.281 25.328 1 60.91 18 PHE B CA 1
ATOM 5483 C C . PHE B 1 18 ? 65.875 -61.875 24.469 1 60.91 18 PHE B C 1
ATOM 5485 O O . PHE B 1 18 ? 65.25 -62.75 23.844 1 60.91 18 PHE B O 1
ATOM 5492 N N . TYR B 1 19 ? 65.312 -60.938 24.781 1 57.22 19 TYR B N 1
ATOM 5493 C CA . TYR B 1 19 ? 64.25 -60.562 23.844 1 57.22 19 TYR B CA 1
ATOM 5494 C C . TYR B 1 19 ? 64.5 -59.156 23.328 1 57.22 19 TYR B C 1
ATOM 5496 O O . TYR B 1 19 ? 65.125 -58.312 24 1 57.22 19 TYR B O 1
ATOM 5504 N N . HIS B 1 20 ? 64.75 -58.75 22.078 1 61.03 20 HIS B N 1
ATOM 5505 C CA . HIS B 1 20 ? 64.812 -57.406 21.453 1 61.03 20 HIS B CA 1
ATOM 5506 C C . HIS B 1 20 ? 63.438 -57.062 20.875 1 61.03 20 HIS B C 1
ATOM 5508 O O . HIS B 1 20 ? 62.875 -57.812 20.062 1 61.03 20 HIS B O 1
ATOM 5514 N N . CYS B 1 21 ? 62.562 -56.406 21.562 1 56.12 21 CYS B N 1
ATOM 5515 C CA . CYS B 1 21 ? 61.25 -56.031 21.062 1 56.12 21 CYS B CA 1
ATOM 5516 C C . CYS B 1 21 ? 61.375 -54.812 20.141 1 56.12 21 CYS B C 1
ATOM 5518 O O . CYS B 1 21 ? 62.125 -53.875 20.406 1 56.12 21 CYS B O 1
ATOM 5520 N N . GLU B 1 22 ? 61.188 -54.969 18.828 1 59.88 22 GLU B N 1
ATOM 5521 C CA . GLU B 1 22 ? 61.25 -53.938 17.812 1 59.88 22 GLU B CA 1
ATOM 5522 C C . GLU B 1 22 ? 59.969 -53.094 17.812 1 59.88 22 GLU B C 1
ATOM 5524 O O . GLU B 1 22 ? 58.875 -53.625 17.609 1 59.88 22 GLU B O 1
ATOM 5529 N N . GLY B 1 23 ? 60.125 -51.969 18.297 1 61.59 23 GLY B N 1
ATOM 5530 C CA . GLY B 1 23 ? 59.219 -50.844 18.016 1 61.59 23 GLY B CA 1
ATOM 5531 C C . GLY B 1 23 ? 58.25 -50.594 19.141 1 61.59 23 GLY B C 1
ATOM 5532 O O . GLY B 1 23 ? 58.219 -51.312 20.141 1 61.59 23 GLY B O 1
ATOM 5533 N N . CYS B 1 24 ? 57.781 -49.406 19.656 1 69.25 24 CYS B N 1
ATOM 5534 C CA . CYS B 1 24 ? 56.75 -49.062 20.625 1 69.25 24 CYS B CA 1
ATOM 5535 C C . CYS B 1 24 ? 55.375 -48.906 19.938 1 69.25 24 CYS B C 1
ATOM 5537 O O . CYS B 1 24 ? 55.312 -48.594 18.75 1 69.25 24 CYS B O 1
ATOM 5539 N N . PRO B 1 25 ? 54.25 -49.438 20.594 1 67.44 25 PRO B N 1
ATOM 5540 C CA . PRO B 1 25 ? 52.938 -49.25 19.984 1 67.44 25 PRO B CA 1
ATOM 5541 C C . PRO B 1 25 ? 52.656 -47.812 19.547 1 67.44 25 PRO B C 1
ATOM 5543 O O . PRO B 1 25 ? 53.312 -46.906 20.016 1 67.44 25 PRO B O 1
ATOM 5546 N N . PRO B 1 26 ? 51.781 -47.656 18.547 1 70.31 26 PRO B N 1
ATOM 5547 C CA . PRO B 1 26 ? 51.438 -46.281 18.109 1 70.31 26 PRO B CA 1
ATOM 5548 C C . PRO B 1 26 ? 51.031 -45.406 19.281 1 70.31 26 PRO B C 1
ATOM 5550 O O . PRO B 1 26 ? 50.312 -45.844 20.172 1 70.31 26 PRO B O 1
ATOM 5553 N N . GLY B 1 27 ? 51.656 -44.188 19.469 1 69.5 27 GLY B N 1
ATOM 5554 C CA . GLY B 1 27 ? 51.469 -43.219 20.547 1 69.5 27 GLY B CA 1
ATOM 5555 C C . GLY B 1 27 ? 52.562 -43.25 21.578 1 69.5 27 GLY B C 1
ATOM 5556 O O . GLY B 1 27 ? 52.531 -42.531 22.562 1 69.5 27 GLY B O 1
ATOM 5557 N N . SER B 1 28 ? 53.562 -44.188 21.453 1 74.44 28 SER B N 1
ATOM 5558 C CA . SER B 1 28 ? 54.719 -44.312 22.344 1 74.44 28 SER B CA 1
ATOM 5559 C C . SER B 1 28 ? 56 -44.375 21.531 1 74.44 28 SER B C 1
ATOM 5561 O O . SER B 1 28 ? 56 -44.719 20.344 1 74.44 28 SER B O 1
ATOM 5563 N N . THR B 1 29 ? 57.062 -43.688 22.031 1 72.88 29 THR B N 1
ATOM 5564 C CA . THR B 1 29 ? 58.375 -43.812 21.438 1 72.88 29 THR B CA 1
ATOM 5565 C C . THR B 1 29 ? 59.344 -44.438 22.438 1 72.88 29 THR B C 1
ATOM 5567 O O . THR B 1 29 ? 59.188 -44.312 23.641 1 72.88 29 THR B O 1
ATOM 5570 N N . GLY B 1 30 ? 60.188 -45.375 21.969 1 71.12 30 GLY B N 1
ATOM 5571 C CA . GLY B 1 30 ? 61.188 -46.062 22.797 1 71.12 30 GLY B CA 1
ATOM 5572 C C . GLY B 1 30 ? 61.875 -47.188 22.078 1 71.12 30 GLY B C 1
ATOM 5573 O O . GLY B 1 30 ? 61.719 -47.375 20.859 1 71.12 30 GLY B O 1
ATOM 5574 N N . ASN B 1 31 ? 62.812 -47.75 22.688 1 62.84 31 ASN B N 1
ATOM 5575 C CA . ASN B 1 31 ? 63.625 -48.812 22.109 1 62.84 31 ASN B CA 1
ATOM 5576 C C . ASN B 1 31 ? 62.938 -50.188 22.25 1 62.84 31 ASN B C 1
ATOM 5578 O O . ASN B 1 31 ? 63.625 -51.219 22.172 1 62.84 31 ASN B O 1
ATOM 5582 N N . GLY B 1 32 ? 61.562 -50.094 22.406 1 61.19 32 GLY B N 1
ATOM 5583 C CA . GLY B 1 32 ? 60.875 -51.375 22.484 1 61.19 32 GLY B CA 1
ATOM 5584 C C . GLY B 1 32 ? 60.719 -51.906 23.906 1 61.19 32 GLY B C 1
ATOM 5585 O O . GLY B 1 32 ? 59.719 -52.531 24.234 1 61.19 32 GLY B O 1
ATOM 5586 N N . THR B 1 33 ? 61.75 -51.875 24.844 1 63.84 33 THR B N 1
ATOM 5587 C CA . THR B 1 33 ? 61.688 -52.312 26.234 1 63.84 33 THR B CA 1
ATOM 5588 C C . THR B 1 33 ? 61.219 -51.156 27.141 1 63.84 33 THR B C 1
ATOM 5590 O O . THR B 1 33 ? 60.562 -51.406 28.172 1 63.84 33 THR B O 1
ATOM 5593 N N . ASN B 1 34 ? 61.5 -49.969 26.969 1 63.03 34 ASN B N 1
ATOM 5594 C CA . ASN B 1 34 ? 61.062 -48.781 27.672 1 63.03 34 ASN B CA 1
ATOM 5595 C C . ASN B 1 34 ? 60.344 -47.812 26.734 1 63.03 34 ASN B C 1
ATOM 5597 O O . ASN B 1 34 ? 60.969 -47.125 25.938 1 63.03 34 ASN B O 1
ATOM 5601 N N . CYS B 1 35 ? 59.094 -48.094 26.641 1 68.38 35 CYS B N 1
ATOM 5602 C CA . CYS B 1 35 ? 58.312 -47.219 25.766 1 68.38 35 CYS B CA 1
ATOM 5603 C C . CYS B 1 35 ? 57.719 -46.094 26.562 1 68.38 35 CYS B C 1
ATOM 5605 O O . CYS B 1 35 ? 57.219 -46.281 27.688 1 68.38 35 CYS B O 1
ATOM 5607 N N . HIS B 1 36 ? 58.094 -44.844 26.188 1 74.31 36 HIS B N 1
ATOM 5608 C CA . HIS B 1 36 ? 57.5 -43.656 26.828 1 74.31 36 HIS B CA 1
ATOM 5609 C C . HIS B 1 36 ? 56.438 -43.031 25.922 1 74.31 36 HIS B C 1
ATOM 5611 O O . HIS B 1 36 ? 56.531 -43.094 24.703 1 74.31 36 HIS B O 1
ATOM 5617 N N . ASP B 1 37 ? 55.406 -42.625 26.531 1 78.44 37 ASP B N 1
ATOM 5618 C CA . ASP B 1 37 ? 54.281 -42 25.812 1 78.44 37 ASP B CA 1
ATOM 5619 C C . ASP B 1 37 ? 54.781 -40.812 24.984 1 78.44 37 ASP B C 1
ATOM 5621 O O . ASP B 1 37 ? 55.688 -40.062 25.422 1 78.44 37 ASP B O 1
ATOM 5625 N N . LEU B 1 38 ? 54.281 -40.812 23.719 1 76.31 38 LEU B N 1
ATOM 5626 C CA . LEU B 1 38 ? 54.531 -39.625 22.859 1 76.31 38 LEU B CA 1
ATOM 5627 C C . LEU B 1 38 ? 53.469 -38.562 23.109 1 76.31 38 LEU B C 1
ATOM 5629 O O . LEU B 1 38 ? 52.281 -38.844 23.156 1 76.31 38 LEU B O 1
ATOM 5633 N N . ASP B 1 39 ? 54 -37.438 23.5 1 79.94 39 ASP B N 1
ATOM 5634 C CA . ASP B 1 39 ? 53.094 -36.312 23.641 1 79.94 39 ASP B CA 1
ATOM 5635 C C . ASP B 1 39 ? 52.719 -35.719 22.281 1 79.94 39 ASP B C 1
ATOM 5637 O O . ASP B 1 39 ? 53.438 -34.844 21.781 1 79.94 39 ASP B O 1
ATOM 5641 N N . GLU B 1 40 ? 51.688 -36.281 21.766 1 82.38 40 GLU B N 1
ATOM 5642 C CA . GLU B 1 40 ? 51.25 -35.875 20.438 1 82.38 40 GLU B CA 1
ATOM 5643 C C . GLU B 1 40 ? 50.844 -34.406 20.438 1 82.38 40 GLU B C 1
ATOM 5645 O O . GLU B 1 40 ? 50.906 -33.719 19.406 1 82.38 40 GLU B O 1
ATOM 5650 N N . CYS B 1 41 ? 50.375 -33.844 21.484 1 80.75 41 CYS B N 1
ATOM 5651 C CA . CYS B 1 41 ? 49.938 -32.469 21.578 1 80.75 41 CYS B CA 1
ATOM 5652 C C . CYS B 1 41 ? 51.094 -31.516 21.359 1 80.75 41 CYS B C 1
ATOM 5654 O O . CYS B 1 41 ? 50.938 -30.469 20.719 1 80.75 41 CYS B O 1
ATOM 5656 N N . ASP B 1 42 ? 52.281 -31.812 21.875 1 80.44 42 ASP B N 1
ATOM 5657 C CA . ASP B 1 42 ? 53.469 -30.953 21.781 1 80.44 42 ASP B CA 1
ATOM 5658 C C . ASP B 1 42 ? 54.156 -31.156 20.453 1 80.44 42 ASP B C 1
ATOM 5660 O O . ASP B 1 42 ? 54.625 -30.188 19.844 1 80.44 42 ASP B O 1
ATOM 5664 N N . LEU B 1 43 ? 54.125 -32.406 19.953 1 79.5 43 LEU B N 1
ATOM 5665 C CA . LEU B 1 43 ? 54.969 -32.719 18.812 1 79.5 43 LEU B CA 1
ATOM 5666 C C . LEU B 1 43 ? 54.219 -32.438 17.5 1 79.5 43 LEU B C 1
ATOM 5668 O O . LEU B 1 43 ? 54.844 -32.031 16.516 1 79.5 43 LEU B O 1
ATOM 5672 N N . ALA B 1 44 ? 52.906 -32.719 17.422 1 80 44 ALA B N 1
ATOM 5673 C CA . ALA B 1 44 ? 52.188 -32.625 16.156 1 80 44 ALA B CA 1
ATOM 5674 C C . ALA B 1 44 ? 51.094 -31.531 16.25 1 80 44 ALA B C 1
ATOM 5676 O O . ALA B 1 44 ? 50.562 -31.094 15.227 1 80 44 ALA B O 1
ATOM 5677 N N . GLN B 1 45 ? 50.781 -30.984 17.328 1 80.81 45 GLN B N 1
ATOM 5678 C CA . GLN B 1 45 ? 49.75 -29.984 17.547 1 80.81 45 GLN B CA 1
ATOM 5679 C C . GLN B 1 45 ? 48.5 -30.297 16.75 1 80.81 45 GLN B C 1
ATOM 5681 O O . GLN B 1 45 ? 48.094 -29.531 15.883 1 80.81 45 GLN B O 1
ATOM 5686 N N . PRO B 1 46 ? 47.969 -31.438 17.047 1 83.19 46 PRO B N 1
ATOM 5687 C CA . PRO B 1 46 ? 46.781 -31.891 16.281 1 83.19 46 PRO B CA 1
ATOM 5688 C C . PRO B 1 46 ? 45.562 -31 16.516 1 83.19 46 PRO B C 1
ATOM 5690 O O . PRO B 1 46 ? 44.656 -30.984 15.688 1 83.19 46 PRO B O 1
ATOM 5693 N N . CYS B 1 47 ? 45.469 -30.469 17.578 1 81.06 47 CYS B N 1
ATOM 5694 C CA . CYS B 1 47 ? 44.312 -29.656 17.922 1 81.06 47 CYS B CA 1
ATOM 5695 C C . CYS B 1 47 ? 44.5 -28.219 17.453 1 81.06 47 CYS B C 1
ATOM 5697 O O . CYS B 1 47 ? 45.625 -27.75 17.328 1 81.06 47 CYS B O 1
ATOM 5699 N N . ASP B 1 48 ? 43.375 -27.516 17.141 1 80.62 48 ASP B N 1
ATOM 5700 C CA . ASP B 1 48 ? 43.375 -26.094 16.766 1 80.62 48 ASP B CA 1
ATOM 5701 C C . ASP B 1 48 ? 44 -25.25 17.859 1 80.62 48 ASP B C 1
ATOM 5703 O O . ASP B 1 48 ? 43.938 -25.594 19.047 1 80.62 48 ASP B O 1
ATOM 5707 N N . GLU B 1 49 ? 44.625 -24.172 17.516 1 78.31 49 GLU B N 1
ATOM 5708 C CA . GLU B 1 49 ? 45.375 -23.312 18.422 1 78.31 49 GLU B CA 1
ATOM 5709 C C . GLU B 1 49 ? 44.5 -22.828 19.578 1 78.31 49 GLU B C 1
ATOM 5711 O O . GLU B 1 49 ? 45 -22.531 20.672 1 78.31 49 GLU B O 1
ATOM 5716 N N . ASN B 1 50 ? 43.188 -22.875 19.391 1 75.69 50 ASN B N 1
ATOM 5717 C CA . ASN B 1 50 ? 42.281 -22.328 20.406 1 75.69 50 ASN B CA 1
ATOM 5718 C C . ASN B 1 50 ? 41.656 -23.438 21.234 1 75.69 50 ASN B C 1
ATOM 5720 O O . ASN B 1 50 ? 40.75 -23.172 22.047 1 75.69 50 ASN B O 1
ATOM 5724 N N . VAL B 1 51 ? 42.188 -24.703 20.969 1 80.12 51 VAL B N 1
ATOM 5725 C CA . VAL B 1 51 ? 41.594 -25.859 21.641 1 80.12 51 VAL B CA 1
ATOM 5726 C C . VAL B 1 51 ? 42.688 -26.547 22.484 1 80.12 51 VAL B C 1
ATOM 5728 O O . VAL B 1 51 ? 43.844 -26.609 22.094 1 80.12 51 VAL B O 1
ATOM 5731 N N . ARG B 1 52 ? 42.312 -27 23.656 1 80.69 52 ARG B N 1
ATOM 5732 C CA . ARG B 1 52 ? 43.219 -27.719 24.531 1 80.69 52 ARG B CA 1
ATOM 5733 C C . ARG B 1 52 ? 43.5 -29.109 23.984 1 80.69 52 ARG B C 1
ATOM 5735 O O . ARG B 1 52 ? 42.594 -29.859 23.656 1 80.69 52 ARG B O 1
ATOM 5742 N N . CYS B 1 53 ? 44.656 -29.359 23.844 1 80.88 53 CYS B N 1
ATOM 5743 C CA . CYS B 1 53 ? 45.125 -30.688 23.5 1 80.88 53 CYS B CA 1
ATOM 5744 C C . CYS B 1 53 ? 45.562 -31.453 24.75 1 80.88 53 CYS B C 1
ATOM 5746 O O . CYS B 1 53 ? 46.406 -30.969 25.516 1 80.88 53 CYS B O 1
ATOM 5748 N N . THR B 1 54 ? 44.844 -32.531 25 1 80.88 54 THR B N 1
ATOM 5749 C CA . THR B 1 54 ? 45.219 -33.375 26.125 1 80.88 54 THR B CA 1
ATOM 5750 C C . THR B 1 54 ? 45.969 -34.625 25.656 1 80.88 54 THR B C 1
ATOM 5752 O O . THR B 1 54 ? 45.438 -35.375 24.828 1 80.88 54 THR B O 1
ATOM 5755 N N . ASN B 1 55 ? 47.156 -34.688 26.156 1 80.75 55 ASN B N 1
ATOM 5756 C CA . ASN B 1 55 ? 47.906 -35.906 25.875 1 80.75 55 ASN B CA 1
ATOM 5757 C C . ASN B 1 55 ? 47.406 -37.094 26.688 1 80.75 55 ASN B C 1
ATOM 5759 O O . ASN B 1 55 ? 47.281 -37 27.906 1 80.75 55 ASN B O 1
ATOM 5763 N N . LEU B 1 56 ? 47.031 -38.094 25.906 1 79.94 56 LEU B N 1
ATOM 5764 C CA . LEU B 1 56 ? 46.594 -39.344 26.531 1 79.94 56 LEU B CA 1
ATOM 5765 C C . LEU B 1 56 ? 47.719 -40.406 26.438 1 79.94 56 LEU B C 1
ATOM 5767 O O . LEU B 1 56 ? 48.688 -40.219 25.688 1 79.94 56 LEU B O 1
ATOM 5771 N N . SER B 1 57 ? 47.688 -41.438 27.312 1 77 57 SER B N 1
ATOM 5772 C CA . SER B 1 57 ? 48.562 -42.594 27.281 1 77 57 SER B CA 1
ATOM 5773 C C . SER B 1 57 ? 47.781 -43.875 26.969 1 77 57 SER B C 1
ATOM 5775 O O . SER B 1 57 ? 47.156 -44.438 27.859 1 77 57 SER B O 1
ATOM 5777 N N . PRO B 1 58 ? 47.656 -44.156 25.719 1 75.94 58 PRO B N 1
ATOM 5778 C CA . PRO B 1 58 ? 48.25 -43.594 24.5 1 75.94 58 PRO B CA 1
ATOM 5779 C C . PRO B 1 58 ? 47.312 -42.656 23.766 1 75.94 58 PRO B C 1
ATOM 5781 O O . PRO B 1 58 ? 46.094 -42.656 24.031 1 75.94 58 PRO B O 1
ATOM 5784 N N . GLY B 1 59 ? 47.875 -41.75 23 1 81.31 59 GLY B N 1
ATOM 5785 C CA . GLY B 1 59 ? 47.031 -40.938 22.109 1 81.31 59 GLY B CA 1
ATOM 5786 C C . GLY B 1 59 ? 46.844 -39.5 22.594 1 81.31 59 GLY B C 1
ATOM 5787 O O . GLY B 1 59 ? 47.531 -39.062 23.516 1 81.31 59 GLY B O 1
ATOM 5788 N N . TYR B 1 60 ? 45.969 -38.719 21.797 1 82.81 60 TYR B N 1
ATOM 5789 C CA . TYR B 1 60 ? 45.625 -37.344 22.109 1 82.81 60 TYR B CA 1
ATOM 5790 C C . TYR B 1 60 ? 44.125 -37.094 21.969 1 82.81 60 TYR B C 1
ATOM 5792 O O . TYR B 1 60 ? 43.406 -37.875 21.328 1 82.81 60 TYR B O 1
ATOM 5800 N N . ARG B 1 61 ? 43.688 -36.219 22.75 1 82.12 61 ARG B N 1
ATOM 5801 C CA . ARG B 1 61 ? 42.312 -35.75 22.641 1 82.12 61 ARG B CA 1
ATOM 5802 C C . ARG B 1 61 ? 42.25 -34.25 22.453 1 82.12 61 ARG B C 1
ATOM 5804 O O . ARG B 1 61 ? 42.875 -33.5 23.203 1 82.12 61 ARG B O 1
ATOM 5811 N N . CYS B 1 62 ? 41.562 -33.844 21.359 1 82.38 62 CYS B N 1
ATOM 5812 C CA . CYS B 1 62 ? 41.25 -32.438 21.156 1 82.38 62 CYS B CA 1
ATOM 5813 C C . CYS B 1 62 ? 39.844 -32.094 21.672 1 82.38 62 CYS B C 1
ATOM 5815 O O . CYS B 1 62 ? 38.875 -32.812 21.359 1 82.38 62 CYS B O 1
ATOM 5817 N N . ASP B 1 63 ? 39.656 -31.109 22.516 1 79.94 63 ASP B N 1
ATOM 5818 C CA . ASP B 1 63 ? 38.344 -30.641 22.969 1 79.94 63 ASP B CA 1
ATOM 5819 C C . ASP B 1 63 ? 37.562 -30.031 21.828 1 79.94 63 ASP B C 1
ATOM 5821 O O . ASP B 1 63 ? 38.125 -29.672 20.797 1 79.94 63 ASP B O 1
ATOM 5825 N N . PRO B 1 64 ? 36.25 -30.047 22.031 1 78.19 64 PRO B N 1
ATOM 5826 C CA . PRO B 1 64 ? 35.438 -29.406 21 1 78.19 64 PRO B CA 1
ATOM 5827 C C . PRO B 1 64 ? 35.781 -27.953 20.766 1 78.19 64 PRO B C 1
ATOM 5829 O O . PRO B 1 64 ? 36.281 -27.281 21.672 1 78.19 64 PRO B O 1
ATOM 5832 N N . CYS B 1 65 ? 35.625 -27.531 19.531 1 79.62 65 CYS B N 1
ATOM 5833 C CA . CYS B 1 65 ? 35.844 -26.125 19.219 1 79.62 65 CYS B CA 1
ATOM 5834 C C . CYS B 1 65 ? 35.062 -25.219 20.156 1 79.62 65 CYS B C 1
ATOM 5836 O O . CYS B 1 65 ? 33.906 -25.5 20.453 1 79.62 65 CYS B O 1
ATOM 5838 N N . PRO B 1 66 ? 35.812 -24.219 20.812 1 74.19 66 PRO B N 1
ATOM 5839 C CA . PRO B 1 66 ? 35.125 -23.344 21.766 1 74.19 66 PRO B CA 1
ATOM 5840 C C . PRO B 1 66 ? 33.938 -22.609 21.156 1 74.19 66 PRO B C 1
ATOM 5842 O O . PRO B 1 66 ? 33.812 -22.562 19.938 1 74.19 66 PRO B O 1
ATOM 5845 N N . PRO B 1 67 ? 33.031 -22.031 22.094 1 71.75 67 PRO B N 1
ATOM 5846 C CA . PRO B 1 67 ? 31.922 -21.219 21.578 1 71.75 67 PRO B CA 1
ATOM 5847 C C . PRO B 1 67 ? 32.375 -20.062 20.703 1 71.75 67 PRO B C 1
ATOM 5849 O O . PRO B 1 67 ? 33.406 -19.438 21 1 71.75 67 PRO B O 1
ATOM 5852 N N . GLY B 1 68 ? 31.766 -19.781 19.484 1 68.69 68 GLY B N 1
ATOM 5853 C CA . GLY B 1 68 ? 32.156 -18.766 18.516 1 68.69 68 GLY B CA 1
ATOM 5854 C C . GLY B 1 68 ? 32.875 -19.344 17.312 1 68.69 68 GLY B C 1
ATOM 5855 O O . GLY B 1 68 ? 33.156 -18.625 16.359 1 68.69 68 GLY B O 1
ATOM 5856 N N . PHE B 1 69 ? 33.281 -20.562 17.453 1 71.5 69 PHE B N 1
ATOM 5857 C CA . PHE B 1 69 ? 33.938 -21.281 16.359 1 71.5 69 PHE B CA 1
ATOM 5858 C C . PHE B 1 69 ? 33.125 -22.484 15.938 1 71.5 69 PHE B C 1
ATOM 5860 O O . PHE B 1 69 ? 32.375 -23.047 16.734 1 71.5 69 PHE B O 1
ATOM 5867 N N . THR B 1 70 ? 33.031 -22.656 14.539 1 71.5 70 THR B N 1
ATOM 5868 C CA . THR B 1 70 ? 32.438 -23.891 14.055 1 71.5 70 THR B CA 1
ATOM 5869 C C . THR B 1 70 ? 33.5 -24.875 13.594 1 71.5 70 THR B C 1
ATOM 5871 O O . THR B 1 70 ? 34.594 -24.469 13.141 1 71.5 70 THR B O 1
ATOM 5874 N N . GLY B 1 71 ? 33.406 -26.203 13.922 1 66.56 71 GLY B N 1
ATOM 5875 C CA . GLY B 1 71 ? 34.312 -27.281 13.57 1 66.56 71 GLY B CA 1
ATOM 5876 C C . GLY B 1 71 ? 33.969 -28.594 14.258 1 66.56 71 GLY B C 1
ATOM 5877 O O . GLY B 1 71 ? 32.812 -28.812 14.648 1 66.56 71 GLY B O 1
ATOM 5878 N N . SER B 1 72 ? 35.062 -29.375 14.609 1 64.5 72 SER B N 1
ATOM 5879 C CA . SER B 1 72 ? 34.938 -30.719 15.164 1 64.5 72 SER B CA 1
ATOM 5880 C C . SER B 1 72 ? 34.438 -30.672 16.609 1 64.5 72 SER B C 1
ATOM 5882 O O . SER B 1 72 ? 34.781 -29.75 17.359 1 64.5 72 SER B O 1
ATOM 5884 N N . ARG B 1 73 ? 33.5 -31.438 17.062 1 70.94 73 ARG B N 1
ATOM 5885 C CA . ARG B 1 73 ? 33.031 -31.609 18.438 1 70.94 73 ARG B CA 1
ATOM 5886 C C . ARG B 1 73 ? 34.094 -32.281 19.297 1 70.94 73 ARG B C 1
ATOM 5888 O O . ARG B 1 73 ? 33.812 -32.75 20.406 1 70.94 73 ARG B O 1
ATOM 5895 N N . GLY B 1 74 ? 35.188 -32.312 18.891 1 69.44 74 GLY B N 1
ATOM 5896 C CA . GLY B 1 74 ? 36.25 -33.031 19.562 1 69.44 74 GLY B CA 1
ATOM 5897 C C . GLY B 1 74 ? 36.812 -34.188 18.734 1 69.44 74 GLY B C 1
ATOM 5898 O O . GLY B 1 74 ? 36.094 -34.75 17.906 1 69.44 74 GLY B O 1
ATOM 5899 N N . SER B 1 75 ? 38.125 -34.312 18.656 1 74.81 75 SER B N 1
ATOM 5900 C CA . SER B 1 75 ? 38.75 -35.438 17.969 1 74.81 75 SER B CA 1
ATOM 5901 C C . SER B 1 75 ? 39.781 -36.125 18.859 1 74.81 75 SER B C 1
ATOM 5903 O O . SER B 1 75 ? 40.312 -35.531 19.797 1 74.81 75 SER B O 1
ATOM 5905 N N . GLN B 1 76 ? 39.688 -37.5 18.75 1 76.5 76 GLN B N 1
ATOM 5906 C CA . GLN B 1 76 ? 40.688 -38.312 19.453 1 76.5 76 GLN B CA 1
ATOM 5907 C C . GLN B 1 76 ? 41.469 -39.188 18.469 1 76.5 76 GLN B C 1
ATOM 5909 O O . GLN B 1 76 ? 40.938 -39.562 17.438 1 76.5 76 GLN B O 1
ATOM 5914 N N . GLY B 1 77 ? 42.844 -39.281 18.703 1 77.62 77 GLY B N 1
ATOM 5915 C CA . GLY B 1 77 ? 43.688 -40.125 17.891 1 77.62 77 GLY B CA 1
ATOM 5916 C C . GLY B 1 77 ? 44.875 -40.656 18.641 1 77.62 77 GLY B C 1
ATOM 5917 O O . GLY B 1 77 ? 45.125 -40.312 19.797 1 77.62 77 GLY B O 1
ATOM 5918 N N . VAL B 1 78 ? 45.469 -41.688 18.031 1 79.44 78 VAL B N 1
ATOM 5919 C CA . VAL B 1 78 ? 46.656 -42.281 18.578 1 79.44 78 VAL B CA 1
ATOM 5920 C C . VAL B 1 78 ? 47.781 -42.219 17.562 1 79.44 78 VAL B C 1
ATOM 5922 O O . VAL B 1 78 ? 47.594 -42.531 16.391 1 79.44 78 VAL B O 1
ATOM 5925 N N . GLY B 1 79 ? 49.031 -41.719 17.984 1 78.12 79 GLY B N 1
ATOM 5926 C CA . GLY B 1 79 ? 50.25 -41.75 17.172 1 78.12 79 GLY B CA 1
ATOM 5927 C C . GLY B 1 79 ? 50.5 -40.438 16.453 1 78.12 79 GLY B C 1
ATOM 5928 O O . GLY B 1 79 ? 49.594 -39.625 16.25 1 78.12 79 GLY B O 1
ATOM 5929 N N . LEU B 1 80 ? 51.688 -40.062 16.109 1 77.06 80 LEU B N 1
ATOM 5930 C CA . LEU B 1 80 ? 52.125 -38.812 15.516 1 77.06 80 LEU B CA 1
ATOM 5931 C C . LEU B 1 80 ? 51.594 -38.688 14.094 1 77.06 80 LEU B C 1
ATOM 5933 O O . LEU B 1 80 ? 51.25 -37.562 13.656 1 77.06 80 LEU B O 1
ATOM 5937 N N . GLU B 1 81 ? 51.5 -39.75 13.43 1 75.38 81 GLU B N 1
ATOM 5938 C CA . GLU B 1 81 ? 51.062 -39.688 12.039 1 75.38 81 GLU B CA 1
ATOM 5939 C C . GLU B 1 81 ? 49.594 -39.281 11.961 1 75.38 81 GLU B C 1
ATOM 5941 O O . GLU B 1 81 ? 49.188 -38.469 11.125 1 75.38 81 GLU B O 1
ATOM 5946 N N . GLU B 1 82 ? 48.906 -39.906 12.797 1 77.44 82 GLU B N 1
ATOM 5947 C CA . GLU B 1 82 ? 47.469 -39.562 12.828 1 77.44 82 GLU B CA 1
ATOM 5948 C C . GLU B 1 82 ? 47.25 -38.125 13.281 1 77.44 82 GLU B C 1
ATOM 5950 O O . GLU B 1 82 ? 46.406 -37.406 12.742 1 77.44 82 GLU B O 1
ATOM 5955 N N . ALA B 1 83 ? 48 -37.719 14.211 1 78.12 83 ALA B N 1
ATOM 5956 C CA . ALA B 1 83 ? 47.875 -36.375 14.742 1 78.12 83 ALA B CA 1
ATOM 5957 C C . ALA B 1 83 ? 48.25 -35.344 13.672 1 78.12 83 ALA B C 1
ATOM 5959 O O . ALA B 1 83 ? 47.656 -34.25 13.648 1 78.12 83 ALA B O 1
ATOM 5960 N N . ARG B 1 84 ? 49.156 -35.656 12.859 1 77.69 84 ARG B N 1
ATOM 5961 C CA . ARG B 1 84 ? 49.562 -34.75 11.797 1 77.69 84 ARG B CA 1
ATOM 5962 C C . ARG B 1 84 ? 48.562 -34.75 10.656 1 77.69 84 ARG B C 1
ATOM 5964 O O . ARG B 1 84 ? 48.375 -33.719 10 1 77.69 84 ARG B O 1
ATOM 5971 N N . ARG B 1 85 ? 47.875 -35.781 10.43 1 74.38 85 ARG B N 1
ATOM 5972 C CA . ARG B 1 85 ? 46.969 -35.906 9.305 1 74.38 85 ARG B CA 1
ATOM 5973 C C . ARG B 1 85 ? 45.594 -35.344 9.641 1 74.38 85 ARG B C 1
ATOM 5975 O O . ARG B 1 85 ? 44.906 -34.812 8.766 1 74.38 85 ARG B O 1
ATOM 5982 N N . ASN B 1 86 ? 45.219 -35.531 10.828 1 74.44 86 ASN B N 1
ATOM 5983 C CA . ASN B 1 86 ? 43.844 -35.125 11.195 1 74.44 86 ASN B CA 1
ATOM 5984 C C . ASN B 1 86 ? 43.875 -33.906 12.125 1 74.44 86 ASN B C 1
ATOM 5986 O O . ASN B 1 86 ? 43.531 -34.031 13.305 1 74.44 86 ASN B O 1
ATOM 5990 N N . LYS B 1 87 ? 44.344 -32.906 11.617 1 78.56 87 LYS B N 1
ATOM 5991 C CA . LYS B 1 87 ? 44.375 -31.703 12.43 1 78.56 87 LYS B CA 1
ATOM 5992 C C . LYS B 1 87 ? 43 -31.062 12.531 1 78.56 87 LYS B C 1
ATOM 5994 O O . LYS B 1 87 ? 42.281 -30.922 11.523 1 78.56 87 LYS B O 1
ATOM 5999 N N . GLN B 1 88 ? 42.719 -30.875 13.852 1 77.81 88 GLN B N 1
ATOM 6000 C CA . GLN B 1 88 ? 41.469 -30.172 14.109 1 77.81 88 GLN B CA 1
ATOM 6001 C C . GLN B 1 88 ? 41.562 -28.703 13.672 1 77.81 88 GLN B C 1
ATOM 6003 O O . GLN B 1 88 ? 42.562 -28.031 13.945 1 77.81 88 GLN B O 1
ATOM 6008 N N . ARG B 1 89 ? 40.625 -28.203 12.898 1 77.19 89 ARG B N 1
ATOM 6009 C CA . ARG B 1 89 ? 40.531 -26.797 12.5 1 77.19 89 ARG B CA 1
ATOM 6010 C C . ARG B 1 89 ? 39.219 -26.203 12.922 1 77.19 89 ARG B C 1
ATOM 6012 O O . ARG B 1 89 ? 38.156 -26.734 12.586 1 77.19 89 ARG B O 1
ATOM 6019 N N . CYS B 1 90 ? 39.344 -25.266 13.859 1 74.44 90 CYS B N 1
ATOM 6020 C CA . CYS B 1 90 ? 38.156 -24.516 14.266 1 74.44 90 CYS B CA 1
ATOM 6021 C C . CYS B 1 90 ? 38.062 -23.219 13.477 1 74.44 90 CYS B C 1
ATOM 6023 O O . CYS B 1 90 ? 39 -22.422 13.438 1 74.44 90 CYS B O 1
ATOM 6025 N N . GLU B 1 91 ? 37 -23.047 12.711 1 74.62 91 GLU B N 1
ATOM 6026 C CA . GLU B 1 91 ? 36.781 -21.844 11.922 1 74.62 91 GLU B CA 1
ATOM 6027 C C . GLU B 1 91 ? 35.844 -20.891 12.641 1 74.62 91 GLU B C 1
ATOM 6029 O O . GLU B 1 91 ? 34.906 -21.312 13.305 1 74.62 91 GLU B O 1
ATOM 6034 N N . ASP B 1 92 ? 36.25 -19.594 12.656 1 70.44 92 ASP B N 1
ATOM 6035 C CA . ASP B 1 92 ? 35.469 -18.562 13.305 1 70.44 92 ASP B CA 1
ATOM 6036 C C . ASP B 1 92 ? 34.062 -18.531 12.727 1 70.44 92 ASP B C 1
ATOM 6038 O O . ASP B 1 92 ? 33.875 -18.625 11.516 1 70.44 92 ASP B O 1
ATOM 6042 N N . ILE B 1 93 ? 33.188 -18.625 13.742 1 66.06 93 ILE B N 1
ATOM 6043 C CA . ILE B 1 93 ? 31.781 -18.406 13.375 1 66.06 93 ILE B CA 1
ATOM 6044 C C . ILE B 1 93 ? 31.516 -16.906 13.219 1 66.06 93 ILE B C 1
ATOM 6046 O O . ILE B 1 93 ? 31.828 -16.125 14.117 1 66.06 93 ILE B O 1
ATOM 6050 N N . ASP B 1 94 ? 31.25 -16.469 12.062 1 62.75 94 ASP B N 1
ATOM 6051 C CA . ASP B 1 94 ? 30.781 -15.094 11.914 1 62.75 94 ASP B CA 1
ATOM 6052 C C . ASP B 1 94 ? 29.375 -14.922 12.492 1 62.75 94 ASP B C 1
ATOM 6054 O O . ASP B 1 94 ? 28.391 -15.055 11.773 1 62.75 94 ASP B O 1
ATOM 6058 N N . GLU B 1 95 ? 29.469 -14.656 13.812 1 65.56 95 GLU B N 1
ATOM 6059 C CA . GLU B 1 95 ? 28.203 -14.516 14.539 1 65.56 95 GLU B CA 1
ATOM 6060 C C . GLU B 1 95 ? 27.359 -13.398 13.945 1 65.56 95 GLU B C 1
ATOM 6062 O O . GLU B 1 95 ? 26.125 -13.422 14.07 1 65.56 95 GLU B O 1
ATOM 6067 N N . CYS B 1 96 ? 28.062 -12.5 13.477 1 62.84 96 CYS B N 1
ATOM 6068 C CA . CYS B 1 96 ? 27.328 -11.367 12.93 1 62.84 96 CYS B CA 1
ATOM 6069 C C . CYS B 1 96 ? 26.516 -11.781 11.711 1 62.84 96 CYS B C 1
ATOM 6071 O O . CYS B 1 96 ? 25.406 -11.273 11.492 1 62.84 96 CYS B O 1
ATOM 6073 N N . ARG B 1 97 ? 27.141 -12.641 11.055 1 59.47 97 ARG B N 1
ATOM 6074 C CA . ARG B 1 97 ? 26.484 -13.133 9.852 1 59.47 97 ARG B CA 1
ATOM 6075 C C . ARG B 1 97 ? 25.438 -14.195 10.203 1 59.47 97 ARG B C 1
ATOM 6077 O O . ARG B 1 97 ? 24.406 -14.289 9.555 1 59.47 97 ARG B O 1
ATOM 6084 N N . GLN B 1 98 ? 25.781 -14.992 11.234 1 55.06 98 GLN B N 1
ATOM 6085 C CA . GLN B 1 98 ? 24.969 -16.172 11.516 1 55.06 98 GLN B CA 1
ATOM 6086 C C . GLN B 1 98 ? 23.75 -15.82 12.344 1 55.06 98 GLN B C 1
ATOM 6088 O O . GLN B 1 98 ? 22.656 -16.328 12.102 1 55.06 98 GLN B O 1
ATOM 6093 N N . ALA B 1 99 ? 23.969 -14.969 13.461 1 53.06 99 ALA B N 1
ATOM 6094 C CA . ALA B 1 99 ? 22.875 -14.805 14.422 1 53.06 99 ALA B CA 1
ATOM 6095 C C . ALA B 1 99 ? 22.562 -13.328 14.648 1 53.06 99 ALA B C 1
ATOM 6097 O O . ALA B 1 99 ? 21.609 -12.992 15.352 1 53.06 99 ALA B O 1
ATOM 6098 N N . ALA B 1 100 ? 23.109 -12.516 13.883 1 53.12 100 ALA B N 1
ATOM 6099 C CA . ALA B 1 100 ? 22.922 -11.078 14.078 1 53.12 100 ALA B CA 1
ATOM 6100 C C . ALA B 1 100 ? 22.719 -10.742 15.547 1 53.12 100 ALA B C 1
ATOM 6102 O O . ALA B 1 100 ? 21.672 -10.211 15.93 1 53.12 100 ALA B O 1
ATOM 6103 N N . PRO B 1 101 ? 23.641 -11.219 16.344 1 59.53 101 PRO B N 1
ATOM 6104 C CA . PRO B 1 101 ? 23.453 -11.102 17.781 1 59.53 101 PRO B CA 1
ATOM 6105 C C . PRO B 1 101 ? 23.297 -9.656 18.25 1 59.53 101 PRO B C 1
ATOM 6107 O O . PRO B 1 101 ? 22.875 -9.406 19.375 1 59.53 101 PRO B O 1
ATOM 6110 N N . CYS B 1 102 ? 23.781 -8.836 17.438 1 59.53 102 CYS B N 1
ATOM 6111 C CA . CYS B 1 102 ? 23.734 -7.453 17.891 1 59.53 102 CYS B CA 1
ATOM 6112 C C . CYS B 1 102 ? 22.375 -6.836 17.594 1 59.53 102 CYS B C 1
ATOM 6114 O O . CYS B 1 102 ? 21.703 -7.23 16.641 1 59.53 102 CYS B O 1
ATOM 6116 N N . GLY B 1 103 ? 21.891 -6.172 18.578 1 53.31 103 GLY B N 1
ATOM 6117 C CA . GLY B 1 103 ? 20.609 -5.504 18.422 1 53.31 103 GLY B CA 1
ATOM 6118 C C . GLY B 1 103 ? 20.531 -4.652 17.172 1 53.31 103 GLY B C 1
ATOM 6119 O O . GLY B 1 103 ? 21.516 -4.504 16.453 1 53.31 103 GLY B O 1
ATOM 6120 N N . GLN B 1 104 ? 19.438 -4.289 16.75 1 50.56 104 GLN B N 1
ATOM 6121 C CA . GLN B 1 104 ? 19.094 -3.57 15.523 1 50.56 104 GLN B CA 1
ATOM 6122 C C . GLN B 1 104 ? 20.031 -2.389 15.297 1 50.56 104 GLN B C 1
ATOM 6124 O O . GLN B 1 104 ? 20.344 -2.051 14.148 1 50.56 104 GLN B O 1
ATOM 6129 N N . ASN B 1 105 ? 20.5 -1.772 16.328 1 51.12 105 ASN B N 1
ATOM 6130 C CA . ASN B 1 105 ? 21.266 -0.541 16.188 1 51.12 105 ASN B CA 1
ATOM 6131 C C . ASN B 1 105 ? 22.75 -0.778 16.422 1 51.12 105 ASN B C 1
ATOM 6133 O O . ASN B 1 105 ? 23.5 0.164 16.688 1 51.12 105 ASN B O 1
ATOM 6137 N N . ALA B 1 106 ? 23.109 -2.021 16.422 1 57.91 106 ALA B N 1
ATOM 6138 C CA . ALA B 1 106 ? 24.516 -2.299 16.672 1 57.91 106 ALA B CA 1
ATOM 6139 C C . ALA B 1 106 ? 25.141 -3.094 15.531 1 57.91 106 ALA B C 1
ATOM 6141 O O . ALA B 1 106 ? 24.453 -3.881 14.875 1 57.91 106 ALA B O 1
ATOM 6142 N N . TYR B 1 107 ? 26.219 -2.549 15.055 1 59.62 107 TYR B N 1
ATOM 6143 C CA . TYR B 1 107 ? 26.984 -3.293 14.055 1 59.62 107 TYR B CA 1
ATOM 6144 C C . TYR B 1 107 ? 27.734 -4.461 14.688 1 59.62 107 TYR B C 1
ATOM 6146 O O . TYR B 1 107 ? 28.438 -4.285 15.68 1 59.62 107 TYR B O 1
ATOM 6154 N N . CYS B 1 108 ? 27.25 -5.566 14.234 1 62.09 108 CYS B N 1
ATOM 6155 C CA . CYS B 1 108 ? 27.953 -6.762 14.68 1 62.09 108 CYS B CA 1
ATOM 6156 C C . CYS B 1 108 ? 29.297 -6.895 13.977 1 62.09 108 CYS B C 1
ATOM 6158 O O . CYS B 1 108 ? 29.359 -6.887 12.75 1 62.09 108 CYS B O 1
ATOM 6160 N N . VAL B 1 109 ? 30.312 -6.59 14.703 1 62.72 109 VAL B N 1
ATOM 6161 C CA . VAL B 1 109 ? 31.656 -6.816 14.203 1 62.72 109 VAL B CA 1
ATOM 6162 C C . VAL B 1 109 ? 32.156 -8.188 14.648 1 62.72 109 VAL B C 1
ATOM 6164 O O . VAL B 1 109 ? 32.281 -8.445 15.852 1 62.72 109 VAL B O 1
ATOM 6167 N N . ASN B 1 110 ? 32.219 -9.023 13.562 1 65.81 110 ASN B N 1
ATOM 6168 C CA . ASN B 1 110 ? 32.75 -10.344 13.867 1 65.81 110 ASN B CA 1
ATOM 6169 C C . ASN B 1 110 ? 34.219 -10.266 14.305 1 65.81 110 ASN B C 1
ATOM 6171 O O . ASN B 1 110 ? 35.031 -9.664 13.625 1 65.81 110 ASN B O 1
ATOM 6175 N N . THR B 1 111 ? 34.438 -10.664 15.547 1 65.31 111 THR B N 1
ATOM 6176 C CA . THR B 1 111 ? 35.781 -10.844 16.047 1 65.31 111 THR B CA 1
ATOM 6177 C C . THR B 1 111 ? 36.125 -12.32 16.188 1 65.31 111 THR B C 1
ATOM 6179 O O . THR B 1 111 ? 35.219 -13.164 16.266 1 65.31 111 THR B O 1
ATOM 6182 N N . VAL B 1 112 ? 37.375 -12.68 15.961 1 64.94 112 VAL B N 1
ATOM 6183 C CA . VAL B 1 112 ? 37.812 -14.078 16.031 1 64.94 112 VAL B CA 1
ATOM 6184 C C . VAL B 1 112 ? 37.312 -14.688 17.344 1 64.94 112 VAL B C 1
ATOM 6186 O O . VAL B 1 112 ? 37.719 -14.258 18.422 1 64.94 112 VAL B O 1
ATOM 6189 N N . GLY B 1 113 ? 36.406 -15.781 17.312 1 64.19 113 GLY B N 1
ATOM 6190 C CA . GLY B 1 113 ? 35.875 -16.516 18.453 1 64.19 113 GLY B CA 1
ATOM 6191 C C . GLY B 1 113 ? 34.688 -15.828 19.109 1 64.19 113 GLY B C 1
ATOM 6192 O O . GLY B 1 113 ? 34.094 -16.359 20.047 1 64.19 113 GLY B O 1
ATOM 6193 N N . SER B 1 114 ? 34.469 -14.547 18.812 1 71 114 SER B N 1
ATOM 6194 C CA . SER B 1 114 ? 33.406 -13.766 19.422 1 71 114 SER B CA 1
ATOM 6195 C C . SER B 1 114 ? 32.875 -12.688 18.469 1 71 114 SER B C 1
ATOM 6197 O O . SER B 1 114 ? 33.156 -12.734 17.281 1 71 114 SER B O 1
ATOM 6199 N N . TYR B 1 115 ? 31.906 -11.922 18.875 1 67.75 115 TYR B N 1
ATOM 6200 C CA . TYR B 1 115 ? 31.406 -10.773 18.141 1 67.75 115 TYR B CA 1
ATOM 620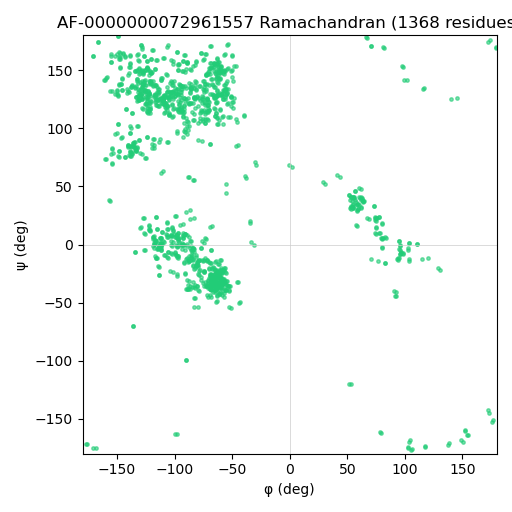1 C C . TYR B 1 115 ? 31.25 -9.562 19.047 1 67.75 115 TYR B C 1
ATOM 6203 O O . TYR B 1 115 ? 31.188 -9.703 20.281 1 67.75 115 TYR B O 1
ATOM 6211 N N . ASP B 1 116 ? 31.688 -8.43 18.531 1 66.12 116 ASP B N 1
ATOM 6212 C CA . ASP B 1 116 ? 31.422 -7.191 19.266 1 66.12 116 ASP B CA 1
ATOM 6213 C C . ASP B 1 116 ? 30.281 -6.406 18.609 1 66.12 116 ASP B C 1
ATOM 6215 O O . ASP B 1 116 ? 30.125 -6.422 17.391 1 66.12 116 ASP B O 1
ATOM 6219 N N . CYS B 1 117 ? 29.406 -6.047 19.5 1 64.62 117 CYS B N 1
ATOM 6220 C CA . CYS B 1 117 ? 28.344 -5.16 19.031 1 64.62 117 CYS B CA 1
ATOM 6221 C C . CYS B 1 117 ? 28.734 -3.699 19.234 1 64.62 117 CYS B C 1
ATOM 6223 O O . CYS B 1 117 ? 28.969 -3.262 20.359 1 64.62 117 CYS B O 1
ATOM 6225 N N . VAL B 1 118 ? 29.219 -3.098 18.188 1 61.69 118 VAL B N 1
ATOM 6226 C CA . VAL B 1 118 ? 29.562 -1.682 18.25 1 61.69 118 VAL B CA 1
ATOM 6227 C C . VAL B 1 118 ? 28.328 -0.835 17.969 1 61.69 118 VAL B C 1
ATOM 6229 O O . VAL B 1 118 ? 27.641 -1.023 16.953 1 61.69 118 VAL B O 1
ATOM 6232 N N . GLU B 1 119 ? 27.969 -0.161 18.984 1 59.5 119 GLU B N 1
ATOM 6233 C CA . GLU B 1 119 ? 26.844 0.753 18.812 1 59.5 119 GLU B CA 1
ATOM 6234 C C . GLU B 1 119 ? 27.312 2.139 18.391 1 59.5 119 GLU B C 1
ATOM 6236 O O . GLU B 1 119 ? 28.172 2.736 19.031 1 59.5 119 GLU B O 1
ATOM 6241 N N . CYS B 1 120 ? 27.219 2.381 17.141 1 60.53 120 CYS B N 1
ATOM 6242 C CA . CYS B 1 120 ? 27.438 3.77 16.766 1 60.53 120 CYS B CA 1
ATOM 6243 C C . CYS B 1 120 ? 26.234 4.637 17.109 1 60.53 120 CYS B C 1
ATOM 6245 O O . CYS B 1 120 ? 25.109 4.301 16.766 1 60.53 120 CYS B O 1
ATOM 6247 N N . ALA B 1 121 ? 26.391 5.477 18.141 1 54.5 121 ALA B N 1
ATOM 6248 C CA . ALA B 1 121 ? 25.281 6.359 18.516 1 54.5 121 ALA B CA 1
ATOM 6249 C C . ALA B 1 121 ? 24.641 6.988 17.281 1 54.5 121 ALA B C 1
ATOM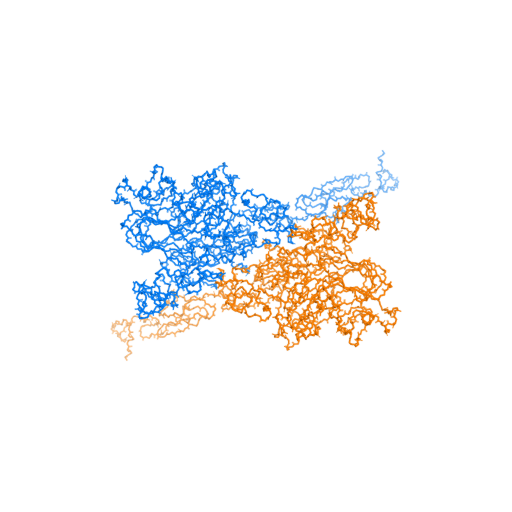 6251 O O . ALA B 1 121 ? 23.422 7.137 17.203 1 54.5 121 ALA B O 1
ATOM 6252 N N . ASN B 1 122 ? 25.547 7.555 16.453 1 56.94 122 ASN B N 1
ATOM 6253 C CA . ASN B 1 122 ? 25.172 8.125 15.156 1 56.94 122 ASN B CA 1
ATOM 6254 C C . ASN B 1 122 ? 26.094 7.621 14.047 1 56.94 122 ASN B C 1
ATOM 6256 O O . ASN B 1 122 ? 27.281 7.379 14.281 1 56.94 122 ASN B O 1
ATOM 6260 N N . GLY B 1 123 ? 25.672 7.176 12.891 1 59.12 123 GLY B N 1
ATOM 6261 C CA . GLY B 1 123 ? 26.516 6.812 11.758 1 59.12 123 GLY B CA 1
ATOM 6262 C C . GLY B 1 123 ? 26.672 5.312 11.594 1 59.12 123 GLY B C 1
ATOM 6263 O O . GLY B 1 123 ? 25.766 4.543 11.938 1 59.12 123 GLY B O 1
ATOM 6264 N N . ARG B 1 124 ? 27.594 4.906 10.719 1 61.41 124 ARG B N 1
ATOM 6265 C CA . ARG B 1 124 ? 27.844 3.51 10.391 1 61.41 124 ARG B CA 1
ATOM 6266 C C . ARG B 1 124 ? 29.234 3.084 10.867 1 61.41 124 ARG B C 1
ATOM 6268 O O . ARG B 1 124 ? 30.172 3.887 10.867 1 61.41 124 ARG B O 1
ATOM 6275 N N . TYR B 1 125 ? 29.172 1.932 11.477 1 58.81 125 TYR B N 1
ATOM 6276 C CA . TYR B 1 125 ? 30.469 1.363 11.82 1 58.81 125 TYR B CA 1
ATOM 6277 C C . TYR B 1 125 ? 31.203 0.885 10.57 1 58.81 125 TYR B C 1
ATOM 6279 O O . TYR B 1 125 ? 30.609 0.204 9.727 1 58.81 125 TYR B O 1
ATOM 6287 N N . ASP B 1 126 ? 32.25 1.444 10.211 1 56.66 126 ASP B N 1
ATOM 6288 C CA . ASP B 1 126 ? 33.094 0.992 9.125 1 56.66 126 ASP B CA 1
ATOM 6289 C C . ASP B 1 126 ? 34.156 -0.007 9.625 1 56.66 126 ASP B C 1
ATOM 6291 O O . ASP B 1 126 ? 35.125 0.378 10.266 1 56.66 126 ASP B O 1
ATOM 6295 N N . PRO B 1 127 ? 33.844 -1.275 9.344 1 57.06 127 PRO B N 1
ATOM 6296 C CA . PRO B 1 127 ? 34.812 -2.27 9.844 1 57.06 127 PRO B CA 1
ATOM 6297 C C . PRO B 1 127 ? 36.219 -2.053 9.305 1 57.06 127 PRO B C 1
ATOM 6299 O O . PRO B 1 127 ? 37.188 -2.473 9.93 1 57.06 127 PRO B O 1
ATOM 6302 N N . SER B 1 128 ? 36.344 -1.518 8.156 1 53.84 128 SER B N 1
ATOM 6303 C CA . SER B 1 128 ? 37.656 -1.337 7.551 1 53.84 128 SER B CA 1
ATOM 6304 C C . SER B 1 128 ? 38.531 -0.371 8.367 1 53.84 128 SER B C 1
ATOM 6306 O O . SER B 1 128 ? 39.75 -0.532 8.453 1 53.84 128 SER B O 1
ATOM 6308 N N . ILE B 1 129 ? 37.75 0.566 8.969 1 56.12 129 ILE B N 1
ATOM 6309 C CA . ILE B 1 129 ? 38.5 1.537 9.75 1 56.12 129 ILE B CA 1
ATOM 6310 C C . ILE B 1 129 ? 38.25 1.301 11.234 1 56.12 129 ILE B C 1
ATOM 6312 O O . ILE B 1 129 ? 38.969 1.851 12.078 1 56.12 129 ILE B O 1
ATOM 6316 N N . GLY B 1 130 ? 37.5 0.325 11.469 1 55.75 130 GLY B N 1
ATOM 6317 C CA . GLY B 1 130 ? 37.219 -0.022 12.852 1 55.75 130 GLY B CA 1
ATOM 6318 C C . GLY B 1 130 ? 36.594 1.108 13.641 1 55.75 130 GLY B C 1
ATOM 6319 O O . GLY B 1 130 ? 36.812 1.256 14.836 1 55.75 130 GLY B O 1
ATOM 6320 N N . SER B 1 131 ? 36.031 2.176 12.945 1 59.53 131 SER B N 1
ATOM 6321 C CA . SER B 1 131 ? 35.469 3.318 13.648 1 59.53 131 SER B CA 1
ATOM 6322 C C . SER B 1 131 ? 34.062 3.656 13.117 1 59.53 131 SER B C 1
ATOM 6324 O O . SER B 1 131 ? 33.719 3.271 12 1 59.53 131 SER B O 1
ATOM 6326 N N . CYS B 1 132 ? 33.281 4.25 14.102 1 63.88 132 CYS B N 1
ATOM 6327 C CA . CYS B 1 132 ? 31.969 4.77 13.719 1 63.88 132 CYS B CA 1
ATOM 6328 C C . CYS B 1 132 ? 32.125 6.016 12.844 1 63.88 132 CYS B C 1
ATOM 6330 O O . CYS B 1 132 ? 32.906 6.906 13.164 1 63.88 132 CYS B O 1
ATOM 6332 N N . LEU B 1 133 ? 31.688 5.848 11.703 1 65.62 133 LEU B N 1
ATOM 6333 C CA . LEU B 1 133 ? 31.641 7.016 10.828 1 65.62 133 LEU B CA 1
ATOM 6334 C C . LEU B 1 133 ? 30.562 8 11.297 1 65.62 133 LEU B C 1
ATOM 6336 O O . LEU B 1 133 ? 29.641 7.621 12.016 1 65.62 133 LEU B O 1
ATOM 6340 N N . GLY B 1 134 ? 30.75 9.258 11.031 1 66.88 134 GLY B N 1
ATOM 6341 C CA . GLY B 1 134 ? 29.922 10.367 11.477 1 66.88 134 GLY B CA 1
ATOM 6342 C C . GLY B 1 134 ? 28.453 10.195 11.125 1 66.88 134 GLY B C 1
ATOM 6343 O O . GLY B 1 134 ? 28.078 9.203 10.516 1 66.88 134 GLY B O 1
ATOM 6344 N N . GLU B 1 135 ? 27.578 11.117 11.656 1 73.88 135 GLU B N 1
ATOM 6345 C CA . GLU B 1 135 ? 26.125 11.094 11.516 1 73.88 135 GLU B CA 1
ATOM 6346 C C . GLU B 1 135 ? 25.719 11.188 10.047 1 73.88 135 GLU B C 1
ATOM 6348 O O . GLU B 1 135 ? 24.562 10.891 9.695 1 73.88 135 GLU B O 1
ATOM 6353 N N . ASN B 1 136 ? 26.672 11.539 9.258 1 77 136 ASN B N 1
ATOM 6354 C CA . ASN B 1 136 ? 26.344 11.688 7.84 1 77 136 ASN B CA 1
ATOM 6355 C C . ASN B 1 136 ? 26.562 10.383 7.074 1 77 136 ASN B C 1
ATOM 6357 O O . ASN B 1 136 ? 26.578 10.383 5.844 1 77 136 ASN B O 1
ATOM 6361 N N . TYR B 1 137 ? 26.812 9.383 7.824 1 74.56 137 TYR B N 1
ATOM 6362 C CA . TYR B 1 137 ? 26.938 8.086 7.168 1 74.56 137 TYR B CA 1
ATOM 6363 C C . TYR B 1 137 ? 25.781 7.164 7.543 1 74.56 137 TYR B C 1
ATOM 6365 O O . TYR B 1 137 ? 25.422 7.055 8.719 1 74.56 137 TYR B O 1
ATOM 6373 N N . CYS B 1 138 ? 25.109 6.645 6.566 1 71.19 138 CYS B N 1
ATOM 6374 C CA . CYS B 1 138 ? 24.047 5.684 6.801 1 71.19 138 CYS B CA 1
ATOM 6375 C C . CYS B 1 138 ? 24.562 4.254 6.734 1 71.19 138 CYS B C 1
ATOM 6377 O O . CYS B 1 138 ? 25.562 3.984 6.066 1 71.19 138 CYS B O 1
ATOM 6379 N N . PRO B 1 139 ? 23.75 3.451 7.395 1 60.44 139 PRO B N 1
ATOM 6380 C CA . PRO B 1 139 ? 24.078 2.035 7.199 1 60.44 139 PRO B CA 1
ATOM 6381 C C . PRO B 1 139 ? 23.922 1.594 5.742 1 60.44 139 PRO B C 1
ATOM 6383 O O . PRO B 1 139 ? 23.109 2.152 5.008 1 60.44 139 PRO B O 1
ATOM 6386 N N . GLY B 1 140 ? 24.828 0.976 5.059 1 53.94 140 GLY B N 1
ATOM 6387 C CA . GLY B 1 140 ? 24.781 0.529 3.676 1 53.94 140 GLY B CA 1
ATOM 6388 C C . GLY B 1 140 ? 25.781 1.243 2.787 1 53.94 140 GLY B C 1
ATOM 6389 O O . GLY B 1 140 ? 25.875 0.963 1.591 1 53.94 140 GLY B O 1
ATOM 6390 N N . GLY B 1 141 ? 26.312 2.295 3.359 1 59.53 141 GLY B N 1
ATOM 6391 C CA . GLY B 1 141 ? 27.406 2.904 2.639 1 59.53 141 GLY B CA 1
ATOM 6392 C C . GLY B 1 141 ? 27.062 4.262 2.055 1 59.53 141 GLY B C 1
ATOM 6393 O O . GLY B 1 141 ? 27.906 4.906 1.429 1 59.53 141 GLY B O 1
ATOM 6394 N N . ILE B 1 142 ? 25.859 4.641 2.314 1 64.75 142 ILE B N 1
ATOM 6395 C CA . ILE B 1 142 ? 25.469 5.949 1.798 1 64.75 142 ILE B CA 1
ATOM 6396 C C . ILE B 1 142 ? 26.094 7.047 2.656 1 64.75 142 ILE B C 1
ATOM 6398 O O . ILE B 1 142 ? 26.016 7.004 3.887 1 64.75 142 ILE B O 1
ATOM 6402 N N . GLN B 1 143 ? 26.781 7.891 2.006 1 72.88 143 GLN B N 1
ATOM 6403 C CA . GLN B 1 143 ? 27.328 9.055 2.703 1 72.88 143 GLN B CA 1
ATOM 6404 C C . GLN B 1 143 ? 26.484 10.297 2.428 1 72.88 143 GLN B C 1
ATOM 6406 O O . GLN B 1 143 ? 26.375 10.75 1.286 1 72.88 143 GLN B O 1
ATOM 6411 N N . CYS B 1 144 ? 25.906 10.828 3.426 1 82.88 144 CYS B N 1
ATOM 6412 C CA . CYS B 1 144 ? 25.109 12.047 3.324 1 82.88 144 CYS B CA 1
ATOM 6413 C C . CYS B 1 144 ? 26 13.281 3.234 1 82.88 144 CYS B C 1
ATOM 6415 O O . CYS B 1 144 ? 27.219 13.188 3.441 1 82.88 144 CYS B O 1
ATOM 6417 N N . ASP B 1 145 ? 25.406 14.367 2.832 1 86.69 145 ASP B N 1
ATOM 6418 C CA . ASP B 1 145 ? 26.094 15.656 2.873 1 86.69 145 ASP B CA 1
ATOM 6419 C C . ASP B 1 145 ? 26.641 15.945 4.273 1 86.69 145 ASP B C 1
ATOM 6421 O O . ASP B 1 145 ? 26.094 15.445 5.266 1 86.69 145 ASP B O 1
ATOM 6425 N N . ALA B 1 146 ? 27.703 16.703 4.332 1 86.12 146 ALA B N 1
ATOM 6426 C CA . ALA B 1 146 ? 28.297 17.062 5.617 1 86.12 146 ALA B CA 1
ATOM 6427 C C . ALA B 1 146 ? 27.281 17.766 6.512 1 86.12 146 ALA B C 1
ATOM 6429 O O . ALA B 1 146 ? 27.359 17.688 7.738 1 86.12 146 ALA B O 1
ATOM 6430 N N . ASN B 1 147 ? 26.406 18.469 5.859 1 91.25 147 ASN B N 1
ATOM 6431 C CA . ASN B 1 147 ? 25.375 19.203 6.602 1 91.25 147 ASN B CA 1
ATOM 6432 C C . ASN B 1 147 ? 24.047 18.453 6.625 1 91.25 147 ASN B C 1
ATOM 6434 O O . ASN B 1 147 ? 22.984 19.062 6.664 1 91.25 147 ASN B O 1
ATOM 6438 N N . ALA B 1 148 ? 24.125 17.172 6.477 1 89.94 148 ALA B N 1
ATOM 6439 C CA . ALA B 1 148 ? 22.969 16.297 6.547 1 89.94 148 ALA B CA 1
ATOM 6440 C C . ALA B 1 148 ? 23.188 15.172 7.562 1 89.94 148 ALA B C 1
ATOM 6442 O O . ALA B 1 148 ? 24.312 14.961 8.031 1 89.94 148 ALA B O 1
ATOM 6443 N N . LYS B 1 149 ? 22.141 14.578 7.949 1 84.38 149 LYS B N 1
ATOM 6444 C CA . LYS B 1 149 ? 22.203 13.422 8.836 1 84.38 149 LYS B CA 1
ATOM 6445 C C . LYS B 1 149 ? 21.484 12.227 8.219 1 84.38 149 LYS B C 1
ATOM 6447 O O . LYS B 1 149 ? 20.609 12.391 7.371 1 84.38 149 LYS B O 1
ATOM 6452 N N . CYS B 1 150 ? 22 11.086 8.648 1 80.5 150 CYS B N 1
ATOM 6453 C CA . CYS B 1 150 ? 21.328 9.852 8.234 1 80.5 150 CYS B CA 1
ATOM 6454 C C . CYS B 1 150 ? 20.109 9.578 9.102 1 80.5 150 CYS B C 1
ATOM 6456 O O . CYS B 1 150 ? 20.172 9.68 10.328 1 80.5 150 CYS B O 1
ATOM 6458 N N . VAL B 1 151 ? 18.969 9.359 8.43 1 78.56 151 VAL B N 1
ATOM 6459 C CA . VAL B 1 151 ? 17.734 9.094 9.164 1 78.56 151 VAL B CA 1
ATOM 6460 C C . VAL B 1 151 ? 17.188 7.723 8.773 1 78.56 151 VAL B C 1
ATOM 6462 O O . VAL B 1 151 ? 17.391 7.262 7.648 1 78.56 151 VAL B O 1
ATOM 6465 N N . GLN B 1 152 ? 16.578 7.105 9.703 1 71 152 GLN B N 1
ATOM 6466 C CA . GLN B 1 152 ? 16.031 5.773 9.492 1 71 152 GLN B CA 1
ATOM 6467 C C . GLN B 1 152 ? 14.516 5.82 9.312 1 71 152 GLN B C 1
ATOM 6469 O O . GLN B 1 152 ? 13.812 6.477 10.086 1 71 152 GLN B O 1
ATOM 6474 N N . HIS B 1 153 ? 13.961 5.234 8.25 1 65.75 153 HIS B N 1
ATOM 6475 C CA . HIS B 1 153 ? 12.523 5.164 8 1 65.75 153 HIS B CA 1
ATOM 6476 C C . HIS B 1 153 ? 11.953 3.824 8.445 1 65.75 153 HIS B C 1
ATOM 6478 O O . HIS B 1 153 ? 10.75 3.707 8.688 1 65.75 153 HIS B O 1
ATOM 6484 N N . GLY B 1 154 ? 12.625 2.859 8.5 1 59.56 154 GLY B N 1
ATOM 6485 C CA . GLY B 1 154 ? 12.266 1.495 8.852 1 59.56 154 GLY B CA 1
ATOM 6486 C C . GLY B 1 154 ? 13.469 0.585 9.016 1 59.56 154 GLY B C 1
ATOM 6487 O O . GLY B 1 154 ? 14.609 1.05 9.016 1 59.56 154 GLY B O 1
ATOM 6488 N N . PRO B 1 155 ? 13.016 -0.616 9.227 1 54.97 155 PRO B N 1
ATOM 6489 C CA . PRO B 1 155 ? 14.141 -1.549 9.336 1 54.97 155 PRO B CA 1
ATOM 6490 C C . PRO B 1 155 ? 15.023 -1.56 8.094 1 54.97 155 PRO B C 1
ATOM 6492 O O . PRO B 1 155 ? 14.539 -1.821 6.988 1 54.97 155 PRO B O 1
ATOM 6495 N N . ASN B 1 156 ? 16.219 -1.06 8.172 1 54.19 156 ASN B N 1
ATOM 6496 C CA . ASN B 1 156 ? 17.25 -1.063 7.145 1 54.19 156 ASN B CA 1
ATOM 6497 C C . ASN B 1 156 ? 16.953 -0.057 6.039 1 54.19 156 ASN B C 1
ATOM 6499 O O . ASN B 1 156 ? 17.266 -0.292 4.871 1 54.19 156 ASN B O 1
ATOM 6503 N N . SER B 1 157 ? 16.094 0.771 6.309 1 62.94 157 SER B N 1
ATOM 6504 C CA . SER B 1 157 ? 15.766 1.844 5.375 1 62.94 157 SER B CA 1
ATOM 6505 C C . SER B 1 157 ? 16.25 3.195 5.898 1 62.94 157 SER B C 1
ATOM 6507 O O . SER B 1 157 ? 15.812 3.637 6.969 1 62.94 157 SER B O 1
ATOM 6509 N N . TYR B 1 158 ? 17.25 3.738 5.145 1 67.44 158 TYR B N 1
ATOM 6510 C CA . TYR B 1 158 ? 17.859 4.984 5.594 1 67.44 158 TYR B CA 1
ATOM 6511 C C . TYR B 1 158 ? 17.812 6.043 4.5 1 67.44 158 TYR B C 1
ATOM 6513 O O . TYR B 1 158 ? 17.688 5.719 3.316 1 67.44 158 TYR B O 1
ATOM 6521 N N . SER B 1 159 ? 17.75 7.23 4.914 1 74.75 159 SER B N 1
ATOM 6522 C CA . SER B 1 159 ? 17.844 8.367 4.004 1 74.75 159 SER B CA 1
ATOM 6523 C C . SER B 1 159 ? 18.625 9.516 4.637 1 74.75 159 SER B C 1
ATOM 6525 O O . SER B 1 159 ? 18.922 9.484 5.828 1 74.75 159 SER B O 1
ATOM 6527 N N . CYS B 1 160 ? 19.078 10.375 3.807 1 80.31 160 CYS B N 1
ATOM 6528 C CA . CYS B 1 160 ? 19.781 11.555 4.281 1 80.31 160 CYS B CA 1
ATOM 6529 C C . CYS B 1 160 ? 18.844 12.742 4.422 1 80.31 160 CYS B C 1
ATOM 6531 O O . CYS B 1 160 ? 17.938 12.93 3.6 1 80.31 160 CYS B O 1
ATOM 6533 N N . GLU B 1 161 ? 18.953 13.477 5.48 1 87.5 161 GLU B N 1
ATOM 6534 C CA . GLU B 1 161 ? 18.188 14.688 5.73 1 87.5 161 GLU B CA 1
ATOM 6535 C C . GLU B 1 161 ? 19.078 15.852 6.113 1 87.5 161 GLU B C 1
ATOM 6537 O O . GLU B 1 161 ? 19.922 15.727 7.004 1 87.5 161 GLU B O 1
ATOM 6542 N N . CYS B 1 162 ? 18.906 16.969 5.426 1 91.5 162 CYS B N 1
ATOM 6543 C CA . CYS B 1 162 ? 19.703 18.141 5.746 1 91.5 162 CYS B CA 1
ATOM 6544 C C . CYS B 1 162 ? 19.406 18.641 7.156 1 91.5 162 CYS B C 1
ATOM 6546 O O . CYS B 1 162 ? 18.25 18.594 7.605 1 91.5 162 CYS B O 1
ATOM 6548 N N . LYS B 1 163 ? 20.406 19.172 7.785 1 90.81 163 LYS B N 1
ATOM 6549 C CA . LYS B 1 163 ? 20.25 19.75 9.117 1 90.81 163 LYS B CA 1
ATOM 6550 C C . LYS B 1 163 ? 19.5 21.078 9.055 1 90.81 163 LYS B C 1
ATOM 6552 O O . LYS B 1 163 ? 19.344 21.656 7.98 1 90.81 163 LYS B O 1
ATOM 6557 N N . THR B 1 164 ? 19.016 21.5 10.273 1 92.44 164 THR B N 1
ATOM 6558 C CA . THR B 1 164 ? 18.344 22.797 10.336 1 92.44 164 THR B CA 1
ATOM 6559 C C . THR B 1 164 ? 19.25 23.906 9.82 1 92.44 164 THR B C 1
ATOM 6561 O O . THR B 1 164 ? 20.438 23.969 10.18 1 92.44 164 THR B O 1
ATOM 6564 N N . GLY B 1 165 ? 18.719 24.781 9.047 1 95.12 165 GLY B N 1
ATOM 6565 C CA . GLY B 1 165 ? 19.516 25.844 8.438 1 95.12 165 GLY B CA 1
ATOM 6566 C C . GLY B 1 165 ? 20 25.5 7.047 1 95.12 165 GLY B C 1
ATOM 6567 O O . GLY B 1 165 ? 20.547 26.359 6.344 1 95.12 165 GLY B O 1
ATOM 6568 N N . TRP B 1 166 ? 19.859 24.25 6.691 1 94.75 166 TRP B N 1
ATOM 6569 C CA . TRP B 1 166 ? 20.234 23.75 5.375 1 94.75 166 TRP B CA 1
ATOM 6570 C C . TRP B 1 166 ? 19.062 23.078 4.688 1 94.75 166 TRP B C 1
ATOM 6572 O O . TRP B 1 166 ? 18.125 22.625 5.352 1 94.75 166 TRP B O 1
ATOM 6582 N N . ALA B 1 167 ? 19.094 23.125 3.354 1 94.56 167 ALA B N 1
ATOM 6583 C CA . ALA B 1 167 ? 18.016 22.484 2.592 1 94.56 167 ALA B CA 1
ATOM 6584 C C . ALA B 1 167 ? 18.578 21.75 1.371 1 94.56 167 ALA B C 1
ATOM 6586 O O . ALA B 1 167 ? 19.656 22.094 0.874 1 94.56 167 ALA B O 1
ATOM 6587 N N . GLY B 1 168 ? 17.875 20.75 0.96 1 92.12 168 GLY B N 1
ATOM 6588 C CA . GLY B 1 168 ? 18.25 19.875 -0.138 1 92.12 168 GLY B CA 1
ATOM 6589 C C . GLY B 1 168 ? 17.688 18.469 -0.013 1 92.12 168 GLY B C 1
ATOM 6590 O O . GLY B 1 168 ? 16.672 18.266 0.65 1 92.12 168 GLY B O 1
ATOM 6591 N N . ASN B 1 169 ? 18.328 17.578 -0.721 1 84.06 169 ASN B N 1
ATOM 6592 C CA . ASN B 1 169 ? 17.828 16.203 -0.69 1 84.06 169 ASN B CA 1
ATOM 6593 C C . ASN B 1 169 ? 18.609 15.359 0.309 1 84.06 169 ASN B C 1
ATOM 6595 O O . ASN B 1 169 ? 18.438 14.133 0.351 1 84.06 169 ASN B O 1
ATOM 6599 N N . GLY B 1 170 ? 19.406 15.992 1.089 1 87.94 170 GLY B N 1
ATOM 6600 C CA . GLY B 1 170 ? 20.203 15.281 2.082 1 87.94 170 GLY B CA 1
ATOM 6601 C C . GLY B 1 170 ? 21.562 14.852 1.572 1 87.94 170 GLY B C 1
ATOM 6602 O O . GLY B 1 170 ? 22.531 14.844 2.328 1 87.94 170 GLY B O 1
ATOM 6603 N N . LEU B 1 171 ? 21.672 14.383 0.303 1 81.06 171 LEU B N 1
ATOM 6604 C CA . LEU B 1 171 ? 22.953 14.078 -0.323 1 81.06 171 LEU B CA 1
ATOM 6605 C C . LEU B 1 171 ? 23.703 15.359 -0.665 1 81.06 171 LEU B C 1
ATOM 6607 O O . LEU B 1 171 ? 24.938 15.383 -0.649 1 81.06 171 LEU B O 1
ATOM 6611 N N . TYR B 1 172 ? 22.859 16.281 -1.027 1 86.25 172 TYR B N 1
ATOM 6612 C CA . TYR B 1 172 ? 23.328 17.641 -1.236 1 86.25 172 TYR B CA 1
ATOM 6613 C C . TYR B 1 172 ? 22.547 18.625 -0.383 1 86.25 172 TYR B C 1
ATOM 6615 O O . TYR B 1 172 ? 21.328 18.625 -0.385 1 86.25 172 TYR B O 1
ATOM 6623 N N . CYS B 1 173 ? 23.25 19.391 0.35 1 93.56 173 CYS B N 1
ATOM 6624 C CA . CYS B 1 173 ? 22.609 20.406 1.178 1 93.56 173 CYS B CA 1
ATOM 6625 C C . CYS B 1 173 ? 23.266 21.766 0.961 1 93.56 173 CYS B C 1
ATOM 6627 O O . CYS B 1 173 ? 24.484 21.859 0.789 1 93.56 173 CYS B O 1
ATOM 6629 N N . GLY B 1 174 ? 22.484 22.734 0.798 1 95.31 174 GLY B N 1
ATOM 6630 C CA . GLY B 1 174 ? 22.906 24.125 0.769 1 95.31 174 GLY B CA 1
ATOM 6631 C C . GLY B 1 174 ? 22.281 24.969 1.861 1 95.31 174 GLY B C 1
ATOM 6632 O O . GLY B 1 174 ? 21.359 24.531 2.539 1 95.31 174 GLY B O 1
ATOM 6633 N N . PRO B 1 175 ? 22.859 26.156 2 1 95.12 175 PRO B N 1
ATOM 6634 C CA . PRO B 1 175 ? 22.312 27.016 3.045 1 95.12 175 PRO B CA 1
ATOM 6635 C C . PRO B 1 175 ? 20.859 27.422 2.768 1 95.12 175 PRO B C 1
ATOM 6637 O O . PRO B 1 175 ? 20.484 27.641 1.612 1 95.12 175 PRO B O 1
ATOM 6640 N N . ASP B 1 176 ? 20.078 27.5 3.764 1 96.75 176 ASP B N 1
ATOM 6641 C CA . ASP B 1 176 ? 18.688 27.922 3.719 1 96.75 176 ASP B CA 1
ATOM 6642 C C . ASP B 1 176 ? 18.422 29.094 4.664 1 96.75 176 ASP B C 1
ATOM 6644 O O . ASP B 1 176 ? 18.016 28.891 5.805 1 96.75 176 ASP B O 1
ATOM 6648 N N . HIS B 1 177 ? 18.531 30.203 4.16 1 93.94 177 HIS B N 1
ATOM 6649 C CA . HIS B 1 177 ? 18.531 31.422 4.973 1 93.94 177 HIS B CA 1
ATOM 6650 C C . HIS B 1 177 ? 17.156 31.703 5.543 1 93.94 177 HIS B C 1
ATOM 6652 O O . HIS B 1 177 ? 17.031 32.188 6.672 1 93.94 177 HIS B O 1
ATOM 6658 N N . ASP B 1 178 ? 16.125 31.453 4.832 1 96.25 178 ASP B N 1
ATOM 6659 C CA . ASP B 1 178 ? 14.789 31.812 5.301 1 96.25 178 ASP B CA 1
ATOM 6660 C C . ASP B 1 178 ? 14.055 30.594 5.844 1 96.25 178 ASP B C 1
ATOM 6662 O O . ASP B 1 178 ? 12.875 30.672 6.191 1 96.25 178 ASP B O 1
ATOM 6666 N N . LEU B 1 179 ? 14.695 29.438 5.875 1 96.88 179 LEU B N 1
ATOM 6667 C CA . LEU B 1 179 ? 14.273 28.219 6.566 1 96.88 179 LEU B CA 1
ATOM 6668 C C . LEU B 1 179 ? 12.938 27.719 6.02 1 96.88 179 LEU B C 1
ATOM 6670 O O . LEU B 1 179 ? 12.055 27.328 6.789 1 96.88 179 LEU B O 1
ATOM 6674 N N . ASP B 1 180 ? 12.758 27.797 4.691 1 95.38 180 ASP B N 1
ATOM 6675 C CA . ASP B 1 180 ? 11.5 27.328 4.117 1 95.38 180 ASP B CA 1
ATOM 6676 C C . ASP B 1 180 ? 11.695 26 3.375 1 95.38 180 ASP B C 1
ATOM 6678 O O . ASP B 1 180 ? 10.828 25.578 2.611 1 95.38 180 ASP B O 1
ATOM 6682 N N . GLY B 1 181 ? 12.898 25.484 3.551 1 93.44 181 GLY B N 1
ATOM 6683 C CA . GLY B 1 181 ? 13.141 24.156 3.021 1 93.44 181 GLY B CA 1
ATOM 6684 C C . GLY B 1 181 ? 13.773 24.156 1.643 1 93.44 181 GLY B C 1
ATOM 6685 O O . GLY B 1 181 ? 13.961 23.109 1.029 1 93.44 181 GLY B O 1
ATOM 6686 N N . TRP B 1 182 ? 14.086 25.344 1.128 1 95.19 182 TRP B N 1
ATOM 6687 C CA . TRP B 1 182 ? 14.727 25.469 -0.177 1 95.19 182 TRP B CA 1
ATOM 6688 C C . TRP B 1 182 ? 16.078 26.141 -0.057 1 95.19 182 TRP B C 1
ATOM 6690 O O . TRP B 1 182 ? 16.234 27.125 0.671 1 95.19 182 TRP B O 1
ATOM 6700 N N . SER B 1 183 ? 17.062 25.578 -0.77 1 95.94 183 SER B N 1
ATOM 6701 C CA . SER B 1 183 ? 18.438 26.062 -0.673 1 95.94 183 SER B CA 1
ATOM 6702 C C . SER B 1 183 ? 18.609 27.406 -1.362 1 95.94 183 SER B C 1
ATOM 6704 O O . SER B 1 183 ? 18 27.656 -2.402 1 95.94 183 SER B O 1
ATOM 6706 N N . ASP B 1 184 ? 19.5 28.25 -0.786 1 96.12 184 ASP B N 1
ATOM 6707 C CA . ASP B 1 184 ? 19.812 29.562 -1.332 1 96.12 184 ASP B CA 1
ATOM 6708 C C . ASP B 1 184 ? 20.578 29.438 -2.645 1 96.12 184 ASP B C 1
ATOM 6710 O O . ASP B 1 184 ? 20.719 30.406 -3.387 1 96.12 184 ASP B O 1
ATOM 6714 N N . GLN B 1 185 ? 21.094 28.25 -2.885 1 93.44 185 GLN B N 1
ATOM 6715 C CA . GLN B 1 185 ? 21.844 27.984 -4.109 1 93.44 185 GLN B CA 1
ATOM 6716 C C . GLN B 1 185 ? 21.312 26.734 -4.812 1 93.44 185 GLN B C 1
ATOM 6718 O O . GLN B 1 185 ? 20.656 25.891 -4.191 1 93.44 185 GLN B O 1
ATOM 6723 N N . ARG B 1 186 ? 21.453 26.766 -6.09 1 91.75 186 ARG B N 1
ATOM 6724 C CA . ARG B 1 186 ? 21.109 25.562 -6.84 1 91.75 186 ARG B CA 1
ATOM 6725 C C . ARG B 1 186 ? 22.062 24.422 -6.512 1 91.75 186 ARG B C 1
ATOM 6727 O O . ARG B 1 186 ? 23.281 24.609 -6.465 1 91.75 186 ARG B O 1
ATOM 6734 N N . LEU B 1 187 ? 21.484 23.281 -6.172 1 88.62 187 LEU B N 1
ATOM 6735 C CA . LEU B 1 187 ? 22.297 22.109 -5.832 1 88.62 187 LEU B CA 1
ATOM 6736 C C . LEU B 1 187 ? 22.438 21.188 -7.039 1 88.62 187 LEU B C 1
ATOM 6738 O O . LEU B 1 187 ? 21.641 21.234 -7.969 1 88.62 187 LEU B O 1
ATOM 6742 N N . PRO B 1 188 ? 23.469 20.391 -7.102 1 77.31 188 PRO B N 1
ATOM 6743 C CA . PRO B 1 188 ? 23.766 19.562 -8.266 1 77.31 188 PRO B CA 1
ATOM 6744 C C . PRO B 1 188 ? 22.984 18.25 -8.266 1 77.31 188 PRO B C 1
ATOM 6746 O O . PRO B 1 188 ? 23.578 17.172 -8.297 1 77.31 188 PRO B O 1
ATOM 6749 N N . CYS B 1 189 ? 21.75 18.281 -8.195 1 75.25 189 CYS B N 1
ATOM 6750 C CA . CYS B 1 189 ? 20.906 17.094 -8.258 1 75.25 189 CYS B CA 1
ATOM 6751 C C . CYS B 1 189 ? 19.594 17.391 -8.977 1 75.25 189 CYS B C 1
ATOM 6753 O O . CYS B 1 189 ? 19.281 18.547 -9.25 1 75.25 189 CYS B O 1
ATOM 6755 N N . ARG B 1 190 ? 18.859 16.359 -9.383 1 69.88 190 ARG B N 1
ATOM 6756 C CA . ARG B 1 190 ? 17.625 16.516 -10.148 1 69.88 190 ARG B CA 1
ATOM 6757 C C . ARG B 1 190 ? 16.406 16.547 -9.227 1 69.88 190 ARG B C 1
ATOM 6759 O O . ARG B 1 190 ? 15.297 16.828 -9.664 1 69.88 190 ARG B O 1
ATOM 6766 N N . ASP B 1 191 ? 16.656 16.359 -7.965 1 76.75 191 ASP B N 1
ATOM 6767 C CA . ASP B 1 191 ? 15.578 16.422 -6.984 1 76.75 191 ASP B CA 1
ATOM 6768 C C . ASP B 1 191 ? 14.938 17.797 -6.938 1 76.75 191 ASP B C 1
ATOM 6770 O O . ASP B 1 191 ? 15.641 18.812 -7.039 1 76.75 191 ASP B O 1
ATOM 6774 N N . PRO B 1 192 ? 13.664 17.812 -6.824 1 80.5 192 PRO B N 1
ATOM 6775 C CA . PRO B 1 192 ? 12.992 19.109 -6.746 1 80.5 192 PRO B CA 1
ATOM 6776 C C . PRO B 1 192 ? 13.539 19.984 -5.625 1 80.5 192 PRO B C 1
ATOM 6778 O O . PRO B 1 192 ? 13.562 21.219 -5.75 1 80.5 192 PRO B O 1
ATOM 6781 N N . ARG B 1 193 ? 13.992 19.406 -4.57 1 87.69 193 ARG B N 1
ATOM 6782 C CA . ARG B 1 193 ? 14.469 20.156 -3.418 1 87.69 193 ARG B CA 1
ATOM 6783 C C . ARG B 1 193 ? 15.867 20.719 -3.672 1 87.69 193 ARG B C 1
ATOM 6785 O O . ARG B 1 193 ? 16.375 21.5 -2.869 1 87.69 193 ARG B O 1
ATOM 6792 N N . CYS B 1 194 ? 16.375 20.359 -4.855 1 87.25 194 CYS B N 1
ATOM 6793 C CA . CYS B 1 194 ? 17.703 20.844 -5.203 1 87.25 194 CYS B CA 1
ATOM 6794 C C . CYS B 1 194 ? 17.625 22.125 -6.02 1 87.25 194 CYS B C 1
ATOM 6796 O O . CYS B 1 194 ? 18.641 22.766 -6.309 1 87.25 194 CYS B O 1
ATOM 6798 N N . LYS B 1 195 ? 16.391 22.562 -6.27 1 89.88 195 LYS B N 1
ATOM 6799 C CA . LYS B 1 195 ? 16.203 23.812 -7.012 1 89.88 195 LYS B CA 1
ATOM 6800 C C . LYS B 1 195 ? 16.5 25.016 -6.145 1 89.88 195 LYS B C 1
ATOM 6802 O O . LYS B 1 195 ? 16.516 24.938 -4.914 1 89.88 195 LYS B O 1
ATOM 6807 N N . LEU B 1 196 ? 16.75 26.016 -6.848 1 94.88 196 LEU B N 1
ATOM 6808 C CA . LEU B 1 196 ? 17.016 27.297 -6.18 1 94.88 196 LEU B CA 1
ATOM 6809 C C . LEU B 1 196 ? 15.75 27.859 -5.547 1 94.88 196 LEU B C 1
ATOM 6811 O O . LEU B 1 196 ? 14.68 27.812 -6.156 1 94.88 196 LEU B O 1
ATOM 6815 N N . ASP B 1 197 ? 15.883 28.391 -4.309 1 96.25 197 ASP B N 1
ATOM 6816 C CA . ASP B 1 197 ? 14.82 29.141 -3.646 1 96.25 197 ASP B CA 1
ATOM 6817 C C . ASP B 1 197 ? 14.406 30.359 -4.473 1 96.25 197 ASP B C 1
ATOM 6819 O O . ASP B 1 197 ? 15.242 31.188 -4.816 1 96.25 197 ASP B O 1
ATOM 6823 N N . ASN B 1 198 ? 13.078 30.422 -4.695 1 96.62 198 ASN B N 1
ATOM 6824 C CA . ASN B 1 198 ? 12.664 31.5 -5.586 1 96.62 198 ASN B CA 1
ATOM 6825 C C . ASN B 1 198 ? 12.312 32.75 -4.809 1 96.62 198 ASN B C 1
ATOM 6827 O O . ASN B 1 198 ? 11.906 33.781 -5.398 1 96.62 198 ASN B O 1
ATOM 6831 N N . CYS B 1 199 ? 12.383 32.781 -3.547 1 97.19 199 CYS B N 1
ATOM 6832 C CA . CYS B 1 199 ? 12.375 33.906 -2.648 1 97.19 199 CYS B CA 1
ATOM 6833 C C . CYS B 1 199 ? 13.406 33.75 -1.535 1 97.19 199 CYS B C 1
ATOM 6835 O O . CYS B 1 199 ? 13.109 33.156 -0.496 1 97.19 199 CYS B O 1
ATOM 6837 N N . LEU B 1 200 ? 14.469 34.312 -1.568 1 95.06 200 LEU B N 1
ATOM 6838 C CA . LEU B 1 200 ? 15.633 34.062 -0.729 1 95.06 200 LEU B CA 1
ATOM 6839 C C . LEU B 1 200 ? 15.398 34.531 0.695 1 95.06 200 LEU B C 1
ATOM 6841 O O . LEU B 1 200 ? 15.883 33.938 1.652 1 95.06 200 LEU B O 1
ATOM 6845 N N . ASP B 1 201 ? 14.625 35.625 0.793 1 94.62 201 ASP B N 1
ATOM 6846 C CA . ASP B 1 201 ? 14.547 36.281 2.1 1 94.62 201 ASP B CA 1
ATOM 6847 C C . ASP B 1 201 ? 13.156 36.125 2.711 1 94.62 201 ASP B C 1
ATOM 6849 O O . ASP B 1 201 ? 12.93 36.5 3.859 1 94.62 201 ASP B O 1
ATOM 6853 N N . VAL B 1 202 ? 12.219 35.562 2.027 1 96.12 202 VAL B N 1
ATOM 6854 C CA . VAL B 1 202 ? 10.852 35.375 2.484 1 96.12 202 VAL B CA 1
ATOM 6855 C C . VAL B 1 202 ? 10.477 33.906 2.381 1 96.12 202 VAL B C 1
ATOM 6857 O O . VAL B 1 202 ? 10.547 33.312 1.3 1 96.12 202 VAL B O 1
ATOM 6860 N N . PRO B 1 203 ? 10.133 33.375 3.51 1 97.69 203 PRO B N 1
ATOM 6861 C CA . PRO B 1 203 ? 9.781 31.938 3.438 1 97.69 203 PRO B CA 1
ATOM 6862 C C . PRO B 1 203 ? 8.531 31.688 2.604 1 97.69 203 PRO B C 1
ATOM 6864 O O . PRO B 1 203 ? 7.527 32.375 2.762 1 97.69 203 PRO B O 1
ATOM 6867 N N . ASN B 1 204 ? 8.602 30.859 1.666 1 96.94 204 ASN B N 1
ATOM 6868 C CA . ASN B 1 204 ? 7.531 30.391 0.795 1 96.94 204 ASN B CA 1
ATOM 6869 C C . ASN B 1 204 ? 7.762 28.938 0.361 1 96.94 204 ASN B C 1
ATOM 6871 O O . ASN B 1 204 ? 8.07 28.672 -0.804 1 96.94 204 ASN B O 1
ATOM 6875 N N . SER B 1 205 ? 7.426 28.062 1.219 1 94.75 205 SER B N 1
ATOM 6876 C CA . SER B 1 205 ? 7.797 26.656 1.058 1 94.75 205 SER B CA 1
ATOM 6877 C C . SER B 1 205 ? 7.184 26.062 -0.209 1 94.75 205 SER B C 1
ATOM 6879 O O . SER B 1 205 ? 7.719 25.109 -0.775 1 94.75 205 SER B O 1
ATOM 6881 N N . GLY B 1 206 ? 6.086 26.594 -0.72 1 93.19 206 GLY B N 1
ATOM 6882 C CA . GLY B 1 206 ? 5.445 26.109 -1.929 1 93.19 206 GLY B CA 1
ATOM 6883 C C . GLY B 1 206 ? 6.113 26.594 -3.201 1 93.19 206 GLY B C 1
ATOM 6884 O O . GLY B 1 206 ? 5.883 26.047 -4.277 1 93.19 206 GLY B O 1
ATOM 6885 N N . GLN B 1 207 ? 6.898 27.594 -3.133 1 95.44 207 GLN B N 1
ATOM 6886 C CA . GLN B 1 207 ? 7.656 28.172 -4.234 1 95.44 207 GLN B CA 1
ATOM 6887 C C . GLN B 1 207 ? 6.742 28.547 -5.398 1 95.44 207 GLN B C 1
ATOM 6889 O O . GLN B 1 207 ? 7.121 28.406 -6.562 1 95.44 207 GLN B O 1
ATOM 6894 N N . GLU B 1 208 ? 5.496 28.984 -5.098 1 95 208 GLU B N 1
ATOM 6895 C CA . GLU B 1 208 ? 4.551 29.391 -6.137 1 95 208 GLU B CA 1
ATOM 6896 C C . GLU B 1 208 ? 5.125 30.5 -7.008 1 95 208 GLU B C 1
ATOM 6898 O O . GLU B 1 208 ? 5.77 31.422 -6.504 1 95 208 GLU B O 1
ATOM 6903 N N . ASP B 1 209 ? 4.992 30.312 -8.266 1 95.75 209 ASP B N 1
ATOM 6904 C CA . ASP B 1 209 ? 5.477 31.25 -9.281 1 95.75 209 ASP B CA 1
ATOM 6905 C C . ASP B 1 209 ? 4.484 31.375 -10.438 1 95.75 209 ASP B C 1
ATOM 6907 O O . ASP B 1 209 ? 4.672 30.75 -11.484 1 95.75 209 ASP B O 1
ATOM 6911 N N . SER B 1 210 ? 3.504 32.219 -10.273 1 94.75 210 SER B N 1
ATOM 6912 C CA . SER B 1 210 ? 2.338 32.312 -11.148 1 94.75 210 SER B CA 1
ATOM 6913 C C . SER B 1 210 ? 2.734 32.688 -12.57 1 94.75 210 SER B C 1
ATOM 6915 O O . SER B 1 210 ? 2.129 32.219 -13.539 1 94.75 210 SER B O 1
ATOM 6917 N N . ASP B 1 211 ? 3.752 33.531 -12.828 1 94.5 211 ASP B N 1
ATOM 6918 C CA . ASP B 1 211 ? 4.117 34 -14.172 1 94.5 211 ASP B CA 1
ATOM 6919 C C . ASP B 1 211 ? 5.355 33.25 -14.68 1 94.5 211 ASP B C 1
ATOM 6921 O O . ASP B 1 211 ? 5.805 33.469 -15.797 1 94.5 211 ASP B O 1
ATOM 6925 N N . GLY B 1 212 ? 5.988 32.438 -13.82 1 93.38 212 GLY B N 1
ATOM 6926 C CA . GLY B 1 212 ? 7.086 31.578 -14.219 1 93.38 212 GLY B CA 1
ATOM 6927 C C . GLY B 1 212 ? 8.383 32.344 -14.461 1 93.38 212 GLY B C 1
ATOM 6928 O O . GLY B 1 212 ? 9.234 31.875 -15.227 1 93.38 212 GLY B O 1
ATOM 6929 N N . ASP B 1 213 ? 8.539 33.438 -13.922 1 93.25 213 ASP B N 1
ATOM 6930 C CA . ASP B 1 213 ? 9.719 34.25 -14.203 1 93.25 213 ASP B CA 1
ATOM 6931 C C . ASP B 1 213 ? 10.859 33.906 -13.25 1 93.25 213 ASP B C 1
ATOM 6933 O O . ASP B 1 213 ? 11.914 34.531 -13.266 1 93.25 213 ASP B O 1
ATOM 6937 N N . GLY B 1 214 ? 10.617 32.938 -12.289 1 93.19 214 GLY B N 1
ATOM 6938 C CA . GLY B 1 214 ? 11.656 32.469 -11.383 1 93.19 214 GLY B CA 1
ATOM 6939 C C . GLY B 1 214 ? 11.625 33.188 -10.039 1 93.19 214 GLY B C 1
ATOM 6940 O O . GLY B 1 214 ? 12.336 32.781 -9.109 1 93.19 214 GLY B O 1
ATOM 6941 N N . VAL B 1 215 ? 10.805 34.188 -9.992 1 94.5 215 VAL B N 1
ATOM 6942 C CA . VAL B 1 215 ? 10.609 34.875 -8.719 1 94.5 215 VAL B CA 1
ATOM 6943 C C . VAL B 1 215 ? 9.305 34.406 -8.078 1 94.5 215 VAL B C 1
ATOM 6945 O O . VAL B 1 215 ? 8.242 34.469 -8.703 1 94.5 215 VAL B O 1
ATOM 6948 N N . GLY B 1 216 ? 9.383 33.969 -6.82 1 96.94 216 GLY B N 1
ATOM 6949 C CA . GLY B 1 216 ? 8.203 33.438 -6.145 1 96.94 216 GLY B CA 1
ATOM 6950 C C . GLY B 1 216 ? 7.133 34.469 -5.918 1 96.94 216 GLY B C 1
ATOM 6951 O O . GLY B 1 216 ? 7.441 35.656 -5.742 1 96.94 216 GLY B O 1
ATOM 6952 N N . ASP B 1 217 ? 5.945 34.125 -5.91 1 95.94 217 ASP B N 1
ATOM 6953 C CA . ASP B 1 217 ? 4.809 35 -5.699 1 95.94 217 ASP B CA 1
ATOM 6954 C C . ASP B 1 217 ? 4.949 35.781 -4.383 1 95.94 217 ASP B C 1
ATOM 6956 O O . ASP B 1 217 ? 4.535 36.938 -4.277 1 95.94 217 ASP B O 1
ATOM 6960 N N . ALA B 1 218 ? 5.535 35.156 -3.373 1 95.31 218 ALA B N 1
ATOM 6961 C CA . ALA B 1 218 ? 5.633 35.719 -2.021 1 95.31 218 ALA B CA 1
ATOM 6962 C C . ALA B 1 218 ? 6.523 36.938 -1.996 1 95.31 218 ALA B C 1
ATOM 6964 O O . ALA B 1 218 ? 6.418 37.781 -1.089 1 95.31 218 ALA B O 1
ATOM 6965 N N . CYS B 1 219 ? 7.418 37.125 -3.061 1 95.38 219 CYS B N 1
ATOM 6966 C CA . CYS B 1 219 ? 8.344 38.25 -3.064 1 95.38 219 CYS B CA 1
ATOM 6967 C C . CYS B 1 219 ? 8.273 39 -4.387 1 95.38 219 CYS B C 1
ATOM 6969 O O . CYS B 1 219 ? 9.195 39.75 -4.734 1 95.38 219 CYS B O 1
ATOM 6971 N N . ASP B 1 220 ? 7.238 38.719 -5.129 1 95.88 220 ASP B N 1
ATOM 6972 C CA . ASP B 1 220 ? 7.008 39.375 -6.41 1 95.88 220 ASP B CA 1
ATOM 6973 C C . ASP B 1 220 ? 5.895 40.406 -6.305 1 95.88 220 ASP B C 1
ATOM 6975 O O . ASP B 1 220 ? 4.758 40.062 -5.957 1 95.88 220 ASP B O 1
ATOM 6979 N N . ASN B 1 221 ? 6.164 41.594 -6.66 1 95.31 221 ASN B N 1
ATOM 6980 C CA . ASN B 1 221 ? 5.199 42.688 -6.508 1 95.31 221 ASN B CA 1
ATOM 6981 C C . ASN B 1 221 ? 4.137 42.656 -7.602 1 95.31 221 ASN B C 1
ATOM 6983 O O . ASN B 1 221 ? 3.098 43.312 -7.488 1 95.31 221 ASN B O 1
ATOM 6987 N N . ASP B 1 222 ? 4.43 42.062 -8.625 1 96.31 222 ASP B N 1
ATOM 6988 C CA . ASP B 1 222 ? 3.506 41.781 -9.727 1 96.31 222 ASP B CA 1
ATOM 6989 C C . ASP B 1 222 ? 3.559 40.312 -10.125 1 96.31 222 ASP B C 1
ATOM 6991 O O . ASP B 1 222 ? 4.137 39.969 -11.156 1 96.31 222 ASP B O 1
ATOM 6995 N N . ALA B 1 223 ? 2.906 39.469 -9.352 1 96.31 223 ALA B N 1
ATOM 6996 C CA . ALA B 1 223 ? 3.076 38.031 -9.359 1 96.31 223 ALA B CA 1
ATOM 6997 C C . ALA B 1 223 ? 2.633 37.438 -10.695 1 96.31 223 ALA B C 1
ATOM 6999 O O . ALA B 1 223 ? 3.09 36.344 -11.078 1 96.31 223 ALA B O 1
ATOM 7000 N N . ASP B 1 224 ? 1.739 38.188 -11.5 1 96 224 ASP B N 1
ATOM 7001 C CA . ASP B 1 224 ? 1.229 37.594 -12.75 1 96 224 ASP B CA 1
ATOM 7002 C C . ASP B 1 224 ? 1.67 38.438 -13.953 1 96 224 ASP B C 1
ATOM 7004 O O . ASP B 1 224 ? 1.243 38.188 -15.078 1 96 224 ASP B O 1
ATOM 7008 N N . LYS B 1 225 ? 2.387 39.438 -13.742 1 94.94 225 LYS B N 1
ATOM 7009 C CA . LYS B 1 225 ? 3.031 40.281 -14.766 1 94.94 225 LYS B CA 1
ATOM 7010 C C . LYS B 1 225 ? 1.997 40.938 -15.664 1 94.94 225 LYS B C 1
ATOM 7012 O O . LYS B 1 225 ? 2.162 41 -16.875 1 94.94 225 LYS B O 1
ATOM 7017 N N . ASP B 1 226 ? 0.906 41.406 -15.055 1 95.06 226 ASP B N 1
ATOM 7018 C CA . ASP B 1 226 ? -0.09 42.094 -15.852 1 95.06 226 ASP B CA 1
ATOM 7019 C C . ASP B 1 226 ? 0.051 43.625 -15.688 1 95.06 226 ASP B C 1
ATOM 7021 O O . ASP B 1 226 ? -0.851 44.375 -16.062 1 95.06 226 ASP B O 1
ATOM 7025 N N . ARG B 1 227 ? 1.112 44.062 -15.039 1 94.19 227 ARG B N 1
ATOM 7026 C CA . ARG B 1 227 ? 1.501 45.469 -14.883 1 94.19 227 ARG B CA 1
ATOM 7027 C C . ARG B 1 227 ? 0.698 46.125 -13.773 1 94.19 227 ARG B C 1
ATOM 7029 O O . ARG B 1 227 ? 0.734 47.375 -13.625 1 94.19 227 ARG B O 1
ATOM 7036 N N . ILE B 1 228 ? -0.102 45.406 -13.062 1 95.44 228 ILE B N 1
ATOM 7037 C CA . ILE B 1 228 ? -0.816 45.906 -11.883 1 95.44 228 ILE B CA 1
ATOM 7038 C C . ILE B 1 228 ? -0.227 45.281 -10.625 1 95.44 228 ILE B C 1
ATOM 7040 O O . ILE B 1 228 ? -0.21 44.031 -10.484 1 95.44 228 ILE B O 1
ATOM 7044 N N . PRO B 1 229 ? 0.238 46.156 -9.766 1 95.62 229 PRO B N 1
ATOM 7045 C CA . PRO B 1 229 ? 0.833 45.594 -8.547 1 95.62 229 PRO B CA 1
ATOM 7046 C C . PRO B 1 229 ? -0.156 44.781 -7.73 1 95.62 229 PRO B C 1
ATOM 7048 O O . PRO B 1 229 ? -1.358 45.062 -7.742 1 95.62 229 PRO B O 1
ATOM 7051 N N . ASN B 1 230 ? 0.362 43.844 -6.984 1 95.19 230 ASN B N 1
ATOM 7052 C CA . ASN B 1 230 ? -0.452 42.875 -6.254 1 95.19 230 ASN B CA 1
ATOM 7053 C C . ASN B 1 230 ? -1.452 43.562 -5.332 1 95.19 230 ASN B C 1
ATOM 7055 O O . ASN B 1 230 ? -2.596 43.125 -5.207 1 95.19 230 ASN B O 1
ATOM 7059 N N . ASP B 1 231 ? -1.09 44.656 -4.66 1 91.25 231 ASP B N 1
ATOM 7060 C CA . ASP B 1 231 ? -1.906 45.312 -3.646 1 91.25 231 ASP B CA 1
ATOM 7061 C C . ASP B 1 231 ? -3.104 46.031 -4.281 1 91.25 231 ASP B C 1
ATOM 7063 O O . ASP B 1 231 ? -4.07 46.375 -3.59 1 91.25 231 ASP B O 1
ATOM 7067 N N . LYS B 1 232 ? -3.068 46.188 -5.598 1 94.88 232 LYS B N 1
ATOM 7068 C CA . LYS B 1 232 ? -4.148 46.844 -6.312 1 94.88 232 LYS B CA 1
ATOM 7069 C C . LYS B 1 232 ? -4.816 45.906 -7.309 1 94.88 232 LYS B C 1
ATOM 7071 O O . LYS B 1 232 ? -5.805 46.281 -7.949 1 94.88 232 LYS B O 1
ATOM 7076 N N . ASP B 1 233 ? -4.293 44.781 -7.379 1 96 233 ASP B N 1
ATOM 7077 C CA . ASP B 1 233 ? -4.742 43.781 -8.344 1 96 233 ASP B CA 1
ATOM 7078 C C . ASP B 1 233 ? -5.875 42.938 -7.777 1 96 233 ASP B C 1
ATOM 7080 O O . ASP B 1 233 ? -5.754 42.375 -6.684 1 96 233 ASP B O 1
ATOM 7084 N N . ASN B 1 234 ? -6.996 42.844 -8.461 1 96.06 234 ASN B N 1
ATOM 7085 C CA . ASN B 1 234 ? -8.117 42.062 -7.965 1 96.06 234 ASN B CA 1
ATOM 7086 C C . ASN B 1 234 ? -7.996 40.594 -8.383 1 96.06 234 ASN B C 1
ATOM 7088 O O . ASN B 1 234 ? -8.852 39.781 -8.047 1 96.06 234 ASN B O 1
ATOM 7092 N N . CYS B 1 235 ? -6.977 40.281 -9.141 1 96.62 235 CYS B N 1
ATOM 7093 C CA . CYS B 1 235 ? -6.516 38.906 -9.43 1 96.62 235 CYS B CA 1
ATOM 7094 C C . CYS B 1 235 ? -4.992 38.844 -9.406 1 96.62 235 CYS B C 1
ATOM 7096 O O . CYS B 1 235 ? -4.363 38.688 -10.453 1 96.62 235 CYS B O 1
ATOM 7098 N N . PRO B 1 236 ? -4.391 38.844 -8.312 1 94.94 236 PRO B N 1
ATOM 7099 C CA . PRO B 1 236 ? -2.941 39.031 -8.195 1 94.94 236 PRO B CA 1
ATOM 7100 C C . PRO B 1 236 ? -2.152 37.906 -8.875 1 94.94 236 PRO B C 1
ATOM 7102 O O . PRO B 1 236 ? -0.995 38.125 -9.25 1 94.94 236 PRO B O 1
ATOM 7105 N N . PHE B 1 237 ? -2.752 36.719 -9.086 1 95.75 237 PHE B N 1
ATOM 7106 C CA . PHE B 1 237 ? -1.998 35.562 -9.578 1 95.75 237 PHE B CA 1
ATOM 7107 C C . PHE B 1 237 ? -2.453 35.188 -10.977 1 95.75 237 PHE B C 1
ATOM 7109 O O . PHE B 1 237 ? -1.945 34.219 -11.562 1 95.75 237 PHE B O 1
ATOM 7116 N N . VAL B 1 238 ? -3.463 35.875 -11.539 1 96.31 238 VAL B N 1
ATOM 7117 C CA . VAL B 1 238 ? -3.988 35.656 -12.883 1 96.31 238 VAL B CA 1
ATOM 7118 C C . VAL B 1 238 ? -4.031 36.969 -13.641 1 96.31 238 VAL B C 1
ATOM 7120 O O . VAL B 1 238 ? -4.648 37.938 -13.18 1 96.31 238 VAL B O 1
ATOM 7123 N N . PRO B 1 239 ? -3.402 36.906 -14.734 1 96.06 239 PRO B N 1
ATOM 7124 C CA . PRO B 1 239 ? -3.33 38.188 -15.469 1 96.06 239 PRO B CA 1
ATOM 7125 C C . PRO B 1 239 ? -4.703 38.688 -15.914 1 96.06 239 PRO B C 1
ATOM 7127 O O . PRO B 1 239 ? -5.527 37.906 -16.391 1 96.06 239 PRO B O 1
ATOM 7130 N N . ASN B 1 240 ? -5.055 39.969 -15.586 1 96.25 240 ASN B N 1
ATOM 7131 C CA . ASN B 1 240 ? -6.25 40.656 -16.031 1 96.25 240 ASN B CA 1
ATOM 7132 C C . ASN B 1 240 ? -6.02 42.156 -16.094 1 96.25 240 ASN B C 1
ATOM 7134 O O . ASN B 1 240 ? -6.414 42.906 -15.188 1 96.25 240 ASN B O 1
ATOM 7138 N N . PHE B 1 241 ? -5.703 42.594 -17.156 1 94.38 241 PHE B N 1
ATOM 7139 C CA . PHE B 1 241 ? -5.301 43.969 -17.375 1 94.38 241 PHE B CA 1
ATOM 7140 C C . PHE B 1 241 ? -6.465 44.938 -17.125 1 94.38 241 PHE B C 1
ATOM 7142 O O . PHE B 1 241 ? -6.27 46.062 -16.641 1 94.38 241 PHE B O 1
ATOM 7149 N N . ASP B 1 242 ? -7.629 44.531 -17.344 1 95.06 242 ASP B N 1
ATOM 7150 C CA . ASP B 1 242 ? -8.789 45.406 -17.281 1 95.06 242 ASP B CA 1
ATOM 7151 C C . ASP B 1 242 ? -9.383 45.438 -15.867 1 95.06 242 ASP B C 1
ATOM 7153 O O . ASP B 1 242 ? -10.234 46.25 -15.555 1 95.06 242 ASP B O 1
ATOM 7157 N N . GLN B 1 243 ? -8.961 44.5 -14.945 1 96.31 243 GLN B N 1
ATOM 7158 C CA . GLN B 1 243 ? -9.398 44.438 -13.555 1 96.31 243 GLN B CA 1
ATOM 7159 C C . GLN B 1 243 ? -10.922 44.375 -13.461 1 96.31 243 GLN B C 1
ATOM 7161 O O . GLN B 1 243 ? -11.516 44.969 -12.555 1 96.31 243 GLN B O 1
ATOM 7166 N N . LYS B 1 244 ? -11.523 43.75 -14.469 1 96.81 244 LYS B N 1
ATOM 7167 C CA . LYS B 1 244 ? -12.984 43.656 -14.508 1 96.81 244 LYS B CA 1
ATOM 7168 C C . LYS B 1 244 ? -13.523 42.844 -13.328 1 96.81 244 LYS B C 1
ATOM 7170 O O . LYS B 1 244 ? -12.969 41.812 -12.984 1 96.81 244 LYS B O 1
ATOM 7175 N N . ASP B 1 245 ? -14.508 43.406 -12.578 1 97.38 245 ASP B N 1
ATOM 7176 C CA . ASP B 1 245 ? -15.219 42.812 -11.461 1 97.38 245 ASP B CA 1
ATOM 7177 C C . ASP B 1 245 ? -16.719 42.969 -11.617 1 97.38 245 ASP B C 1
ATOM 7179 O O . ASP B 1 245 ? -17.312 43.906 -11.094 1 97.38 245 ASP B O 1
ATOM 7183 N N . SER B 1 246 ? -17.281 41.969 -12.258 1 96.5 246 SER B N 1
ATOM 7184 C CA . SER B 1 246 ? -18.656 42.094 -12.719 1 96.5 246 SER B CA 1
ATOM 7185 C C . SER B 1 246 ? -19.641 42.125 -11.547 1 96.5 246 SER B C 1
ATOM 7187 O O . SER B 1 246 ? -20.688 42.781 -11.617 1 96.5 246 SER B O 1
ATOM 7189 N N . ASP B 1 247 ? -19.359 41.5 -10.453 1 96.31 247 ASP B N 1
ATOM 7190 C CA . ASP B 1 247 ? -20.312 41.406 -9.352 1 96.31 247 ASP B CA 1
ATOM 7191 C C . ASP B 1 247 ? -19.875 42.281 -8.18 1 96.31 247 ASP B C 1
ATOM 7193 O O . ASP B 1 247 ? -20.578 42.375 -7.172 1 96.31 247 ASP B O 1
ATOM 7197 N N . GLY B 1 248 ? -18.641 42.844 -8.242 1 94.94 248 GLY B N 1
ATOM 7198 C CA . GLY B 1 248 ? -18.188 43.844 -7.289 1 94.94 248 GLY B CA 1
ATOM 7199 C C . GLY B 1 248 ? -17.719 43.25 -5.977 1 94.94 248 GLY B C 1
ATOM 7200 O O . GLY B 1 248 ? -17.75 43.906 -4.938 1 94.94 248 GLY B O 1
ATOM 7201 N N . ASP B 1 249 ? -17.453 42.094 -5.969 1 94.75 249 ASP B N 1
ATOM 7202 C CA . ASP B 1 249 ? -17.062 41.469 -4.711 1 94.75 249 ASP B CA 1
ATOM 7203 C C . ASP B 1 249 ? -15.547 41.562 -4.504 1 94.75 249 ASP B C 1
ATOM 7205 O O . ASP B 1 249 ? -14.969 40.781 -3.719 1 94.75 249 ASP B O 1
ATOM 7209 N N . ARG B 1 250 ? -14.859 42.312 -5.367 1 93.56 250 ARG B N 1
ATOM 7210 C CA . ARG B 1 250 ? -13.453 42.656 -5.25 1 93.56 250 ARG B CA 1
ATOM 7211 C C . ARG B 1 250 ? -12.555 41.531 -5.789 1 93.56 250 ARG B C 1
ATOM 7213 O O . ARG B 1 250 ? -11.336 41.562 -5.605 1 93.56 250 ARG B O 1
ATOM 7220 N N . VAL B 1 251 ? -13.172 40.562 -6.352 1 95.94 251 VAL B N 1
ATOM 7221 C CA . VAL B 1 251 ? -12.445 39.5 -7.062 1 95.94 251 VAL B CA 1
ATOM 7222 C C . VAL B 1 251 ? -12.672 39.656 -8.562 1 95.94 251 VAL B C 1
ATOM 7224 O O . VAL B 1 251 ? -13.82 39.688 -9.031 1 95.94 251 VAL B O 1
ATOM 7227 N N . GLY B 1 252 ? -11.57 39.812 -9.305 1 97.19 252 GLY B N 1
ATOM 7228 C CA . GLY B 1 252 ? -11.672 40.031 -10.734 1 97.19 252 GLY B CA 1
ATOM 7229 C C . GLY B 1 252 ? -12.336 38.875 -11.461 1 97.19 252 GLY B C 1
ATOM 7230 O O . GLY B 1 252 ? -12.211 37.719 -11.039 1 97.19 252 GLY B O 1
ATOM 7231 N N . ASP B 1 253 ? -13 39.125 -12.5 1 96.56 253 ASP B N 1
ATOM 7232 C CA . ASP B 1 253 ? -13.719 38.094 -13.273 1 96.56 253 ASP B CA 1
ATOM 7233 C C . ASP B 1 253 ? -12.781 37 -13.734 1 96.56 253 ASP B C 1
ATOM 7235 O O . ASP B 1 253 ? -13.188 35.844 -13.828 1 96.56 253 ASP B O 1
ATOM 7239 N N . ALA B 1 254 ? -11.508 37.344 -13.961 1 95.88 254 ALA B N 1
ATOM 7240 C CA . ALA B 1 254 ? -10.531 36.406 -14.508 1 95.88 254 ALA B CA 1
ATOM 7241 C C . ALA B 1 254 ? -10.242 35.25 -13.523 1 95.88 254 ALA B C 1
ATOM 7243 O O . ALA B 1 254 ? -9.891 34.156 -13.938 1 95.88 254 ALA B O 1
ATOM 7244 N N . CYS B 1 255 ? -10.375 35.562 -12.219 1 96.19 255 CYS B N 1
ATOM 7245 C CA . CYS B 1 255 ? -10.062 34.531 -11.219 1 96.19 255 CYS B CA 1
ATOM 7246 C C . CYS B 1 255 ? -11.266 34.25 -10.328 1 96.19 255 CYS B C 1
ATOM 7248 O O . CYS B 1 255 ? -11.141 33.594 -9.297 1 96.19 255 CYS B O 1
ATOM 7250 N N . ASP B 1 256 ? -12.414 34.75 -10.734 1 96 256 ASP B N 1
ATOM 7251 C CA . ASP B 1 256 ? -13.656 34.625 -9.984 1 96 256 ASP B CA 1
ATOM 7252 C C . ASP B 1 256 ? -14.383 33.344 -10.359 1 96 256 ASP B C 1
ATOM 7254 O O . ASP B 1 256 ? -14.742 33.125 -11.516 1 96 256 ASP B O 1
ATOM 7258 N N . ASN B 1 257 ? -14.641 32.469 -9.328 1 96.31 257 ASN B N 1
ATOM 7259 C CA . ASN B 1 257 ? -15.289 31.219 -9.617 1 96.31 257 ASN B CA 1
ATOM 7260 C C . ASN B 1 257 ? -16.812 31.359 -9.648 1 96.31 257 ASN B C 1
ATOM 7262 O O . ASN B 1 257 ? -17.516 30.391 -9.961 1 96.31 257 ASN B O 1
ATOM 7266 N N . CYS B 1 258 ? -17.297 32.5 -9.336 1 96.94 258 CYS B N 1
ATOM 7267 C CA . CYS B 1 258 ? -18.672 32.938 -9.555 1 96.94 258 CYS B CA 1
ATOM 7268 C C . CYS B 1 258 ? -18.719 34.375 -10.07 1 96.94 258 CYS B C 1
ATOM 7270 O O . CYS B 1 258 ? -19.078 35.281 -9.328 1 96.94 258 CYS B O 1
ATOM 7272 N N . PRO B 1 259 ? -18.422 34.531 -11.289 1 95.38 259 PRO B N 1
ATOM 7273 C CA . PRO B 1 259 ? -18.203 35.875 -11.828 1 95.38 259 PRO B CA 1
ATOM 7274 C C . PRO B 1 259 ? -19.422 36.781 -11.68 1 95.38 259 PRO B C 1
ATOM 7276 O O . PRO B 1 259 ? -19.297 38 -11.68 1 95.38 259 PRO B O 1
ATOM 7279 N N . TYR B 1 260 ? -20.625 36.188 -11.531 1 95.75 260 TYR B N 1
ATOM 7280 C CA . TYR B 1 260 ? -21.828 37 -11.531 1 95.75 260 TYR B CA 1
ATOM 7281 C C . TYR B 1 260 ? -22.547 36.906 -10.18 1 95.75 260 TYR B C 1
ATOM 7283 O O . TYR B 1 260 ? -23.625 37.469 -10.016 1 95.75 260 TYR B O 1
ATOM 7291 N N . ASP B 1 261 ? -22.031 36.25 -9.234 1 96.38 261 ASP B N 1
ATOM 7292 C CA . ASP B 1 261 ? -22.531 36.156 -7.871 1 96.38 261 ASP B CA 1
ATOM 7293 C C . ASP B 1 261 ? -21.438 36.469 -6.852 1 96.38 261 ASP B C 1
ATOM 7295 O O . ASP B 1 261 ? -20.375 35.875 -6.863 1 96.38 261 ASP B O 1
ATOM 7299 N N . SER B 1 262 ? -21.734 37.375 -6.023 1 96.12 262 SER B N 1
ATOM 7300 C CA . SER B 1 262 ? -20.75 37.844 -5.062 1 96.12 262 SER B CA 1
ATOM 7301 C C . SER B 1 262 ? -20.328 36.719 -4.105 1 96.12 262 SER B C 1
ATOM 7303 O O . SER B 1 262 ? -21.172 36.094 -3.461 1 96.12 262 SER B O 1
ATOM 7305 N N . ASN B 1 263 ? -19.172 36.438 -4.051 1 95.38 263 ASN B N 1
ATOM 7306 C CA . ASN B 1 263 ? -18.547 35.469 -3.137 1 95.38 263 ASN B CA 1
ATOM 7307 C C . ASN B 1 263 ? -17.078 35.781 -2.918 1 95.38 263 ASN B C 1
ATOM 7309 O O . ASN B 1 263 ? -16.203 35.031 -3.369 1 95.38 263 ASN B O 1
ATOM 7313 N N . PRO B 1 264 ? -16.766 36.688 -2.158 1 91 264 PRO B N 1
ATOM 7314 C CA . PRO B 1 264 ? -15.383 37.156 -1.968 1 91 264 PRO B CA 1
ATOM 7315 C C . PRO B 1 264 ? -14.445 36.062 -1.483 1 91 264 PRO B C 1
ATOM 7317 O O . PRO B 1 264 ? -13.234 36.125 -1.735 1 91 264 PRO B O 1
ATOM 7320 N N . ASP B 1 265 ? -14.898 35.031 -0.845 1 88.44 265 ASP B N 1
ATOM 7321 C CA . ASP B 1 265 ? -14.047 34 -0.297 1 88.44 265 ASP B CA 1
ATOM 7322 C C . ASP B 1 265 ? -13.75 32.906 -1.346 1 88.44 265 ASP B C 1
ATOM 7324 O O . ASP B 1 265 ? -12.867 32.094 -1.152 1 88.44 265 ASP B O 1
ATOM 7328 N N . GLN B 1 266 ? -14.43 32.938 -2.451 1 93.44 266 GLN B N 1
ATOM 7329 C CA . GLN B 1 266 ? -14.188 32.094 -3.609 1 93.44 266 GLN B CA 1
ATOM 7330 C C . GLN B 1 266 ? -14.18 30.609 -3.213 1 93.44 266 GLN B C 1
ATOM 7332 O O . GLN B 1 266 ? -13.406 29.828 -3.758 1 93.44 266 GLN B O 1
ATOM 7337 N N . LYS B 1 267 ? -14.969 30.203 -2.215 1 91.31 267 LYS B N 1
ATOM 7338 C CA . LYS B 1 267 ? -15.031 28.812 -1.753 1 91.31 267 LYS B CA 1
ATOM 7339 C C . LYS B 1 267 ? -15.445 27.875 -2.879 1 91.31 267 LYS B C 1
ATOM 7341 O O . LYS B 1 267 ? -16.344 28.203 -3.664 1 91.31 267 LYS B O 1
ATOM 7346 N N . ASP B 1 268 ? -14.703 26.828 -3.07 1 93 268 ASP B N 1
ATOM 7347 C CA . ASP B 1 268 ? -14.945 25.766 -4.043 1 93 268 ASP B CA 1
ATOM 7348 C C . ASP B 1 268 ? -14.734 24.391 -3.412 1 93 268 ASP B C 1
ATOM 7350 O O . ASP B 1 268 ? -13.656 23.797 -3.545 1 93 268 ASP B O 1
ATOM 7354 N N . THR B 1 269 ? -15.75 23.859 -2.846 1 89.56 269 THR B N 1
ATOM 7355 C CA . THR B 1 269 ? -15.695 22.688 -1.985 1 89.56 269 THR B CA 1
ATOM 7356 C C . THR B 1 269 ? -15.211 21.469 -2.77 1 89.56 269 THR B C 1
ATOM 7358 O O . THR B 1 269 ? -14.375 20.703 -2.287 1 89.56 269 THR B O 1
ATOM 7361 N N . ASP B 1 270 ? -15.703 21.234 -3.963 1 87.12 270 ASP B N 1
ATOM 7362 C CA . ASP B 1 270 ? -15.375 20.031 -4.719 1 87.12 270 ASP B CA 1
ATOM 7363 C C . ASP B 1 270 ? -14.266 20.297 -5.734 1 87.12 270 ASP B C 1
ATOM 7365 O O . ASP B 1 270 ? -13.898 19.422 -6.512 1 87.12 270 ASP B O 1
ATOM 7369 N N . HIS B 1 271 ? -13.758 21.594 -5.809 1 86.25 271 HIS B N 1
ATOM 7370 C CA . HIS B 1 271 ? -12.633 22.016 -6.633 1 86.25 271 HIS B CA 1
ATOM 7371 C C . HIS B 1 271 ? -12.922 21.812 -8.117 1 86.25 271 HIS B C 1
ATOM 7373 O O . HIS B 1 271 ? -12.039 21.406 -8.875 1 86.25 271 HIS B O 1
ATOM 7379 N N . ASP B 1 272 ? -14.188 21.953 -8.547 1 85.88 272 ASP B N 1
ATOM 7380 C CA . ASP B 1 272 ? -14.547 21.797 -9.953 1 85.88 272 ASP B CA 1
ATOM 7381 C C . ASP B 1 272 ? -14.516 23.141 -10.672 1 85.88 272 ASP B C 1
ATOM 7383 O O . ASP B 1 272 ? -15.133 23.297 -11.727 1 85.88 272 ASP B O 1
ATOM 7387 N N . ARG B 1 273 ? -13.992 24.359 -10.109 1 88.38 273 ARG B N 1
ATOM 7388 C CA . ARG B 1 273 ? -13.773 25.703 -10.641 1 88.38 273 ARG B CA 1
ATOM 7389 C C . ARG B 1 273 ? -15.07 26.5 -10.648 1 88.38 273 ARG B C 1
ATOM 7391 O O . ARG B 1 273 ? -15.094 27.656 -11.094 1 88.38 273 ARG B O 1
ATOM 7398 N N . LYS B 1 274 ? -16.016 25.719 -10.055 1 93.19 274 LYS B N 1
ATOM 7399 C CA . LYS B 1 274 ? -17.266 26.438 -9.797 1 93.19 274 LYS B CA 1
ATOM 7400 C C . LYS B 1 274 ? -17.422 26.734 -8.312 1 93.19 274 LYS B C 1
ATOM 7402 O O . LYS B 1 274 ? -17.453 25.812 -7.488 1 93.19 274 LYS B O 1
ATOM 7407 N N . GLY B 1 275 ? -17.5 27.984 -8 1 95.88 275 GLY B N 1
ATOM 7408 C CA . GLY B 1 275 ? -17.609 28.359 -6.598 1 95.88 275 GLY B CA 1
ATOM 7409 C C . GLY B 1 275 ? -18.875 27.828 -5.938 1 95.88 275 GLY B C 1
ATOM 7410 O O . GLY B 1 275 ? -19.891 27.609 -6.605 1 95.88 275 GLY B O 1
ATOM 7411 N N . ASP B 1 276 ? -18.891 27.562 -4.734 1 95.81 276 ASP B N 1
ATOM 7412 C CA . ASP B 1 276 ? -20 27.031 -3.967 1 95.81 276 ASP B CA 1
ATOM 7413 C C . ASP B 1 276 ? -21.266 27.859 -4.156 1 95.81 276 ASP B C 1
ATOM 7415 O O . ASP B 1 276 ? -22.375 27.328 -4.211 1 95.81 276 ASP B O 1
ATOM 7419 N N . ARG B 1 277 ? -21.094 29.156 -4.289 1 96.06 277 ARG B N 1
ATOM 7420 C CA . ARG B 1 277 ? -22.203 30.094 -4.363 1 96.06 277 ARG B CA 1
ATOM 7421 C C . ARG B 1 277 ? -23.031 29.875 -5.625 1 96.06 277 ARG B C 1
ATOM 7423 O O . ARG B 1 277 ? -24.25 30.047 -5.613 1 96.06 277 ARG B O 1
ATOM 7430 N N . CYS B 1 278 ? -22.375 29.453 -6.727 1 96.81 278 CYS B N 1
ATOM 7431 C CA . CYS B 1 278 ? -23.078 29.328 -8 1 96.81 278 CYS B CA 1
ATOM 7432 C C . CYS B 1 278 ? -23.125 27.875 -8.453 1 96.81 278 CYS B C 1
ATOM 7434 O O . CYS B 1 278 ? -23.422 27.594 -9.617 1 96.81 278 CYS B O 1
ATOM 7436 N N . ASP B 1 279 ? -22.812 26.984 -7.598 1 97.12 279 ASP B N 1
ATOM 7437 C CA . ASP B 1 279 ? -22.797 25.547 -7.902 1 97.12 279 ASP B CA 1
ATOM 7438 C C . ASP B 1 279 ? -24.078 24.875 -7.43 1 97.12 279 ASP B C 1
ATOM 7440 O O . ASP B 1 279 ? -24.438 24.969 -6.254 1 97.12 279 ASP B O 1
ATOM 7444 N N . ASP B 1 280 ? -24.719 24.109 -8.305 1 96.19 280 ASP B N 1
ATOM 7445 C CA . ASP B 1 280 ? -25.969 23.453 -7.98 1 96.19 280 ASP B CA 1
ATOM 7446 C C . ASP B 1 280 ? -25.734 22.156 -7.199 1 96.19 280 ASP B C 1
ATOM 7448 O O . ASP B 1 280 ? -26.672 21.625 -6.594 1 96.19 280 ASP B O 1
ATOM 7452 N N . ASP B 1 281 ? -24.641 21.688 -7.238 1 96.94 281 ASP B N 1
ATOM 7453 C CA . ASP B 1 281 ? -24.188 20.516 -6.504 1 96.94 281 ASP B CA 1
ATOM 7454 C C . ASP B 1 281 ? -22.781 20.734 -5.938 1 96.94 281 ASP B C 1
ATOM 7456 O O . ASP B 1 281 ? -21.797 20.281 -6.516 1 96.94 281 ASP B O 1
ATOM 7460 N N . ILE B 1 282 ? -22.688 21.297 -4.871 1 95.81 282 ILE B N 1
ATOM 7461 C CA . ILE B 1 282 ? -21.469 21.875 -4.297 1 95.81 282 ILE B CA 1
ATOM 7462 C C . ILE B 1 282 ? -20.438 20.781 -4.062 1 95.81 282 ILE B C 1
ATOM 7464 O O . ILE B 1 282 ? -19.234 21 -4.234 1 95.81 282 ILE B O 1
ATOM 7468 N N . ASP B 1 283 ? -20.938 19.516 -3.74 1 93.69 283 ASP B N 1
ATOM 7469 C CA . ASP B 1 283 ? -20 18.469 -3.404 1 93.69 283 ASP B CA 1
ATOM 7470 C C . ASP B 1 283 ? -19.984 17.375 -4.477 1 93.69 283 ASP B C 1
ATOM 7472 O O . ASP B 1 283 ? -19.312 16.359 -4.324 1 93.69 283 ASP B O 1
ATOM 7476 N N . ASN B 1 284 ? -20.766 17.547 -5.527 1 92.31 284 ASN B N 1
ATOM 7477 C CA . ASN B 1 284 ? -20.797 16.688 -6.703 1 92.31 284 ASN B CA 1
ATOM 7478 C C . ASN B 1 284 ? -21.109 15.234 -6.328 1 92.31 284 ASN B C 1
ATOM 7480 O O . ASN B 1 284 ? -20.516 14.305 -6.867 1 92.31 284 ASN B O 1
ATOM 7484 N N . ASP B 1 285 ? -21.953 14.992 -5.375 1 91.31 285 ASP B N 1
ATOM 7485 C CA . ASP B 1 285 ? -22.312 13.633 -5 1 91.31 285 ASP B CA 1
ATOM 7486 C C . ASP B 1 285 ? -23.562 13.164 -5.742 1 91.31 285 ASP B C 1
ATOM 7488 O O . ASP B 1 285 ? -24.125 12.109 -5.43 1 91.31 285 ASP B O 1
ATOM 7492 N N . GLY B 1 286 ? -24.016 14.016 -6.652 1 92.75 286 GLY B N 1
ATOM 7493 C CA . GLY B 1 286 ? -25.125 13.633 -7.512 1 92.75 286 GLY B CA 1
ATOM 7494 C C . GLY B 1 286 ? -26.469 14.117 -6.996 1 92.75 286 GLY B C 1
ATOM 7495 O O . GLY B 1 286 ? -27.484 13.922 -7.652 1 92.75 286 GLY B O 1
ATOM 7496 N N . ILE B 1 287 ? -26.469 14.719 -5.82 1 94.31 287 ILE B N 1
ATOM 7497 C CA . ILE B 1 287 ? -27.688 15.25 -5.23 1 94.31 287 ILE B CA 1
ATOM 7498 C C . ILE B 1 287 ? -27.641 16.781 -5.227 1 94.31 287 ILE B C 1
ATOM 7500 O O . ILE B 1 287 ? -26.703 17.375 -4.699 1 94.31 287 ILE B O 1
ATOM 7504 N N . ARG B 1 288 ? -28.562 17.375 -5.789 1 95.62 288 ARG B N 1
ATOM 7505 C CA . ARG B 1 288 ? -28.578 18.844 -5.859 1 95.62 288 ARG B CA 1
ATOM 7506 C C . ARG B 1 288 ? -28.625 19.453 -4.465 1 95.62 288 ARG B C 1
ATOM 7508 O O . ARG B 1 288 ? -29.188 18.859 -3.537 1 95.62 288 ARG B O 1
ATOM 7515 N N . ASN B 1 289 ? -28.188 20.688 -4.289 1 96.81 289 ASN B N 1
ATOM 7516 C CA . ASN B 1 289 ? -28.047 21.344 -2.994 1 96.81 289 ASN B CA 1
ATOM 7517 C C . ASN B 1 289 ? -29.375 21.422 -2.246 1 96.81 289 ASN B C 1
ATOM 7519 O O . ASN B 1 289 ? -29.422 21.203 -1.033 1 96.81 289 ASN B O 1
ATOM 7523 N N . GLU B 1 290 ? -30.531 21.641 -2.957 1 95.38 290 GLU B N 1
ATOM 7524 C CA . GLU B 1 290 ? -31.844 21.859 -2.344 1 95.38 290 GLU B CA 1
ATOM 7525 C C . GLU B 1 290 ? -32.375 20.594 -1.699 1 95.38 290 GLU B C 1
ATOM 7527 O O . GLU B 1 290 ? -33.188 20.656 -0.79 1 95.38 290 GLU B O 1
ATOM 7532 N N . ARG B 1 291 ? -31.844 19.562 -2.148 1 96.69 291 ARG B N 1
ATOM 7533 C CA . ARG B 1 291 ? -32.312 18.266 -1.65 1 96.69 291 ARG B CA 1
ATOM 7534 C C . ARG B 1 291 ? -31.203 17.562 -0.861 1 96.69 291 ARG B C 1
ATOM 7536 O O . ARG B 1 291 ? -31.438 16.5 -0.285 1 96.69 291 ARG B O 1
ATOM 7543 N N . ASP B 1 292 ? -30.062 18.078 -0.773 1 97.44 292 ASP B N 1
ATOM 7544 C CA . ASP B 1 292 ? -28.875 17.5 -0.142 1 97.44 292 ASP B CA 1
ATOM 7545 C C . ASP B 1 292 ? -28.844 17.812 1.351 1 97.44 292 ASP B C 1
ATOM 7547 O O . ASP B 1 292 ? -28.859 18.984 1.74 1 97.44 292 ASP B O 1
ATOM 7551 N N . ASN B 1 293 ? -28.812 16.75 2.129 1 97.44 293 ASN B N 1
ATOM 7552 C CA . ASN B 1 293 ? -28.828 17 3.566 1 97.44 293 ASN B CA 1
ATOM 7553 C C . ASN B 1 293 ? -27.422 17.266 4.098 1 97.44 293 ASN B C 1
ATOM 7555 O O . ASN B 1 293 ? -27.25 17.562 5.285 1 97.44 293 ASN B O 1
ATOM 7559 N N . CYS B 1 294 ? -26.406 17.125 3.297 1 97.44 294 CYS B N 1
ATOM 7560 C CA . CYS B 1 294 ? -25.047 17.594 3.537 1 97.44 294 CYS B CA 1
ATOM 7561 C C . CYS B 1 294 ? -24.453 18.219 2.281 1 97.44 294 CYS B C 1
ATOM 7563 O O . CYS B 1 294 ? -23.594 17.625 1.629 1 97.44 294 CYS B O 1
ATOM 7565 N N . PRO B 1 295 ? -24.75 19.344 1.973 1 96.06 295 PRO B N 1
ATOM 7566 C CA . PRO B 1 295 ? -24.391 19.953 0.686 1 96.06 295 PRO B CA 1
ATOM 7567 C C . PRO B 1 295 ? -22.891 20.109 0.496 1 96.06 295 PRO B C 1
ATOM 7569 O O . PRO B 1 295 ? -22.422 20.203 -0.638 1 96.06 295 PRO B O 1
ATOM 7572 N N . LEU B 1 296 ? -22.109 20.188 1.595 1 94.69 296 LEU B N 1
ATOM 7573 C CA . LEU B 1 296 ? -20.672 20.453 1.503 1 94.69 296 LEU B CA 1
ATOM 7574 C C . LEU B 1 296 ? -19.859 19.172 1.596 1 94.69 296 LEU B C 1
ATOM 7576 O O . LEU B 1 296 ? -18.656 19.172 1.376 1 94.69 296 LEU B O 1
ATOM 7580 N N . ILE B 1 297 ? -20.547 18.078 1.925 1 94.31 297 ILE B N 1
ATOM 7581 C CA . ILE B 1 297 ? -19.875 16.797 2.078 1 94.31 297 ILE B CA 1
ATOM 7582 C C . ILE B 1 297 ? -20.641 15.727 1.303 1 94.31 297 ILE B C 1
ATOM 7584 O O . ILE B 1 297 ? -21.859 15.578 1.477 1 94.31 297 ILE B O 1
ATOM 7588 N N . ALA B 1 298 ? -19.969 15.047 0.519 1 93.62 298 ALA B N 1
ATOM 7589 C CA . ALA B 1 298 ? -20.594 14.055 -0.344 1 93.62 298 ALA B CA 1
ATOM 7590 C C . ALA B 1 298 ? -21.203 12.922 0.478 1 93.62 298 ALA B C 1
ATOM 7592 O O . ALA B 1 298 ? -20.562 12.414 1.408 1 93.62 298 ALA B O 1
ATOM 7593 N N . ASN B 1 299 ? -22.391 12.555 0.357 1 94.06 299 ASN B N 1
ATOM 7594 C CA . ASN B 1 299 ? -23.109 11.43 0.954 1 94.06 299 ASN B CA 1
ATOM 7595 C C . ASN B 1 299 ? -24.297 11.008 0.096 1 94.06 299 ASN B C 1
ATOM 7597 O O . ASN B 1 299 ? -25.453 11.281 0.439 1 94.06 299 ASN B O 1
ATOM 7601 N N . ARG B 1 300 ? -24.047 10.289 -0.795 1 90.38 300 ARG B N 1
ATOM 7602 C CA . ARG B 1 300 ? -25.047 9.906 -1.791 1 90.38 300 ARG B CA 1
ATOM 7603 C C . ARG B 1 300 ? -26.219 9.18 -1.141 1 90.38 300 ARG B C 1
ATOM 7605 O O . ARG B 1 300 ? -27.344 9.281 -1.61 1 90.38 300 ARG B O 1
ATOM 7612 N N . ASP B 1 301 ? -26.016 8.508 -0.032 1 91.69 301 ASP B N 1
ATOM 7613 C CA . ASP B 1 301 ? -27.062 7.723 0.627 1 91.69 301 ASP B CA 1
ATOM 7614 C C . ASP B 1 301 ? -27.984 8.617 1.455 1 91.69 301 ASP B C 1
ATOM 7616 O O . ASP B 1 301 ? -29.062 8.18 1.878 1 91.69 301 ASP B O 1
ATOM 7620 N N . GLN B 1 302 ? -27.609 9.852 1.737 1 95.25 302 GLN B N 1
ATOM 7621 C CA . GLN B 1 302 ? -28.406 10.852 2.436 1 95.25 302 GLN B CA 1
ATOM 7622 C C . GLN B 1 302 ? -28.891 10.328 3.781 1 95.25 302 GLN B C 1
ATOM 7624 O O . GLN B 1 302 ? -30 10.656 4.223 1 95.25 302 GLN B O 1
ATOM 7629 N N . SER B 1 303 ? -28.016 9.445 4.367 1 95.44 303 SER B N 1
ATOM 7630 C CA . SER B 1 303 ? -28.375 8.852 5.652 1 95.44 303 SER B CA 1
ATOM 7631 C C . SER B 1 303 ? -28.562 9.922 6.723 1 95.44 303 SER B C 1
ATOM 7633 O O . SER B 1 303 ? -27.75 10.844 6.832 1 95.44 303 SER B O 1
ATOM 7635 N N . ASP B 1 304 ? -29.641 9.867 7.438 1 96.44 304 ASP B N 1
ATOM 7636 C CA . ASP B 1 304 ? -30.031 10.766 8.523 1 96.44 304 ASP B CA 1
ATOM 7637 C C . ASP B 1 304 ? -30.688 10 9.672 1 96.44 304 ASP B C 1
ATOM 7639 O O . ASP B 1 304 ? -31.906 9.953 9.773 1 96.44 304 ASP B O 1
ATOM 7643 N N . ARG B 1 305 ? -29.969 9.5 10.531 1 92 305 ARG B N 1
ATOM 7644 C CA . ARG B 1 305 ? -30.375 8.508 11.523 1 92 305 ARG B CA 1
ATOM 7645 C C . ARG B 1 305 ? -31.328 9.117 12.539 1 92 305 ARG B C 1
ATOM 7647 O O . ARG B 1 305 ? -32.25 8.445 13.016 1 92 305 ARG B O 1
ATOM 7654 N N . ASP B 1 306 ? -31.125 10.406 12.984 1 95.31 306 ASP B N 1
ATOM 7655 C CA . ASP B 1 306 ? -31.969 11.023 14.016 1 95.31 306 ASP B CA 1
ATOM 7656 C C . ASP B 1 306 ? -33.062 11.891 13.398 1 95.31 306 ASP B C 1
ATOM 7658 O O . ASP B 1 306 ? -33.812 12.539 14.109 1 95.31 306 ASP B O 1
ATOM 7662 N N . HIS B 1 307 ? -33.125 12.023 12.047 1 95.81 307 HIS B N 1
ATOM 7663 C CA . HIS B 1 307 ? -34.188 12.648 11.25 1 95.81 307 HIS B CA 1
ATOM 7664 C C . HIS B 1 307 ? -34.312 14.133 11.57 1 95.81 307 HIS B C 1
ATOM 7666 O O . HIS B 1 307 ? -35.406 14.648 11.727 1 95.81 307 HIS B O 1
ATOM 7672 N N . ASP B 1 308 ? -33.219 14.781 11.812 1 96.44 308 ASP B N 1
ATOM 7673 C CA . ASP B 1 308 ? -33.281 16.203 12.109 1 96.44 308 ASP B CA 1
ATOM 7674 C C . ASP B 1 308 ? -33 17.031 10.852 1 96.44 308 ASP B C 1
ATOM 7676 O O . ASP B 1 308 ? -32.844 18.266 10.93 1 96.44 308 ASP B O 1
ATOM 7680 N N . GLY B 1 309 ? -32.812 16.344 9.734 1 96.56 309 GLY B N 1
ATOM 7681 C CA . GLY B 1 309 ? -32.625 17.031 8.453 1 96.56 309 GLY B CA 1
ATOM 7682 C C . GLY B 1 309 ? -31.188 17.203 8.055 1 96.56 309 GLY B C 1
ATOM 7683 O O . GLY B 1 309 ? -30.891 17.672 6.957 1 96.56 309 GLY B O 1
ATOM 7684 N N . ILE B 1 310 ? -30.281 16.859 8.969 1 97.06 310 ILE B N 1
ATOM 7685 C CA . ILE B 1 310 ? -28.844 16.953 8.703 1 97.06 310 ILE B CA 1
ATOM 7686 C C . ILE B 1 310 ? -28.266 15.539 8.531 1 97.06 310 ILE B C 1
ATOM 7688 O O . ILE B 1 310 ? -28.5 14.664 9.367 1 97.06 310 ILE B O 1
ATOM 7692 N N . GLY B 1 311 ? -27.578 15.352 7.395 1 97.5 311 GLY B N 1
ATOM 7693 C CA . GLY B 1 311 ? -27.016 14.039 7.129 1 97.5 311 GLY B CA 1
ATOM 7694 C C . GLY B 1 311 ? -26.031 13.594 8.188 1 97.5 311 GLY B C 1
ATOM 7695 O O . GLY B 1 311 ? -25.344 14.422 8.797 1 97.5 311 GLY B O 1
ATOM 7696 N N . ASP B 1 312 ? -25.906 12.352 8.414 1 95.94 312 ASP B N 1
ATOM 7697 C CA . ASP B 1 312 ? -25.062 11.773 9.461 1 95.94 312 ASP B CA 1
ATOM 7698 C C . ASP B 1 312 ? -23.609 12.188 9.289 1 95.94 312 ASP B C 1
ATOM 7700 O O . ASP B 1 312 ? -22.906 12.43 10.273 1 95.94 312 ASP B O 1
ATOM 7704 N N . VAL B 1 313 ? -23.109 12.375 8.062 1 95.06 313 VAL B N 1
ATOM 7705 C CA . VAL B 1 313 ? -21.688 12.602 7.766 1 95.06 313 VAL B CA 1
ATOM 7706 C C . VAL B 1 313 ? -21.297 14.023 8.164 1 95.06 313 VAL B C 1
ATOM 7708 O O . VAL B 1 313 ? -20.125 14.305 8.414 1 95.06 313 VAL B O 1
ATOM 7711 N N . CYS B 1 314 ? -22.281 14.883 8.211 1 95.88 314 CYS B N 1
ATOM 7712 C CA . CYS B 1 314 ? -21.969 16.266 8.547 1 95.88 314 CYS B CA 1
ATOM 7713 C C . CYS B 1 314 ? -22.688 16.688 9.836 1 95.88 314 CYS B C 1
ATOM 7715 O O . CYS B 1 314 ? -22.672 17.859 10.203 1 95.88 314 CYS B O 1
ATOM 7717 N N . ASP B 1 315 ? -23.328 15.75 10.461 1 96.88 315 ASP B N 1
ATOM 7718 C CA . ASP B 1 315 ? -24.047 15.977 11.711 1 96.88 315 ASP B CA 1
ATOM 7719 C C . ASP B 1 315 ? -23.109 15.93 12.906 1 96.88 315 ASP B C 1
ATOM 7721 O O . ASP B 1 315 ? -22.406 14.938 13.117 1 96.88 315 ASP B O 1
ATOM 7725 N N . ASN B 1 316 ? -23.109 17.031 13.75 1 96.75 316 ASN B N 1
ATOM 7726 C CA . ASN B 1 316 ? -22.203 17.062 14.891 1 96.75 316 ASN B CA 1
ATOM 7727 C C . ASN B 1 316 ? -22.781 16.328 16.094 1 96.75 316 ASN B C 1
ATOM 7729 O O . ASN B 1 316 ? -22.141 16.234 17.141 1 96.75 316 ASN B O 1
ATOM 7733 N N . CYS B 1 317 ? -23.984 15.844 15.953 1 96.56 317 CYS B N 1
ATOM 7734 C CA . CYS B 1 317 ? -24.625 14.898 16.859 1 96.56 317 CYS B CA 1
ATOM 7735 C C . CYS B 1 317 ? -25.484 13.906 16.094 1 96.56 317 CYS B C 1
ATOM 7737 O O . CYS B 1 317 ? -26.719 13.969 16.141 1 96.56 317 CYS B O 1
ATOM 7739 N N . PRO B 1 318 ? -24.906 12.961 15.453 1 95.25 318 PRO B N 1
ATOM 7740 C CA . PRO B 1 318 ? -25.609 12.102 14.5 1 95.25 318 PRO B CA 1
ATOM 7741 C C . PRO B 1 318 ? -26.734 11.297 15.156 1 95.25 318 PRO B C 1
ATOM 7743 O O . PRO B 1 318 ? -27.672 10.875 14.477 1 95.25 318 PRO B O 1
ATOM 7746 N N . HIS B 1 319 ? -26.75 11.164 16.531 1 94.12 319 HIS B N 1
ATOM 7747 C CA . HIS B 1 319 ? -27.734 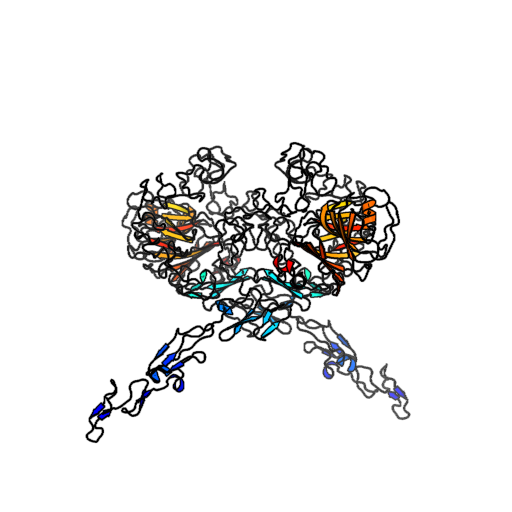10.328 17.203 1 94.12 319 HIS B CA 1
ATOM 7748 C C . HIS B 1 319 ? -28.688 11.164 18.047 1 94.12 319 HIS B C 1
ATOM 7750 O O . HIS B 1 319 ? -29.562 10.625 18.734 1 94.12 319 HIS B O 1
ATOM 7756 N N . ASN B 1 320 ? -28.469 12.43 18.062 1 95.06 320 ASN B N 1
ATOM 7757 C CA . ASN B 1 320 ? -29.312 13.344 18.828 1 95.06 320 ASN B CA 1
ATOM 7758 C C . ASN B 1 320 ? -29.922 14.43 17.953 1 95.06 320 ASN B C 1
ATOM 7760 O O . ASN B 1 320 ? -29.219 15.031 17.125 1 95.06 320 ASN B O 1
ATOM 7764 N N . TYR B 1 321 ? -31.188 14.633 18.109 1 96.38 321 TYR B N 1
ATOM 7765 C CA . TYR B 1 321 ? -31.906 15.641 17.328 1 96.38 321 TYR B CA 1
ATOM 7766 C C . TYR B 1 321 ? -31.391 17.047 17.641 1 96.38 321 TYR B C 1
ATOM 7768 O O . TYR B 1 321 ? -31.5 17.516 18.766 1 96.38 321 TYR B O 1
ATOM 7776 N N . ASN B 1 322 ? -30.734 17.75 16.688 1 96.94 322 ASN B N 1
ATOM 7777 C CA . ASN B 1 322 ? -30.234 19.109 16.828 1 96.94 322 ASN B CA 1
ATOM 7778 C C . ASN B 1 322 ? -30.125 19.812 15.477 1 96.94 322 ASN B C 1
ATOM 7780 O O . ASN B 1 322 ? -29.031 20.172 15.047 1 96.94 322 ASN B O 1
ATOM 7784 N N . PRO B 1 323 ? -31.141 20.156 14.812 1 96.06 323 PRO B N 1
ATOM 7785 C CA . PRO B 1 323 ? -31.188 20.703 13.453 1 96.06 323 PRO B CA 1
ATOM 7786 C C . PRO B 1 323 ? -30.344 21.969 13.297 1 96.06 323 PRO B C 1
ATOM 7788 O O . PRO B 1 323 ? -29.891 22.281 12.195 1 96.06 323 PRO B O 1
ATOM 7791 N N . LYS B 1 324 ? -30.078 22.688 14.391 1 96.81 324 LYS B N 1
ATOM 7792 C CA . LYS B 1 324 ? -29.328 23.938 14.297 1 96.81 324 LYS B CA 1
ATOM 7793 C C . LYS B 1 324 ? -27.828 23.688 14.391 1 96.81 324 LYS B C 1
ATOM 7795 O O . LYS B 1 324 ? -27.031 24.578 14.086 1 96.81 324 LYS B O 1
ATOM 7800 N N . GLN B 1 325 ? -27.375 22.578 14.805 1 97.44 325 GLN B N 1
ATOM 7801 C CA . GLN B 1 325 ? -26 22.141 14.844 1 97.44 325 GLN B CA 1
ATOM 7802 C C . GLN B 1 325 ? -25.141 23.078 15.688 1 97.44 325 GLN B C 1
ATOM 7804 O O . GLN B 1 325 ? -24 23.375 15.328 1 97.44 325 GLN B O 1
ATOM 7809 N N . LYS B 1 326 ? -25.734 23.594 16.734 1 96.88 326 LYS B N 1
ATOM 7810 C CA . LYS B 1 326 ? -25.016 24.531 17.578 1 96.88 326 LYS B CA 1
ATOM 7811 C C . LYS B 1 326 ? -23.797 23.875 18.234 1 96.88 326 LYS B C 1
ATOM 7813 O O . LYS B 1 326 ? -23.891 22.734 18.719 1 96.88 326 LYS B O 1
ATOM 7818 N N . ASP B 1 327 ? -22.609 24.5 18.219 1 97.06 327 ASP B N 1
ATOM 7819 C CA . ASP B 1 327 ? -21.344 24.109 18.828 1 97.06 327 ASP B CA 1
ATOM 7820 C C . ASP B 1 327 ? -20.672 25.281 19.516 1 97.06 327 ASP B C 1
ATOM 7822 O O . ASP B 1 327 ? -19.812 25.953 18.938 1 97.06 327 ASP B O 1
ATOM 7826 N N . SER B 1 328 ? -20.969 25.516 20.688 1 95.19 328 SER B N 1
ATOM 7827 C CA . SER B 1 328 ? -20.625 26.734 21.391 1 95.19 328 SER B CA 1
ATOM 7828 C C . SER B 1 328 ? -19.125 26.797 21.688 1 95.19 328 SER B C 1
ATOM 7830 O O . SER B 1 328 ? -18.531 27.875 21.734 1 95.19 328 SER B O 1
ATOM 7832 N N . ASP B 1 329 ? -18.531 25.703 21.891 1 95.75 329 ASP B N 1
ATOM 7833 C CA . ASP B 1 329 ? -17.125 25.75 22.266 1 95.75 329 ASP B CA 1
ATOM 7834 C C . ASP B 1 329 ? -16.219 25.328 21.109 1 95.75 329 ASP B C 1
ATOM 7836 O O . ASP B 1 329 ? -15.016 25.141 21.297 1 95.75 329 ASP B O 1
ATOM 7840 N N . PHE B 1 330 ? -16.719 25.094 19.891 1 96.69 330 PHE B N 1
ATOM 7841 C CA . PHE B 1 330 ? -16.016 24.922 18.625 1 96.69 330 PHE B CA 1
ATOM 7842 C C . PHE B 1 330 ? -15.102 23.688 18.688 1 96.69 330 PHE B C 1
ATOM 7844 O O . PHE B 1 330 ? -13.953 23.75 18.234 1 96.69 330 PHE B O 1
ATOM 7851 N N . ASP B 1 331 ? -15.586 22.609 19.312 1 96.06 331 ASP B N 1
ATOM 7852 C CA . ASP B 1 331 ? -14.828 21.359 19.328 1 96.06 331 ASP B CA 1
ATOM 7853 C C . ASP B 1 331 ? -15.398 20.344 18.344 1 96.06 331 ASP B C 1
ATOM 7855 O O . ASP B 1 331 ? -15.023 19.172 18.375 1 96.06 331 ASP B O 1
ATOM 7859 N N . ASN B 1 332 ? -16.375 20.734 17.484 1 95.25 332 ASN B N 1
ATOM 7860 C CA . ASN B 1 332 ? -17.016 19.953 16.422 1 95.25 332 ASN B CA 1
ATOM 7861 C C . ASN B 1 332 ? -18 18.938 17 1 95.25 332 ASN B C 1
ATOM 7863 O O . ASN B 1 332 ? -18.375 17.984 16.312 1 95.25 332 ASN B O 1
ATOM 7867 N N . ILE B 1 333 ? -18.25 19.062 18.297 1 96 333 ILE B N 1
ATOM 7868 C CA . ILE B 1 333 ? -19.312 18.281 18.938 1 96 333 ILE B CA 1
ATOM 7869 C C . ILE B 1 333 ? -20.453 19.203 19.328 1 96 333 ILE B C 1
ATOM 7871 O O . ILE B 1 333 ? -20.25 20.219 20.016 1 96 333 ILE B O 1
ATOM 7875 N N . GLY B 1 334 ? -21.625 18.859 18.875 1 97.19 334 GLY B N 1
ATOM 7876 C CA . GLY B 1 334 ? -22.781 19.703 19.141 1 97.19 334 GLY B CA 1
ATOM 7877 C C . GLY B 1 334 ? -23.109 19.844 20.609 1 97.19 334 GLY B C 1
ATOM 7878 O O . GLY B 1 334 ? -22.844 18.922 21.391 1 97.19 334 GLY B O 1
ATOM 7879 N N . ASP B 1 335 ? -23.688 20.891 20.984 1 96.81 335 ASP B N 1
ATOM 7880 C CA . ASP B 1 335 ? -24.016 21.188 22.375 1 96.81 335 ASP B CA 1
ATOM 7881 C C . ASP B 1 335 ? -24.906 20.094 22.969 1 96.81 335 ASP B C 1
ATOM 7883 O O . ASP B 1 335 ? -24.797 19.766 24.141 1 96.81 335 ASP B O 1
ATOM 7887 N N . GLU B 1 336 ? -25.781 19.516 22.109 1 95.94 336 GLU B N 1
ATOM 7888 C CA . GLU B 1 336 ? -26.766 18.547 22.578 1 95.94 336 GLU B CA 1
ATOM 7889 C C . GLU B 1 336 ? -26.109 17.25 23.031 1 95.94 336 GLU B C 1
ATOM 7891 O O . GLU B 1 336 ? -26.656 16.531 23.875 1 95.94 336 GLU B O 1
ATOM 7896 N N . CYS B 1 337 ? -24.984 16.969 22.375 1 94.94 337 CYS B N 1
ATOM 7897 C CA . CYS B 1 337 ? -24.344 15.711 22.719 1 94.94 337 CYS B CA 1
ATOM 7898 C C . CYS B 1 337 ? -23.016 15.945 23.438 1 94.94 337 CYS B C 1
ATOM 7900 O O . CYS B 1 337 ? -22.328 14.992 23.797 1 94.94 337 CYS B O 1
ATOM 7902 N N . ASP B 1 338 ? -22.641 17.125 23.609 1 94.5 338 ASP B N 1
ATOM 7903 C CA . ASP B 1 338 ? -21.438 17.5 24.344 1 94.5 338 ASP B CA 1
ATOM 7904 C C . ASP B 1 338 ? -21.75 17.672 25.844 1 94.5 338 ASP B C 1
ATOM 7906 O O . ASP B 1 338 ? -21.609 18.766 26.391 1 94.5 338 ASP B O 1
ATOM 7910 N N . VAL B 1 339 ? -22.234 16.656 26.422 1 91.81 339 VAL B N 1
ATOM 7911 C CA . VAL B 1 339 ? -22.688 16.656 27.812 1 91.81 339 VAL B CA 1
ATOM 7912 C C . VAL B 1 339 ? -22.031 15.508 28.562 1 91.81 339 VAL B C 1
ATOM 7914 O O . VAL B 1 339 ? -21.562 14.539 27.969 1 91.81 339 VAL B O 1
ATOM 7917 N N . GLY B 1 340 ? -21.797 15.742 29.859 1 90.38 340 GLY B N 1
ATOM 7918 C CA . GLY B 1 340 ? -21.312 14.656 30.703 1 90.38 340 GLY B CA 1
ATOM 7919 C C . GLY B 1 340 ? -19.828 14.75 30.984 1 90.38 340 GLY B C 1
ATOM 7920 O O . GLY B 1 340 ? -19.172 15.711 30.594 1 90.38 340 GLY B O 1
ATOM 7921 N N . PRO B 1 341 ? -19.312 13.789 31.625 1 94 341 PRO B N 1
ATOM 7922 C CA . PRO B 1 341 ? -17.906 13.797 32.031 1 94 341 PRO B CA 1
ATOM 7923 C C . PRO B 1 341 ? -16.984 13.344 30.891 1 94 341 PRO B C 1
ATOM 7925 O O . PRO B 1 341 ? -17.422 12.711 29.938 1 94 341 PRO B O 1
ATOM 7928 N N . ASP B 1 342 ? -15.828 13.727 30.891 1 95.5 342 ASP B N 1
ATOM 7929 C CA . ASP B 1 342 ? -14.695 13.281 30.078 1 95.5 342 ASP B CA 1
ATOM 7930 C C . ASP B 1 342 ? -13.586 12.727 30.969 1 95.5 342 ASP B C 1
ATOM 7932 O O . ASP B 1 342 ? -12.625 13.43 31.297 1 95.5 342 ASP B O 1
ATOM 7936 N N . GLN B 1 343 ? -13.672 11.531 31.359 1 94.38 343 GLN B N 1
ATOM 7937 C CA . GLN B 1 343 ? -12.867 10.93 32.406 1 94.38 343 GLN B CA 1
ATOM 7938 C C . GLN B 1 343 ? -11.383 10.922 32.031 1 94.38 343 GLN B C 1
ATOM 7940 O O . GLN B 1 343 ? -10.516 11.094 32.875 1 94.38 343 GLN B O 1
ATOM 7945 N N . ASP B 1 344 ? -11.117 10.758 30.797 1 94.44 344 ASP B N 1
ATOM 7946 C CA . ASP B 1 344 ? -9.719 10.609 30.406 1 94.44 344 ASP B CA 1
ATOM 7947 C C . ASP B 1 344 ? -9.164 11.898 29.812 1 94.44 344 ASP B C 1
ATOM 7949 O O . ASP B 1 344 ? -8 11.953 29.406 1 94.44 344 ASP B O 1
ATOM 7953 N N . HIS B 1 345 ? -9.945 12.984 29.672 1 93.62 345 HIS B N 1
ATOM 7954 C CA . HIS B 1 345 ? -9.57 14.344 29.312 1 93.62 345 HIS B CA 1
ATOM 7955 C C . HIS B 1 345 ? -9 14.406 27.891 1 93.62 345 HIS B C 1
ATOM 7957 O O . HIS B 1 345 ? -8.008 15.094 27.641 1 93.62 345 HIS B O 1
ATOM 7963 N N . ASP B 1 346 ? -9.578 13.586 26.969 1 95 346 ASP B N 1
ATOM 7964 C CA . ASP B 1 346 ? -9.086 13.617 25.594 1 95 346 ASP B CA 1
ATOM 7965 C C . ASP B 1 346 ? -9.984 14.484 24.703 1 95 346 ASP B C 1
ATOM 7967 O O . ASP B 1 346 ? -9.836 14.492 23.484 1 95 346 ASP B O 1
ATOM 7971 N N . GLY B 1 347 ? -10.93 15.133 25.328 1 94.94 347 GLY B N 1
ATOM 7972 C CA . GLY B 1 347 ? -11.75 16.094 24.625 1 94.94 347 GLY B CA 1
ATOM 7973 C C . GLY B 1 347 ? -13.055 15.516 24.125 1 94.94 347 GLY B C 1
ATOM 7974 O O . GLY B 1 347 ? -13.859 16.219 23.5 1 94.94 347 GLY B O 1
ATOM 7975 N N . ILE B 1 348 ? -13.281 14.211 24.359 1 96.06 348 ILE B N 1
ATOM 7976 C CA . ILE B 1 348 ? -14.5 13.531 23.922 1 96.06 348 ILE B CA 1
ATOM 7977 C C . ILE B 1 348 ? -15.297 13.062 25.141 1 96.06 348 ILE B C 1
ATOM 7979 O O . ILE B 1 348 ? -14.797 12.281 25.953 1 96.06 348 ILE B O 1
ATOM 7983 N N . PRO B 1 349 ? -16.5 13.547 25.266 1 95.94 349 PRO B N 1
ATOM 7984 C CA . PRO B 1 349 ? -17.312 13.109 26.406 1 95.94 349 PRO B CA 1
ATOM 7985 C C . PRO B 1 349 ? -17.5 11.594 26.453 1 95.94 349 PRO B C 1
ATOM 7987 O O . PRO B 1 349 ? -17.625 10.953 25.406 1 95.94 349 PRO B O 1
ATOM 7990 N N . ASP B 1 350 ? -17.641 11.07 27.625 1 96.19 350 ASP B N 1
ATOM 7991 C CA . ASP B 1 350 ? -17.656 9.625 27.844 1 96.19 350 ASP B CA 1
ATOM 7992 C C . ASP B 1 350 ? -18.781 8.969 27.062 1 96.19 350 ASP B C 1
ATOM 7994 O O . ASP B 1 350 ? -18.641 7.836 26.578 1 96.19 350 ASP B O 1
ATOM 7998 N N . GLN B 1 351 ? -19.891 9.617 26.875 1 93.81 351 GLN B N 1
ATOM 7999 C CA . GLN B 1 351 ? -21.078 9.031 26.281 1 93.81 351 GLN B CA 1
ATOM 8000 C C . GLN B 1 351 ? -20.859 8.734 24.797 1 93.81 351 GLN B C 1
ATOM 8002 O O . GLN B 1 351 ? -21.547 7.879 24.219 1 93.81 351 GLN B O 1
ATOM 8007 N N . ILE B 1 352 ? -19.969 9.492 24.188 1 95.12 352 ILE B N 1
ATOM 8008 C CA . ILE B 1 352 ? -19.75 9.273 22.766 1 95.12 352 ILE B CA 1
ATOM 8009 C C . ILE B 1 352 ? -18.297 8.844 22.531 1 95.12 352 ILE B C 1
ATOM 8011 O O . ILE B 1 352 ? -17.859 8.758 21.375 1 95.12 352 ILE B O 1
ATOM 8015 N N . ASP B 1 353 ? -17.562 8.602 23.562 1 96.19 353 ASP B N 1
ATOM 8016 C CA . ASP B 1 353 ? -16.172 8.18 23.531 1 96.19 353 ASP B CA 1
ATOM 8017 C C . ASP B 1 353 ? -16.047 6.672 23.328 1 96.19 353 ASP B C 1
ATOM 8019 O O . ASP B 1 353 ? -16.641 5.891 24.078 1 96.19 353 ASP B O 1
ATOM 8023 N N . ASN B 1 354 ? -15.266 6.254 22.281 1 96.94 354 ASN B N 1
ATOM 8024 C CA . ASN B 1 354 ? -15.148 4.824 22.016 1 96.94 354 ASN B CA 1
ATOM 8025 C C . ASN B 1 354 ? -14.086 4.172 22.891 1 96.94 354 ASN B C 1
ATOM 8027 O O . ASN B 1 354 ? -13.883 2.959 22.828 1 96.94 354 ASN B O 1
ATOM 8031 N N . CYS B 1 355 ? -13.367 4.957 23.688 1 97.38 355 CYS B N 1
ATOM 8032 C CA . CYS B 1 355 ? -12.523 4.52 24.797 1 97.38 355 CYS B CA 1
ATOM 8033 C C . CYS B 1 355 ? -12.672 5.449 26 1 97.38 355 CYS B C 1
ATOM 8035 O O . CYS B 1 355 ? -11.797 6.273 26.266 1 97.38 355 CYS B O 1
ATOM 8037 N N . PRO B 1 356 ? -13.625 5.34 26.766 1 96.19 356 PRO B N 1
ATOM 8038 C CA . PRO B 1 356 ? -13.992 6.328 27.781 1 96.19 356 PRO B CA 1
ATOM 8039 C C . PRO B 1 356 ? -12.906 6.504 28.844 1 96.19 356 PRO B C 1
ATOM 8041 O O . PRO B 1 356 ? -12.812 7.566 29.469 1 96.19 356 PRO B O 1
ATOM 8044 N N . THR B 1 357 ? -12.055 5.484 29.031 1 95.81 357 THR B N 1
ATOM 8045 C CA . THR B 1 357 ? -11.102 5.562 30.125 1 95.81 357 THR B CA 1
ATOM 8046 C C . THR B 1 357 ? -9.672 5.621 29.594 1 95.81 357 THR B C 1
ATOM 8048 O O . THR B 1 357 ? -8.719 5.699 30.375 1 95.81 357 THR B O 1
ATOM 8051 N N . VAL B 1 358 ? -9.477 5.52 28.344 1 95.62 358 VAL B N 1
ATOM 8052 C CA . VAL B 1 358 ? -8.172 5.59 27.688 1 95.62 358 VAL B CA 1
ATOM 8053 C C . VAL B 1 358 ? -8.164 6.723 26.672 1 95.62 358 VAL B C 1
ATOM 8055 O O . VAL B 1 358 ? -8.961 6.727 25.734 1 95.62 358 VAL B O 1
ATOM 8058 N N . PRO B 1 359 ? -7.293 7.617 26.828 1 95.56 359 PRO B N 1
ATOM 8059 C CA . PRO B 1 359 ? -7.305 8.773 25.938 1 95.56 359 PRO B CA 1
ATOM 8060 C C . PRO B 1 359 ? -7.062 8.398 24.469 1 95.56 359 PRO B C 1
ATOM 8062 O O . PRO B 1 359 ? -6.16 7.609 24.188 1 95.56 359 PRO B O 1
ATOM 8065 N N . ASN B 1 360 ? -7.879 8.828 23.609 1 95.56 360 ASN B N 1
ATOM 8066 C CA . ASN B 1 360 ? -7.781 8.688 22.172 1 95.56 360 ASN B CA 1
ATOM 8067 C C . ASN B 1 360 ? -8.641 9.727 21.453 1 95.56 360 ASN B C 1
ATOM 8069 O O . ASN B 1 360 ? -9.594 9.375 20.75 1 95.56 360 ASN B O 1
ATOM 8073 N N . GLY B 1 361 ? -8.188 10.914 21.469 1 92.81 361 GLY B N 1
ATOM 8074 C CA . GLY B 1 361 ? -8.938 12.031 20.906 1 92.81 361 GLY B CA 1
ATOM 8075 C C . GLY B 1 361 ? -9.281 11.844 19.453 1 92.81 361 GLY B C 1
ATOM 8076 O O . GLY B 1 361 ? -10.273 12.391 18.969 1 92.81 361 GLY B O 1
ATOM 8077 N N . ASN B 1 362 ? -8.594 11.023 18.734 1 93.25 362 ASN B N 1
ATOM 8078 C CA . ASN B 1 362 ? -8.836 10.789 17.312 1 93.25 362 ASN B CA 1
ATOM 8079 C C . ASN B 1 362 ? -9.938 9.75 17.094 1 93.25 362 ASN B C 1
ATOM 8081 O O . ASN B 1 362 ? -10.469 9.625 15.992 1 93.25 362 ASN B O 1
ATOM 8085 N N . GLN B 1 363 ? -10.25 8.992 18.078 1 95.06 363 GLN B N 1
ATOM 8086 C CA . GLN B 1 363 ? -11.336 8.016 18.094 1 95.06 363 GLN B CA 1
ATOM 8087 C C . GLN B 1 363 ? -11.156 6.988 16.984 1 95.06 363 GLN B C 1
ATOM 8089 O O . GLN B 1 363 ? -12.141 6.523 16.391 1 95.06 363 GLN B O 1
ATOM 8094 N N . LEU B 1 364 ? -9.938 6.699 16.578 1 95.69 364 LEU B N 1
ATOM 8095 C CA . LEU B 1 364 ? -9.648 5.719 15.539 1 95.69 364 LEU B CA 1
ATOM 8096 C C . LEU B 1 364 ? -10.289 4.375 15.875 1 95.69 364 LEU B C 1
ATOM 8098 O O . LEU B 1 364 ? -10.234 3.92 17.016 1 95.69 364 LEU B O 1
ATOM 8102 N N . ASP B 1 365 ? -10.969 3.881 14.906 1 96.25 365 ASP B N 1
ATOM 8103 C CA . ASP B 1 365 ? -11.641 2.592 14.977 1 96.25 365 ASP B CA 1
ATOM 8104 C C . ASP B 1 365 ? -11.438 1.788 13.695 1 96.25 365 ASP B C 1
ATOM 8106 O O . ASP B 1 365 ? -12.312 1.746 12.836 1 96.25 365 ASP B O 1
ATOM 8110 N N . THR B 1 366 ? -10.336 1.076 13.609 1 94.81 366 THR B N 1
ATOM 8111 C CA . THR B 1 366 ? -9.844 0.46 12.375 1 94.81 366 THR B CA 1
ATOM 8112 C C . THR B 1 366 ? -10.859 -0.544 11.836 1 94.81 366 THR B C 1
ATOM 8114 O O . THR B 1 366 ? -11.125 -0.578 10.633 1 94.81 366 THR B O 1
ATOM 8117 N N . ASP B 1 367 ? -11.516 -1.372 12.672 1 92.75 367 ASP B N 1
ATOM 8118 C CA . ASP B 1 367 ? -12.414 -2.416 12.188 1 92.75 367 ASP B CA 1
ATOM 8119 C C . ASP B 1 367 ? -13.867 -1.974 12.281 1 92.75 367 ASP B C 1
ATOM 8121 O O . ASP B 1 367 ? -14.773 -2.705 11.867 1 92.75 367 ASP B O 1
ATOM 8125 N N . GLY B 1 368 ? -14.156 -0.802 12.898 1 92.44 368 GLY B N 1
ATOM 8126 C CA . GLY B 1 368 ? -15.484 -0.218 12.906 1 92.44 368 GLY B CA 1
ATOM 8127 C C . GLY B 1 368 ? -16.422 -0.886 13.898 1 92.44 368 GLY B C 1
ATOM 8128 O O . GLY B 1 368 ? -17.641 -0.871 13.711 1 92.44 368 GLY B O 1
ATOM 8129 N N . ASP B 1 369 ? -15.938 -1.529 14.93 1 92.38 369 ASP B N 1
ATOM 8130 C CA . ASP B 1 369 ? -16.797 -2.229 15.883 1 92.38 369 ASP B CA 1
ATOM 8131 C C . ASP B 1 369 ? -17.156 -1.329 17.062 1 92.38 369 ASP B C 1
ATOM 8133 O O . ASP B 1 369 ? -17.609 -1.812 18.094 1 92.38 369 ASP B O 1
ATOM 8137 N N . ASN B 1 370 ? -16.766 -0.029 16.953 1 94.12 370 ASN B N 1
ATOM 8138 C CA . ASN B 1 370 ? -17.109 1.016 17.906 1 94.12 370 ASN B CA 1
ATOM 8139 C C . ASN B 1 370 ? -16.234 0.939 19.156 1 94.12 370 ASN B C 1
ATOM 8141 O O . ASN B 1 370 ? -16.562 1.52 20.188 1 94.12 370 ASN B O 1
ATOM 8145 N N . ILE B 1 371 ? -15.234 0.132 19.094 1 96.25 371 ILE B N 1
ATOM 8146 C CA . ILE B 1 371 ? -14.188 0.15 20.109 1 96.25 371 ILE B CA 1
ATOM 8147 C C . ILE B 1 371 ? -12.922 0.79 19.531 1 96.25 371 ILE B C 1
ATOM 8149 O O . ILE B 1 371 ? -12.375 0.31 18.531 1 96.25 371 ILE B O 1
ATOM 8153 N N . GLY B 1 372 ? -12.562 1.851 20.156 1 97.19 372 GLY B N 1
ATOM 8154 C CA . GLY B 1 372 ? -11.406 2.568 19.641 1 97.19 372 GLY B CA 1
ATOM 8155 C C . GLY B 1 372 ? -10.133 1.742 19.641 1 97.19 372 GLY B C 1
ATOM 8156 O O . GLY B 1 372 ? -9.961 0.874 20.5 1 97.19 372 GLY B O 1
ATOM 8157 N N . ASP B 1 373 ? -9.289 1.938 18.75 1 96.56 373 ASP B N 1
ATOM 8158 C CA . ASP B 1 373 ? -8.031 1.216 18.625 1 96.56 373 ASP B CA 1
ATOM 8159 C C . ASP B 1 373 ? -7.23 1.26 19.922 1 96.56 373 ASP B C 1
ATOM 8161 O O . ASP B 1 373 ? -6.555 0.292 20.266 1 96.56 373 ASP B O 1
ATOM 8165 N N . ALA B 1 374 ? -7.289 2.355 20.641 1 95.5 374 ALA B N 1
ATOM 8166 C CA . ALA B 1 374 ? -6.48 2.586 21.844 1 95.5 374 ALA B CA 1
ATOM 8167 C C . ALA B 1 374 ? -6.809 1.571 22.922 1 95.5 374 ALA B C 1
ATOM 8169 O O . ALA B 1 374 ? -5.957 1.249 23.766 1 95.5 374 ALA B O 1
ATOM 8170 N N . CYS B 1 375 ? -8.047 1.058 22.922 1 96.56 375 CYS B N 1
ATOM 8171 C CA . CYS B 1 375 ? -8.438 0.133 23.984 1 96.56 375 CYS B CA 1
ATOM 8172 C C . CYS B 1 375 ? -8.898 -1.198 23.391 1 96.56 375 CYS B C 1
ATOM 8174 O O . CYS B 1 375 ? -9.586 -1.97 24.062 1 96.56 375 CYS B O 1
ATOM 8176 N N . ASP B 1 376 ? -8.625 -1.396 22.125 1 96.5 376 ASP B N 1
ATOM 8177 C CA . ASP B 1 376 ? -8.977 -2.633 21.438 1 96.5 376 ASP B CA 1
ATOM 8178 C C . ASP B 1 376 ? -7.77 -3.561 21.328 1 96.5 376 ASP B C 1
ATOM 8180 O O . ASP B 1 376 ? -6.719 -3.162 20.812 1 96.5 376 ASP B O 1
ATOM 8184 N N . ASP B 1 377 ? -7.867 -4.785 21.734 1 95.19 377 ASP B N 1
ATOM 8185 C CA . ASP B 1 377 ? -6.746 -5.723 21.734 1 95.19 377 ASP B CA 1
ATOM 8186 C C . ASP B 1 377 ? -6.637 -6.445 20.406 1 95.19 377 ASP B C 1
ATOM 8188 O O . ASP B 1 377 ? -5.648 -7.141 20.141 1 95.19 377 ASP B O 1
ATOM 8192 N N . ASP B 1 378 ? -7.637 -6.352 19.641 1 96.06 378 ASP B N 1
ATOM 8193 C CA . ASP B 1 378 ? -7.66 -6.859 18.266 1 96.06 378 ASP B CA 1
ATOM 8194 C C . ASP B 1 378 ? -8.227 -5.816 17.297 1 96.06 378 ASP B C 1
ATOM 8196 O O . ASP B 1 378 ? -9.383 -5.902 16.891 1 96.06 378 ASP B O 1
ATOM 8200 N N . LYS B 1 379 ? -7.449 -4.906 16.828 1 96.88 379 LYS B N 1
ATOM 8201 C CA . LYS B 1 379 ? -7.863 -3.664 16.188 1 96.88 379 LYS B CA 1
ATOM 8202 C C . LYS B 1 379 ? -8.5 -3.938 14.828 1 96.88 379 LYS B C 1
ATOM 8204 O O . LYS B 1 379 ? -9.297 -3.137 14.336 1 96.88 379 LYS B O 1
ATOM 8209 N N . ASP B 1 380 ? -8.117 -5.074 14.18 1 95.06 380 ASP B N 1
ATOM 8210 C CA . ASP B 1 380 ? -8.656 -5.348 12.844 1 95.06 380 ASP B CA 1
ATOM 8211 C C . ASP B 1 380 ? -9.578 -6.562 12.867 1 95.06 380 ASP B C 1
ATOM 8213 O O . ASP B 1 380 ? -10.094 -6.98 11.828 1 95.06 380 ASP B O 1
ATOM 8217 N N . ASN B 1 381 ? -9.789 -7.172 14.016 1 94.19 381 ASN B N 1
ATOM 8218 C CA . ASN B 1 381 ? -10.711 -8.273 14.242 1 94.19 381 ASN B CA 1
ATOM 8219 C C . ASN B 1 381 ? -10.43 -9.445 13.305 1 94.19 381 ASN B C 1
ATOM 8221 O O . ASN B 1 381 ? -11.359 -10.023 12.734 1 94.19 381 ASN B O 1
ATOM 8225 N N . ASP B 1 382 ? -9.172 -9.773 13.047 1 90.5 382 ASP B N 1
ATOM 8226 C CA . ASP B 1 382 ? -8.852 -10.891 12.164 1 90.5 382 ASP B CA 1
ATOM 8227 C C . ASP B 1 382 ? -8.578 -12.164 12.969 1 90.5 382 ASP B C 1
ATOM 8229 O O . ASP B 1 382 ? -8.133 -13.164 12.414 1 90.5 382 ASP B O 1
ATOM 8233 N N . GLY B 1 383 ? -8.789 -12.062 14.305 1 91.44 383 GLY B N 1
ATOM 8234 C CA . GLY B 1 383 ? -8.672 -13.242 15.148 1 91.44 383 GLY B CA 1
ATOM 8235 C C . GLY B 1 383 ? -7.332 -13.344 15.844 1 91.44 383 GLY B C 1
ATOM 8236 O O . GLY B 1 383 ? -7.129 -14.227 16.688 1 91.44 383 GLY B O 1
ATOM 8237 N N . HIS B 1 384 ? -6.41 -12.477 15.508 1 91.69 384 HIS B N 1
ATOM 8238 C CA . HIS B 1 384 ? -5.105 -12.414 16.156 1 91.69 384 HIS B CA 1
ATOM 8239 C C . HIS B 1 384 ? -4.965 -11.148 16.984 1 91.69 384 HIS B C 1
ATOM 8241 O O . HIS B 1 384 ? -5.172 -10.039 16.484 1 91.69 384 HIS B O 1
ATOM 8247 N N . LYS B 1 385 ? -4.648 -11.32 18.219 1 94.06 385 LYS B N 1
ATOM 8248 C CA . LYS B 1 385 ? -4.449 -10.164 19.078 1 94.06 385 LYS B CA 1
ATOM 8249 C C . LYS B 1 385 ? -3.275 -9.312 18.594 1 94.06 385 LYS B C 1
ATOM 8251 O O . LYS B 1 385 ? -2.332 -9.836 18 1 94.06 385 LYS B O 1
ATOM 8256 N N . ASP B 1 386 ? -3.266 -8.047 18.922 1 93.75 386 ASP B N 1
ATOM 8257 C CA . ASP B 1 386 ? -2.324 -7.07 18.391 1 93.75 386 ASP B CA 1
ATOM 8258 C C . ASP B 1 386 ? -0.882 -7.488 18.656 1 93.75 386 ASP B C 1
ATOM 8260 O O . ASP B 1 386 ? -0.017 -7.363 17.797 1 93.75 386 ASP B O 1
ATOM 8264 N N . HIS B 1 387 ? -0.561 -8.008 19.828 1 90.38 387 HIS B N 1
ATOM 8265 C CA . HIS B 1 387 ? 0.813 -8.32 20.203 1 90.38 387 HIS B CA 1
ATOM 8266 C C . HIS B 1 387 ? 1.322 -9.555 19.469 1 90.38 387 HIS B C 1
ATOM 8268 O O . HIS B 1 387 ? 2.531 -9.789 19.406 1 90.38 387 HIS B O 1
ATOM 8274 N N . GLN B 1 388 ? 0.395 -10.297 18.812 1 91.5 388 GLN B N 1
ATOM 8275 C CA . GLN B 1 388 ? 0.76 -11.492 18.062 1 91.5 388 GLN B CA 1
ATOM 8276 C C . GLN B 1 388 ? 0.423 -11.328 16.578 1 91.5 388 GLN B C 1
ATOM 8278 O O . GLN B 1 388 ? 0.674 -12.234 15.781 1 91.5 388 GLN B O 1
ATOM 8283 N N . ASP B 1 389 ? -0.088 -10.242 16.25 1 93.44 389 ASP B N 1
ATOM 8284 C CA . ASP B 1 389 ? -0.56 -9.953 14.906 1 93.44 389 ASP B CA 1
ATOM 8285 C C . ASP B 1 389 ? 0.54 -9.297 14.07 1 93.44 389 ASP B C 1
ATOM 8287 O O . ASP B 1 389 ? 1.115 -8.281 14.469 1 93.44 389 ASP B O 1
ATOM 8291 N N . ASN B 1 390 ? 0.855 -9.859 12.883 1 92.5 390 ASN B N 1
ATOM 8292 C CA . ASN B 1 390 ? 1.942 -9.305 12.078 1 92.5 390 ASN B CA 1
ATOM 8293 C C . ASN B 1 390 ? 1.462 -8.156 11.195 1 92.5 390 ASN B C 1
ATOM 8295 O O . ASN B 1 390 ? 2.266 -7.508 10.523 1 92.5 390 ASN B O 1
ATOM 8299 N N . CYS B 1 391 ? 0.179 -7.938 11.117 1 95.31 391 CYS B N 1
ATOM 8300 C CA . CYS B 1 391 ? -0.455 -6.738 10.578 1 95.31 391 CYS B CA 1
ATOM 8301 C C . CYS B 1 391 ? -1.597 -6.277 11.477 1 95.31 391 CYS B C 1
ATOM 8303 O O . CYS B 1 391 ? -2.766 -6.523 11.172 1 95.31 391 CYS B O 1
ATOM 8305 N N . TYR B 1 392 ? -1.344 -5.539 12.461 1 94.94 392 TYR B N 1
ATOM 8306 C CA . TYR B 1 392 ? -2.293 -5.32 13.547 1 94.94 392 TYR B CA 1
ATOM 8307 C C . TYR B 1 392 ? -3.357 -4.309 13.148 1 94.94 392 TYR B C 1
ATOM 8309 O O . TYR B 1 392 ? -4.379 -4.168 13.82 1 94.94 392 TYR B O 1
ATOM 8317 N N . LEU B 1 393 ? -3.162 -3.543 11.992 1 96.44 393 LEU B N 1
ATOM 8318 C CA . LEU B 1 393 ? -4.156 -2.574 11.547 1 96.44 393 LEU B CA 1
ATOM 8319 C C . LEU B 1 393 ? -4.805 -3.025 10.234 1 96.44 393 LEU B C 1
ATOM 8321 O O . LEU B 1 393 ? -5.633 -2.309 9.672 1 96.44 393 LEU B O 1
ATOM 8325 N N . VAL B 1 394 ? -4.41 -4.156 9.68 1 95.19 394 VAL B N 1
ATOM 8326 C CA . VAL B 1 394 ? -4.918 -4.645 8.406 1 95.19 394 VAL B CA 1
ATOM 8327 C C . VAL B 1 394 ? -5.402 -6.086 8.562 1 95.19 394 VAL B C 1
ATOM 8329 O O . VAL B 1 394 ? -4.684 -6.938 9.094 1 95.19 394 VAL B O 1
ATOM 8332 N N . TYR B 1 395 ? -6.594 -6.32 8.086 1 92.75 395 TYR B N 1
ATOM 8333 C CA . TYR B 1 395 ? -7.211 -7.637 8.188 1 92.75 395 TYR B CA 1
ATOM 8334 C C . TYR B 1 395 ? -6.434 -8.664 7.375 1 92.75 395 TYR B C 1
ATOM 8336 O O . TYR B 1 395 ? -6.344 -8.555 6.152 1 92.75 395 TYR B O 1
ATOM 8344 N N . ASN B 1 396 ? -5.742 -9.633 7.988 1 91.31 396 ASN B N 1
ATOM 8345 C CA . ASN B 1 396 ? -5.008 -10.719 7.355 1 91.31 396 ASN B CA 1
ATOM 8346 C C . ASN B 1 396 ? -5.004 -11.969 8.234 1 91.31 396 ASN B C 1
ATOM 8348 O O . ASN B 1 396 ? -3.961 -12.359 8.766 1 91.31 396 ASN B O 1
ATOM 8352 N N . PRO B 1 397 ? -6.086 -12.664 8.281 1 87.31 397 PRO B N 1
ATOM 8353 C CA . PRO B 1 397 ? -6.227 -13.812 9.18 1 87.31 397 PRO B CA 1
ATOM 8354 C C . PRO B 1 397 ? -5.172 -14.891 8.93 1 87.31 397 PRO B C 1
ATOM 8356 O O . PRO B 1 397 ? -4.805 -15.633 9.844 1 87.31 397 PRO B O 1
ATOM 8359 N N . ASP B 1 398 ? -4.57 -15 7.785 1 83.75 398 ASP B N 1
ATOM 8360 C CA . ASP B 1 398 ? -3.605 -16.047 7.441 1 83.75 398 ASP B CA 1
ATOM 8361 C C . ASP B 1 398 ? -2.203 -15.672 7.922 1 83.75 398 ASP B C 1
ATOM 8363 O O . ASP B 1 398 ? -1.304 -16.516 7.941 1 83.75 398 ASP B O 1
ATOM 8367 N N . GLN B 1 399 ? -1.976 -14.383 8.328 1 89 399 GLN B N 1
ATOM 8368 C CA . GLN B 1 399 ? -0.71 -13.891 8.859 1 89 399 GLN B CA 1
ATOM 8369 C C . GLN B 1 399 ? 0.447 -14.219 7.922 1 89 399 GLN B C 1
ATOM 8371 O O . GLN B 1 399 ? 1.559 -14.5 8.375 1 89 399 GLN B O 1
ATOM 8376 N N . LEU B 1 400 ? 0.094 -14.242 6.637 1 85 400 LEU B N 1
ATOM 8377 C CA . LEU B 1 400 ? 1.1 -14.594 5.645 1 85 400 LEU B CA 1
ATOM 8378 C C . LEU B 1 400 ? 2.289 -13.648 5.707 1 85 400 LEU B C 1
ATOM 8380 O O . LEU B 1 400 ? 2.111 -12.43 5.781 1 85 400 LEU B O 1
ATOM 8384 N N . ASP B 1 401 ? 3.496 -14.148 5.855 1 82.81 401 ASP B N 1
ATOM 8385 C CA . ASP B 1 401 ? 4.773 -13.438 5.883 1 82.81 401 ASP B CA 1
ATOM 8386 C C . ASP B 1 401 ? 5.812 -14.148 5.016 1 82.81 401 ASP B C 1
ATOM 8388 O O . ASP B 1 401 ? 6.656 -14.883 5.531 1 82.81 401 ASP B O 1
ATOM 8392 N N . SER B 1 402 ? 5.727 -13.836 3.779 1 71.31 402 SER B N 1
ATOM 8393 C CA . SER B 1 402 ? 6.469 -14.594 2.777 1 71.31 402 SER B CA 1
ATOM 8394 C C . SER B 1 402 ? 7.973 -14.43 2.963 1 71.31 402 SER B C 1
ATOM 8396 O O . SER B 1 402 ? 8.75 -15.336 2.652 1 71.31 402 SER B O 1
ATOM 8398 N N . ASP B 1 403 ? 8.367 -13.273 3.598 1 68.94 403 ASP B N 1
ATOM 8399 C CA . ASP B 1 403 ? 9.805 -13.055 3.719 1 68.94 403 ASP B CA 1
ATOM 8400 C C . ASP B 1 403 ? 10.273 -13.289 5.152 1 68.94 403 ASP B C 1
ATOM 8402 O O . ASP B 1 403 ? 11.469 -13.18 5.441 1 68.94 403 ASP B O 1
ATOM 8406 N N . GLY B 1 404 ? 9.367 -13.516 6.062 1 70.62 404 GLY B N 1
ATOM 8407 C CA . GLY B 1 404 ? 9.688 -13.922 7.422 1 70.62 404 GLY B CA 1
ATOM 8408 C C . GLY B 1 404 ? 10.234 -12.797 8.273 1 70.62 404 GLY B C 1
ATOM 8409 O O . GLY B 1 404 ? 10.938 -13.031 9.258 1 70.62 404 GLY B O 1
ATOM 8410 N N . ASP B 1 405 ? 10.031 -11.578 7.938 1 72.19 405 ASP B N 1
ATOM 8411 C CA . ASP B 1 405 ? 10.602 -10.461 8.688 1 72.19 405 ASP B CA 1
ATOM 8412 C C . ASP B 1 405 ? 9.703 -10.07 9.859 1 72.19 405 ASP B C 1
ATOM 8414 O O . ASP B 1 405 ? 9.992 -9.102 10.57 1 72.19 405 ASP B O 1
ATOM 8418 N N . GLY B 1 406 ? 8.719 -10.789 9.977 1 80.5 406 GLY B N 1
ATOM 8419 C CA . GLY B 1 406 ? 7.824 -10.523 11.094 1 80.5 406 GLY B CA 1
ATOM 8420 C C . GLY B 1 406 ? 6.672 -9.609 10.734 1 80.5 406 GLY B C 1
ATOM 8421 O O . GLY B 1 406 ? 5.723 -9.461 11.5 1 80.5 406 GLY B O 1
ATOM 8422 N N . ARG B 1 407 ? 6.762 -8.984 9.609 1 85.62 407 ARG B N 1
ATOM 8423 C CA . ARG B 1 407 ? 5.68 -8.156 9.102 1 85.62 407 ARG B CA 1
ATOM 8424 C C . ARG B 1 407 ? 4.895 -8.883 8.016 1 85.62 407 ARG B C 1
ATOM 8426 O O . ARG B 1 407 ? 5.48 -9.484 7.113 1 85.62 407 ARG B O 1
ATOM 8433 N N . GLY B 1 408 ? 3.627 -8.867 8.148 1 87.88 408 GLY B N 1
ATOM 8434 C CA . GLY B 1 408 ? 2.783 -9.562 7.188 1 87.88 408 GLY B CA 1
ATOM 8435 C C . GLY B 1 408 ? 2.848 -8.969 5.797 1 87.88 408 GLY B C 1
ATOM 8436 O O . GLY B 1 408 ? 3.172 -7.793 5.633 1 87.88 408 GLY B O 1
ATOM 8437 N N . ASP B 1 409 ? 2.562 -9.719 4.773 1 85.94 409 ASP B N 1
ATOM 8438 C CA . ASP B 1 409 ? 2.557 -9.281 3.381 1 85.94 409 ASP B CA 1
ATOM 8439 C C . ASP B 1 409 ? 1.505 -8.195 3.15 1 85.94 409 ASP B C 1
ATOM 8441 O O . ASP B 1 409 ? 1.724 -7.27 2.369 1 85.94 409 ASP B O 1
ATOM 8445 N N . ALA B 1 410 ? 0.407 -8.281 3.883 1 89.38 410 ALA B N 1
ATOM 8446 C CA . ALA B 1 410 ? -0.74 -7.398 3.68 1 89.38 410 ALA B CA 1
ATOM 8447 C C . ALA B 1 410 ? -0.41 -5.969 4.09 1 89.38 410 ALA B C 1
ATOM 8449 O O . ALA B 1 410 ? -1.058 -5.02 3.635 1 89.38 410 ALA B O 1
ATOM 8450 N N . CYS B 1 411 ? 0.563 -5.773 5 1 92.25 411 CYS B N 1
ATOM 8451 C CA . CYS B 1 411 ? 0.916 -4.441 5.477 1 92.25 411 CYS B CA 1
ATOM 8452 C C . CYS B 1 411 ? 2.41 -4.188 5.324 1 92.25 411 CYS B C 1
ATOM 8454 O O . CYS B 1 411 ? 2.977 -3.354 6.035 1 92.25 411 CYS B O 1
ATOM 8456 N N . GLN B 1 412 ? 3.023 -4.895 4.457 1 85.69 412 GLN B N 1
ATOM 8457 C CA . GLN B 1 412 ? 4.473 -4.898 4.301 1 85.69 412 GLN B CA 1
ATOM 8458 C C . GLN B 1 412 ? 5.016 -3.482 4.137 1 85.69 412 GLN B C 1
ATOM 8460 O O . GLN B 1 412 ? 6.062 -3.145 4.691 1 85.69 412 GLN B O 1
ATOM 8465 N N . CYS B 1 413 ? 4.32 -2.633 3.385 1 84.19 413 CYS B N 1
ATOM 8466 C CA . CYS B 1 413 ? 4.855 -1.311 3.086 1 84.19 413 CYS B CA 1
ATOM 8467 C C . CYS B 1 413 ? 3.863 -0.219 3.471 1 84.19 413 CYS B C 1
ATOM 8469 O O . CYS B 1 413 ? 4.16 0.97 3.336 1 84.19 413 CYS B O 1
ATOM 8471 N N . ASP B 1 414 ? 2.773 -0.598 3.863 1 90 414 ASP B N 1
ATOM 8472 C CA . ASP B 1 414 ? 1.702 0.305 4.273 1 90 414 ASP B CA 1
ATOM 8473 C C . ASP B 1 414 ? 0.988 -0.217 5.516 1 90 414 ASP B C 1
ATOM 8475 O O . ASP B 1 414 ? 0.035 -0.992 5.414 1 90 414 ASP B O 1
ATOM 8479 N N . THR B 1 415 ? 1.391 0.259 6.582 1 91.31 415 THR B N 1
ATOM 8480 C CA . THR B 1 415 ? 0.991 -0.284 7.875 1 91.31 415 THR B CA 1
ATOM 8481 C C . THR B 1 415 ? -0.509 -0.109 8.094 1 91.31 415 THR B C 1
ATOM 8483 O O . THR B 1 415 ? -1.166 -0.986 8.664 1 91.31 415 THR B O 1
ATOM 8486 N N . ASP B 1 416 ? -1.093 1.034 7.633 1 93.06 416 ASP B N 1
ATOM 8487 C CA . ASP B 1 416 ? -2.484 1.323 7.969 1 93.06 416 ASP B CA 1
ATOM 8488 C C . ASP B 1 416 ? -3.375 1.246 6.73 1 93.06 416 ASP B C 1
ATOM 8490 O O . ASP B 1 416 ? -4.555 1.598 6.785 1 93.06 416 ASP B O 1
ATOM 8494 N N . ASN B 1 417 ? -2.785 0.826 5.613 1 90.81 417 ASN B N 1
ATOM 8495 C CA . ASN B 1 417 ? -3.512 0.53 4.383 1 90.81 417 ASN B CA 1
ATOM 8496 C C . ASN B 1 417 ? -4.316 1.734 3.906 1 90.81 417 ASN B C 1
ATOM 8498 O O . ASN B 1 417 ? -5.504 1.609 3.596 1 90.81 417 ASN B O 1
ATOM 8502 N N . ASP B 1 418 ? -3.65 2.973 3.904 1 89.56 418 ASP B N 1
ATOM 8503 C CA . ASP B 1 418 ? -4.328 4.176 3.432 1 89.56 418 ASP B CA 1
ATOM 8504 C C . ASP B 1 418 ? -3.793 4.605 2.066 1 89.56 418 ASP B C 1
ATOM 8506 O O . ASP B 1 418 ? -3.838 5.789 1.722 1 89.56 418 ASP B O 1
ATOM 8510 N N . THR B 1 419 ? -3.137 3.67 1.37 1 85.25 419 THR B N 1
ATOM 8511 C CA . THR B 1 419 ? -2.65 3.824 0.004 1 85.25 419 THR B CA 1
ATOM 8512 C C . THR B 1 419 ? -1.338 4.602 -0.018 1 85.25 419 THR B C 1
ATOM 8514 O O . THR B 1 419 ? -0.788 4.871 -1.087 1 85.25 419 THR B O 1
ATOM 8517 N N . ARG B 1 420 ? -0.882 5.031 1.136 1 87.56 420 ARG B N 1
ATOM 8518 C CA . ARG B 1 420 ? 0.418 5.688 1.223 1 87.56 420 ARG B CA 1
ATOM 8519 C C . ARG B 1 420 ? 1.429 4.805 1.951 1 87.56 420 ARG B C 1
ATOM 8521 O O . ARG B 1 420 ? 1.189 4.387 3.086 1 87.56 420 ARG B O 1
ATOM 8528 N N . CYS B 1 421 ? 2.543 4.637 1.284 1 85.06 421 CYS B N 1
ATOM 8529 C CA . CYS B 1 421 ? 3.592 3.844 1.915 1 85.06 421 CYS B CA 1
ATOM 8530 C C . CYS B 1 421 ? 4.133 4.543 3.156 1 85.06 421 CYS B C 1
ATOM 8532 O O . CYS B 1 421 ? 4.113 5.773 3.238 1 85.06 421 CYS B O 1
ATOM 8534 N N . ASP B 1 422 ? 4.629 3.754 4.07 1 84.06 422 ASP B N 1
ATOM 8535 C CA . ASP B 1 422 ? 5.082 4.25 5.363 1 84.06 422 ASP B CA 1
ATOM 8536 C C . ASP B 1 422 ? 6.16 5.316 5.199 1 84.06 422 ASP B C 1
ATOM 8538 O O . ASP B 1 422 ? 6.238 6.258 5.988 1 84.06 422 ASP B O 1
ATOM 8542 N N . ASN B 1 423 ? 6.953 5.266 4.188 1 77.19 423 ASN B N 1
ATOM 8543 C CA . ASN B 1 423 ? 8.086 6.168 4.031 1 77.19 423 ASN B CA 1
ATOM 8544 C C . ASN B 1 423 ? 7.648 7.535 3.516 1 77.19 423 ASN B C 1
ATOM 8546 O O . ASN B 1 423 ? 8.422 8.492 3.553 1 77.19 423 ASN B O 1
ATOM 8550 N N . VAL B 1 424 ? 6.43 7.648 3.016 1 81.06 424 VAL B N 1
ATOM 8551 C CA . VAL B 1 424 ? 5.918 8.93 2.547 1 81.06 424 VAL B CA 1
ATOM 8552 C C . VAL B 1 424 ? 4.641 9.289 3.307 1 81.06 424 VAL B C 1
ATOM 8554 O O . VAL B 1 424 ? 3.85 10.117 2.85 1 81.06 424 VAL B O 1
ATOM 8557 N N . ASP B 1 425 ? 4.438 8.602 4.41 1 86.44 425 ASP B N 1
ATOM 8558 C CA . ASP B 1 425 ? 3.256 8.789 5.246 1 86.44 425 ASP B CA 1
ATOM 8559 C C . ASP B 1 425 ? 3.619 9.445 6.574 1 86.44 425 ASP B C 1
ATOM 8561 O O . ASP B 1 425 ? 4.406 8.898 7.352 1 86.44 425 ASP B O 1
ATOM 8565 N N . ASN B 1 426 ? 2.971 10.578 6.898 1 89.81 426 ASN B N 1
ATOM 8566 C CA . ASN B 1 426 ? 3.227 11.289 8.148 1 89.81 426 ASN B CA 1
ATOM 8567 C C . ASN B 1 426 ? 2.758 10.492 9.359 1 89.81 426 ASN B C 1
ATOM 8569 O O . ASN B 1 426 ? 3.316 10.625 10.445 1 89.81 426 ASN B O 1
ATOM 8573 N N . CYS B 1 427 ? 1.74 9.742 9.141 1 92.94 427 CYS B N 1
ATOM 8574 C CA . CYS B 1 427 ? 1.149 8.953 10.219 1 92.94 427 CYS B CA 1
ATOM 8575 C C . CYS B 1 427 ? 0.881 7.527 9.766 1 92.94 427 CYS B C 1
ATOM 8577 O O . CYS B 1 427 ? -0.269 7.145 9.539 1 92.94 427 CYS B O 1
ATOM 8579 N N . PRO B 1 428 ? 1.9 6.691 9.766 1 89.81 428 PRO B N 1
ATOM 8580 C CA . PRO B 1 428 ? 1.771 5.328 9.234 1 89.81 428 PRO B CA 1
ATOM 8581 C C . PRO B 1 428 ? 0.799 4.473 10.039 1 89.81 428 PRO B C 1
ATOM 8583 O O . PRO B 1 428 ? 0.389 3.402 9.586 1 89.81 428 PRO B O 1
ATOM 8586 N N . ASN B 1 429 ? 0.432 4.926 11.258 1 92.56 429 ASN B N 1
ATOM 8587 C CA . ASN B 1 429 ? -0.478 4.133 12.07 1 92.56 429 ASN B CA 1
ATOM 8588 C C . ASN B 1 429 ? -1.843 4.801 12.203 1 92.56 429 ASN B C 1
ATOM 8590 O O . ASN B 1 429 ? -2.629 4.449 13.086 1 92.56 429 ASN B O 1
ATOM 8594 N N . ASN B 1 430 ? -2.076 5.832 11.422 1 94.56 430 ASN B N 1
ATOM 8595 C CA . ASN B 1 430 ? -3.338 6.562 11.352 1 94.56 430 ASN B CA 1
ATOM 8596 C C . ASN B 1 430 ? -3.789 6.77 9.906 1 94.56 430 ASN B C 1
ATOM 8598 O O . ASN B 1 430 ? -3.287 7.656 9.219 1 94.56 430 ASN B O 1
ATOM 8602 N N . SER B 1 431 ? -4.723 5.965 9.508 1 92.94 431 SER B N 1
ATOM 8603 C CA . SER B 1 431 ? -5.125 5.938 8.102 1 92.94 431 SER B CA 1
ATOM 8604 C C . SER B 1 431 ? -5.836 7.227 7.707 1 92.94 431 SER B C 1
ATOM 8606 O O . SER B 1 431 ? -6.055 7.484 6.52 1 92.94 431 SER B O 1
ATOM 8608 N N . LEU B 1 432 ? -6.098 8.156 8.656 1 92.69 432 LEU B N 1
ATOM 8609 C CA . LEU B 1 432 ? -6.836 9.383 8.375 1 92.69 432 LEU B CA 1
ATOM 8610 C C . LEU B 1 432 ? -5.883 10.516 7.996 1 92.69 432 LEU B C 1
ATOM 8612 O O . LEU B 1 432 ? -6.312 11.539 7.465 1 92.69 432 LEU B O 1
ATOM 8616 N N . ILE B 1 433 ? -4.633 10.273 8.305 1 93.62 433 ILE B N 1
ATOM 8617 C CA . ILE B 1 433 ? -3.652 11.336 8.086 1 93.62 433 ILE B CA 1
ATOM 8618 C C . ILE B 1 433 ? -2.447 10.773 7.332 1 93.62 433 ILE B C 1
ATOM 8620 O O . ILE B 1 433 ? -1.813 9.82 7.785 1 93.62 433 ILE B O 1
ATOM 8624 N N . TYR B 1 434 ? -2.129 11.375 6.219 1 89.81 434 TYR B N 1
ATOM 8625 C CA . TYR B 1 434 ? -0.949 10.906 5.504 1 89.81 434 TYR B CA 1
ATOM 8626 C C . TYR B 1 434 ? -0.08 12.07 5.055 1 89.81 434 TYR B C 1
ATOM 8628 O O . TYR B 1 434 ? 1.044 11.875 4.59 1 89.81 434 TYR B O 1
ATOM 8636 N N . GLN B 1 435 ? -0.544 13.297 5.238 1 89.06 435 GLN B N 1
ATOM 8637 C CA . GLN B 1 435 ? 0.207 14.5 4.875 1 89.06 435 GLN B CA 1
ATOM 8638 C C . GLN B 1 435 ? -0.238 15.695 5.707 1 89.06 435 GLN B C 1
ATOM 8640 O O . GLN B 1 435 ? -1.34 15.703 6.258 1 89.06 435 GLN B O 1
ATOM 8645 N N . THR B 1 436 ? 0.648 16.656 5.809 1 92.5 436 THR B N 1
ATOM 8646 C CA . THR B 1 436 ? 0.281 17.922 6.445 1 92.5 436 THR B CA 1
ATOM 8647 C C . THR B 1 436 ? -0.681 18.703 5.566 1 92.5 436 THR B C 1
ATOM 8649 O O . THR B 1 436 ? -0.388 18.969 4.398 1 92.5 436 THR B O 1
ATOM 8652 N N . ASP B 1 437 ? -1.835 19 6.16 1 91.38 437 ASP B N 1
ATOM 8653 C CA . ASP B 1 437 ? -2.832 19.719 5.367 1 91.38 437 ASP B CA 1
ATOM 8654 C C . ASP B 1 437 ? -3.682 20.625 6.246 1 91.38 437 ASP B C 1
ATOM 8656 O O . ASP B 1 437 ? -4.648 20.172 6.867 1 91.38 437 ASP B O 1
ATOM 8660 N N . PHE B 1 438 ? -3.396 21.891 6.188 1 95.38 438 PHE B N 1
ATOM 8661 C CA . PHE B 1 438 ? -4.184 22.875 6.914 1 95.38 438 PHE B CA 1
ATOM 8662 C C . PHE B 1 438 ? -5.16 23.578 5.98 1 95.38 438 PHE B C 1
ATOM 8664 O O . PHE B 1 438 ? -5.695 24.641 6.316 1 95.38 438 PHE B O 1
ATOM 8671 N N . SER B 1 439 ? -5.312 23.031 4.777 1 90.69 439 SER B N 1
ATOM 8672 C CA . SER B 1 439 ? -6.285 23.625 3.869 1 90.69 439 SER B CA 1
ATOM 8673 C C . SER B 1 439 ? -7.703 23.516 4.422 1 90.69 439 SER B C 1
ATOM 8675 O O . SER B 1 439 ? -8.562 24.344 4.109 1 90.69 439 SER B O 1
ATOM 8677 N N . LYS B 1 440 ? -7.898 22.484 5.195 1 88.31 440 LYS B N 1
ATOM 8678 C CA . LYS B 1 440 ? -9.148 22.359 5.945 1 88.31 440 LYS B CA 1
ATOM 8679 C C . LYS B 1 440 ? -8.984 22.844 7.379 1 88.31 440 LYS B C 1
ATOM 8681 O O . LYS B 1 440 ? -8.453 22.125 8.234 1 88.31 440 LYS B O 1
ATOM 8686 N N . TYR B 1 441 ? -9.352 24.078 7.609 1 92.88 441 TYR B N 1
ATOM 8687 C CA . TYR B 1 441 ? -9.156 24.641 8.938 1 92.88 441 TYR B CA 1
ATOM 8688 C C . TYR B 1 441 ? -10.43 25.328 9.422 1 92.88 441 TYR B C 1
ATOM 8690 O O . TYR B 1 441 ? -11.352 25.578 8.641 1 92.88 441 TYR B O 1
ATOM 8698 N N . GLN B 1 442 ? -10.453 25.562 10.703 1 94.44 442 GLN B N 1
ATOM 8699 C CA . GLN B 1 442 ? -11.508 26.297 11.398 1 94.44 442 GLN B CA 1
ATOM 8700 C C . GLN B 1 442 ? -10.953 27.578 12.031 1 94.44 442 GLN B C 1
ATOM 8702 O O . GLN B 1 442 ? -9.906 27.547 12.68 1 94.44 442 GLN B O 1
ATOM 8707 N N . THR B 1 443 ? -11.648 28.656 11.719 1 94.88 443 THR B N 1
ATOM 8708 C CA . THR B 1 443 ? -11.266 29.906 12.375 1 94.88 443 THR B CA 1
ATOM 8709 C C . THR B 1 443 ? -11.961 30.047 13.719 1 94.88 443 THR B C 1
ATOM 8711 O O . THR B 1 443 ? -13.18 29.875 13.82 1 94.88 443 THR B O 1
ATOM 8714 N N . VAL B 1 444 ? -11.227 30.359 14.719 1 96.81 444 VAL B N 1
ATOM 8715 C CA . VAL B 1 444 ? -11.758 30.547 16.062 1 96.81 444 VAL B CA 1
ATOM 8716 C C . VAL B 1 444 ? -11.391 31.938 16.578 1 96.81 444 VAL B C 1
ATOM 8718 O O . VAL B 1 444 ? -10.211 32.25 16.75 1 96.81 444 VAL B O 1
ATOM 8721 N N . ALA B 1 445 ? -12.391 32.719 16.766 1 95 445 ALA B N 1
ATOM 8722 C CA . ALA B 1 445 ? -12.18 34.031 17.375 1 95 445 ALA B CA 1
ATOM 8723 C C . ALA B 1 445 ? -12.133 33.906 18.891 1 95 445 ALA B C 1
ATOM 8725 O O . ALA B 1 445 ? -13.047 33.344 19.516 1 95 445 ALA B O 1
ATOM 8726 N N . LEU B 1 446 ? -11.125 34.406 19.516 1 95.19 446 LEU B N 1
ATOM 8727 C CA . LEU B 1 446 ? -10.969 34.281 20.953 1 95.19 446 LEU B CA 1
ATOM 8728 C C . LEU B 1 446 ? -11.469 35.531 21.672 1 95.19 446 LEU B C 1
ATOM 8730 O O . LEU B 1 446 ? -11.602 35.531 22.906 1 95.19 446 LEU B O 1
ATOM 8734 N N . ASP B 1 447 ? -11.719 36.531 20.953 1 90.25 447 ASP B N 1
ATOM 8735 C CA . ASP B 1 447 ? -12.438 37.719 21.438 1 90.25 447 ASP B CA 1
ATOM 8736 C C . ASP B 1 447 ? -13.516 38.156 20.438 1 90.25 447 ASP B C 1
ATOM 8738 O O . ASP B 1 447 ? -13.359 39.156 19.75 1 90.25 447 ASP B O 1
ATOM 8742 N N . PRO B 1 448 ? -14.625 37.531 20.469 1 74.94 448 PRO B N 1
ATOM 8743 C CA . PRO B 1 448 ? -15.641 37.75 19.422 1 74.94 448 PRO B CA 1
ATOM 8744 C C . PRO B 1 448 ? -16.422 39.031 19.656 1 74.94 448 PRO B C 1
ATOM 8746 O O . PRO B 1 448 ? -17.047 39.562 18.719 1 74.94 448 PRO B O 1
ATOM 8749 N N . GLU B 1 449 ? -16.469 39.406 20.953 1 70.56 449 GLU B N 1
ATOM 8750 C CA . GLU B 1 449 ? -17.312 40.562 21.266 1 70.56 449 GLU B CA 1
ATOM 8751 C C . GLU B 1 449 ? -16.516 41.875 21.188 1 70.56 449 GLU B C 1
ATOM 8753 O O . GLU B 1 449 ? -15.398 41.938 21.688 1 70.56 449 GLU B O 1
ATOM 8758 N N . GLY B 1 450 ? -16.75 42.719 20.172 1 61.75 450 GLY B N 1
ATOM 8759 C CA . GLY B 1 450 ? -16.172 44.062 20.125 1 61.75 450 GLY B CA 1
ATOM 8760 C C . GLY B 1 450 ? -15.703 44.469 18.75 1 61.75 450 GLY B C 1
ATOM 8761 O O . GLY B 1 450 ? -15.438 43.625 17.906 1 61.75 450 GLY B O 1
ATOM 8762 N N . SER B 1 451 ? -16.156 45.531 18.297 1 56.5 451 SER B N 1
ATOM 8763 C CA . SER B 1 451 ? -16 46.094 16.953 1 56.5 451 SER B CA 1
ATOM 8764 C C . SER B 1 451 ? -14.602 46.656 16.766 1 56.5 451 SER B C 1
ATOM 8766 O O . SER B 1 451 ? -14.305 47.219 15.703 1 56.5 451 SER B O 1
ATOM 8768 N N . SER B 1 452 ? -13.688 46.562 17.781 1 54.31 452 SER B N 1
ATOM 8769 C CA . SER B 1 452 ? -12.531 47.438 17.641 1 54.31 452 SER B CA 1
ATOM 8770 C C . SER B 1 452 ? -11.523 46.844 16.641 1 54.31 452 SER B C 1
ATOM 8772 O O . SER B 1 452 ? -10.852 47.594 15.93 1 54.31 452 SER B O 1
ATOM 8774 N N . GLN B 1 453 ? -11.328 45.5 16.688 1 67.44 453 GLN B N 1
ATOM 8775 C CA . GLN B 1 453 ? -10.352 44.969 15.758 1 67.44 453 GLN B CA 1
ATOM 8776 C C . GLN B 1 453 ? -10.969 43.875 14.875 1 67.44 453 GLN B C 1
ATOM 8778 O O . GLN B 1 453 ? -12.016 43.312 15.219 1 67.44 453 GLN B O 1
ATOM 8783 N N . MET B 1 454 ? -10.445 43.781 13.711 1 84.88 454 MET B N 1
ATOM 8784 C CA . MET B 1 454 ? -10.867 42.844 12.688 1 84.88 454 MET B CA 1
ATOM 8785 C C . MET B 1 454 ? -10.5 41.406 13.078 1 84.88 454 MET B C 1
ATOM 8787 O O . MET B 1 454 ? -9.609 41.188 13.906 1 84.88 454 MET B O 1
ATOM 8791 N N . ASP B 1 455 ? -11.266 40.531 12.719 1 88.44 455 ASP B N 1
ATOM 8792 C CA . ASP B 1 455 ? -10.914 39.125 12.852 1 88.44 455 ASP B CA 1
ATOM 8793 C C . ASP B 1 455 ? -9.781 38.75 11.898 1 88.44 455 ASP B C 1
ATOM 8795 O O . ASP B 1 455 ? -9.578 39.406 10.875 1 88.44 455 ASP B O 1
ATOM 8799 N N . PRO B 1 456 ? -9.055 37.75 12.312 1 92.75 456 PRO B N 1
ATOM 8800 C CA . PRO B 1 456 ? -7.926 37.344 11.461 1 92.75 456 PRO B CA 1
ATOM 8801 C C . PRO B 1 456 ? -8.375 36.844 10.086 1 92.75 456 PRO B C 1
ATOM 8803 O O . PRO B 1 456 ? -9.438 36.25 9.961 1 92.75 456 PRO B O 1
ATOM 8806 N N . VAL B 1 457 ? -7.578 37.125 9.109 1 92.69 457 VAL B N 1
ATOM 8807 C CA . VAL B 1 457 ? -7.758 36.656 7.75 1 92.69 457 VAL B CA 1
ATOM 8808 C C . VAL B 1 457 ? -6.617 35.688 7.387 1 92.69 457 VAL B C 1
ATOM 8810 O O . VAL B 1 457 ? -5.449 36.094 7.406 1 92.69 457 VAL B O 1
ATOM 8813 N N . TRP B 1 458 ? -7.012 34.5 7.09 1 94.56 458 TRP B N 1
ATOM 8814 C CA . TRP B 1 458 ? -6.016 33.438 6.844 1 94.56 458 TRP B CA 1
ATOM 8815 C C . TRP B 1 458 ? -5.91 33.125 5.355 1 94.56 458 TRP B C 1
ATOM 8817 O O . TRP B 1 458 ? -6.93 33.031 4.664 1 94.56 458 TRP B O 1
ATOM 8827 N N . GLU B 1 459 ? -4.758 33.062 4.836 1 93 459 GLU B N 1
ATOM 8828 C CA . GLU B 1 459 ? -4.469 32.594 3.486 1 93 459 GLU B CA 1
ATOM 8829 C C . GLU B 1 459 ? -3.643 31.297 3.512 1 93 459 GLU B C 1
ATOM 8831 O O . GLU B 1 459 ? -2.643 31.219 4.227 1 93 459 GLU B O 1
ATOM 8836 N N . ILE B 1 460 ? -4.109 30.297 2.758 1 93.62 460 ILE B N 1
ATOM 8837 C CA . ILE B 1 460 ? -3.471 28.984 2.785 1 93.62 460 ILE B CA 1
ATOM 8838 C C . ILE B 1 460 ? -2.68 28.781 1.497 1 93.62 460 ILE B C 1
ATOM 8840 O O . ILE B 1 460 ? -3.189 29.016 0.4 1 93.62 460 ILE B O 1
ATOM 8844 N N . TYR B 1 461 ? -1.409 28.344 1.628 1 92.56 461 TYR B N 1
ATOM 8845 C CA . TYR B 1 461 ? -0.527 28.047 0.501 1 92.56 461 TYR B CA 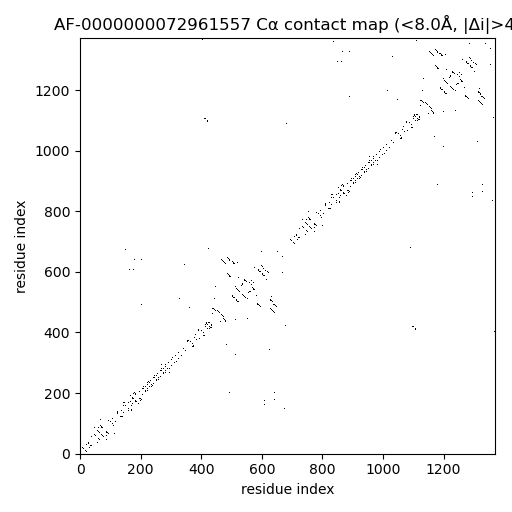1
ATOM 8846 C C . TYR B 1 461 ? 0.101 26.672 0.637 1 92.56 461 TYR B C 1
ATOM 8848 O O . TYR B 1 461 ? -0.115 25.984 1.634 1 92.56 461 TYR B O 1
ATOM 8856 N N . ASN B 1 462 ? 0.799 26.219 -0.42 1 91.81 462 ASN B N 1
ATOM 8857 C CA . ASN B 1 462 ? 1.565 24.969 -0.416 1 91.81 462 ASN B CA 1
ATOM 8858 C C . ASN B 1 462 ? 0.712 23.781 0.026 1 91.81 462 ASN B C 1
ATOM 8860 O O . ASN B 1 462 ? 1.103 23.031 0.921 1 91.81 462 ASN B O 1
ATOM 8864 N N . GLN B 1 463 ? -0.466 23.797 -0.453 1 84.75 463 GLN B N 1
ATOM 8865 C CA . GLN B 1 463 ? -1.38 22.688 -0.208 1 84.75 463 GLN B CA 1
ATOM 8866 C C . GLN B 1 463 ? -1.617 22.484 1.286 1 84.75 463 GLN B C 1
ATOM 8868 O O . GLN B 1 463 ? -1.662 21.344 1.769 1 84.75 463 GLN B O 1
ATOM 8873 N N . GLY B 1 464 ? -1.553 23.516 2.041 1 91.69 464 GLY B N 1
ATOM 8874 C CA . GLY B 1 464 ? -1.897 23.469 3.453 1 91.69 464 GLY B CA 1
ATOM 8875 C C . GLY B 1 464 ? -0.685 23.469 4.363 1 91.69 464 GLY B C 1
ATOM 8876 O O . GLY B 1 464 ? -0.821 23.5 5.586 1 91.69 464 GLY B O 1
ATOM 8877 N N . ALA B 1 465 ? 0.512 23.531 3.809 1 94.38 465 ALA B N 1
ATOM 8878 C CA . ALA B 1 465 ? 1.719 23.484 4.633 1 94.38 465 ALA B CA 1
ATOM 8879 C C . ALA B 1 465 ? 2.264 24.891 4.887 1 94.38 465 ALA B C 1
ATOM 8881 O O . ALA B 1 465 ? 3.383 25.047 5.379 1 94.38 465 ALA B O 1
ATOM 8882 N N . GLU B 1 466 ? 1.472 25.812 4.48 1 96.19 466 GLU B N 1
ATOM 8883 C CA . GLU B 1 466 ? 1.835 27.219 4.719 1 96.19 466 GLU B CA 1
ATOM 8884 C C . GLU B 1 466 ? 0.598 28.062 4.969 1 96.19 466 GLU B C 1
ATOM 8886 O O . GLU B 1 466 ? -0.412 27.922 4.277 1 96.19 466 GLU B O 1
ATOM 8891 N N . ILE B 1 467 ? 0.665 28.906 6.039 1 97.44 467 ILE B N 1
ATOM 8892 C CA . ILE B 1 467 ? -0.427 29.797 6.422 1 97.44 467 ILE B CA 1
ATOM 8893 C C . ILE B 1 467 ? 0.099 31.219 6.574 1 97.44 467 ILE B C 1
ATOM 8895 O O . ILE B 1 467 ? 1.179 31.438 7.133 1 97.44 467 ILE B O 1
ATOM 8899 N N . THR B 1 468 ? -0.642 32.094 6.043 1 96.69 468 THR B N 1
ATOM 8900 C CA . THR B 1 468 ? -0.321 33.531 6.215 1 96.69 468 THR B CA 1
ATOM 8901 C C . THR B 1 468 ? -1.506 34.281 6.809 1 96.69 468 THR B C 1
ATOM 8903 O O . THR B 1 468 ? -2.654 34.031 6.43 1 96.69 468 THR B O 1
ATOM 8906 N N . GLN B 1 469 ? -1.263 35 7.805 1 96.44 469 GLN B N 1
ATOM 8907 C CA . GLN B 1 469 ? -2.229 35.938 8.383 1 96.44 469 GLN B CA 1
ATOM 8908 C C . GLN B 1 469 ? -1.889 37.375 8.016 1 96.44 469 GLN B C 1
ATOM 8910 O O . GLN B 1 469 ? -0.771 37.844 8.258 1 96.44 469 GLN B O 1
ATOM 8915 N N . THR B 1 470 ? -2.857 38.219 7.508 1 93 470 THR B N 1
ATOM 8916 C CA . THR B 1 470 ? -2.477 39.438 6.797 1 93 470 THR B CA 1
ATOM 8917 C C . THR B 1 470 ? -2.932 40.688 7.562 1 93 470 THR B C 1
ATOM 8919 O O . THR B 1 470 ? -2.475 41.781 7.281 1 93 470 THR B O 1
ATOM 8922 N N . VAL B 1 471 ? -3.738 40.531 8.539 1 93.12 471 VAL B N 1
ATOM 8923 C CA . VAL B 1 471 ? -4.336 41.719 9.141 1 93.12 471 VAL B CA 1
ATOM 8924 C C . VAL B 1 471 ? -3.959 41.812 10.617 1 93.12 471 VAL B C 1
ATOM 8926 O O . VAL B 1 471 ? -3.666 40.781 11.242 1 93.12 471 VAL B O 1
ATOM 8929 N N . ASN B 1 472 ? -3.861 43.062 11.078 1 93.5 472 ASN B N 1
ATOM 8930 C CA . ASN B 1 472 ? -3.777 43.281 12.516 1 93.5 472 ASN B CA 1
ATOM 8931 C C . ASN B 1 472 ? -5.113 43 13.203 1 93.5 472 ASN B C 1
ATOM 8933 O O . ASN B 1 472 ? -6.043 43.781 13.109 1 93.5 472 ASN B O 1
ATOM 8937 N N . SER B 1 473 ? -5.176 41.938 13.906 1 92.12 473 SER B N 1
ATOM 8938 C CA . SER B 1 473 ? -6.484 41.438 14.312 1 92.12 473 SER B CA 1
ATOM 8939 C C . SER B 1 473 ? -6.539 41.188 15.812 1 92.12 473 SER B C 1
ATOM 8941 O O . SER B 1 473 ? -5.508 41.219 16.484 1 92.12 473 SER B O 1
ATOM 8943 N N . ASP B 1 474 ? -7.789 40.969 16.266 1 92.5 474 ASP B N 1
ATOM 8944 C CA . ASP B 1 474 ? -8.031 40.406 17.594 1 92.5 474 ASP B CA 1
ATOM 8945 C C . ASP B 1 474 ? -7.465 39 17.688 1 92.5 474 ASP B C 1
ATOM 8947 O O . ASP B 1 474 ? -7.137 38.375 16.672 1 92.5 474 ASP B O 1
ATOM 8951 N N . PRO B 1 475 ? -7.238 38.531 18.984 1 95.19 475 PRO B N 1
ATOM 8952 C CA . PRO B 1 475 ? -6.699 37.156 19.094 1 95.19 475 PRO B CA 1
ATOM 8953 C C . PRO B 1 475 ? -7.578 36.125 18.406 1 95.19 475 PRO B C 1
ATOM 8955 O O . PRO B 1 475 ? -8.805 36.125 18.562 1 95.19 475 PRO B O 1
ATOM 8958 N N . GLY B 1 476 ? -6.957 35.281 17.625 1 96.62 476 GLY B N 1
ATOM 8959 C CA . GLY B 1 476 ? -7.668 34.281 16.859 1 96.62 476 GLY B CA 1
ATOM 8960 C C . GLY B 1 476 ? -6.805 33.062 16.516 1 96.62 476 GLY B C 1
ATOM 8961 O O . GLY B 1 476 ? -5.586 33.125 16.672 1 96.62 476 GLY B O 1
ATOM 8962 N N . LEU B 1 477 ? -7.543 31.984 16.141 1 97.94 477 LEU B N 1
ATOM 8963 C CA . LEU B 1 477 ? -6.891 30.719 15.805 1 97.94 477 LEU B CA 1
ATOM 8964 C C . LEU B 1 477 ? -7.32 30.25 14.422 1 97.94 477 LEU B C 1
ATOM 8966 O O . LEU B 1 477 ? -8.453 30.484 14.008 1 97.94 477 LEU B O 1
ATOM 8970 N N . ALA B 1 478 ? -6.414 29.703 13.68 1 98.19 478 ALA B N 1
ATOM 8971 C CA . ALA B 1 478 ? -6.715 28.781 12.586 1 98.19 478 ALA B CA 1
ATOM 8972 C C . ALA B 1 478 ? -6.387 27.344 12.977 1 98.19 478 ALA B C 1
ATOM 8974 O O . ALA B 1 478 ? -5.215 26.969 13.109 1 98.19 478 ALA B O 1
ATOM 8975 N N . VAL B 1 479 ? -7.43 26.531 13.133 1 98.25 479 VAL B N 1
ATOM 8976 C CA . VAL B 1 479 ? -7.262 25.188 13.688 1 98.25 479 VAL B CA 1
ATOM 8977 C C . VAL B 1 479 ? -7.484 24.141 12.594 1 98.25 479 VAL B C 1
ATOM 8979 O O . VAL B 1 479 ? -8.523 24.141 11.93 1 98.25 479 VAL B O 1
ATOM 8982 N N . GLY B 1 480 ? -6.461 23.297 12.453 1 97.44 480 GLY B N 1
ATOM 8983 C CA . GLY B 1 480 ? -6.598 22.219 11.484 1 97.44 480 GLY B CA 1
ATOM 8984 C C . GLY B 1 480 ? -7.621 21.188 11.898 1 97.44 480 GLY B C 1
ATOM 8985 O O . GLY B 1 480 ? -8.07 21.156 13.047 1 97.44 480 GLY B O 1
ATOM 8986 N N . ASN B 1 481 ? -7.938 20.281 10.977 1 94.56 481 ASN B N 1
ATOM 8987 C CA . ASN B 1 481 ? -8.984 19.297 11.203 1 94.56 481 ASN B CA 1
ATOM 8988 C C . ASN B 1 481 ? -8.422 18.016 11.82 1 94.56 481 ASN B C 1
ATOM 8990 O O . ASN B 1 481 ? -9.148 17.281 12.492 1 94.56 481 ASN B O 1
ATOM 8994 N N . ASP B 1 482 ? -7.176 17.719 11.625 1 95.31 482 ASP B N 1
ATOM 8995 C CA . ASP B 1 482 ? -6.578 16.453 12.047 1 95.31 482 ASP B CA 1
ATOM 8996 C C . ASP B 1 482 ? -6.367 16.422 13.555 1 95.31 482 ASP B C 1
ATOM 8998 O O . ASP B 1 482 ? -5.996 17.422 14.164 1 95.31 482 ASP B O 1
ATOM 9002 N N . LYS B 1 483 ? -6.621 15.273 14.133 1 96.25 483 LYS B N 1
ATOM 9003 C CA . LYS B 1 483 ? -6.465 15.094 15.57 1 96.25 483 LYS B CA 1
ATOM 9004 C C . LYS B 1 483 ? -5.305 14.148 15.891 1 96.25 483 LYS B C 1
ATOM 9006 O O . LYS B 1 483 ? -5.102 13.156 15.195 1 96.25 483 LYS B O 1
ATOM 9011 N N . PHE B 1 484 ? -4.629 14.516 16.984 1 96.38 484 PHE B N 1
ATOM 9012 C CA . PHE B 1 484 ? -3.41 13.773 17.297 1 96.38 484 PHE B CA 1
ATOM 9013 C C . PHE B 1 484 ? -3.383 13.375 18.766 1 96.38 484 PHE B C 1
ATOM 9015 O O . PHE B 1 484 ? -3.961 14.055 19.625 1 96.38 484 PHE B O 1
ATOM 9022 N N . ASP B 1 485 ? -2.752 12.273 19.047 1 94.38 485 ASP B N 1
ATOM 9023 C CA . ASP B 1 485 ? -2.205 11.984 20.375 1 94.38 485 ASP B CA 1
ATOM 9024 C C . ASP B 1 485 ? -0.766 12.477 20.484 1 94.38 485 ASP B C 1
ATOM 9026 O O . ASP B 1 485 ? -0.516 13.688 20.484 1 94.38 485 ASP B O 1
ATOM 9030 N N . GLY B 1 486 ? 0.209 11.547 20.328 1 94.62 486 GLY B N 1
ATOM 9031 C CA . GLY B 1 486 ? 1.584 12.008 20.234 1 94.62 486 GLY B CA 1
ATOM 9032 C C . GLY B 1 486 ? 1.915 12.625 18.891 1 94.62 486 GLY B C 1
ATOM 9033 O O . GLY B 1 486 ? 1.537 12.078 17.844 1 94.62 486 GLY B O 1
ATOM 9034 N N . VAL B 1 487 ? 2.59 13.805 18.906 1 96.31 487 VAL B N 1
ATOM 9035 C CA . VAL B 1 487 ? 2.805 14.477 17.625 1 96.31 487 VAL B CA 1
ATOM 9036 C C . VAL B 1 487 ? 4.117 15.25 17.656 1 96.31 487 VAL B C 1
ATOM 9038 O O . VAL B 1 487 ? 4.535 15.734 18.719 1 96.31 487 VAL B O 1
ATOM 9041 N N . ASP B 1 488 ? 4.871 15.195 16.625 1 95.19 488 ASP B N 1
ATOM 9042 C CA . ASP B 1 488 ? 5.938 16.125 16.281 1 95.19 488 ASP B CA 1
ATOM 9043 C C . ASP B 1 488 ? 5.434 17.234 15.367 1 95.19 488 ASP B C 1
ATOM 9045 O O . ASP B 1 488 ? 4.945 16.969 14.266 1 95.19 488 ASP B O 1
ATOM 9049 N N . PHE B 1 489 ? 5.414 18.422 15.844 1 96.75 489 PHE B N 1
ATOM 9050 C CA . PHE B 1 489 ? 4.91 19.578 15.094 1 96.75 489 PHE B CA 1
ATOM 9051 C C . PHE B 1 489 ? 6.023 20.578 14.844 1 96.75 489 PHE B C 1
ATOM 9053 O O . PHE B 1 489 ? 6.707 21 15.773 1 96.75 489 PHE B O 1
ATOM 9060 N N . GLU B 1 490 ? 6.25 20.953 13.555 1 96.31 490 GLU B N 1
ATOM 9061 C CA . GLU B 1 490 ? 7.324 21.891 13.219 1 96.31 490 GLU B CA 1
ATOM 9062 C C . GLU B 1 490 ? 6.879 22.891 12.156 1 96.31 490 GLU B C 1
ATOM 9064 O O . GLU B 1 490 ? 5.859 22.688 11.492 1 96.31 490 GLU B O 1
ATOM 9069 N N . GLY B 1 491 ? 7.59 23.953 12.023 1 96.81 491 GLY B N 1
ATOM 9070 C CA . GLY B 1 491 ? 7.312 25 11.039 1 96.81 491 GLY B CA 1
ATOM 9071 C C . GLY B 1 491 ? 8.281 26.156 11.109 1 96.81 491 GLY B C 1
ATOM 9072 O O . GLY B 1 491 ? 9.156 26.203 11.984 1 96.81 491 GLY B O 1
ATOM 9073 N N . THR B 1 492 ? 8.195 27.016 10.125 1 97.94 492 THR B N 1
ATOM 9074 C CA . THR B 1 492 ? 8.969 28.25 10.094 1 97.94 492 THR B CA 1
ATOM 9075 C C . THR B 1 492 ? 8.086 29.453 10.398 1 97.94 492 THR B C 1
ATOM 9077 O O . THR B 1 492 ? 7.027 29.609 9.789 1 97.94 492 THR B O 1
ATOM 9080 N N . PHE B 1 493 ? 8.539 30.219 11.367 1 96.94 493 PHE B N 1
ATOM 9081 C CA . PHE B 1 493 ? 7.855 31.438 11.797 1 96.94 493 PHE B CA 1
ATOM 9082 C C . PHE B 1 493 ? 8.539 32.656 11.219 1 96.94 493 PHE B C 1
ATOM 9084 O O . PHE B 1 493 ? 9.766 32.781 11.266 1 96.94 493 PHE B O 1
ATOM 9091 N N . TYR B 1 494 ? 7.645 33.594 10.625 1 97.88 494 TYR B N 1
ATOM 9092 C CA . TYR B 1 494 ? 8.172 34.781 9.969 1 97.88 494 TYR B CA 1
ATOM 9093 C C . TYR B 1 494 ? 7.16 35.906 10.031 1 97.88 494 TYR B C 1
ATOM 9095 O O . TYR B 1 494 ? 5.977 35.719 9.734 1 97.88 494 TYR B O 1
ATOM 9103 N N . VAL B 1 495 ? 7.633 37.094 10.492 1 97.44 495 VAL B N 1
ATOM 9104 C CA . VAL B 1 495 ? 6.816 38.312 10.445 1 97.44 495 VAL B CA 1
ATOM 9105 C C . VAL B 1 495 ? 7.367 39.25 9.391 1 97.44 495 VAL B C 1
ATOM 9107 O O . VAL B 1 495 ? 8.5 39.75 9.508 1 97.44 495 VAL B O 1
ATOM 9110 N N . GLY B 1 496 ? 6.57 39.625 8.398 1 95.56 496 GLY B N 1
ATOM 9111 C CA . GLY B 1 496 ? 7.039 40.312 7.207 1 95.56 496 GLY B CA 1
ATOM 9112 C C . GLY B 1 496 ? 6.906 41.812 7.301 1 95.56 496 GLY B C 1
ATOM 9113 O O . GLY B 1 496 ? 6.926 42.5 6.285 1 95.56 496 GLY B O 1
ATOM 9114 N N . THR B 1 497 ? 6.734 42.312 8.477 1 94.06 497 THR B N 1
ATOM 9115 C CA . THR B 1 497 ? 6.578 43.75 8.641 1 94.06 497 THR B CA 1
ATOM 9116 C C . THR B 1 497 ? 7.359 44.25 9.859 1 94.06 497 THR B C 1
ATOM 9118 O O . THR B 1 497 ? 7.707 43.469 10.742 1 94.06 497 THR B O 1
ATOM 9121 N N . ASP B 1 498 ? 7.707 45.531 9.812 1 93.06 498 ASP B N 1
ATOM 9122 C CA . ASP B 1 498 ? 8.367 46.188 10.945 1 93.06 498 ASP B CA 1
ATOM 9123 C C . ASP B 1 498 ? 7.363 46.938 11.812 1 93.06 498 ASP B C 1
ATOM 9125 O O . ASP B 1 498 ? 7.742 47.594 12.789 1 93.06 498 ASP B O 1
ATOM 9129 N N . VAL B 1 499 ? 6.188 46.719 11.391 1 92.69 499 VAL B N 1
ATOM 9130 C CA . VAL B 1 499 ? 5.137 47.438 12.102 1 92.69 499 VAL B CA 1
ATOM 9131 C C . VAL B 1 499 ? 4.559 46.562 13.203 1 92.69 499 VAL B C 1
ATOM 9133 O O . VAL B 1 499 ? 4.293 45.375 12.992 1 92.69 499 VAL B O 1
ATOM 9136 N N . ASP B 1 500 ? 4.406 47.188 14.414 1 91.75 500 ASP B N 1
ATOM 9137 C CA . ASP B 1 500 ? 3.826 46.531 15.57 1 91.75 500 ASP B CA 1
ATOM 9138 C C . ASP B 1 500 ? 4.777 45.469 16.125 1 91.75 500 ASP B C 1
ATOM 9140 O O . ASP B 1 500 ? 5.801 45.156 15.5 1 91.75 500 ASP B O 1
ATOM 9144 N N . ASP B 1 501 ? 4.543 44.906 17.219 1 95.31 501 ASP B N 1
ATOM 9145 C CA . ASP B 1 501 ? 5.469 43.969 17.859 1 95.31 501 ASP B CA 1
ATOM 9146 C C . ASP B 1 501 ? 4.734 43.031 18.812 1 95.31 501 ASP B C 1
ATOM 9148 O O . ASP B 1 501 ? 5.266 42.656 19.859 1 95.31 501 ASP B O 1
ATOM 9152 N N . ASP B 1 502 ? 3.568 42.625 18.438 1 96.69 502 ASP B N 1
ATOM 9153 C CA . ASP B 1 502 ? 2.688 41.938 19.375 1 96.69 502 ASP B CA 1
ATOM 9154 C C . ASP B 1 502 ? 2.777 40.406 19.203 1 96.69 502 ASP B C 1
ATOM 9156 O O . ASP B 1 502 ? 3.773 39.906 18.688 1 96.69 502 ASP B O 1
ATOM 9160 N N . TYR B 1 503 ? 1.786 39.656 19.734 1 97.56 503 TYR B N 1
ATOM 9161 C CA . TYR B 1 503 ? 1.909 38.188 19.922 1 97.56 503 TYR B CA 1
ATOM 9162 C C . TYR B 1 503 ? 1.605 37.469 18.625 1 97.56 503 TYR B C 1
ATOM 9164 O O . TYR B 1 503 ? 0.693 37.844 17.875 1 97.56 503 TYR B O 1
ATOM 9172 N N . ALA B 1 504 ? 2.348 36.438 18.344 1 97.88 504 ALA B N 1
ATOM 9173 C CA . ALA B 1 504 ? 2.115 35.438 17.328 1 97.88 504 ALA B CA 1
ATOM 9174 C C . ALA B 1 504 ? 2.648 34.062 17.781 1 97.88 504 ALA B C 1
ATOM 9176 O O . ALA B 1 504 ? 3.555 34 18.609 1 97.88 504 ALA B O 1
ATOM 9177 N N . GLY B 1 505 ? 2.066 33 17.281 1 98.31 505 GLY B N 1
ATOM 9178 C CA . GLY B 1 505 ? 2.506 31.688 17.672 1 98.31 505 GLY B CA 1
ATOM 9179 C C . GLY B 1 505 ? 1.651 30.578 17.078 1 98.31 505 GLY B C 1
ATOM 9180 O O . GLY B 1 505 ? 1.233 30.656 15.914 1 98.31 505 GLY B O 1
ATOM 9181 N N . PHE B 1 506 ? 1.584 29.438 17.766 1 98.62 506 PHE B N 1
ATOM 9182 C CA . PHE B 1 506 ? 0.819 28.281 17.297 1 98.62 506 PHE B CA 1
ATOM 9183 C C . PHE B 1 506 ? 0.243 27.5 18.469 1 98.62 506 PHE B C 1
ATOM 9185 O O . PHE B 1 506 ? 0.583 27.766 19.625 1 98.62 506 PHE B O 1
ATOM 9192 N N . ILE B 1 507 ? -0.692 26.641 18.172 1 98.75 507 ILE B N 1
ATOM 9193 C CA . ILE B 1 507 ? -1.39 25.906 19.234 1 98.75 507 ILE B CA 1
ATOM 9194 C C . ILE B 1 507 ? -1.259 24.406 18.984 1 98.75 507 ILE B C 1
ATOM 9196 O O . ILE B 1 507 ? -0.972 23.969 17.859 1 98.75 507 ILE B O 1
ATOM 9200 N N . PHE B 1 508 ? -1.413 23.641 20.016 1 98.56 508 PHE B N 1
ATOM 9201 C CA . PHE B 1 508 ? -1.469 22.172 19.969 1 98.56 508 PHE B CA 1
ATOM 9202 C C . PHE B 1 508 ? -2.379 21.625 21.062 1 98.56 508 PHE B C 1
ATOM 9204 O O . PHE B 1 508 ? -2.777 22.359 21.969 1 98.56 508 PHE B O 1
ATOM 9211 N N . SER B 1 509 ? -2.838 20.375 20.859 1 98.19 509 SER B N 1
ATOM 9212 C CA . SER B 1 509 ? -3.799 19.734 21.75 1 98.19 509 SER B CA 1
ATOM 9213 C C . SER B 1 509 ? -5.055 20.578 21.922 1 98.19 509 SER B C 1
ATOM 9215 O O . SER B 1 509 ? -5.535 20.766 23.031 1 98.19 509 SER B O 1
ATOM 9217 N N . TYR B 1 510 ? -5.5 21.141 20.844 1 98.56 510 TYR B N 1
ATOM 9218 C CA . TYR B 1 510 ? -6.758 21.891 20.859 1 98.56 510 TYR B CA 1
ATOM 9219 C C . TYR B 1 510 ? -7.945 20.953 21.016 1 98.56 510 TYR B C 1
ATOM 9221 O O . TYR B 1 510 ? -8.195 20.094 20.172 1 98.56 510 TYR B O 1
ATOM 9229 N N . GLN B 1 511 ? -8.688 21.141 22.062 1 97.94 511 GLN B N 1
ATOM 9230 C CA . GLN B 1 511 ? -9.867 20.328 22.328 1 97.94 511 GLN B CA 1
ATOM 9231 C C . GLN B 1 511 ? -11.148 21.156 22.234 1 97.94 511 GLN B C 1
ATOM 9233 O O . GLN B 1 511 ? -12.227 20.609 21.969 1 97.94 511 GLN B O 1
ATOM 9238 N N . SER B 1 512 ? -11.031 22.469 22.484 1 97.81 512 SER B N 1
ATOM 9239 C CA . SER B 1 512 ? -12.109 23.453 22.359 1 97.81 512 SER B CA 1
ATOM 9240 C C . SER B 1 512 ? -11.562 24.875 22.391 1 97.81 512 SER B C 1
ATOM 9242 O O . SER B 1 512 ? -10.367 25.078 22.609 1 97.81 512 SER B O 1
ATOM 9244 N N . ASN B 1 513 ? -12.469 25.797 22.172 1 97.81 513 ASN B N 1
ATOM 9245 C CA . ASN B 1 513 ? -12.023 27.188 22.219 1 97.81 513 ASN B CA 1
ATOM 9246 C C . ASN B 1 513 ? -11.75 27.641 23.656 1 97.81 513 ASN B C 1
ATOM 9248 O O . ASN B 1 513 ? -11.266 28.75 23.875 1 97.81 513 ASN B O 1
ATOM 9252 N N . LYS B 1 514 ? -11.859 26.641 24.609 1 97.06 514 LYS B N 1
ATOM 9253 C CA . LYS B 1 514 ? -11.609 26.922 26.016 1 97.06 514 LYS B CA 1
ATOM 9254 C C . LYS B 1 514 ? -10.367 26.172 26.5 1 97.06 514 LYS B C 1
ATOM 9256 O O . LYS B 1 514 ? -9.812 26.5 27.562 1 97.06 514 LYS B O 1
ATOM 9261 N N . GLN B 1 515 ? -10.023 25.203 25.75 1 98.06 515 GLN B N 1
ATOM 9262 C CA . GLN B 1 515 ? -8.969 24.312 26.25 1 98.06 515 GLN B CA 1
ATOM 9263 C C . GLN B 1 515 ? -7.977 23.969 25.141 1 98.06 515 GLN B C 1
ATOM 9265 O O . GLN B 1 515 ? -8.312 23.25 24.203 1 98.06 515 GLN B O 1
ATOM 9270 N N . PHE B 1 516 ? -6.75 24.422 25.25 1 98.62 516 PHE B N 1
ATOM 9271 C CA . PHE B 1 516 ? -5.648 24.141 24.328 1 98.62 516 PHE B CA 1
ATOM 9272 C C . PHE B 1 516 ? -4.332 24.656 24.891 1 98.62 516 PHE B C 1
ATOM 9274 O O . PHE B 1 516 ? -4.324 25.438 25.859 1 98.62 516 PHE B O 1
ATOM 9281 N N . TYR B 1 517 ? -3.236 24.156 24.359 1 98.81 517 TYR B N 1
ATOM 9282 C CA . TYR B 1 517 ? -1.93 24.75 24.641 1 98.81 517 TYR B CA 1
ATOM 9283 C C . TYR B 1 517 ? -1.557 25.781 23.578 1 98.81 517 TYR B C 1
ATOM 9285 O O . TYR B 1 517 ? -1.945 25.641 22.406 1 98.81 517 TYR B O 1
ATOM 9293 N N . VAL B 1 518 ? -0.81 26.766 23.969 1 98.75 518 VAL B N 1
ATOM 9294 C CA . VAL B 1 518 ? -0.425 27.797 23 1 98.75 518 VAL B CA 1
ATOM 9295 C C . VAL B 1 518 ? 1.019 28.219 23.25 1 98.75 518 VAL B C 1
ATOM 9297 O O . VAL B 1 518 ? 1.449 28.344 24.406 1 98.75 518 VAL B O 1
ATOM 9300 N N . VAL B 1 519 ? 1.773 28.297 22.203 1 98.75 519 VAL B N 1
ATOM 9301 C CA . VAL B 1 519 ? 3.08 28.953 22.219 1 98.75 519 VAL B CA 1
ATOM 9302 C C . VAL B 1 519 ? 2.945 30.375 21.703 1 98.75 519 VAL B C 1
ATOM 9304 O O . VAL B 1 519 ? 2.438 30.609 20.594 1 98.75 519 VAL B O 1
ATOM 9307 N N . MET B 1 520 ? 3.338 31.312 22.469 1 98.25 520 MET B N 1
ATOM 9308 C CA . MET B 1 520 ? 3.225 32.75 22.141 1 98.25 520 MET B CA 1
ATOM 9309 C C . MET B 1 520 ? 4.594 33.406 22.141 1 98.25 520 MET B C 1
ATOM 9311 O O . MET B 1 520 ? 5.418 33.125 23.016 1 98.25 520 MET B O 1
ATOM 9315 N N . TRP B 1 521 ? 4.793 34.219 21.219 1 98.38 521 TRP B N 1
ATOM 9316 C CA . TRP B 1 521 ? 6.055 34.938 21.094 1 98.38 521 TRP B CA 1
ATOM 9317 C C . TRP B 1 521 ? 5.812 36.406 20.859 1 98.38 521 TRP B C 1
ATOM 9319 O O . TRP B 1 521 ? 5.082 36.812 19.938 1 98.38 521 TRP B O 1
ATOM 9329 N N . LYS B 1 522 ? 6.336 37.25 21.672 1 97.75 522 LYS B N 1
ATOM 9330 C CA . LYS B 1 522 ? 6.172 38.688 21.594 1 97.75 522 LYS B CA 1
ATOM 9331 C C . LYS B 1 522 ? 7.52 39.406 21.453 1 97.75 522 LYS B C 1
ATOM 9333 O O . LYS B 1 522 ? 8.508 38.969 22.047 1 97.75 522 LYS B O 1
ATOM 9338 N N . GLN B 1 523 ? 7.543 40.531 20.766 1 96.25 523 GLN B N 1
ATOM 9339 C CA . GLN B 1 523 ? 8.789 41.219 20.5 1 96.25 523 GLN B CA 1
ATOM 9340 C C . GLN B 1 523 ? 9.195 42.094 21.688 1 96.25 523 GLN B C 1
ATOM 9342 O O . GLN B 1 523 ? 10.336 42 22.156 1 96.25 523 GLN B O 1
ATOM 9347 N N . ASN B 1 524 ? 8.312 43 22.172 1 95.81 524 ASN B N 1
ATOM 9348 C CA . ASN B 1 524 ? 8.609 43.906 23.281 1 95.81 524 ASN B CA 1
ATOM 9349 C C . ASN B 1 524 ? 7.5 43.875 24.328 1 95.81 524 ASN B C 1
ATOM 9351 O O . ASN B 1 524 ? 6.355 43.531 24.016 1 95.81 524 ASN B O 1
ATOM 9355 N N . GLN B 1 525 ? 7.902 44.281 25.5 1 95.5 525 GLN B N 1
ATOM 9356 C CA . GLN B 1 525 ? 6.93 44.375 26.578 1 95.5 525 GLN B CA 1
ATOM 9357 C C . GLN B 1 525 ? 5.906 45.469 26.312 1 95.5 525 GLN B C 1
ATOM 9359 O O . GLN B 1 525 ? 6.25 46.531 25.797 1 95.5 525 GLN B O 1
ATOM 9364 N N . GLN B 1 526 ? 4.707 45.156 26.703 1 95.81 526 GLN B N 1
ATOM 9365 C CA . GLN B 1 526 ? 3.648 46.156 26.5 1 95.81 526 GLN B CA 1
ATOM 9366 C C . GLN B 1 526 ? 2.451 45.844 27.406 1 95.81 526 GLN B C 1
ATOM 9368 O O . GLN B 1 526 ? 2.078 44.688 27.578 1 95.81 526 GLN B O 1
ATOM 9373 N N . THR B 1 527 ? 1.9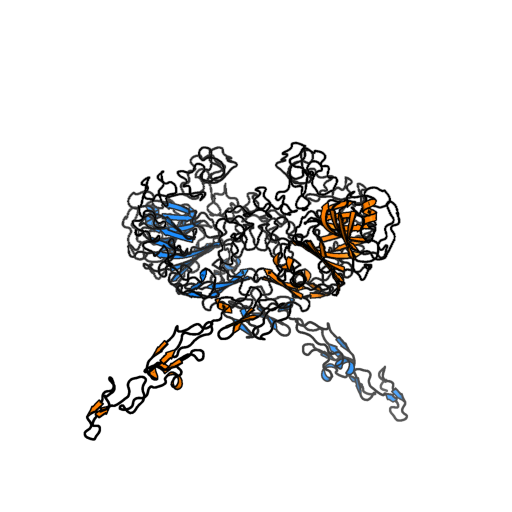42 46.875 27.875 1 96.06 527 THR B N 1
ATOM 9374 C CA . THR B 1 527 ? 0.667 46.75 28.562 1 96.06 527 THR B CA 1
ATOM 9375 C C . THR B 1 527 ? -0.496 46.812 27.578 1 96.06 527 THR B C 1
ATOM 9377 O O . THR B 1 527 ? -0.523 47.688 26.703 1 96.06 527 THR B O 1
ATOM 9380 N N . TYR B 1 528 ? -1.401 45.875 27.766 1 94.06 528 TYR B N 1
ATOM 9381 C CA . TYR B 1 528 ? -2.562 45.906 26.875 1 94.06 528 TYR B CA 1
ATOM 9382 C C . TYR B 1 528 ? -3.336 47.219 27.016 1 94.06 528 TYR B C 1
ATOM 9384 O O . TYR B 1 528 ? -3.496 47.719 28.125 1 94.06 528 TYR B O 1
ATOM 9392 N N . TRP B 1 529 ? -3.84 47.719 26 1 89 529 TRP B N 1
ATOM 9393 C CA . TRP B 1 529 ? -4.418 49.031 25.984 1 89 529 TRP B CA 1
ATOM 9394 C C . TRP B 1 529 ? -5.727 49.094 26.781 1 89 529 TRP B C 1
ATOM 9396 O O . TRP B 1 529 ? -6.094 50.125 27.328 1 89 529 TRP B O 1
ATOM 9406 N N . ASP B 1 530 ? -6.488 47.969 26.703 1 88.06 530 ASP B N 1
ATOM 9407 C CA . ASP B 1 530 ? -7.738 47.906 27.453 1 88.06 530 ASP B CA 1
ATOM 9408 C C . ASP B 1 530 ? -7.527 47.219 28.797 1 88.06 530 ASP B C 1
ATOM 9410 O O . ASP B 1 530 ? -7.273 46 28.859 1 88.06 530 ASP B O 1
ATOM 9414 N N . SER B 1 531 ? -7.727 47.938 29.859 1 91.06 531 SER B N 1
ATOM 9415 C CA . SER B 1 531 ? -7.441 47.406 31.203 1 91.06 531 SER B CA 1
ATOM 9416 C C . SER B 1 531 ? -8.625 46.625 31.75 1 91.06 531 SER B C 1
ATOM 9418 O O . SER B 1 531 ? -8.562 46.094 32.875 1 91.06 531 SER B O 1
ATOM 9420 N N . ASN B 1 532 ? -9.727 46.75 31.094 1 89.38 532 ASN B N 1
ATOM 9421 C CA . ASN B 1 532 ? -10.875 45.938 31.484 1 89.38 532 ASN B CA 1
ATOM 9422 C C . ASN B 1 532 ? -10.781 44.531 30.891 1 89.38 532 ASN B C 1
ATOM 9424 O O . ASN B 1 532 ? -10.508 44.375 29.703 1 89.38 532 ASN B O 1
ATOM 9428 N N . PRO B 1 533 ? -10.977 43.438 31.547 1 93 533 PRO B N 1
ATOM 9429 C CA . PRO B 1 533 ? -11.453 43.281 32.906 1 93 533 PRO B CA 1
ATOM 9430 C C . PRO B 1 533 ? -10.336 43.438 33.938 1 93 533 PRO B C 1
ATOM 9432 O O . PRO B 1 533 ? -10.609 43.594 35.156 1 93 533 PRO B O 1
ATOM 9435 N N . PHE B 1 534 ? -9.086 43.281 33.594 1 94.25 534 PHE B N 1
ATOM 9436 C CA . PHE B 1 534 ? -7.949 43.562 34.469 1 94.25 534 PHE B CA 1
ATOM 9437 C C . PHE B 1 534 ? -6.75 44.031 33.656 1 94.25 534 PHE B C 1
ATOM 9439 O O . PHE B 1 534 ? -6.695 43.875 32.438 1 94.25 534 PHE B O 1
ATOM 9446 N N . ARG B 1 535 ? -5.852 44.656 34.344 1 95.62 535 ARG B N 1
ATOM 9447 C CA . ARG B 1 535 ? -4.637 45.125 33.688 1 95.62 535 ARG B CA 1
ATOM 9448 C C . ARG B 1 535 ? -3.713 43.969 33.344 1 95.62 535 ARG B C 1
ATOM 9450 O O . ARG B 1 535 ? -3.311 43.188 34.219 1 95.62 535 ARG B O 1
ATOM 9457 N N . ALA B 1 536 ? -3.43 43.812 32.031 1 96.5 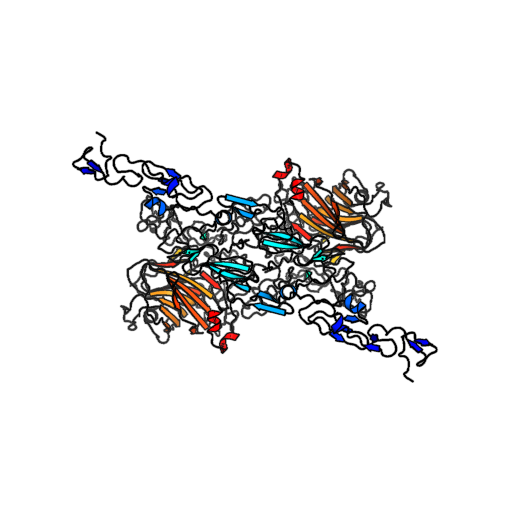536 ALA B N 1
ATOM 9458 C CA . ALA B 1 536 ? -2.59 42.75 31.531 1 96.5 536 ALA B CA 1
ATOM 9459 C C . ALA B 1 536 ? -1.296 43.281 30.938 1 96.5 536 ALA B C 1
ATOM 9461 O O . ALA B 1 536 ? -1.318 44.219 30.141 1 96.5 536 ALA B O 1
ATOM 9462 N N . VAL B 1 537 ? -0.215 42.719 31.328 1 97.31 537 VAL B N 1
ATOM 9463 C CA . VAL B 1 537 ? 1.088 43.125 30.812 1 97.31 537 VAL B CA 1
ATOM 9464 C C . VAL B 1 537 ? 1.719 41.938 30.062 1 97.31 537 VAL B C 1
ATOM 9466 O O . VAL B 1 537 ? 1.877 40.844 30.641 1 97.31 537 VAL B O 1
ATOM 9469 N N . GLY B 1 538 ? 2.014 42.219 28.812 1 97 538 GLY B N 1
ATOM 9470 C CA . GLY B 1 538 ? 2.721 41.219 28.016 1 97 538 GLY B CA 1
ATOM 9471 C C . GLY B 1 538 ? 4.223 41.438 27.984 1 97 538 GLY B C 1
ATOM 9472 O O . GLY B 1 538 ? 4.688 42.5 27.562 1 97 538 GLY B O 1
ATOM 9473 N N . GLU B 1 539 ? 4.945 40.5 28.422 1 96.94 539 GLU B N 1
ATOM 9474 C CA . GLU B 1 539 ? 6.402 40.594 28.406 1 96.94 539 GLU B CA 1
ATOM 9475 C C . GLU B 1 539 ? 6.969 40.062 27.094 1 96.94 539 GLU B C 1
ATOM 9477 O O . GLU B 1 539 ? 6.312 39.25 26.406 1 96.94 539 GLU B O 1
ATOM 9482 N N . ALA B 1 540 ? 8.141 40.531 26.797 1 96.94 540 ALA B N 1
ATOM 9483 C CA . ALA B 1 540 ? 8.82 40.031 25.594 1 96.94 540 ALA B CA 1
ATOM 9484 C C . ALA B 1 540 ? 9.289 38.594 25.781 1 96.94 540 ALA B C 1
ATOM 9486 O O . ALA B 1 540 ? 9.648 38.188 26.891 1 96.94 540 ALA B O 1
ATOM 9487 N N . GLY B 1 541 ? 9.289 37.875 24.609 1 97.25 541 GLY B N 1
ATOM 9488 C CA . GLY B 1 541 ? 9.859 36.531 24.641 1 97.25 541 GLY B CA 1
ATOM 9489 C C . GLY B 1 541 ? 8.852 35.438 24.312 1 97.25 541 GLY B C 1
ATOM 9490 O O . GLY B 1 541 ? 7.734 35.719 23.891 1 97.25 541 GLY B O 1
ATOM 9491 N N . ILE B 1 542 ? 9.344 34.156 24.484 1 98.06 542 ILE B N 1
ATOM 9492 C CA . ILE B 1 542 ? 8.562 33 24.125 1 98.06 542 ILE B CA 1
ATOM 9493 C C . ILE B 1 542 ? 7.918 32.406 25.375 1 98.06 542 ILE B C 1
ATOM 9495 O O . ILE B 1 542 ? 8.562 32.281 26.422 1 98.06 542 ILE B O 1
ATOM 9499 N N . GLN B 1 543 ? 6.676 32.094 25.266 1 98.12 543 GLN B N 1
ATOM 9500 C CA . GLN B 1 543 ? 5.922 31.5 26.359 1 98.12 543 GLN B CA 1
ATOM 9501 C C . GLN B 1 543 ? 5.117 30.297 25.906 1 98.12 543 GLN B C 1
ATOM 9503 O O . GLN B 1 543 ? 4.617 30.266 24.766 1 98.12 543 GLN B O 1
ATOM 9508 N N . ILE B 1 544 ? 5.043 29.281 26.75 1 98.69 544 ILE B N 1
ATOM 9509 C CA . ILE B 1 544 ? 4.098 28.172 26.594 1 98.69 544 ILE B CA 1
ATOM 9510 C C . ILE B 1 544 ? 3.016 28.281 27.672 1 98.69 544 ILE B C 1
ATOM 9512 O O . ILE B 1 544 ? 3.324 28.344 28.859 1 98.69 544 ILE B O 1
ATOM 9516 N N . LYS B 1 545 ? 1.776 28.234 27.234 1 98.75 545 LYS B N 1
ATOM 9517 C CA . LYS B 1 545 ? 0.672 28.406 28.172 1 98.75 545 LYS B CA 1
ATOM 9518 C C . LYS B 1 545 ? -0.371 27.312 28 1 98.75 545 LYS B C 1
ATOM 9520 O O . LYS B 1 545 ? -0.555 26.797 26.891 1 98.75 545 LYS B O 1
ATOM 9525 N N . LEU B 1 546 ? -0.981 26.938 29.078 1 98.69 546 LEU B N 1
ATOM 9526 C CA . LEU B 1 546 ? -2.195 26.125 29.078 1 98.69 546 LEU B CA 1
ATOM 9527 C C . LEU B 1 546 ? -3.436 27.016 29.188 1 98.69 546 LEU B C 1
ATOM 9529 O O . LEU B 1 546 ? -3.586 27.766 30.141 1 98.69 546 LEU B O 1
ATOM 9533 N N . VAL B 1 547 ? -4.184 27.031 28.203 1 98.69 547 VAL B N 1
ATOM 9534 C CA . VAL B 1 547 ? -5.484 27.688 28.266 1 98.69 547 VAL B CA 1
ATOM 9535 C C . VAL B 1 547 ? -6.539 26.703 28.766 1 98.69 547 VAL B C 1
ATOM 9537 O O . VAL B 1 547 ? -6.859 25.734 28.078 1 98.69 547 VAL B O 1
ATOM 9540 N N . ASP B 1 548 ? -6.945 26.797 29.859 1 97.88 548 ASP B N 1
ATOM 9541 C CA . ASP B 1 548 ? -8.047 26.094 30.516 1 97.88 548 ASP B CA 1
ATOM 9542 C C . ASP B 1 548 ? -9.055 27.078 31.109 1 97.88 548 ASP B C 1
ATOM 9544 O O . ASP B 1 548 ? -9.164 27.203 32.312 1 97.88 548 ASP B O 1
ATOM 9548 N N . SER B 1 549 ? -9.797 27.641 30.203 1 98 549 SER B N 1
ATOM 9549 C CA . SER B 1 549 ? -10.602 28.828 30.531 1 98 549 SER B CA 1
ATOM 9550 C C . SER B 1 549 ? -12.023 28.438 30.906 1 98 549 SER B C 1
ATOM 9552 O O . SER B 1 549 ? -12.695 27.719 30.156 1 98 549 SER B O 1
ATOM 9554 N N . GLN B 1 550 ? -12.469 28.969 31.984 1 95.5 550 GLN B N 1
ATOM 9555 C CA . GLN B 1 550 ? -13.836 28.734 32.438 1 95.5 550 GLN B CA 1
ATOM 9556 C C . GLN B 1 550 ? -14.828 29.531 31.578 1 95.5 550 GLN B C 1
ATOM 9558 O O . GLN B 1 550 ? -15.922 29.047 31.281 1 95.5 550 GLN B O 1
ATOM 9563 N N . THR B 1 551 ? -14.461 30.703 31.156 1 94.75 551 THR B N 1
ATOM 9564 C CA . THR B 1 551 ? -15.375 31.594 30.453 1 94.75 551 THR B CA 1
ATOM 9565 C C . THR B 1 551 ? -15.352 31.312 28.953 1 94.75 551 THR B C 1
ATOM 9567 O O . THR B 1 551 ? -16.359 31.516 28.266 1 94.75 551 THR B O 1
ATOM 9570 N N . GLY B 1 552 ? -14.219 30.875 28.422 1 95.69 552 GLY B N 1
ATOM 9571 C CA . GLY B 1 552 ? -14.055 30.781 26.969 1 95.69 552 GLY B CA 1
ATOM 9572 C C . GLY B 1 552 ? -13.742 32.125 26.328 1 95.69 552 GLY B C 1
ATOM 9573 O O . GLY B 1 552 ? -13.352 33.062 27.016 1 95.69 552 GLY B O 1
ATOM 9574 N N . PRO B 1 553 ? -13.945 32.188 25.062 1 95.56 553 PRO B N 1
ATOM 9575 C CA . PRO B 1 553 ? -13.641 33.438 24.344 1 95.56 553 PRO B CA 1
ATOM 9576 C C . PRO B 1 553 ? -14.352 34.656 24.922 1 95.56 553 PRO B C 1
ATOM 9578 O O . PRO B 1 553 ? -15.516 34.562 25.328 1 95.56 553 PRO B O 1
ATOM 9581 N N . GLY B 1 554 ? -13.656 35.781 25 1 93.31 554 GLY B N 1
ATOM 9582 C CA . GLY B 1 554 ? -14.156 37.031 25.578 1 93.31 554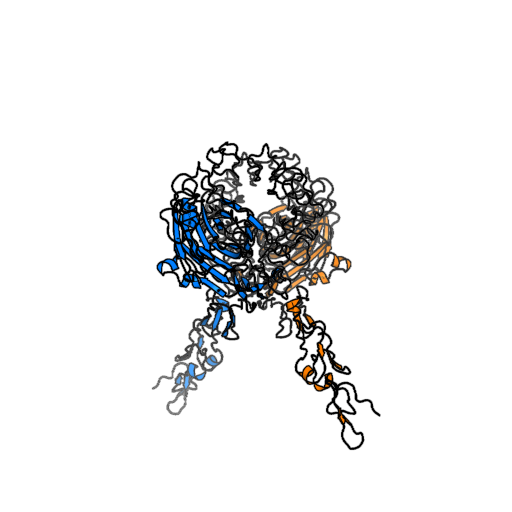 GLY B CA 1
ATOM 9583 C C . GLY B 1 554 ? -13.055 37.875 26.172 1 93.31 554 GLY B C 1
ATOM 9584 O O . GLY B 1 554 ? -11.867 37.562 26.031 1 93.31 554 GLY B O 1
ATOM 9585 N N . LYS B 1 555 ? -13.422 38.875 26.875 1 92.94 555 LYS B N 1
ATOM 9586 C CA . LYS B 1 555 ? -12.484 39.875 27.391 1 92.94 555 LYS B CA 1
ATOM 9587 C C . LYS B 1 555 ? -11.562 39.25 28.453 1 92.94 555 LYS B C 1
ATOM 9589 O O . LYS B 1 555 ? -10.383 39.594 28.516 1 92.94 555 LYS B O 1
ATOM 9594 N N . MET B 1 556 ? -12.172 38.375 29.234 1 95.06 556 MET B N 1
ATOM 9595 C CA . MET B 1 556 ? -11.383 37.75 30.297 1 95.06 556 MET B CA 1
ATOM 9596 C C . MET B 1 556 ? -10.258 36.906 29.703 1 95.06 556 MET B C 1
ATOM 9598 O O . MET B 1 556 ? -9.102 37.031 30.109 1 95.06 556 MET B O 1
ATOM 9602 N N . LEU B 1 557 ? -10.586 36.062 28.766 1 96.38 557 LEU B N 1
ATOM 9603 C CA . LEU B 1 557 ? -9.57 35.219 28.125 1 96.38 557 LEU B CA 1
ATOM 9604 C C . LEU B 1 557 ? -8.586 36.062 27.328 1 96.38 557 LEU B C 1
ATOM 9606 O O . LEU B 1 557 ? -7.383 35.781 27.328 1 96.38 557 LEU B O 1
ATOM 9610 N N . ARG B 1 558 ? -9.055 37.094 26.641 1 95.19 558 ARG B N 1
ATOM 9611 C CA . ARG B 1 558 ? -8.211 38 25.891 1 95.19 558 ARG B CA 1
ATOM 9612 C C . ARG B 1 558 ? -7.09 38.562 26.75 1 95.19 558 ARG B C 1
ATOM 9614 O O . ARG B 1 558 ? -5.914 38.438 26.422 1 95.19 558 ARG B O 1
ATOM 9621 N N . ASN B 1 559 ? -7.488 39.156 27.922 1 96.19 559 ASN B N 1
ATOM 9622 C CA . ASN B 1 559 ? -6.496 39.75 28.797 1 96.19 559 ASN B CA 1
ATOM 9623 C C . ASN B 1 559 ? -5.594 38.688 29.422 1 96.19 559 ASN B C 1
ATOM 9625 O O . ASN B 1 559 ? -4.414 38.938 29.672 1 96.19 559 ASN B O 1
ATOM 9629 N N . SER B 1 560 ? -6.203 37.562 29.688 1 97.75 560 SER B N 1
ATOM 9630 C CA . SER B 1 560 ? -5.43 36.469 30.266 1 97.75 560 SER B CA 1
ATOM 9631 C C . SER B 1 560 ? -4.344 36 29.297 1 97.75 560 SER B C 1
ATOM 9633 O O . SER B 1 560 ? -3.25 35.625 29.734 1 97.75 560 SER B O 1
ATOM 9635 N N . LEU B 1 561 ? -4.668 35.969 28.016 1 97.88 561 LEU B N 1
ATOM 9636 C CA . LEU B 1 561 ? -3.707 35.562 26.984 1 97.88 561 LEU B CA 1
ATOM 9637 C C . LEU B 1 561 ? -2.602 36.625 26.859 1 97.88 561 LEU B C 1
ATOM 9639 O O . LEU B 1 561 ? -1.429 36.281 26.703 1 97.88 561 LEU B O 1
ATOM 9643 N N . TRP B 1 562 ? -2.938 37.844 26.969 1 97.25 562 TRP B N 1
ATOM 9644 C CA . TRP B 1 562 ? -1.954 38.906 26.828 1 97.25 562 TRP B CA 1
ATOM 9645 C C . TRP B 1 562 ? -1.004 38.938 28.016 1 97.25 562 TRP B C 1
ATOM 9647 O O . TRP B 1 562 ? 0.187 39.219 27.875 1 97.25 562 TRP B O 1
ATOM 9657 N N . HIS B 1 563 ? -1.517 38.594 29.172 1 97.69 563 HIS B N 1
ATOM 9658 C CA . HIS B 1 563 ? -0.776 38.688 30.422 1 97.69 563 HIS B CA 1
ATOM 9659 C C . HIS B 1 563 ? 0.284 37.625 30.531 1 97.69 563 HIS B C 1
ATOM 9661 O O . HIS B 1 563 ? -0.007 36.438 30.297 1 97.69 563 HIS B O 1
ATOM 9667 N N . THR B 1 564 ? 1.505 38.031 30.906 1 97.44 564 THR B N 1
ATOM 9668 C CA . THR B 1 564 ? 2.545 37.062 31.188 1 97.44 564 THR B CA 1
ATOM 9669 C C . THR B 1 564 ? 2.424 36.562 32.625 1 97.44 564 THR B C 1
ATOM 9671 O O . THR B 1 564 ? 2.775 37.25 33.562 1 97.44 564 THR B O 1
ATOM 9674 N N . GLY B 1 565 ? 1.973 35.344 32.75 1 96.5 565 GLY B N 1
ATOM 9675 C CA . GLY B 1 565 ? 1.755 34.75 34.062 1 96.5 565 GLY B CA 1
ATOM 9676 C C . GLY B 1 565 ? 0.466 33.969 34.188 1 96.5 565 GLY B C 1
ATOM 9677 O O . GLY B 1 565 ? -0.209 33.75 33.156 1 96.5 565 GLY B O 1
ATOM 9678 N N . ASP B 1 566 ? 0.173 33.562 35.344 1 97.5 566 ASP B N 1
ATOM 9679 C CA . ASP B 1 566 ? -1.033 32.781 35.625 1 97.5 566 ASP B CA 1
ATOM 9680 C C . ASP B 1 566 ? -2.246 33.719 35.781 1 97.5 566 ASP B C 1
ATOM 9682 O O . ASP B 1 566 ? -2.131 34.781 36.375 1 97.5 566 ASP B O 1
ATOM 9686 N N . THR B 1 567 ? -3.24 33.344 35.25 1 97.69 567 THR B N 1
ATOM 9687 C CA . THR B 1 567 ? -4.559 33.906 35.531 1 97.69 567 THR B CA 1
ATOM 9688 C C . THR B 1 567 ? -5.504 32.812 36.031 1 97.69 567 THR B C 1
ATOM 9690 O O . THR B 1 567 ? -5.844 31.906 35.281 1 97.69 567 THR B O 1
ATOM 9693 N N . PRO B 1 568 ? -5.957 32.938 37.25 1 96.62 568 PRO B N 1
ATOM 9694 C CA . PRO B 1 568 ? -6.75 31.859 37.844 1 96.62 568 PRO B CA 1
ATOM 9695 C C . PRO B 1 568 ? -7.969 31.484 37 1 96.62 568 PRO B C 1
ATOM 9697 O O . PRO B 1 568 ? -8.727 32.375 36.594 1 96.62 568 PRO B O 1
ATOM 9700 N N . ASN B 1 569 ? -8.156 30.219 36.719 1 96.69 569 ASN B N 1
ATOM 9701 C CA . ASN B 1 569 ? -9.289 29.594 36.031 1 96.69 569 ASN B CA 1
ATOM 9702 C C . ASN B 1 569 ? -9.344 30.016 34.562 1 96.69 569 ASN B C 1
ATOM 9704 O O . ASN B 1 569 ? -10.414 30 33.969 1 96.69 569 ASN B O 1
ATOM 9708 N N . GLN B 1 570 ? -8.211 30.438 34.031 1 97.94 570 GLN B N 1
ATOM 9709 C CA . GLN B 1 570 ? -8.172 30.859 32.625 1 97.94 570 GLN B CA 1
ATOM 9710 C C . GLN B 1 570 ? -6.941 30.312 31.922 1 97.94 570 GLN B C 1
ATOM 9712 O O . GLN B 1 570 ? -7.051 29.422 31.078 1 97.94 570 GLN B O 1
ATOM 9717 N N . VAL B 1 571 ? -5.773 30.891 32.344 1 98.5 571 VAL B N 1
ATOM 9718 C CA . VAL B 1 571 ? -4.535 30.547 31.656 1 98.5 571 VAL B CA 1
ATOM 9719 C C . VAL B 1 571 ? -3.436 30.266 32.688 1 98.5 571 VAL B C 1
ATOM 9721 O O . VAL B 1 571 ? -3.33 30.953 33.688 1 98.5 571 VAL B O 1
ATOM 9724 N N . LYS B 1 572 ? -2.701 29.234 32.469 1 98.5 572 LYS B N 1
ATOM 9725 C CA . LYS B 1 572 ? -1.536 28.891 33.281 1 98.5 572 LYS B CA 1
ATOM 9726 C C . LYS B 1 572 ? -0.252 28.984 32.469 1 98.5 572 LYS B C 1
ATOM 9728 O O . LYS B 1 572 ? -0.162 28.406 31.375 1 98.5 572 LYS B O 1
ATOM 9733 N N . LEU B 1 573 ? 0.702 29.75 32.906 1 98.5 573 LEU B N 1
ATOM 9734 C CA . LEU B 1 573 ? 2.01 29.812 32.281 1 98.5 573 LEU B CA 1
ATOM 9735 C C . LEU B 1 573 ? 2.85 28.594 32.625 1 98.5 573 LEU B C 1
ATOM 9737 O O . LEU B 1 573 ? 3.223 28.391 33.781 1 98.5 573 LEU B O 1
ATOM 9741 N N . LEU B 1 574 ? 3.178 27.766 31.656 1 98.56 574 LEU B N 1
ATOM 9742 C CA . LEU B 1 574 ? 3.928 26.531 31.875 1 98.56 574 LEU B CA 1
ATOM 9743 C C . LEU B 1 574 ? 5.43 26.797 31.797 1 98.56 574 LEU B C 1
ATOM 9745 O O . LEU B 1 574 ? 6.215 26.125 32.469 1 98.56 574 LEU B O 1
ATOM 9749 N N . TRP B 1 575 ? 5.809 27.656 30.891 1 98.31 575 TRP B N 1
ATOM 9750 C CA . TRP B 1 575 ? 7.227 27.906 30.641 1 98.31 575 TRP B CA 1
ATOM 9751 C C . TRP B 1 575 ? 7.434 29.25 29.953 1 98.31 575 TRP B C 1
ATOM 9753 O O . TRP B 1 575 ? 6.613 29.672 29.125 1 98.31 575 TRP B O 1
ATOM 9763 N N . LYS B 1 576 ? 8.406 29.922 30.234 1 97.5 576 LYS B N 1
ATOM 9764 C CA . LYS B 1 576 ? 8.867 31.141 29.578 1 97.5 576 LYS B CA 1
ATOM 9765 C C . LYS B 1 576 ? 10.383 31.125 29.391 1 97.5 576 LYS B C 1
ATOM 9767 O O . LYS B 1 576 ? 11.117 30.703 30.281 1 97.5 576 LYS B O 1
ATOM 9772 N N . ASP B 1 577 ? 10.734 31.547 28.25 1 96.62 577 ASP B N 1
ATOM 9773 C CA . ASP B 1 577 ? 12.172 31.609 27.984 1 96.62 577 ASP B CA 1
ATOM 9774 C C . ASP B 1 577 ? 12.859 32.625 28.891 1 96.62 577 ASP B C 1
ATOM 9776 O O . ASP B 1 577 ? 12.383 33.75 29.031 1 96.62 577 ASP B O 1
ATOM 9780 N N . ALA B 1 578 ? 13.945 32.312 29.438 1 93 578 ALA B N 1
ATOM 9781 C CA . ALA B 1 578 ? 14.641 33.156 30.391 1 93 578 ALA B CA 1
ATOM 9782 C C . ALA B 1 578 ? 15.32 34.344 29.688 1 93 578 ALA B C 1
ATOM 9784 O O . ALA B 1 578 ? 15.594 35.375 30.312 1 93 578 ALA B O 1
ATOM 9785 N N . ARG B 1 579 ? 15.586 34.188 28.438 1 91.69 579 ARG B N 1
ATOM 9786 C CA . ARG B 1 579 ? 16.328 35.219 27.719 1 91.69 579 ARG B CA 1
ATOM 9787 C C . ARG B 1 579 ? 15.398 36.375 27.312 1 91.69 579 ARG B C 1
ATOM 9789 O O . ARG B 1 579 ? 15.867 37.469 26.969 1 91.69 579 ARG B O 1
ATOM 9796 N N . ASN B 1 580 ? 14.156 36.125 27.328 1 93.06 580 ASN B N 1
ATOM 9797 C CA . ASN B 1 580 ? 13.148 37.094 26.969 1 93.06 580 ASN B CA 1
ATOM 9798 C C . ASN B 1 580 ? 13.438 37.719 25.609 1 93.06 580 ASN B C 1
ATOM 9800 O O . ASN B 1 580 ? 13.305 38.938 25.438 1 93.06 580 ASN B O 1
ATOM 9804 N N . MET B 1 581 ? 13.883 36.969 24.766 1 94.25 581 MET B N 1
ATOM 9805 C CA . MET B 1 581 ? 14.188 37.438 23.422 1 94.25 581 MET B CA 1
ATOM 9806 C C . MET B 1 581 ? 12.914 37.562 22.594 1 94.25 581 MET B C 1
ATOM 9808 O O . MET B 1 581 ? 12.156 36.594 22.453 1 94.25 581 MET B O 1
ATOM 9812 N N . GLY B 1 582 ? 12.695 38.719 22.078 1 96.25 582 GLY B N 1
ATOM 9813 C CA . GLY B 1 582 ? 11.594 38.906 21.156 1 96.25 582 GLY B CA 1
ATOM 9814 C C . GLY B 1 582 ? 11.906 38.469 19.734 1 96.25 582 GLY B C 1
ATOM 9815 O O . GLY B 1 582 ? 13.078 38.312 19.375 1 96.25 582 GLY B O 1
ATOM 9816 N N . TRP B 1 583 ? 10.844 38.188 19.016 1 97.12 583 TRP B N 1
ATOM 9817 C CA . TRP B 1 583 ? 11.078 37.906 17.609 1 97.12 583 TRP B CA 1
ATOM 9818 C C . TRP B 1 583 ? 11.531 39.156 16.875 1 97.12 583 TRP B C 1
ATOM 9820 O O . TRP B 1 583 ? 11.305 40.281 17.328 1 97.12 583 TRP B O 1
ATOM 9830 N N . ARG B 1 584 ? 12.242 39.062 15.742 1 96.88 584 ARG B N 1
ATOM 9831 C CA . ARG B 1 584 ? 12.719 40.188 14.93 1 96.88 584 ARG B CA 1
ATOM 9832 C C . ARG B 1 584 ? 11.992 40.219 13.586 1 96.88 584 ARG B C 1
ATOM 9834 O O . ARG B 1 584 ? 11.711 39.188 12.992 1 96.88 584 ARG B O 1
ATOM 9841 N N . PRO B 1 585 ? 11.719 41.438 13.188 1 96.06 585 PRO B N 1
ATOM 9842 C CA . PRO B 1 585 ? 11.062 41.562 11.891 1 96.06 585 PRO B CA 1
ATOM 9843 C C . PRO B 1 585 ? 11.906 41 10.75 1 96.06 585 PRO B C 1
ATOM 9845 O O . PRO B 1 585 ? 13.133 41.094 10.773 1 96.06 585 PRO B O 1
ATOM 9848 N N . LYS B 1 586 ? 11.25 40.375 9.82 1 96.44 586 LYS B N 1
ATOM 9849 C CA . LYS B 1 586 ? 11.867 39.906 8.586 1 96.44 586 LYS B CA 1
ATOM 9850 C C . LYS B 1 586 ? 12.992 38.906 8.883 1 96.44 586 LYS B C 1
ATOM 9852 O O . LYS B 1 586 ? 14.062 39 8.281 1 96.44 586 LYS B O 1
ATOM 9857 N N . THR B 1 587 ? 12.742 38.188 9.914 1 96.88 587 THR B N 1
ATOM 9858 C CA . THR B 1 587 ? 13.641 37.125 10.305 1 96.88 587 THR B CA 1
ATOM 9859 C C . THR B 1 587 ? 12.883 35.781 10.445 1 96.88 587 THR B C 1
ATOM 9861 O O . THR B 1 587 ? 11.82 35.75 11.062 1 96.88 587 THR B O 1
ATOM 9864 N N . SER B 1 588 ? 13.477 34.75 9.836 1 97.88 588 SER B N 1
ATOM 9865 C CA . SER B 1 588 ? 12.828 33.438 9.883 1 97.88 588 SER B CA 1
ATOM 9866 C C . SER B 1 588 ? 13.352 32.594 11.047 1 97.88 588 SER B C 1
ATOM 9868 O O . SER B 1 588 ? 14.555 32.625 11.336 1 97.88 588 SER B O 1
ATOM 9870 N N . TYR B 1 589 ? 12.43 31.938 11.758 1 97.88 589 TYR B N 1
ATOM 9871 C CA . TYR B 1 589 ? 12.75 31.016 12.836 1 97.88 589 TYR B CA 1
ATOM 9872 C C . TYR B 1 589 ? 12.117 29.656 12.602 1 97.88 589 TYR B C 1
ATOM 9874 O O . TYR B 1 589 ? 10.961 29.578 12.172 1 97.88 589 TYR B O 1
ATOM 9882 N N . ARG B 1 590 ? 12.875 28.609 12.742 1 97.25 590 ARG B N 1
ATOM 9883 C CA . ARG B 1 590 ? 12.328 27.266 12.648 1 97.25 590 ARG B CA 1
ATOM 9884 C C . ARG B 1 590 ? 12.039 26.703 14.039 1 97.25 590 ARG B C 1
ATOM 9886 O O . ARG B 1 590 ? 12.891 26.734 14.922 1 97.25 590 ARG B O 1
ATOM 9893 N N . TRP B 1 591 ? 10.844 26.188 14.25 1 96.81 591 TRP B N 1
ATOM 9894 C CA . TRP B 1 591 ? 10.516 25.625 15.555 1 96.81 591 TRP B CA 1
ATOM 9895 C C . TRP B 1 591 ? 10.227 24.125 15.445 1 96.81 591 TRP B C 1
ATOM 9897 O O . TRP B 1 591 ? 9.805 23.641 14.391 1 96.81 591 TRP B O 1
ATOM 9907 N N . TYR B 1 592 ? 10.492 23.344 16.516 1 95.62 592 TYR B N 1
ATOM 9908 C CA . TYR B 1 592 ? 10.18 21.922 16.719 1 95.62 592 TYR B CA 1
ATOM 9909 C C . TYR B 1 592 ? 9.445 21.719 18.031 1 95.62 592 TYR B C 1
ATOM 9911 O O . TYR B 1 592 ? 9.977 22.016 19.109 1 95.62 592 TYR B O 1
ATOM 9919 N N . LEU B 1 593 ? 8.25 21.266 17.922 1 97.44 593 LEU B N 1
ATOM 9920 C CA . LEU B 1 593 ? 7.453 20.969 19.109 1 97.44 593 LEU B CA 1
ATOM 9921 C C . LEU B 1 593 ? 7.168 19.469 19.219 1 97.44 593 LEU B C 1
ATOM 9923 O O . LEU B 1 593 ? 6.695 18.859 18.266 1 97.44 593 LEU B O 1
ATOM 9927 N N . ILE B 1 594 ? 7.52 18.891 20.328 1 96.62 594 ILE B N 1
ATOM 9928 C CA . ILE B 1 594 ? 7.227 17.5 20.625 1 96.62 594 ILE B CA 1
ATOM 9929 C C . ILE B 1 594 ? 6.195 17.422 21.75 1 96.62 594 ILE B C 1
ATOM 9931 O O . ILE B 1 594 ? 6.402 17.984 22.828 1 96.62 594 ILE B O 1
ATOM 9935 N N . HIS B 1 595 ? 5.09 16.812 21.516 1 97.75 595 HIS B N 1
ATOM 9936 C CA . HIS B 1 595 ? 4.055 16.609 22.516 1 97.75 595 HIS B CA 1
ATOM 9937 C C . HIS B 1 595 ? 3.727 15.125 22.672 1 97.75 595 HIS B C 1
ATOM 9939 O O . HIS B 1 595 ? 3.406 14.445 21.688 1 97.75 595 HIS B O 1
ATOM 9945 N N . ARG B 1 596 ? 3.963 14.602 23.859 1 96.69 596 ARG B N 1
ATOM 9946 C CA . ARG B 1 596 ? 3.617 13.227 24.219 1 96.69 596 ARG B CA 1
ATOM 9947 C C . ARG B 1 596 ? 2.613 13.195 25.375 1 96.69 596 ARG B C 1
ATOM 9949 O O . ARG B 1 596 ? 2.998 13.086 26.531 1 96.69 596 ARG B O 1
ATOM 9956 N N . PRO B 1 597 ? 1.317 13.188 24.984 1 95.69 597 PRO B N 1
ATOM 9957 C CA . PRO B 1 597 ? 0.287 13.266 26.031 1 95.69 597 PRO B CA 1
ATOM 9958 C C . PRO B 1 597 ? 0.343 12.086 27 1 95.69 597 PRO B C 1
ATOM 9960 O O . PRO B 1 597 ? -0.02 12.234 28.172 1 95.69 597 PRO B O 1
ATOM 9963 N N . ARG B 1 598 ? 0.787 11.023 26.609 1 91.81 598 ARG B N 1
ATOM 9964 C CA . ARG B 1 598 ? 0.822 9.828 27.438 1 91.81 598 ARG B CA 1
ATOM 9965 C C . ARG B 1 598 ? 1.588 10.086 28.734 1 91.81 598 ARG B C 1
ATOM 9967 O O . ARG B 1 598 ? 1.197 9.602 29.797 1 91.81 598 ARG B O 1
ATOM 9974 N N . ILE B 1 599 ? 2.658 10.844 28.641 1 94.62 599 ILE B N 1
ATOM 9975 C CA . ILE B 1 599 ? 3.445 11.117 29.844 1 94.62 599 ILE B CA 1
ATOM 9976 C C . ILE B 1 599 ? 3.402 12.609 30.156 1 94.62 599 ILE B C 1
ATOM 9978 O O . ILE B 1 599 ? 4.152 13.102 31 1 94.62 599 ILE B O 1
ATOM 9982 N N . GLY B 1 600 ? 2.639 13.375 29.375 1 96.25 600 GLY B N 1
ATOM 9983 C CA . GLY B 1 600 ? 2.449 14.805 29.594 1 96.25 600 GLY B CA 1
ATOM 9984 C C . GLY B 1 600 ? 3.654 15.633 29.203 1 96.25 600 GLY B C 1
ATOM 9985 O O . GLY B 1 600 ? 3.85 16.734 29.703 1 96.25 600 GLY B O 1
ATOM 9986 N N . LEU B 1 601 ? 4.445 15.117 28.344 1 97.5 601 LEU B N 1
ATOM 9987 C CA . LEU B 1 601 ? 5.699 15.781 28 1 97.5 601 LEU B CA 1
ATOM 9988 C C . LEU B 1 601 ? 5.48 16.812 26.891 1 97.5 601 LEU B C 1
ATOM 9990 O O . LEU B 1 601 ? 4.777 16.531 25.906 1 97.5 601 LEU B O 1
ATOM 9994 N N . ILE B 1 602 ? 6.047 18 27.031 1 98.25 602 ILE B N 1
ATOM 9995 C CA . ILE B 1 602 ? 6.102 19.062 26.047 1 98.25 602 ILE B CA 1
ATOM 9996 C C . ILE B 1 602 ? 7.535 19.562 25.922 1 98.25 602 ILE B C 1
ATOM 9998 O O . ILE B 1 602 ? 8.195 19.844 26.922 1 98.25 602 ILE B O 1
ATOM 10002 N N . ARG B 1 603 ? 7.98 19.641 24.75 1 97.88 603 ARG B N 1
ATOM 10003 C CA . ARG B 1 603 ? 9.312 20.188 24.516 1 97.88 603 ARG B CA 1
ATOM 10004 C C . ARG B 1 603 ? 9.328 21.047 23.25 1 97.88 603 ARG B C 1
ATOM 10006 O O . ARG B 1 603 ? 8.812 20.641 22.203 1 97.88 603 ARG B O 1
ATOM 10013 N N . LEU B 1 604 ? 9.875 22.234 23.406 1 98 604 LEU B N 1
ATOM 10014 C CA . LEU B 1 604 ? 9.938 23.203 22.312 1 98 604 LEU B CA 1
ATOM 10015 C C . LEU B 1 604 ? 11.375 23.609 22.031 1 98 604 LEU B C 1
ATOM 10017 O O . LEU B 1 604 ? 12.125 23.938 22.969 1 98 604 LEU B O 1
ATOM 10021 N N . GLN B 1 605 ? 11.773 23.547 20.797 1 97 605 GLN B N 1
ATOM 10022 C CA . GLN B 1 605 ? 13.055 24.078 20.328 1 97 605 GLN B CA 1
ATOM 10023 C C . GLN B 1 605 ? 12.859 25.047 19.172 1 97 605 GLN B C 1
ATOM 10025 O O . GLN B 1 605 ? 11.992 24.844 18.312 1 97 605 GLN B O 1
ATOM 10030 N N . ILE B 1 606 ? 13.57 26.156 19.172 1 97.38 606 ILE B N 1
ATOM 10031 C CA . ILE B 1 606 ? 13.5 27.156 18.109 1 97.38 606 ILE B CA 1
ATOM 10032 C C . ILE B 1 606 ? 14.906 27.453 17.594 1 97.38 606 ILE B C 1
ATOM 10034 O O . ILE B 1 606 ? 15.852 27.547 18.375 1 97.38 606 ILE B O 1
ATOM 10038 N N . TYR B 1 607 ? 15 27.547 16.297 1 96.62 607 TYR B N 1
ATOM 10039 C CA . TYR B 1 607 ? 16.281 27.781 15.625 1 96.62 607 TYR B CA 1
ATOM 10040 C C . TYR B 1 607 ? 16.219 29.047 14.781 1 96.62 607 TYR B C 1
ATOM 10042 O O . TYR B 1 607 ? 15.18 29.375 14.195 1 96.62 607 TYR B O 1
ATOM 10050 N N . GLU B 1 608 ? 17.25 29.797 14.766 1 95.75 608 GLU B N 1
ATOM 10051 C CA . GLU B 1 608 ? 17.562 30.828 13.773 1 95.75 608 GLU B CA 1
ATOM 10052 C C . GLU B 1 608 ? 18.703 30.375 12.859 1 95.75 608 GLU B C 1
ATOM 10054 O O . GLU B 1 608 ? 19.828 30.188 13.312 1 95.75 608 GLU B O 1
ATOM 10059 N N . LYS B 1 609 ? 18.344 30.266 11.617 1 93.31 609 LYS B N 1
ATOM 10060 C CA . LYS B 1 609 ? 19.281 29.641 10.703 1 93.31 609 LYS B CA 1
ATOM 10061 C C . LYS B 1 609 ? 19.766 28.281 11.234 1 93.31 609 LYS B C 1
ATOM 10063 O O . LYS B 1 609 ? 18.938 27.422 11.547 1 93.31 609 LYS B O 1
ATOM 10068 N N . ASP B 1 610 ? 21.078 28.094 11.461 1 92.06 610 ASP B N 1
ATOM 10069 C CA . ASP B 1 610 ? 21.578 26.812 11.914 1 92.06 610 ASP B CA 1
ATOM 10070 C C . ASP B 1 610 ? 21.875 26.828 13.414 1 92.06 610 ASP B C 1
ATOM 10072 O O . ASP B 1 610 ? 22.453 25.891 13.953 1 92.06 610 ASP B O 1
ATOM 10076 N N . LYS B 1 611 ? 21.375 27.828 14.109 1 94.06 611 LYS B N 1
ATOM 10077 C CA . LYS B 1 611 ? 21.672 27.969 15.531 1 94.06 611 LYS B CA 1
ATOM 10078 C C . LYS B 1 611 ? 20.406 27.812 16.375 1 94.06 611 LYS B C 1
ATOM 10080 O O . LYS B 1 611 ? 19.422 28.516 16.141 1 94.06 611 LYS B O 1
ATOM 10085 N N . LYS B 1 612 ? 20.484 26.984 17.406 1 93.75 612 LYS B N 1
ATOM 10086 C CA . LYS B 1 612 ? 19.391 26.859 18.375 1 93.75 612 LYS B CA 1
ATOM 10087 C C . LYS B 1 612 ? 19.359 28.047 19.328 1 93.75 612 LYS B C 1
ATOM 10089 O O . LYS B 1 612 ? 20.297 28.25 20.109 1 93.75 612 LYS B O 1
ATOM 10094 N N . ILE B 1 613 ? 18.25 28.703 19.328 1 94.25 613 ILE B N 1
ATOM 10095 C CA . ILE B 1 613 ? 18.219 29.906 20.156 1 94.25 613 ILE B CA 1
ATOM 10096 C C . ILE B 1 613 ? 17.438 29.625 21.438 1 94.25 613 ILE B C 1
ATOM 10098 O O . ILE B 1 613 ? 17.547 30.359 22.422 1 94.25 613 ILE B O 1
ATOM 10102 N N . THR B 1 614 ? 16.594 28.641 21.375 1 94.88 614 THR B N 1
ATOM 10103 C CA . THR B 1 614 ? 15.812 28.328 22.562 1 94.88 614 THR B CA 1
ATOM 10104 C C . THR B 1 614 ? 15.555 26.828 22.672 1 94.88 614 THR B C 1
ATOM 10106 O O . THR B 1 614 ? 15.422 26.141 21.656 1 94.88 614 THR B O 1
ATOM 10109 N N . ASP B 1 615 ? 15.562 26.25 23.844 1 95.94 615 ASP B N 1
ATOM 10110 C CA . ASP B 1 615 ? 15.164 24.906 24.219 1 95.94 615 ASP B CA 1
ATOM 10111 C C . ASP B 1 615 ? 14.461 24.891 25.578 1 95.94 615 ASP B C 1
ATOM 10113 O O . ASP B 1 615 ? 15.062 25.234 26.594 1 95.94 615 ASP B O 1
ATOM 10117 N N . SER B 1 616 ? 13.266 24.531 25.609 1 97.56 616 SER B N 1
ATOM 10118 C CA . SER B 1 616 ? 12.477 24.625 26.828 1 97.56 616 SER B CA 1
ATOM 10119 C C . SER B 1 616 ? 12.844 23.516 27.812 1 97.56 616 SER B C 1
ATOM 10121 O O . SER B 1 616 ? 12.469 23.578 28.984 1 97.56 616 SER B O 1
ATOM 10123 N N . GLY B 1 617 ? 13.602 22.484 27.344 1 96.31 617 GLY B N 1
ATOM 10124 C CA . GLY B 1 617 ? 13.688 21.266 28.141 1 96.31 617 GLY B CA 1
ATOM 10125 C C . GLY B 1 617 ? 12.367 20.531 28.25 1 96.31 617 GLY B C 1
ATOM 10126 O O . GLY B 1 617 ? 11.375 20.938 27.656 1 96.31 617 GLY B O 1
ATOM 10127 N N . ASN B 1 618 ? 12.445 19.438 28.938 1 96.81 618 ASN B N 1
ATOM 10128 C CA . ASN B 1 618 ? 11.227 18.656 29.109 1 96.81 618 ASN B CA 1
ATOM 10129 C C . ASN B 1 618 ? 10.273 19.328 30.094 1 96.81 618 ASN B C 1
ATOM 10131 O O . ASN B 1 618 ? 10.594 19.484 31.281 1 96.81 618 ASN B O 1
ATOM 10135 N N . ILE B 1 619 ? 9.148 19.797 29.625 1 97.44 619 ILE B N 1
ATOM 10136 C CA . ILE B 1 619 ? 8.055 20.328 30.438 1 97.44 619 ILE B CA 1
ATOM 10137 C C . ILE B 1 619 ? 6.957 19.281 30.578 1 97.44 619 ILE B C 1
ATOM 10139 O O . ILE B 1 619 ? 6.66 18.547 29.641 1 97.44 619 ILE B O 1
ATOM 10143 N N . PHE B 1 620 ? 6.383 19.203 31.781 1 97.19 620 PHE B N 1
ATOM 10144 C CA . PHE B 1 620 ? 5.367 18.188 32 1 97.19 620 PHE B CA 1
ATOM 10145 C C . PHE B 1 620 ? 4.039 18.812 32.406 1 97.19 620 PHE B C 1
ATOM 10147 O O . PHE B 1 620 ? 3.988 19.625 33.312 1 97.19 620 PHE B O 1
ATOM 10154 N N . ASP B 1 621 ? 3.045 18.547 31.703 1 97.75 621 ASP B N 1
ATOM 10155 C CA . ASP B 1 621 ? 1.661 18.922 31.984 1 97.75 621 ASP B CA 1
ATOM 10156 C C . ASP B 1 621 ? 0.691 17.891 31.422 1 97.75 621 ASP B C 1
ATOM 10158 O O . ASP B 1 621 ? 0.752 17.562 30.234 1 97.75 621 ASP B O 1
ATOM 10162 N N . ARG B 1 622 ? -0.224 17.375 32.188 1 94.69 622 ARG B N 1
ATOM 10163 C CA . ARG B 1 622 ? -1.095 16.281 31.766 1 94.69 622 ARG B CA 1
ATOM 10164 C C . ARG B 1 622 ? -2.551 16.734 31.719 1 94.69 622 ARG B C 1
ATOM 10166 O O . ARG B 1 622 ? -3.463 15.906 31.797 1 94.69 622 ARG B O 1
ATOM 10173 N N . THR B 1 623 ? -2.752 17.969 31.578 1 96.5 623 THR B N 1
ATOM 10174 C CA . THR B 1 623 ? -4.117 18.484 31.625 1 96.5 623 THR B CA 1
ATOM 10175 C C . THR B 1 623 ? -4.887 18.094 30.359 1 96.5 623 THR B C 1
ATOM 10177 O O . THR B 1 623 ? -6.062 17.719 30.438 1 96.5 623 THR B O 1
ATOM 10180 N N . LEU B 1 624 ? -4.277 18.219 29.219 1 96.81 624 LEU B N 1
ATOM 10181 C CA . LEU B 1 624 ? -4.941 17.922 27.953 1 96.81 624 LEU B CA 1
ATOM 10182 C C . LEU B 1 624 ? -4.242 16.781 27.234 1 96.81 624 LEU B C 1
ATOM 10184 O O . LEU B 1 624 ? -3.037 16.828 26.984 1 96.81 624 LEU B O 1
ATOM 10188 N N . HIS B 1 625 ? -5.082 15.797 26.891 1 95.31 625 HIS B N 1
ATOM 10189 C CA . HIS B 1 625 ? -4.512 14.609 26.266 1 95.31 625 HIS B CA 1
ATOM 10190 C C . HIS B 1 625 ? -4.82 14.578 24.766 1 95.31 625 HIS B C 1
ATOM 10192 O O . HIS B 1 625 ? -5.758 13.906 24.344 1 95.31 625 HIS B O 1
ATOM 10198 N N . GLY B 1 626 ? -4.008 15.156 24.016 1 92.19 626 GLY B N 1
ATOM 10199 C CA . GLY B 1 626 ? -4.16 15.133 22.578 1 92.19 626 GLY B CA 1
ATOM 10200 C C . GLY B 1 626 ? -5.156 16.156 22.062 1 92.19 626 GLY B C 1
ATOM 10201 O O . GLY B 1 626 ? -5.824 16.828 22.844 1 92.19 626 GLY B O 1
ATOM 10202 N N . GLY B 1 627 ? -5.184 16.328 20.75 1 97.31 627 GLY B N 1
ATOM 10203 C CA . GLY B 1 627 ? -6.062 17.297 20.109 1 97.31 627 GLY B CA 1
ATOM 10204 C C . GLY B 1 627 ? -5.539 17.781 18.766 1 97.31 627 GLY B C 1
ATOM 10205 O O . GLY B 1 627 ? -4.699 17.125 18.156 1 97.31 627 GLY B O 1
ATOM 10206 N N . ARG B 1 628 ? -6.121 18.859 18.344 1 98.19 628 ARG B N 1
ATOM 10207 C CA . ARG B 1 628 ? -5.824 19.391 17.031 1 98.19 628 ARG B CA 1
ATOM 10208 C C . ARG B 1 628 ? -4.695 20.422 17.094 1 98.19 628 ARG B C 1
ATOM 10210 O O . ARG B 1 628 ? -4.285 20.828 18.172 1 98.19 628 ARG B O 1
ATOM 10217 N N . LEU B 1 629 ? -4.113 20.703 15.922 1 98.5 629 LEU B N 1
ATOM 10218 C CA . LEU B 1 629 ? -3.039 21.688 15.797 1 98.5 629 LEU B CA 1
ATOM 10219 C C . LEU B 1 629 ? -3.523 22.938 15.062 1 98.5 629 LEU B C 1
ATOM 10221 O O . LEU B 1 629 ? -4.555 22.906 14.383 1 98.5 629 LEU B O 1
ATOM 10225 N N . GLY B 1 630 ? -2.787 24.016 15.234 1 98.62 630 GLY B N 1
ATOM 10226 C CA . GLY B 1 630 ? -3.127 25.234 14.531 1 98.62 630 GLY B CA 1
ATOM 10227 C C . GLY B 1 630 ? -2.135 26.359 14.773 1 98.62 630 GLY B C 1
ATOM 10228 O O . GLY B 1 630 ? -1.03 26.125 15.273 1 98.62 630 GLY B O 1
ATOM 10229 N N . VAL B 1 631 ? -2.537 27.547 14.273 1 98.69 631 VAL B N 1
ATOM 10230 C CA . VAL B 1 631 ? -1.703 28.734 14.461 1 98.69 631 VAL B CA 1
ATOM 10231 C C . VAL B 1 631 ? -2.488 29.797 15.219 1 98.69 631 VAL B C 1
ATOM 10233 O O . VAL B 1 631 ? -3.713 29.719 15.336 1 98.69 631 VAL B O 1
ATOM 10236 N N . PHE B 1 632 ? -1.675 30.734 15.828 1 98 632 PHE B N 1
ATOM 10237 C CA . PHE B 1 632 ? -2.217 31.734 16.75 1 98 632 PHE B CA 1
ATOM 10238 C C . PHE B 1 632 ? -1.696 33.125 16.391 1 98 632 PHE B C 1
ATOM 10240 O O . PHE B 1 632 ? -0.519 33.281 16.062 1 98 632 PHE B O 1
ATOM 10247 N N . CYS B 1 633 ? -2.633 34.094 16.484 1 97.44 633 CYS B N 1
ATOM 10248 C CA . CYS B 1 633 ? -2.23 35.5 16.344 1 97.44 633 CYS B CA 1
ATOM 10249 C C . CYS B 1 633 ? -2.965 36.375 17.344 1 97.44 633 CYS B C 1
ATOM 10251 O O . CYS B 1 633 ? -4.094 36.062 17.734 1 97.44 633 CYS B O 1
ATOM 10253 N N . PHE B 1 634 ? -2.328 37.469 17.844 1 97.06 634 PHE B N 1
ATOM 10254 C CA . PHE B 1 634 ? -2.895 38.469 18.734 1 97.06 634 PHE B CA 1
ATOM 10255 C C . PHE B 1 634 ? -2.297 39.844 18.453 1 97.06 634 PHE B C 1
ATOM 10257 O O . PHE B 1 634 ? -1.227 40.188 18.969 1 97.06 634 PHE B O 1
ATOM 10264 N N . SER B 1 635 ? -2.943 40.688 17.547 1 94.38 635 SER B N 1
ATOM 10265 C CA . SER B 1 635 ? -2.613 42.094 17.25 1 94.38 635 SER B CA 1
ATOM 10266 C C . SER B 1 635 ? -1.335 42.188 16.438 1 94.38 635 SER B C 1
ATOM 10268 O O . SER B 1 635 ? -0.496 43.062 16.688 1 94.38 635 SER B O 1
ATOM 10270 N N . GLN B 1 636 ? -1.051 41.344 15.641 1 94.5 636 GLN B N 1
ATOM 10271 C CA . GLN B 1 636 ? 0.104 41.344 14.75 1 94.5 636 GLN B CA 1
ATOM 10272 C C . GLN B 1 636 ? -0.293 40.969 13.32 1 94.5 636 GLN B C 1
ATOM 10274 O O . GLN B 1 636 ? -1.019 40 13.109 1 94.5 636 GLN B O 1
ATOM 10279 N N . GLU B 1 637 ? 0.043 41.75 12.391 1 94.25 637 GLU B N 1
ATOM 10280 C CA . GLU B 1 637 ? -0.251 41.469 10.992 1 94.25 637 GLU B CA 1
ATOM 10281 C C . GLU B 1 637 ? 0.958 40.844 10.281 1 94.25 637 GLU B C 1
ATOM 10283 O O . GLU B 1 637 ? 2.076 40.906 10.797 1 94.25 637 GLU B O 1
ATOM 10288 N N . THR B 1 638 ? 0.737 40.281 9.094 1 96.06 638 THR B N 1
ATOM 10289 C CA . THR B 1 638 ? 1.734 39.812 8.141 1 96.06 638 THR B CA 1
ATOM 10290 C C . THR B 1 638 ? 2.586 38.688 8.773 1 96.06 638 THR B C 1
ATOM 10292 O O . THR B 1 638 ? 3.816 38.781 8.758 1 96.06 638 THR B O 1
ATOM 10295 N N . ILE B 1 639 ? 1.909 37.781 9.352 1 97.75 639 ILE B N 1
ATOM 10296 C CA . ILE B 1 639 ? 2.576 36.625 9.922 1 97.75 639 ILE B CA 1
ATOM 10297 C C . ILE B 1 639 ? 2.549 35.469 8.922 1 97.75 639 ILE B C 1
ATOM 10299 O O . ILE B 1 639 ? 1.527 35.219 8.281 1 97.75 639 ILE B O 1
ATOM 10303 N N . VAL B 1 640 ? 3.68 34.75 8.781 1 98 640 VAL B N 1
ATOM 10304 C CA . VAL B 1 640 ? 3.771 33.594 7.895 1 98 640 VAL B CA 1
ATOM 10305 C C . VAL B 1 640 ? 4.242 32.375 8.68 1 98 640 VAL B C 1
ATOM 10307 O O . VAL B 1 640 ? 5.234 32.438 9.406 1 98 640 VAL B O 1
ATOM 10310 N N . TRP B 1 641 ? 3.492 31.359 8.68 1 98.31 641 TRP B N 1
ATOM 10311 C CA . TRP B 1 641 ? 3.932 30.031 9.078 1 98.31 641 TRP B CA 1
ATOM 10312 C C . TRP B 1 641 ? 4.184 29.156 7.859 1 98.31 641 TRP B C 1
ATOM 10314 O O . TRP B 1 641 ? 3.24 28.734 7.18 1 98.31 641 TRP B O 1
ATOM 10324 N N . SER B 1 642 ? 5.43 28.859 7.598 1 97.25 642 SER B N 1
ATOM 10325 C CA . SER B 1 642 ? 5.824 28.156 6.379 1 97.25 642 SER B CA 1
ATOM 10326 C C . SER B 1 642 ? 6.426 26.781 6.699 1 97.25 642 SER B C 1
ATOM 10328 O O . SER B 1 642 ? 6.812 26.516 7.84 1 97.25 642 SER B O 1
ATOM 10330 N N . ASP B 1 643 ? 6.398 25.922 5.68 1 95.44 643 ASP B N 1
ATOM 10331 C CA . ASP B 1 643 ? 6.988 24.594 5.789 1 95.44 643 ASP B CA 1
ATOM 10332 C C . ASP B 1 643 ? 6.48 23.859 7.031 1 95.44 643 ASP B C 1
ATOM 10334 O O . ASP B 1 643 ? 7.27 23.344 7.82 1 95.44 643 ASP B O 1
ATOM 10338 N N . LEU B 1 644 ? 5.164 24 7.227 1 96.31 644 LEU B N 1
ATOM 10339 C CA . LEU B 1 644 ? 4.531 23.297 8.344 1 96.31 644 LEU B CA 1
ATOM 10340 C C . LEU B 1 644 ? 4.555 21.797 8.125 1 96.31 644 LEU B C 1
ATOM 10342 O O . LEU B 1 644 ? 4.379 21.312 7 1 96.31 644 LEU B O 1
ATOM 10346 N N . ALA B 1 645 ? 4.848 21.094 9.18 1 93.94 645 ALA B N 1
ATOM 10347 C CA . ALA B 1 645 ? 4.852 19.625 9.117 1 93.94 645 ALA B CA 1
ATOM 10348 C C . ALA B 1 645 ? 4.48 19.031 10.469 1 93.94 645 ALA B C 1
ATOM 10350 O O . ALA B 1 645 ? 4.906 19.516 11.516 1 93.94 645 ALA B O 1
ATOM 10351 N N . TYR B 1 646 ? 3.578 18.094 10.43 1 95.25 646 TYR B N 1
ATOM 10352 C CA . TYR B 1 646 ? 3.273 17.328 11.633 1 95.25 646 TYR B CA 1
ATOM 10353 C C . TYR B 1 646 ? 3.367 15.828 11.367 1 95.25 646 TYR B C 1
ATOM 10355 O O . TYR B 1 646 ? 3.078 15.367 10.258 1 95.25 646 TYR B O 1
ATOM 10363 N N . ARG B 1 647 ? 3.775 15.062 12.359 1 92.56 647 ARG B N 1
ATOM 10364 C CA . ARG B 1 647 ? 3.936 13.609 12.297 1 92.56 647 ARG B CA 1
ATOM 10365 C C . ARG B 1 647 ? 3.416 12.945 13.562 1 92.56 647 ARG B C 1
ATOM 10367 O O . ARG B 1 647 ? 3.66 13.43 14.672 1 92.56 647 ARG B O 1
ATOM 10374 N N . CYS B 1 648 ? 2.686 11.875 13.336 1 93.62 648 CYS B N 1
ATOM 10375 C CA . CYS B 1 648 ? 2.283 11.07 14.477 1 93.62 648 CYS B CA 1
ATOM 10376 C C . CYS B 1 648 ? 3.469 10.297 15.047 1 93.62 648 CYS B C 1
ATOM 10378 O O . CYS B 1 648 ? 4.195 9.633 14.305 1 93.62 648 CYS B O 1
ATOM 10380 N N . ASN B 1 649 ? 3.723 10.453 16.312 1 91.81 649 ASN B N 1
ATOM 10381 C CA . ASN B 1 649 ? 4.844 9.789 16.969 1 91.81 649 ASN B CA 1
ATOM 10382 C C . ASN B 1 649 ? 4.59 9.609 18.469 1 91.81 649 ASN B C 1
ATOM 10384 O O . ASN B 1 649 ? 4.16 10.547 19.141 1 91.81 649 ASN B O 1
ATOM 10388 N N . GLU B 1 650 ? 4.805 8.453 18.984 1 91.31 650 GLU B N 1
ATOM 10389 C CA . GLU B 1 650 ? 4.625 8.188 20.406 1 91.31 650 GLU B CA 1
ATOM 10390 C C . GLU B 1 650 ? 5.961 7.891 21.078 1 91.31 650 GLU B C 1
ATOM 10392 O O . GLU B 1 650 ? 6 7.582 22.266 1 91.31 650 GLU B O 1
ATOM 10397 N N . ARG B 1 651 ? 6.996 8.031 20.328 1 90.62 651 ARG B N 1
ATOM 10398 C CA . ARG B 1 651 ? 8.328 7.773 20.875 1 90.62 651 ARG B CA 1
ATOM 10399 C C . ARG B 1 651 ? 9.086 9.078 21.109 1 90.62 651 ARG B C 1
ATOM 10401 O O . ARG B 1 651 ? 8.586 10.156 20.781 1 90.62 651 ARG B O 1
ATOM 10408 N N . LEU B 1 652 ? 10.227 8.922 21.766 1 90.75 652 LEU B N 1
ATOM 10409 C CA . LEU B 1 652 ? 11.008 10.109 22.109 1 90.75 652 LEU B CA 1
ATOM 10410 C C . LEU B 1 652 ? 12.445 9.977 21.609 1 90.75 652 LEU B C 1
ATOM 10412 O O . LEU B 1 652 ? 13.055 8.914 21.75 1 90.75 652 LEU B O 1
ATOM 10416 N N . PRO B 1 653 ? 12.93 11.023 20.969 1 85.88 653 PRO B N 1
ATOM 10417 C CA . PRO B 1 653 ? 14.359 10.992 20.641 1 85.88 653 PRO B CA 1
ATOM 10418 C C . PRO B 1 653 ? 15.242 10.656 21.844 1 85.88 653 PRO B C 1
ATOM 10420 O O . PRO B 1 653 ? 14.938 11.07 22.969 1 85.88 653 PRO B O 1
ATOM 10423 N N . GLU B 1 654 ? 16.312 10.047 21.609 1 81.44 654 GLU B N 1
ATOM 10424 C CA . GLU B 1 654 ? 17.188 9.531 22.672 1 81.44 654 GLU B CA 1
ATOM 10425 C C . GLU B 1 654 ? 17.625 10.656 23.609 1 81.44 654 GLU B C 1
ATOM 10427 O O . GLU B 1 654 ? 17.672 10.477 24.828 1 81.44 654 GLU B O 1
ATOM 10432 N N . SER B 1 655 ? 18.031 11.805 23.047 1 84.25 655 SER B N 1
ATOM 10433 C CA . SER B 1 655 ? 18.516 12.914 23.859 1 84.25 655 SER B CA 1
ATOM 10434 C C . SER B 1 655 ? 17.469 13.398 24.844 1 84.25 655 SER B C 1
ATOM 10436 O O . SER B 1 655 ? 17.781 13.758 25.969 1 84.25 655 SER B O 1
ATOM 10438 N N . MET B 1 656 ? 16.234 13.359 24.484 1 91.38 656 MET B N 1
ATOM 10439 C CA . MET B 1 656 ? 15.133 13.805 25.328 1 91.38 656 MET B CA 1
ATOM 10440 C C . MET B 1 656 ? 14.734 12.719 26.328 1 91.38 656 MET B C 1
ATOM 10442 O O . MET B 1 656 ? 14.375 13.008 27.469 1 91.38 656 MET B O 1
ATOM 10446 N N . TRP B 1 657 ? 14.797 11.469 25.812 1 91.06 657 TRP B N 1
ATOM 10447 C CA . TRP B 1 657 ? 14.484 10.328 26.656 1 91.06 657 TRP B CA 1
ATOM 10448 C C . TRP B 1 657 ? 15.445 10.25 27.844 1 91.06 657 TRP B C 1
ATOM 10450 O O . TRP B 1 657 ? 15.039 9.953 28.969 1 91.06 657 TRP B O 1
ATOM 10460 N N . ASN B 1 658 ? 16.75 10.594 27.609 1 88.25 658 ASN B N 1
ATOM 10461 C CA . ASN B 1 658 ? 17.781 10.539 28.641 1 88.25 658 ASN B CA 1
ATOM 10462 C C . ASN B 1 658 ? 17.547 11.578 29.734 1 88.25 658 ASN B C 1
ATOM 10464 O O . ASN B 1 658 ? 18.047 11.445 30.844 1 88.25 658 ASN B O 1
ATOM 10468 N N . GLU B 1 659 ? 16.766 12.602 29.406 1 94.31 659 GLU B N 1
ATOM 10469 C CA . GLU B 1 659 ? 16.5 13.68 30.359 1 94.31 659 GLU B CA 1
ATOM 10470 C C . GLU B 1 659 ? 15.227 13.414 31.141 1 94.31 659 GLU B C 1
ATOM 10472 O O . GLU B 1 659 ? 14.875 14.18 32.062 1 94.31 659 GLU B O 1
ATOM 10477 N N . LEU B 1 660 ? 14.617 12.344 30.891 1 94.38 660 LEU B N 1
ATOM 10478 C CA . LEU B 1 660 ? 13.391 12 31.594 1 94.38 660 LEU B CA 1
ATOM 10479 C C . LEU B 1 660 ? 13.688 11.602 33.031 1 94.38 660 LEU B C 1
ATOM 10481 O O . LEU B 1 660 ? 14.742 11.023 33.312 1 94.38 660 LEU B O 1
ATOM 10485 N N . PRO B 1 661 ? 12.734 11.922 33.938 1 93.06 661 PRO B N 1
ATOM 10486 C CA . PRO B 1 661 ? 12.828 11.305 35.25 1 93.06 661 PRO B CA 1
ATOM 10487 C C . PRO B 1 661 ? 12.781 9.781 35.188 1 93.06 661 PRO B C 1
ATOM 10489 O O . PRO B 1 661 ? 12.141 9.211 34.312 1 93.06 661 PRO B O 1
ATOM 10492 N N . ASN B 1 662 ? 13.352 9.102 36.094 1 87.56 662 ASN B N 1
ATOM 10493 C CA . ASN B 1 662 ? 13.492 7.648 36.125 1 87.56 662 ASN B CA 1
ATOM 10494 C C . ASN B 1 662 ? 12.133 6.957 36.094 1 87.56 662 ASN B C 1
ATOM 10496 O O . ASN B 1 662 ? 11.969 5.91 35.469 1 87.56 662 ASN B O 1
ATOM 10500 N N . ASN B 1 663 ? 11.211 7.527 36.719 1 89.44 663 ASN B N 1
ATOM 10501 C CA . ASN B 1 663 ? 9.898 6.895 36.812 1 89.44 663 ASN B CA 1
ATOM 10502 C C . ASN B 1 663 ? 9.148 6.926 35.5 1 89.44 663 ASN B C 1
ATOM 10504 O O . ASN B 1 663 ? 8.188 6.184 35.312 1 89.44 663 ASN B O 1
ATOM 10508 N N . LEU B 1 664 ? 9.625 7.746 34.5 1 92.38 664 LEU B N 1
ATOM 10509 C CA . LEU B 1 664 ? 8.906 7.891 33.25 1 92.38 664 LEU B CA 1
ATOM 10510 C C . LEU B 1 664 ? 9.633 7.156 32.125 1 92.38 664 LEU B C 1
ATOM 10512 O O . LEU B 1 664 ? 9.062 6.93 31.062 1 92.38 664 LEU B O 1
ATOM 10516 N N . ARG B 1 665 ? 10.805 6.715 32.312 1 87.12 665 ARG B N 1
ATOM 10517 C CA . ARG B 1 665 ? 11.617 6.102 31.25 1 87.12 665 ARG B CA 1
ATOM 10518 C C . ARG B 1 665 ? 11.016 4.781 30.797 1 87.12 665 ARG B C 1
ATOM 10520 O O . ARG B 1 665 ? 11.109 4.422 29.625 1 87.12 665 ARG B O 1
ATOM 10527 N N . GLY B 1 666 ? 10.32 4.086 31.625 1 86.19 666 GLY B N 1
ATOM 10528 C CA . GLY B 1 666 ? 9.695 2.826 31.266 1 86.19 666 GLY B CA 1
ATOM 10529 C C . GLY B 1 666 ? 8.375 3.004 30.547 1 86.19 666 GLY B C 1
ATOM 10530 O O . GLY B 1 666 ? 7.871 2.064 29.922 1 86.19 666 GLY B O 1
ATOM 10531 N N . SER B 1 667 ? 7.887 4.203 30.5 1 89.56 667 SER B N 1
ATOM 10532 C CA . SER B 1 667 ? 6.543 4.438 29.984 1 89.56 667 SER B CA 1
ATOM 10533 C C . SER B 1 667 ? 6.582 4.867 28.516 1 89.56 667 SER B C 1
ATOM 10535 O O . SER B 1 667 ? 5.547 4.938 27.859 1 89.56 667 SER B O 1
ATOM 10537 N N . ILE B 1 668 ? 7.781 5.164 28 1 91.25 668 ILE B N 1
ATOM 10538 C CA . ILE B 1 668 ? 7.895 5.625 26.625 1 91.25 668 ILE B CA 1
ATOM 10539 C C . ILE B 1 668 ? 9.203 5.117 26.016 1 91.25 668 ILE B C 1
ATOM 10541 O O . ILE B 1 668 ? 10.234 5.082 26.688 1 91.25 668 ILE B O 1
ATOM 10545 N N . ASN B 1 669 ? 9.125 4.68 24.781 1 86.25 669 ASN B N 1
ATOM 10546 C CA . ASN B 1 669 ? 10.281 4.102 24.109 1 86.25 669 ASN B CA 1
ATOM 10547 C C . ASN B 1 669 ? 11.102 5.168 23.391 1 86.25 669 ASN B C 1
ATOM 10549 O O . ASN B 1 669 ? 10.578 6.238 23.062 1 86.25 669 ASN B O 1
ATOM 10553 N N . LYS B 1 670 ? 12.328 4.828 23.188 1 84.06 670 LYS B N 1
ATOM 10554 C CA . LYS B 1 670 ? 13.219 5.688 22.406 1 84.06 670 LYS B CA 1
ATOM 10555 C C . LYS B 1 670 ? 12.898 5.621 20.922 1 84.06 670 LYS B C 1
ATOM 10557 O O . LYS B 1 670 ? 12.461 4.582 20.422 1 84.06 670 LYS B O 1
ATOM 10562 N N . ASP B 1 671 ? 12.922 6.715 20.328 1 79 671 ASP B N 1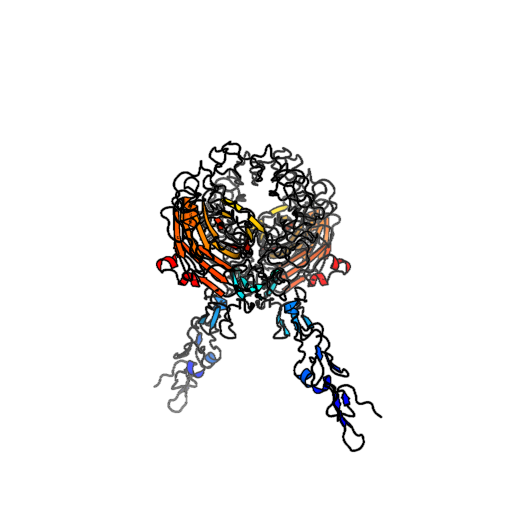
ATOM 10563 C CA . ASP B 1 671 ? 12.742 6.852 18.891 1 79 671 ASP B CA 1
ATOM 10564 C C . ASP B 1 671 ? 14.086 6.816 18.156 1 79 671 ASP B C 1
ATOM 10566 O O . ASP B 1 671 ? 15 7.574 18.5 1 79 671 ASP B O 1
ATOM 10570 N N . PHE B 1 672 ? 14.273 5.727 17.328 1 63.88 672 PHE B N 1
ATOM 10571 C CA . PHE B 1 672 ? 15.516 5.684 16.562 1 63.88 672 PHE B CA 1
ATOM 10572 C C . PHE B 1 672 ? 15.43 6.574 15.336 1 63.88 672 PHE B C 1
ATOM 10574 O O . PHE B 1 672 ? 14.5 6.445 14.531 1 63.88 672 PHE B O 1
ATOM 10581 N N . ASN B 1 673 ? 16.281 7.582 15.211 1 55.84 673 ASN B N 1
ATOM 10582 C CA . ASN B 1 673 ? 16.516 8.672 14.273 1 55.84 673 ASN B CA 1
ATOM 10583 C C . ASN B 1 673 ? 15.516 8.633 13.109 1 55.84 673 ASN B C 1
ATOM 10585 O O . ASN B 1 673 ? 15.883 8.266 11.992 1 55.84 673 ASN B O 1
ATOM 10589 N N . ARG B 1 674 ? 14.305 8.883 13.352 1 59.19 674 ARG B N 1
ATOM 10590 C CA . ARG B 1 674 ? 13.281 8.938 12.312 1 59.19 674 ARG B CA 1
ATOM 10591 C C . ARG B 1 674 ? 13.336 10.266 11.562 1 59.19 674 ARG B C 1
ATOM 10593 O O . ARG B 1 674 ? 13.641 11.305 12.148 1 59.19 674 ARG B O 1
ATOM 10600 N N . ALA B 1 675 ? 13.211 10.117 10.219 1 52.72 675 ALA B N 1
ATOM 10601 C CA . ALA B 1 675 ? 13.227 11.297 9.359 1 52.72 675 ALA B CA 1
ATOM 10602 C C . ALA B 1 675 ? 12.078 12.234 9.695 1 52.72 675 ALA B C 1
ATOM 10604 O O . ALA B 1 675 ? 10.969 11.789 10.008 1 52.72 675 ALA B O 1
ATOM 10605 N N . HIS B 1 676 ? 12.352 13.43 10.141 1 47.25 676 HIS B N 1
ATOM 10606 C CA . HIS B 1 676 ? 11.336 14.438 10.406 1 47.25 676 HIS B CA 1
ATOM 10607 C C . HIS B 1 676 ? 10.555 14.789 9.141 1 47.25 676 HIS B C 1
ATOM 10609 O O . HIS B 1 676 ? 9.375 15.148 9.211 1 47.25 676 HIS B O 1
ATOM 10615 N N . ARG B 1 677 ? 11.32 14.914 8.102 1 51.53 677 ARG B N 1
ATOM 10616 C CA . ARG B 1 677 ? 10.688 15.359 6.863 1 51.53 677 ARG B CA 1
ATOM 10617 C C . ARG B 1 677 ? 10.531 14.203 5.879 1 51.53 677 ARG B C 1
ATOM 10619 O O . ARG B 1 677 ? 11.367 13.305 5.836 1 51.53 677 ARG B O 1
ATOM 10626 N N . ILE B 1 678 ? 9.25 13.836 5.652 1 44.62 678 ILE B N 1
ATOM 10627 C CA . ILE B 1 678 ? 9.047 12.828 4.617 1 44.62 678 ILE B CA 1
ATOM 10628 C C . ILE B 1 678 ? 10.016 13.062 3.463 1 44.62 678 ILE B C 1
ATOM 10630 O O . ILE B 1 678 ? 9.953 14.094 2.793 1 44.62 678 ILE B O 1
ATOM 10634 N N . SER B 1 679 ? 11.234 13.039 3.906 1 40.53 679 SER B N 1
ATOM 10635 C CA . SER B 1 679 ? 12.289 13.273 2.924 1 40.53 679 SER B CA 1
ATOM 10636 C C . SER B 1 679 ? 12.156 12.32 1.738 1 40.53 679 SER B C 1
ATOM 10638 O O . SER B 1 679 ? 11.617 11.219 1.877 1 40.53 679 SER B O 1
ATOM 10640 N N . SER B 1 680 ? 12.031 12.891 0.636 1 37.84 680 SER B N 1
ATOM 10641 C CA . SER B 1 680 ? 12.266 12.273 -0.665 1 37.84 680 SER B CA 1
ATOM 10642 C C . SER B 1 680 ? 13.398 11.258 -0.601 1 37.84 680 SER B C 1
ATOM 10644 O O . SER B 1 680 ? 14.539 11.578 -0.938 1 37.84 680 SER B O 1
ATOM 10646 N N . GLY B 1 681 ? 13.688 10.844 0.62 1 34.62 681 GLY B N 1
ATOM 10647 C CA . GLY B 1 681 ? 14.883 10.039 0.447 1 34.62 681 GLY B CA 1
ATOM 10648 C C . GLY B 1 681 ? 14.789 9.062 -0.708 1 34.62 681 GLY B C 1
ATOM 10649 O O . GLY B 1 681 ? 13.805 8.32 -0.823 1 34.62 681 GLY B O 1
ATOM 10650 N N . ASN B 1 682 ? 15.094 9.578 -1.771 1 31.67 682 ASN B N 1
ATOM 10651 C CA . ASN B 1 682 ? 15.445 8.641 -2.832 1 31.67 682 ASN B CA 1
ATOM 10652 C C . ASN B 1 682 ? 16.047 7.359 -2.266 1 31.67 682 ASN B C 1
ATOM 10654 O O . ASN B 1 682 ? 17.156 7.379 -1.723 1 31.67 682 ASN B O 1
ATOM 10658 N N . PRO B 1 683 ? 15.219 6.715 -1.661 1 31.58 683 PRO B N 1
ATOM 10659 C CA . PRO B 1 683 ? 16 5.508 -1.393 1 31.58 683 PRO B CA 1
ATOM 10660 C C . PRO B 1 683 ? 17.031 5.215 -2.484 1 31.58 683 PRO B C 1
ATOM 10662 O O . PRO B 1 683 ? 17.562 4.105 -2.555 1 31.58 683 PRO B O 1
ATOM 10665 N N . PHE B 1 684 ? 17.125 5.953 -3.451 1 26.7 684 PHE B N 1
ATOM 10666 C CA . PHE B 1 684 ? 17.922 5.652 -4.637 1 26.7 684 PHE B CA 1
ATOM 10667 C C . PHE B 1 684 ? 19.391 5.527 -4.277 1 26.7 684 PHE B C 1
ATOM 10669 O O . PHE B 1 684 ? 20.25 5.488 -5.164 1 26.7 684 PHE B O 1
ATOM 10676 N N . LEU B 1 685 ? 19.906 6.164 -3.188 1 23.73 685 LEU B N 1
ATOM 10677 C CA . LEU B 1 685 ? 21.359 6.137 -3.373 1 23.73 685 LEU B CA 1
ATOM 10678 C C . LEU B 1 685 ? 21.859 4.711 -3.559 1 23.73 685 LEU B C 1
ATOM 10680 O O . LEU B 1 685 ? 21.844 3.916 -2.615 1 23.73 685 LEU B O 1
ATOM 10684 N N . GLN B 1 686 ? 21.391 3.883 -4.414 1 19.45 686 GLN B N 1
ATOM 10685 C CA . GLN B 1 686 ? 22.453 3.006 -4.895 1 19.45 686 GLN B CA 1
ATOM 10686 C C . GLN B 1 686 ? 23.531 3.799 -5.629 1 19.45 686 GLN B C 1
ATOM 10688 O O . GLN B 1 686 ? 23.219 4.668 -6.445 1 19.45 686 GLN B O 1
#

=== Feature glossary ===
A reading guide for the features in this record.

Start from the sequence.

  · Sequence gives the chain of amino acids in standard one-letter code (A=alanine, C=cysteine, …, Y=tyrosine), read N→C. It is the only feature that is directly encoded by the gene; all structural features are derived from the folded form of this sequence.

Fold it, and you get atomic coordinates and the backbone conformation that goes with them.

  · The mmCIF table is the protein's shape written out atom by atom. For each backbone N, Cα, C, and carbonyl O, it records an (x, y, z) coordinate triple in Å plus the residue type, chain letter, and residue number.

  · Backbone dihedral angles. Every residue except chain termini has a φ (preceding-C → N → Cα → C) and a ψ (N → Cα → C → next-N). They are reported in degrees following the IUPAC sign convention. Secondary structure is essentially a statement about which (φ, ψ) basin each residue occupies.

  · DSSP 8-state secondary structure assigns each residue one of H (α-helix), G (3₁₀-helix), I (π-helix), E (extended β-strand), B (isolated β-bridge), T (hydrogen-bonded turn), S (bend), or '-' (coil). The assignment is computed from backbone hydrogen-bond geometry via the Kabsch–Sander algorithm.

  · P-SEA three-state annotation labels each residue as helix, strand, or coil based purely on the geometry of the Cα trace. It serves as a fallback when the full backbone (and thus DSSP) is unavailable.

Summarize the fold with a handful of shape descriptors and a per-residue structural alphabet.

  · Radius of gyration (Rg) is the root-mean-square distance of Cα atoms from their centroid — a single number for overall size and compactness. A globular domain of N residues has Rg ≈ 2.2·N^0.38 Å; an extended or disordered chain has a much larger Rg. The Cα contact count is the number of residue pairs whose Cα atoms are within 8 Å and are more than four positions apart in sequence — a standard proxy for tertiary packing density. The bounding box is the smallest axis-aligned box enclosing all Cα atoms.

  · Foldseek's 3Di representation compresses backbone geometry into a per-residue letter drawn from a learned twenty-state alphabet. It captures the tertiary interaction pattern around each residue — which residues are packed against it in space, regardless of where they are in sequence.

  · Accessible surface area quantifies burial. A residue with SASA near zero is packed into the hydrophobic core; one with SASA >100 Å² sits on the surface. Computed here via the Shrake–Rupley numerical algorithm with a 1.4 Å probe.

Ask how reliable the model is.

  · For AlphaFold models, the B-factor field carries pLDDT — the model's own estimate of local accuracy on a 0–100 scale. Regions with pLDDT<50 should be treated as essentially unmodeled; they often correspond to intrinsically disordered segments.

  · For experimental (PDB) structures, the B-factor (temperature factor) quantifies the positional spread of each atom in the crystal — a combination of thermal vibration and static disorder — in units of Å². High B-factors mark flexible loops or poorly resolved regions; low B-factors mark the rigid, well-ordered core.

  · PAE(i, j) answers: if I align the predicted and true structures on residue i, how far off (in Å) do I expect residue j to be? A block-diagonal PAE matrix with low values on the blocks and high values off-diagonal is the signature of a multi-domain protein with confidently predicted domains but uncertain inter-domain orientation.

Place it in context: what it resembles, what it is annotated as, and how it looks.

  · Structural nearest neighbors (via Foldseek easy-search vs the PDB). Reported per hit: target PDB id, E-value, and alignment TM-score. A TM-score above ~0.5 is the conventional threshold for 'same fold'.

  · Functional annotations link the protein to curated databases. InterPro entries identify conserved domains and families by matching the sequence against member-database signatures (Pfam, PROSITE, CDD, …). Gene Ontology (GO) terms describe molecular function, biological process, and cellular component in a controlled vocabulary. CATH places the structure in a hierarchical fold classification (Class/Architecture/Topology/Homologous-superfamily). The organism is the source species.

  · Plot images: a contact map (which residues are close in 3D, as an N×N binary image), a Ramachandran scatter (backbone torsion angles, revealing secondary-structure composition at a glance), and — for AlphaFold structures — a PAE heatmap (pairwise prediction confidence).

  · Structure images are PyMOL renders from six orthogonal camera directions. Cartoon representation draws helices as coils and strands as arrows; sticks shows the backbone as bonds; surface shows the solvent-excluded envelope. Rainbow coloring maps sequence position to hue (blue→red, N→C); chain coloring assigns a distinct color per polypeptide.